Protein 9KBE (pdb70)

Radius of gyration: 29.96 Å; Cα contacts (8 Å, |Δi|>4): 1200; chains: 1; bounding box: 82×66×79 Å

B-factor: mean 82.22, std 26.1, range [47.44, 213.19]

Secondary structure (DSSP, 8-state):
-HHHHHHHHHHTHHHHHHHHHHHHHHHHHHHGGGGGS-BS--SS-TTSHHHHHHHHHHHHH----TTS-EEEE--STT--TT-HHHHHHHHHHHHHHHHHTTTTB---EEGGG-TT---HHHHTTB-TTSS-EEEE--B--SSHHHHHHHHHHHHHHHTTGGGG-EEEESHHHHHHHHHHHHHHHHHIIIIIIHHHHHHHHHHHH-SHHHHHHHHHHHHHHHHHHHHHHHHHHTTS--BTTHHHHIIIIIHHHHHHHHHHHHHHHHHHHHTT--HHHHHHHHIIIIIHHHHHHHHHHHHHHGGGGGS--HHHHHHHHHHHHHHHHHHHHHHHHHHHHHHHHGGGGG---HHHHHH--HHHHHHHHHHHHHHHHSSHHHHHHHHHHHHHTTGGGGG--EE---GGGS-TT-HHHHHHHHHHHHSTTS---EEEEEEEETT-SPPPHHHHHHHHHHHTTS--B--TTS-GGGSSEEPPP-TTS---TTEEEEEEEBSSGGGHHHHHHHHHHSPPPTTEEEEEESHHHHHHHHHHHHHHHHHHHHHHHHHHHHHHHHHHH--SHHHHHHHHHHHHHHHHHHHHHHHHHTS-TTHHHHT----PEEHHHHHHHHHHHHHHHHHHHHHHHHHHHHHHHTS--HHHHHHHHHHHHHHHHHHHHHHHHHHHHHHTT-SSHHHHHHHHHHHHHHHIIIIIIIIIIHHHHHHHHGGGGG---HHHHHHHHHH--

Organism: Mycolicibacterium smegmatis (strain ATCC 700084 / mc(2)155) (NCBI:txid246196)

GO terms:
  GO:0051286 cell tip (C, EXP)
  GO:0015574 trehalose transmembrane transporter activity (F, IDA)
  GO:0051286 cell tip (C, IDA)
  GO:0060187 cell pole (C, IDA)
  GO:0005886 plasma membrane (C, IDA)
  GO:0042391 regulation of membrane potential (P, IDA)
  GO:0042546 cell wall biogenesis (P, IDA)
  GO:0030428 cell septum (C, IDA)
  GO:0035091 phosphatidylinositol binding (F, IDA)
  GO:0008429 phosphatidylethanolamine binding (F, IDA)
  GO:0009410 response to xenobiotic stimulus (P, IDA)
  GO:0015771 trehalose transport (P, IDA)
  GO:0071768 mycolic acid biosynthetic process (P, IDA)
  GO:0071769 mycolate cell wall layer assembly (P, IDA)
  GO:1901611 phosphatidylglycerol binding (F, IDA)
  GO:1901612 cardiolipin binding (F, IDA)
  GO:0019992 diacylglycerol binding (F, IDA)
  GO:0015914 phospholipid transport (P, IC)
  GO:1904121 phosphatidylethanolamine transfer activity (F, IC)
  GO:0015574 trehalose transmembrane transporter activity (F, IMP)

InterPro domains:
  IPR004869 Membrane transport protein MMPL domain [PF03176] (52-402)
  IPR004869 Membrane transport protein MMPL domain [PF03176] (431-740)
  IPR050545 HpnN/MmpL-like transporters [PTHR33406] (2-748)

Foldseek 3Di:
DLLVLLLVLLVCLVVLQVVLLCLLLVLLVLLPCLLLLADAFQLFFCPDLQVVLVVQCCQFFNDDQQQLKKKKAFAPPQDFLPPPVLLVQLVVLQVVLCVVQVQWWVGKDACSVPVPDPDPQRVLQAFPSRGMGMMGIGTDDDDPSSNLVSCVVSVVSVCPRNNNRMFMAGDNLLVCVQLVLLVVLLVCLVPPLLVVQLVLLCVQQQANLLSVLLSVLLVSLLSNLSSVLSVVSVPPHAHSVLNVLLSFLLSLLLSLLLNQLSVQLVVCVVVPDWLSVSSSVSSVPSLVLLVLLLVLLLLLQVLLVVANGNNSVNNSSSNNSSSVSSSVCNSNNSSSVCSVCIVVSRVGGPVCVVVCDVVVLVVLLVLLVVCQVCVCVFQVVLVVVLVVLLVLVVVAFADDDDLLLFFPPDSRSVSHVVCCVRRPPPDAFKKKKKKAFPVLDADDPVLLVQLLVLLVVQPFWDDPVVDSVPAQAWDRHDPSHPNRRRITMTITGGNDLRCLLVSQVSSQPGDGPDRIDIRIHTRSSRQNNSLVSLVVCVVVSVVSSLVSLLVSLCLLQVANQLSVVLSVVLVSLLSSLSSVLSCCQQVNDCCVVLRHDRDHHSRSLNVVLSSVLSSVSSSLSSQQVNQLSVVVVVPDFNSVSLSRSCSVCVSSLVSSLVSSLSSLVSQCNRSRVSSVSSSSSSNSSSVCSSPVVSSRNPSSVSSVCGPNRNDDDVVSSVVSVVPVD

Solvent-accessible surface area: 31489 Å² total; per-residue (Å²): 187,37,38,143,57,0,111,17,0,50,108,102,56,145,114,17,43,42,89,26,42,64,123,3,99,41,16,15,117,94,3,146,45,1,42,104,86,25,15,44,75,13,27,84,22,156,73,16,68,0,17,35,2,34,115,29,1,56,123,9,10,1,62,72,54,75,44,6,0,13,0,6,0,32,1,56,120,118,88,109,0,64,38,128,75,12,11,136,108,0,35,100,51,2,42,92,12,25,132,79,27,108,121,35,1,81,16,7,75,10,7,7,111,48,38,129,39,132,60,108,86,44,38,46,17,50,13,188,85,45,65,34,0,6,0,6,2,15,0,63,11,120,66,84,32,76,3,16,91,21,7,80,80,0,55,75,68,1,65,133,4,8,76,34,85,5,97,13,0,11,106,7,6,18,18,26,51,15,31,36,2,16,45,76,3,25,103,38,0,83,98,43,2,40,63,98,0,38,78,26,0,32,176,26,16,34,19,30,38,0,4,36,20,0,12,92,4,0,33,17,2,13,20,6,0,20,4,68,0,21,92,33,20,92,169,52,102,2,2,13,0,1,20,1,0,1,0,0,14,3,0,0,26,0,0,17,12,0,2,23,2,0,21,73,1,59,95,11,36,87,126,66,82,95,25,99,16,0,3,68,74,3,2,66,55,4,0,96,36,2,49,22,12,3,56,0,21,35,11,2,6,59,4,0,59,66,0,40,0,31,0,0,58,2,0,0,75,1,5,41,12,2,0,89,20,0,6,72,0,0,26,15,9,0,2,0,15,1,8,50,38,4,79,139,2,58,70,72,22,93,94,51,87,135,160,164,162,151,113,108,153,10,106,131,9,132,41,5,63,58,0,8,162,120,20,107,52,44,12,45,77,19,80,85,73,3,64,104,54,55,122,31,50,66,122,58,25,36,7,18,60,32,13,99,4,2,13,52,94,17,70,30,14,85,8,7,66,44,8,40,142,40,3,99,65,76,117,96,69,28,0,15,0,2,0,58,46,125,92,53,96,72,6,64,112,68,29,18,50,73,0,27,56,83,0,61,101,10,82,26,9,46,50,106,76,126,64,68,126,107,19,1,104,73,35,97,55,51,144,82,11,73,111,53,71,8,2,56,1,1,43,14,13,24,128,84,91,113,52,3,50,125,17,4,92,53,1,78,86,29,136,35,22,190,26,13,69,26,41,0,0,14,49,3,0,22,11,35,19,4,20,133,14,0,70,92,79,31,91,95,0,30,104,58,3,69,70,43,1,25,80,21,3,30,32,19,2,1,0,49,38,1,5,105,11,0,12,112,17,2,44,35,1,27,11,0,0,12,0,31,0,0,112,23,3,26,67,11,88,35,17,71,158,45,63,11,23,56,23,56,14,10,1,4,2,8,0,0,0,17,3,18,0,8,4,25,6,1,25,31,11,14,24,4,0,8,68,0,11,86,0,67,111,179,53,89,61,14,42,62,0,0,52,38,0,20,58,84,1,18,178,22,5,59,2,4,11,91,0,10,30,32,0,0,16,13,1,7,126,0,50,3,13,8,0,11,8,0,0,37,0,6,43,22,0,5,112,18,8,6,40,52,9,22,46,41,1,0,0,0,33,0,86,89,51,20,88,78,0,23,164,18,44,163,170,64,24,127,43,29,106,139,101,37,92

Structure (mmCIF, N/CA/C/O backbone):
data_9KBE
#
_entry.id   9KBE
#
_cell.length_a   84.289
_cell.length_b   105.340
_cell.length_c   89.468
_cell.angle_alpha   90.000
_cell.angle_beta   114.521
_cell.angle_gamma   90.000
#
_symmetry.space_group_name_H-M   'P 1 21 1'
#
loop_
_entity.id
_entity.type
_entity.pdbx_description
1 polymer 'Trehalose monomycolate exporter MmpL3'
2 non-polymer N-cycloheptyl-4,6-dimethyl-1H-indole-2-carboxamide
3 non-polymer DODECYL-BETA-D-MALTOSIDE
4 water water
#
loop_
_atom_site.group_PDB
_atom_site.id
_atom_site.type_symbol
_atom_site.label_atom_id
_atom_site.label_alt_id
_atom_site.label_comp_id
_atom_site.label_asym_id
_atom_site.label_entity_id
_atom_site.label_seq_id
_atom_site.pdbx_PDB_ins_code
_atom_site.Cartn_x
_atom_site.Cartn_y
_atom_site.Cartn_z
_atom_site.occupancy
_atom_site.B_iso_or_equiv
_atom_site.auth_seq_id
_atom_site.auth_comp_id
_atom_site.auth_asym_id
_atom_site.auth_atom_id
_atom_site.pdbx_PDB_model_num
ATOM 1 N N . MET A 1 1 ? -29.25211 -8.89044 1.39220 1.000 115.69041 1 MET A N 1
ATOM 2 C CA . MET A 1 1 ? -28.02236 -8.29453 0.87741 1.000 91.86431 1 MET A CA 1
ATOM 3 C C . MET A 1 1 ? -27.89089 -6.84628 1.33085 1.000 85.98770 1 MET A C 1
ATOM 4 O O . MET A 1 1 ? -26.98213 -6.50035 2.08660 1.000 81.14962 1 MET A O 1
ATOM 9 N N . PHE A 1 2 ? -28.79789 -5.99525 0.84736 1.000 74.78744 2 PHE A N 1
ATOM 10 C CA . PHE A 1 2 ? -28.84987 -4.62673 1.34481 1.000 88.44523 2 PHE A CA 1
ATOM 11 C C . PHE A 1 2 ? -29.29534 -4.58917 2.80231 1.000 88.84769 2 PHE A C 1
ATOM 12 O O . PHE A 1 2 ? -28.86308 -3.71136 3.55983 1.000 75.38800 2 PHE A O 1
ATOM 20 N N . ALA A 1 3 ? -30.15583 -5.52979 3.20651 1.000 84.28352 3 ALA A N 1
ATOM 21 C CA . ALA A 1 3 ? -30.50450 -5.67667 4.61685 1.000 85.30854 3 ALA A CA 1
ATOM 22 C C . ALA A 1 3 ? -29.26551 -5.94840 5.45561 1.000 82.64973 3 ALA A C 1
ATOM 23 O O . ALA A 1 3 ? -29.02411 -5.28137 6.46937 1.000 77.93040 3 ALA A O 1
ATOM 25 N N . TRP A 1 4 ? -28.46059 -6.92620 5.03123 1.000 83.36438 4 TRP A N 1
ATOM 26 C CA . TRP A 1 4 ? -27.28958 -7.33061 5.79986 1.000 83.93445 4 TRP A CA 1
ATOM 27 C C . TRP A 1 4 ? -26.25900 -6.21246 5.87778 1.000 82.51922 4 TRP A C 1
ATOM 28 O O . TRP A 1 4 ? -25.66365 -5.98459 6.93771 1.000 74.62582 4 TRP A O 1
ATOM 39 N N . TRP A 1 5 ? -26.02718 -5.50665 4.76844 1.000 72.86548 5 TRP A N 1
ATOM 40 C CA . TRP A 1 5 ? -25.04567 -4.42943 4.80135 1.000 75.30178 5 TRP A CA 1
ATOM 41 C C . TRP A 1 5 ? -25.53642 -3.26678 5.65629 1.000 69.38073 5 TRP A C 1
ATOM 42 O O . TRP A 1 5 ? -24.74267 -2.63252 6.36114 1.000 66.00787 5 TRP A O 1
ATOM 53 N N . GLY A 1 6 ? -26.84117 -2.98341 5.61696 1.000 69.15836 6 GLY A N 1
ATOM 54 C CA . GLY A 1 6 ? -27.38556 -1.91163 6.43855 1.000 73.69474 6 GLY A CA 1
ATOM 55 C C . GLY A 1 6 ? -27.15999 -2.13019 7.92315 1.000 73.54228 6 GLY A C 1
ATOM 56 O O . GLY A 1 6 ? -26.91646 -1.17888 8.67092 1.000 71.58988 6 GLY A O 1
ATOM 57 N N . ARG A 1 7 ? -27.25782 -3.38228 8.37499 1.000 69.67079 7 ARG A N 1
ATOM 58 C CA . ARG A 1 7 ? -26.91020 -3.69093 9.75839 1.000 77.70762 7 ARG A CA 1
ATOM 59 C C . ARG A 1 7 ? -25.40006 -3.68493 9.96253 1.000 77.22283 7 ARG A C 1
ATOM 60 O O . ARG A 1 7 ? -24.90528 -3.16697 10.97037 1.000 70.55108 7 ARG A O 1
ATOM 68 N N . THR A 1 8 ? -24.65411 -4.24520 9.00950 1.000 78.21040 8 THR A N 1
ATOM 69 C CA . THR A 1 8 ? -23.20428 -4.34732 9.14796 1.000 74.23644 8 THR A CA 1
ATOM 70 C C . THR A 1 8 ? -22.53558 -2.97717 9.13811 1.000 77.95478 8 THR A C 1
ATOM 71 O O . THR A 1 8 ? -21.59879 -2.73266 9.90919 1.000 68.46854 8 THR A O 1
ATOM 75 N N . VAL A 1 9 ? -22.99542 -2.07235 8.27013 1.000 70.03101 9 VAL A N 1
ATOM 76 C CA . VAL A 1 9 ? -22.39755 -0.74130 8.21690 1.000 67.00426 9 VAL A CA 1
ATOM 77 C C . VAL A 1 9 ? -22.61568 -0.00564 9.53565 1.000 68.86907 9 VAL A C 1
ATOM 78 O O . VAL A 1 9 ? -21.75291 0.76477 9.97501 1.000 61.61572 9 VAL A O 1
ATOM 82 N N . TYR A 1 10 ? -23.74909 -0.24311 10.20182 1.000 68.92999 10 TYR A N 1
ATOM 83 C CA . TYR A 1 10 ? -23.94498 0.33228 11.52860 1.000 67.22655 10 TYR A CA 1
ATOM 84 C C . TYR A 1 10 ? -22.98290 -0.28474 12.54024 1.000 65.86724 10 TYR A C 1
ATOM 85 O O . TYR A 1 10 ? -22.31755 0.43510 13.29367 1.000 63.92593 10 TYR A O 1
ATOM 94 N N . GLN A 1 11 ? -22.87080 -1.61866 12.54773 1.000 65.94566 11 GLN A N 1
ATOM 95 C CA . GLN A 1 11 ? -22.07011 -2.29365 13.56873 1.000 77.07029 11 GLN A CA 1
ATOM 96 C C . GLN A 1 11 ? -20.60668 -1.86835 13.51277 1.000 79.82461 11 GLN A C 1
ATOM 97 O O . GLN A 1 11 ? -19.97800 -1.64592 14.55469 1.000 68.81941 11 GLN A O 1
ATOM 103 N N . PHE A 1 12 ? -20.04626 -1.75165 12.31071 1.000 75.05828 12 PHE A N 1
ATOM 104 C CA . PHE A 1 12 ? -18.64070 -1.40801 12.11898 1.000 69.68157 12 PHE A CA 1
ATOM 105 C C . PHE A 1 12 ? -18.47896 0.00373 11.56308 1.000 63.12944 12 PHE A C 1
ATOM 106 O O . PHE A 1 12 ? -17.58599 0.26843 10.75914 1.000 63.67005 12 PHE A O 1
ATOM 114 N N . ARG A 1 13 ? -19.32379 0.93243 12.02206 1.000 65.06124 13 ARG A N 1
ATOM 115 C CA . ARG A 1 13 ? -19.35618 2.27119 11.43825 1.000 67.94015 13 ARG A CA 1
ATOM 116 C C . ARG A 1 13 ? -18.01507 2.98367 11.57473 1.000 70.34401 13 ARG A C 1
ATOM 117 O O . ARG A 1 13 ? -17.59145 3.69423 10.65619 1.000 63.18871 13 ARG A O 1
ATOM 125 N N . TYR A 1 14 ? -17.33941 2.82386 12.71699 1.000 61.85000 14 TYR A N 1
ATOM 126 C CA . TYR A 1 14 ? -16.04638 3.48025 12.89903 1.000 63.26215 14 TYR A CA 1
ATOM 127 C C . TYR A 1 14 ? -14.97759 2.85741 12.00947 1.000 70.83877 14 TYR A C 1
ATOM 128 O O . TYR A 1 14 ? -14.16227 3.57135 11.41082 1.000 70.95721 14 TYR A O 1
ATOM 137 N N . ILE A 1 15 ? -14.96450 1.52842 11.90981 1.000 65.91000 15 ILE A N 1
ATOM 138 C CA . ILE A 1 15 ? -13.99632 0.86418 11.04715 1.000 64.93271 15 ILE A CA 1
ATOM 139 C C . ILE A 1 15 ? -14.25490 1.22195 9.58904 1.000 73.03324 15 ILE A C 1
ATOM 140 O O . ILE A 1 15 ? -13.31727 1.43323 8.80985 1.000 73.44379 15 ILE A O 1
ATOM 145 N N . VAL A 1 16 ? -15.52942 1.30829 9.20097 1.000 63.87470 16 VAL A N 1
ATOM 146 C CA . VAL A 1 16 ? -15.86954 1.58343 7.80901 1.000 67.93820 16 VAL A CA 1
ATOM 147 C C . VAL A 1 16 ? -15.38729 2.97073 7.40787 1.000 73.67063 16 VAL A C 1
ATOM 148 O O . VAL A 1 16 ? -14.77055 3.15005 6.35127 1.000 64.56122 16 VAL A O 1
ATOM 152 N N . ILE A 1 17 ? -15.65390 3.97218 8.24944 1.000 64.07706 17 ILE A N 1
ATOM 153 C CA . ILE A 1 17 ? -15.21754 5.33240 7.93932 1.000 77.96803 17 ILE A CA 1
ATOM 154 C C . ILE A 1 17 ? -13.69790 5.39921 7.87230 1.000 69.39941 17 ILE A C 1
ATOM 155 O O . ILE A 1 17 ? -13.12328 5.98380 6.94546 1.000 78.36829 17 ILE A O 1
ATOM 160 N N . GLY A 1 18 ? -13.02385 4.79423 8.85238 1.000 68.52490 18 GLY A N 1
ATOM 161 C CA . GLY A 1 18 ? -11.57266 4.86924 8.88841 1.000 65.02364 18 GLY A CA 1
ATOM 162 C C . GLY A 1 18 ? -10.91988 4.24159 7.67206 1.000 65.21026 18 GLY A C 1
ATOM 163 O O . GLY A 1 18 ? -10.00430 4.81885 7.08213 1.000 68.71031 18 GLY A O 1
ATOM 164 N N . VAL A 1 19 ? -11.38301 3.05279 7.28057 1.000 65.37340 19 VAL A N 1
ATOM 165 C CA . VAL A 1 19 ? -10.77754 2.34691 6.15427 1.000 67.93649 19 VAL A CA 1
ATOM 166 C C . VAL A 1 19 ? -11.06187 3.07958 4.84970 1.000 70.09916 19 VAL A C 1
ATOM 167 O O . VAL A 1 19 ? -10.16719 3.27720 4.02004 1.000 67.50108 19 VAL A O 1
ATOM 171 N N . MET A 1 20 ? -12.31590 3.48604 4.64717 1.000 68.21427 20 MET A N 1
ATOM 172 C CA . MET A 1 20 ? -12.69668 4.10470 3.38306 1.000 68.81138 20 MET A CA 1
ATOM 173 C C . MET A 1 20 ? -12.03134 5.46392 3.20126 1.000 75.10799 20 MET A C 1
ATOM 174 O O . MET A 1 20 ? -11.55815 5.78708 2.10467 1.000 68.82741 20 MET A O 1
ATOM 179 N N . VAL A 1 21 ? -11.98346 6.27184 4.26254 1.000 66.57411 21 VAL A N 1
ATOM 180 C CA . VAL A 1 21 ? -11.37252 7.59353 4.15732 1.000 69.56831 21 VAL A CA 1
ATOM 181 C C . VAL A 1 21 ? -9.87504 7.47123 3.90287 1.000 72.12333 21 VAL A C 1
ATOM 182 O O . VAL A 1 21 ? -9.30971 8.21073 3.08909 1.000 72.30222 21 VAL A O 1
ATOM 186 N N . ALA A 1 22 ? -9.21130 6.53010 4.58054 1.000 65.51111 22 ALA A N 1
ATOM 187 C CA . ALA A 1 22 ? -7.78224 6.32811 4.36038 1.000 66.45233 22 ALA A CA 1
ATOM 188 C C . ALA A 1 22 ? -7.50217 5.87800 2.93301 1.000 70.60204 22 ALA A C 1
ATOM 189 O O . ALA A 1 22 ? -6.53025 6.32353 2.31142 1.000 69.21169 22 ALA A O 1
ATOM 191 N N . LEU A 1 23 ? -8.33749 4.98327 2.40204 1.000 71.36907 23 LEU A N 1
ATOM 192 C CA . LEU A 1 23 ? -8.16135 4.52727 1.02770 1.000 62.85654 23 LEU A CA 1
ATOM 193 C C . LEU A 1 23 ? -8.32868 5.67411 0.03930 1.000 75.32816 23 LEU A C 1
ATOM 194 O O . LEU A 1 23 ? -7.56467 5.78784 -0.92811 1.000 61.47423 23 LEU A O 1
ATOM 199 N N . CYS A 1 24 ? -9.32916 6.53079 0.26221 1.000 68.18791 24 CYS A N 1
ATOM 200 C CA . CYS A 1 24 ? -9.57413 7.64367 -0.65093 1.000 69.00522 24 CYS A CA 1
ATOM 201 C C . CYS A 1 24 ? -8.48641 8.70418 -0.53780 1.000 73.48704 24 CYS A C 1
ATOM 202 O O . CYS A 1 24 ? -7.98456 9.20265 -1.55315 1.000 68.24624 24 CYS A O 1
ATOM 205 N N . LEU A 1 25 ? -8.11671 9.07326 0.69175 1.000 65.56359 25 LEU A N 1
ATOM 206 C CA . LEU A 1 25 ? -7.03717 10.03822 0.87166 1.000 72.66972 25 LEU A CA 1
ATOM 207 C C . LEU A 1 25 ? -5.71907 9.48462 0.34941 1.000 77.36137 25 LEU A C 1
ATOM 208 O O . LEU A 1 25 ? -4.94134 10.20701 -0.28450 1.000 72.29584 25 LEU A O 1
ATOM 213 N N . GLY A 1 26 ? -5.44960 8.20382 0.60955 1.000 82.72022 26 GLY A N 1
ATOM 214 C CA . GLY A 1 26 ? -4.25492 7.58515 0.06027 1.000 56.56356 26 GLY A CA 1
ATOM 215 C C . GLY A 1 26 ? -4.27482 7.54397 -1.45542 1.000 75.92024 26 GLY A C 1
ATOM 216 O O . GLY A 1 26 ? -3.24659 7.74610 -2.10784 1.000 75.42617 26 GLY A O 1
ATOM 217 N N . GLY A 1 27 ? -5.44512 7.27458 -2.03719 1.000 69.93877 27 GLY A N 1
ATOM 218 C CA . GLY A 1 27 ? -5.57017 7.35095 -3.48295 1.000 71.91352 27 GLY A CA 1
ATOM 219 C C . GLY A 1 27 ? -5.37171 8.76091 -4.00301 1.000 75.83402 27 GLY A C 1
ATOM 220 O O . GLY A 1 27 ? -4.75272 8.96593 -5.04923 1.000 72.05423 27 GLY A O 1
ATOM 221 N N . GLY A 1 28 ? -5.89397 9.75188 -3.27731 1.000 71.61195 28 GLY A N 1
ATOM 222 C CA . GLY A 1 28 ? -5.70368 11.13553 -3.68122 1.000 60.66908 28 GLY A CA 1
ATOM 223 C C . GLY A 1 28 ? -4.24313 11.54477 -3.69458 1.000 67.50214 28 GLY A C 1
ATOM 224 O O . GLY A 1 28 ? -3.78948 12.23026 -4.61445 1.000 73.83208 28 GLY A O 1
ATOM 225 N N . VAL A 1 29 ? -3.48563 11.13242 -2.67605 1.000 61.03644 29 VAL A N 1
ATOM 226 C CA . VAL A 1 29 ? -2.05496 11.42512 -2.66329 1.000 63.88625 29 VAL A CA 1
ATOM 227 C C . VAL A 1 29 ? -1.37402 10.76383 -3.85402 1.000 84.68531 29 VAL A C 1
ATOM 228 O O . VAL A 1 29 ? -0.56122 11.38442 -4.54877 1.000 76.32484 29 VAL A O 1
ATOM 232 N N . TYR A 1 30 ? -1.71286 9.49941 -4.11770 1.000 84.65400 30 TYR A N 1
ATOM 233 C CA . TYR A 1 30 ? -1.19470 8.80370 -5.29147 1.000 72.82238 30 TYR A CA 1
ATOM 234 C C . TYR A 1 30 ? -1.63559 9.47899 -6.58272 1.000 83.71941 30 TYR A C 1
ATOM 235 O O . TYR A 1 30 ? -0.87510 9.51191 -7.55829 1.000 91.52442 30 TYR A O 1
ATOM 244 N N . GLY A 1 31 ? -2.85036 10.02666 -6.60687 1.000 76.65393 31 GLY A N 1
ATOM 245 C CA . GLY A 1 31 ? -3.40513 10.66470 -7.78458 1.000 70.43255 31 GLY A CA 1
ATOM 246 C C . GLY A 1 31 ? -2.92221 12.06948 -8.06671 1.000 89.12922 31 GLY A C 1
ATOM 247 O O . GLY A 1 31 ? -3.29850 12.63846 -9.09480 1.000 79.82415 31 GLY A O 1
ATOM 248 N N . ILE A 1 32 ? -2.09880 12.64753 -7.18729 1.000 81.75664 32 ILE A N 1
ATOM 249 C CA . ILE A 1 32 ? -1.58509 13.99670 -7.41642 1.000 88.45211 32 ILE A CA 1
ATOM 250 C C . ILE A 1 32 ? -0.72055 14.03317 -8.67113 1.000 86.30886 32 ILE A C 1
ATOM 251 O O . ILE A 1 32 ? -0.79585 14.97417 -9.47100 1.000 81.97502 32 ILE A O 1
ATOM 256 N N . SER A 1 33 ? 0.10553 13.00987 -8.86620 1.000 74.06015 33 SER A N 1
ATOM 257 C CA . SER A 1 33 ? 1.02285 12.93877 -9.99383 1.000 82.06847 33 SER A CA 1
ATOM 258 C C . SER A 1 33 ? 0.36918 12.42866 -11.27629 1.000 86.83059 33 SER A C 1
ATOM 259 O O . SER A 1 33 ? 1.09696 12.07432 -12.20926 1.000 86.77799 33 SER A O 1
ATOM 262 N N . LEU A 1 34 ? -0.96603 12.37770 -11.35372 1.000 74.16219 34 LEU A N 1
ATOM 263 C CA . LEU A 1 34 ? -1.60633 11.87993 -12.56941 1.000 73.36238 34 LEU A CA 1
ATOM 264 C C . LEU A 1 34 ? -1.28695 12.76662 -13.76772 1.000 79.75696 34 LEU A C 1
ATOM 265 O O . LEU A 1 34 ? -1.06139 12.26490 -14.87508 1.000 76.40575 34 LEU A O 1
ATOM 270 N N . GLY A 1 35 ? -1.26005 14.08655 -13.56513 1.000 83.99230 35 GLY A N 1
ATOM 271 C CA . GLY A 1 35 ? -1.01773 15.01350 -14.65778 1.000 90.82021 35 GLY A CA 1
ATOM 272 C C . GLY A 1 35 ? 0.33622 14.85058 -15.31330 1.000 72.52476 35 GLY A C 1
ATOM 273 O O . GLY A 1 35 ? 0.52789 15.30951 -16.44240 1.000 84.26061 35 GLY A O 1
ATOM 274 N N . ASN A 1 36 ? 1.27725 14.20777 -14.63079 1.000 74.75090 36 ASN A N 1
ATOM 275 C CA . ASN A 1 36 ? 2.58956 13.90817 -15.17854 1.000 75.40685 36 ASN A CA 1
ATOM 276 C C . ASN A 1 36 ? 2.65410 12.53380 -15.83213 1.000 84.11896 36 ASN A C 1
ATOM 277 O O . ASN A 1 36 ? 3.73429 12.11817 -16.26160 1.000 78.83010 36 ASN A O 1
ATOM 282 N N . HIS A 1 37 ? 1.52867 11.81935 -15.91926 1.000 72.88474 37 HIS A N 1
ATOM 283 C CA . HIS A 1 37 ? 1.50881 10.47239 -16.47665 1.000 69.94958 37 HIS A CA 1
ATOM 284 C C . HIS A 1 37 ? 0.39771 10.28927 -17.50502 1.000 65.07011 37 HIS A C 1
ATOM 285 O O . HIS A 1 37 ? -0.00705 9.15256 -17.77316 1.000 69.86236 37 HIS A O 1
ATOM 292 N N . VAL A 1 38 ? -0.10063 11.37548 -18.08462 1.000 60.56190 38 VAL A N 1
ATOM 293 C CA . VAL A 1 38 ? -1.15179 11.31405 -19.08897 1.000 64.70844 38 VAL A CA 1
ATOM 294 C C . VAL A 1 38 ? -0.53571 11.58230 -20.45789 1.000 62.31605 38 VAL A C 1
ATOM 295 O O . VAL A 1 38 ? 0.58554 12.08558 -20.57891 1.000 60.56786 38 VAL A O 1
ATOM 299 N N . THR A 1 39 ? -1.28330 11.24060 -21.50895 1.000 58.96819 39 THR A N 1
ATOM 300 C CA . THR A 1 39 ? -0.82767 11.34861 -22.88859 1.000 58.53927 39 THR A CA 1
ATOM 301 C C . THR A 1 39 ? -1.79674 12.20127 -23.69830 1.000 62.50762 39 THR A C 1
ATOM 302 O O . THR A 1 39 ? -2.98131 12.30002 -23.37066 1.000 56.08197 39 THR A O 1
ATOM 306 N N . GLN A 1 40 ? -1.28805 12.81914 -24.76553 1.000 60.65685 40 GLN A N 1
ATOM 307 C CA . GLN A 1 40 ? -2.13705 13.57494 -25.67771 1.000 73.76144 40 GLN A CA 1
ATOM 308 C C . GLN A 1 40 ? -2.59645 12.76110 -26.87979 1.000 62.79114 40 GLN A C 1
ATOM 309 O O . GLN A 1 40 ? -3.39861 13.25976 -27.67452 1.000 69.76025 40 GLN A O 1
ATOM 315 N N . SER A 1 41 ? -2.12682 11.52605 -27.03030 1.000 57.27048 41 SER A N 1
ATOM 316 C CA . SER A 1 41 ? -2.61129 10.70103 -28.12327 1.000 54.80136 41 SER A CA 1
ATOM 317 C C . SER A 1 41 ? -3.91170 10.00496 -27.73272 1.000 66.35355 41 SER A C 1
ATOM 318 O O . SER A 1 41 ? -4.21801 9.81042 -26.55198 1.000 67.47130 41 SER A O 1
ATOM 321 N N . GLY A 1 42 ? -4.68287 9.63050 -28.74772 1.000 52.80100 42 GLY A N 1
ATOM 322 C CA . GLY A 1 42 ? -5.92653 8.92734 -28.51862 1.000 50.53763 42 GLY A CA 1
ATOM 323 C C . GLY A 1 42 ? -7.06964 9.42454 -29.37695 1.000 62.19539 42 GLY A C 1
ATOM 324 O O . GLY A 1 42 ? -8.15053 8.82731 -29.38552 1.000 63.72168 42 GLY A O 1
ATOM 325 N N . PHE A 1 43 ? -6.84184 10.51908 -30.10668 1.000 55.43809 43 PHE A N 1
ATOM 326 C CA . PHE A 1 43 ? -7.85043 11.06309 -31.00966 1.000 69.96025 43 PHE A CA 1
ATOM 327 C C . PHE A 1 43 ? -7.93102 10.32363 -32.33900 1.000 68.72894 43 PHE A C 1
ATOM 328 O O . PHE A 1 43 ? -8.91885 10.49532 -33.06581 1.000 57.24922 43 PHE A O 1
ATOM 336 N N . TYR A 1 44 ? -6.92962 9.51943 -32.67897 1.000 54.70956 44 TYR A N 1
ATOM 337 C CA . TYR A 1 44 ? -6.86976 8.86535 -33.97805 1.000 52.36287 44 TYR A CA 1
ATOM 338 C C . TYR A 1 44 ? -7.15223 7.37525 -33.84045 1.000 66.28511 44 TYR A C 1
ATOM 339 O O . TYR A 1 44 ? -7.24108 6.82673 -32.73891 1.000 67.78516 44 TYR A O 1
ATOM 348 N N . ASP A 1 45 ? -7.31320 6.72547 -34.99083 1.000 55.14977 45 ASP A N 1
ATOM 349 C CA . ASP A 1 45 ? -7.49777 5.28080 -35.07034 1.000 66.22774 45 ASP A CA 1
ATOM 350 C C . ASP A 1 45 ? -6.14058 4.65250 -35.37204 1.000 61.18917 45 ASP A C 1
ATOM 351 O O . ASP A 1 45 ? -5.60172 4.83042 -36.46629 1.000 64.95130 45 ASP A O 1
ATOM 356 N N . GLU A 1 46 ? -5.60349 3.89884 -34.40628 1.000 65.39912 46 GLU A N 1
ATOM 357 C CA . GLU A 1 46 ? -4.25589 3.34649 -34.52908 1.000 67.93775 46 GLU A CA 1
ATOM 358 C C . GLU A 1 46 ? -4.13142 2.33149 -35.65867 1.000 70.84306 46 GLU A C 1
ATOM 359 O O . GLU A 1 46 ? -3.01137 2.03320 -36.08426 1.000 61.26845 46 GLU A O 1
ATOM 365 N N . GLY A 1 47 ? -5.23967 1.76977 -36.12922 1.000 61.62713 47 GLY A N 1
ATOM 366 C CA . GLY A 1 47 ? -5.22297 0.82593 -37.22544 1.000 61.99842 47 GLY A CA 1
ATOM 367 C C . GLY A 1 47 ? -5.51284 1.42315 -38.58458 1.000 61.98622 47 GLY A C 1
ATOM 368 O O . GLY A 1 47 ? -5.74315 0.66924 -39.53698 1.000 70.68877 47 GLY A O 1
ATOM 369 N N . SER A 1 48 ? -5.51880 2.74772 -38.70621 1.000 55.04790 48 SER A N 1
ATOM 370 C CA . SER A 1 48 ? -5.90253 3.40093 -39.94411 1.000 65.30790 48 SER A CA 1
ATOM 371 C C . SER A 1 48 ? -4.71858 3.47700 -40.90800 1.000 58.47984 48 SER A C 1
ATOM 372 O O . SER A 1 48 ? -3.55561 3.31310 -40.52808 1.000 56.50853 48 SER A O 1
ATOM 375 N N . GLN A 1 49 ? -5.03756 3.72127 -42.17972 1.000 59.03369 49 GLN A N 1
ATOM 376 C CA . GLN A 1 49 ? -3.99214 3.85899 -43.18965 1.000 58.84361 49 GLN A CA 1
ATOM 377 C C . GLN A 1 49 ? -3.13598 5.09430 -42.93631 1.000 59.03977 49 GLN A C 1
ATOM 378 O O . GLN A 1 49 ? -1.92223 5.07361 -43.17753 1.000 57.87424 49 GLN A O 1
ATOM 384 N N . SER A 1 50 ? -3.75233 6.18237 -42.45988 1.000 59.88959 50 SER A N 1
ATOM 385 C CA . SER A 1 50 ? -3.00669 7.41654 -42.23356 1.000 58.33183 50 SER A CA 1
ATOM 386 C C . SER A 1 50 ? -1.99764 7.25825 -41.10236 1.000 55.25497 50 SER A C 1
ATOM 387 O O . SER A 1 50 ? -0.91654 7.85778 -41.14313 1.000 55.29842 50 SER A O 1
ATOM 390 N N . VAL A 1 51 ? -2.34168 6.48226 -40.06849 1.000 60.06323 51 VAL A N 1
ATOM 391 C CA . VAL A 1 51 ? -1.38341 6.22909 -38.99447 1.000 59.87974 51 VAL A CA 1
ATOM 392 C C . VAL A 1 51 ? -0.19573 5.42747 -39.52181 1.000 54.82065 51 VAL A C 1
ATOM 393 O O . VAL A 1 51 ? 0.96397 5.74491 -39.22953 1.000 53.91484 51 VAL A O 1
ATOM 397 N N . ALA A 1 52 ? -0.46227 4.39292 -40.32683 1.000 52.37480 52 ALA A N 1
ATOM 398 C CA . ALA A 1 52 ? 0.62387 3.65599 -40.96991 1.000 67.57960 52 ALA A CA 1
ATOM 399 C C . ALA A 1 52 ? 1.46018 4.57629 -41.85305 1.000 67.09224 52 ALA A C 1
ATOM 400 O O . ALA A 1 52 ? 2.69344 4.47751 -41.87833 1.000 57.12540 52 ALA A O 1
ATOM 402 N N . ALA A 1 53 ? 0.80284 5.49240 -42.56958 1.000 62.02374 53 ALA A N 1
ATOM 403 C CA . ALA A 1 53 ? 1.52186 6.44994 -43.40410 1.000 59.10638 53 ALA A CA 1
ATOM 404 C C . ALA A 1 53 ? 2.45879 7.31588 -42.56999 1.000 59.81242 53 ALA A C 1
ATOM 405 O O . ALA A 1 53 ? 3.59089 7.59273 -42.98138 1.000 58.75818 53 ALA A O 1
ATOM 407 N N . SER A 1 54 ? 1.99946 7.75555 -41.39529 1.000 59.07242 54 SER A N 1
ATOM 408 C CA . SER A 1 54 ? 2.81872 8.60153 -40.52867 1.000 62.88672 54 SER A CA 1
ATOM 409 C C . SER A 1 54 ? 3.99580 7.83234 -39.93976 1.000 55.53328 54 SER A C 1
ATOM 410 O O . SER A 1 54 ? 5.08216 8.39451 -39.75181 1.000 62.41345 54 SER A O 1
ATOM 413 N N . LEU A 1 55 ? 3.78525 6.55895 -39.60028 1.000 53.21525 55 LEU A N 1
ATOM 414 C CA . LEU A 1 55 ? 4.87318 5.74523 -39.06847 1.000 55.95744 55 LEU A CA 1
ATOM 415 C C . LEU A 1 55 ? 5.94469 5.50293 -40.12704 1.000 59.27675 55 LEU A C 1
ATOM 416 O O . LEU A 1 55 ? 7.14271 5.64585 -39.85205 1.000 61.71818 55 LEU A O 1
ATOM 421 N N . ILE A 1 56 ? 5.53546 5.15647 -41.34772 1.000 61.28071 56 ILE A N 1
ATOM 422 C CA . ILE A 1 56 ? 6.51165 4.95887 -42.41526 1.000 53.94818 56 ILE A CA 1
ATOM 423 C C . ILE A 1 56 ? 7.25989 6.25827 -42.70208 1.000 55.58701 56 ILE A C 1
ATOM 424 O O . ILE A 1 56 ? 8.49390 6.27346 -42.77344 1.000 59.31114 56 ILE A O 1
ATOM 429 N N . GLY A 1 57 ? 6.53587 7.37663 -42.80324 1.000 59.35315 57 GLY A N 1
ATOM 430 C CA . GLY A 1 57 ? 7.18784 8.64221 -43.10824 1.000 60.78101 57 GLY A CA 1
ATOM 431 C C . GLY A 1 57 ? 8.23702 9.02646 -42.08236 1.000 63.37924 57 GLY A C 1
ATOM 432 O O . GLY A 1 57 ? 9.35634 9.40218 -42.43719 1.000 59.29492 57 GLY A O 1
ATOM 433 N N . ASP A 1 58 ? 7.89296 8.91628 -40.79445 1.000 58.67389 58 ASP A N 1
ATOM 434 C CA . ASP A 1 58 ? 8.83144 9.23866 -39.72131 1.000 54.33409 58 ASP A CA 1
ATOM 435 C C . ASP A 1 58 ? 10.02479 8.29034 -39.72138 1.000 51.12219 58 ASP A C 1
ATOM 436 O O . ASP A 1 58 ? 11.16627 8.71807 -39.52051 1.000 59.52821 58 ASP A O 1
ATOM 441 N N . GLU A 1 59 ? 9.78296 6.99842 -39.94197 1.000 51.53870 59 GLU A N 1
ATOM 442 C CA . GLU A 1 59 ? 10.88519 6.04384 -39.96324 1.000 55.01102 59 GLU A CA 1
ATOM 443 C C . GLU A 1 59 ? 11.86100 6.33649 -41.10620 1.000 66.18423 59 GLU A C 1
ATOM 444 O O . GLU A 1 59 ? 13.08253 6.26137 -40.92188 1.000 59.80956 59 GLU A O 1
ATOM 450 N N . VAL A 1 60 ? 11.35212 6.67723 -42.29260 1.000 62.05345 60 VAL A N 1
ATOM 451 C CA . VAL A 1 60 ? 12.23573 6.80537 -43.45206 1.000 53.43354 60 VAL A CA 1
ATOM 452 C C . VAL A 1 60 ? 12.85410 8.19964 -43.52062 1.000 56.81916 60 VAL A C 1
ATOM 453 O O . VAL A 1 60 ? 14.05859 8.35038 -43.76316 1.000 55.72102 60 VAL A O 1
ATOM 457 N N . TYR A 1 61 ? 12.04674 9.24072 -43.31174 1.000 56.43771 61 TYR A N 1
ATOM 458 C CA . TYR A 1 61 ? 12.51590 10.61686 -43.42935 1.000 68.54125 61 TYR A CA 1
ATOM 459 C C . TYR A 1 61 ? 12.93800 11.23070 -42.10139 1.000 66.32633 61 TYR A C 1
ATOM 460 O O . TYR A 1 61 ? 13.64574 12.24345 -42.10273 1.000 61.97029 61 TYR A O 1
ATOM 469 N N . GLY A 1 62 ? 12.54245 10.64402 -40.98452 1.000 59.52311 62 GLY A N 1
ATOM 470 C CA . GLY A 1 62 ? 12.89765 11.22988 -39.70308 1.000 56.25035 62 GLY A CA 1
ATOM 471 C C . GLY A 1 62 ? 11.80332 12.12789 -39.16710 1.000 63.28596 62 GLY A C 1
ATOM 472 O O . GLY A 1 62 ? 11.07209 12.78763 -39.90863 1.000 57.45794 62 GLY A O 1
ATOM 473 N N . ARG A 1 63 ? 11.68070 12.14075 -37.84147 1.000 65.15899 63 ARG A N 1
ATOM 474 C CA . ARG A 1 63 ? 10.68427 12.98298 -37.20196 1.000 55.50072 63 ARG A CA 1
ATOM 475 C C . ARG A 1 63 ? 10.97126 14.44636 -37.50905 1.000 57.63035 63 ARG A C 1
ATOM 476 O O . ARG A 1 63 ? 12.12067 14.89744 -37.44859 1.000 54.23500 63 ARG A O 1
ATOM 484 N N . ASP A 1 64 ? 9.92751 15.17708 -37.88569 1.000 59.07262 64 ASP A N 1
ATOM 485 C CA . ASP A 1 64 ? 10.05952 16.59645 -38.18642 1.000 75.44462 64 ASP A CA 1
ATOM 486 C C . ASP A 1 64 ? 9.98326 17.38358 -36.88424 1.000 55.94636 64 ASP A C 1
ATOM 487 O O . ASP A 1 64 ? 8.95135 17.37666 -36.20718 1.000 60.75894 64 ASP A O 1
ATOM 492 N N . ARG A 1 65 ? 11.08298 18.04196 -36.52835 1.000 62.90660 65 ARG A N 1
ATOM 493 C CA . ARG A 1 65 ? 11.18278 18.80094 -35.29444 1.000 57.53026 65 ARG A CA 1
ATOM 494 C C . ARG A 1 65 ? 11.14772 20.30512 -35.51295 1.000 61.27701 65 ARG A C 1
ATOM 495 O O . ARG A 1 65 ? 11.23823 21.05659 -34.53583 1.000 60.58184 65 ARG A O 1
ATOM 503 N N . THR A 1 66 ? 10.99432 20.76613 -36.75815 1.000 59.41534 66 THR A N 1
ATOM 504 C CA . THR A 1 66 ? 11.07520 22.19645 -37.04290 1.000 64.90298 66 THR A CA 1
ATOM 505 C C . THR A 1 66 ? 9.85416 22.96637 -36.55432 1.000 65.65487 66 THR A C 1
ATOM 506 O O . THR A 1 66 ? 9.92079 24.19480 -36.44020 1.000 67.62217 66 THR A O 1
ATOM 510 N N . SER A 1 67 ? 8.74446 22.28342 -36.27886 1.000 63.18887 67 SER A N 1
ATOM 511 C CA . SER A 1 67 ? 7.52467 22.92254 -35.80342 1.000 61.27877 67 SER A CA 1
ATOM 512 C C . SER A 1 67 ? 7.35326 22.81828 -34.29474 1.000 60.17503 67 SER A C 1
ATOM 513 O O . SER A 1 67 ? 6.33466 23.27084 -33.76685 1.000 58.25471 67 SER A O 1
ATOM 516 N N . HIS A 1 68 ? 8.33176 22.24326 -33.59186 1.000 59.15811 68 HIS A N 1
ATOM 517 C CA . HIS A 1 68 ? 8.22561 22.07072 -32.14518 1.000 55.50360 68 HIS A CA 1
ATOM 518 C C . HIS A 1 68 ? 8.00532 23.40500 -31.44137 1.000 59.67492 68 HIS A C 1
ATOM 519 O O . HIS A 1 68 ? 7.10671 23.54210 -30.60076 1.000 54.31035 68 HIS A O 1
ATOM 526 N N . VAL A 1 69 ? 8.83797 24.39315 -31.75414 1.000 53.92630 69 VAL A N 1
ATOM 527 C CA . VAL A 1 69 ? 8.75412 25.73130 -31.17969 1.000 51.61909 69 VAL A CA 1
ATOM 528 C C . VAL A 1 69 ? 9.17795 26.71258 -32.26017 1.000 59.06754 69 VAL A C 1
ATOM 529 O O . VAL A 1 69 ? 10.19942 26.50402 -32.92088 1.000 57.66041 69 VAL A O 1
ATOM 533 N N . VAL A 1 70 ? 8.40571 27.77574 -32.44639 1.000 55.47869 70 VAL A N 1
ATOM 534 C CA . VAL A 1 70 ? 8.83106 28.90860 -33.25761 1.000 58.75142 70 VAL A CA 1
ATOM 535 C C . VAL A 1 70 ? 8.72518 30.14923 -32.38666 1.000 67.82432 70 VAL A C 1
ATOM 536 O O . VAL A 1 70 ? 7.74689 30.31617 -31.65008 1.000 60.95258 70 VAL A O 1
ATOM 540 N N . ALA A 1 71 ? 9.75280 30.99035 -32.42914 1.000 60.57050 71 ALA A N 1
ATOM 541 C CA . ALA A 1 71 ? 9.83445 32.14715 -31.54854 1.000 64.28630 71 ALA A CA 1
ATOM 542 C C . ALA A 1 71 ? 10.03000 33.39520 -32.39179 1.000 59.36255 71 ALA A C 1
ATOM 543 O O . ALA A 1 71 ? 11.01168 33.49594 -33.13137 1.000 61.35047 71 ALA A O 1
ATOM 545 N N . ILE A 1 72 ? 9.09879 34.33452 -32.28607 1.000 63.95682 72 ILE A N 1
ATOM 546 C CA . ILE A 1 72 ? 9.19995 35.60968 -32.98462 1.000 62.80727 72 ILE A CA 1
ATOM 547 C C . ILE A 1 72 ? 9.98375 36.57556 -32.10974 1.000 68.38979 72 ILE A C 1
ATOM 548 O O . ILE A 1 72 ? 9.64285 36.78632 -30.93903 1.000 67.51139 72 ILE A O 1
ATOM 553 N N . LEU A 1 73 ? 11.03134 37.16580 -32.67244 1.000 63.43061 73 LEU A N 1
ATOM 554 C CA . LEU A 1 73 ? 11.87370 38.10662 -31.95126 1.000 63.94331 73 LEU A CA 1
ATOM 555 C C . LEU A 1 73 ? 11.73732 39.48744 -32.57487 1.000 64.78652 73 LEU A C 1
ATOM 556 O O . LEU A 1 73 ? 11.87502 39.64174 -33.79449 1.000 64.99670 73 LEU A O 1
ATOM 561 N N . THR A 1 74 ? 11.45456 40.48051 -31.73667 1.000 60.71716 74 THR A N 1
ATOM 562 C CA . THR A 1 74 ? 11.33206 41.87076 -32.15308 1.000 63.25095 74 THR A CA 1
ATOM 563 C C . THR A 1 74 ? 12.39508 42.68880 -31.43463 1.000 68.74406 74 THR A C 1
ATOM 564 O O . THR A 1 74 ? 12.42553 42.69206 -30.19171 1.000 71.25731 74 THR A O 1
ATOM 568 N N . PRO A 1 75 ? 13.28877 43.37117 -32.14885 1.000 72.37937 75 PRO A N 1
ATOM 569 C CA . PRO A 1 75 ? 14.28138 44.19725 -31.46903 1.000 72.90629 75 PRO A CA 1
ATOM 570 C C . PRO A 1 75 ? 13.61694 45.33871 -30.73513 1.000 69.32739 75 PRO A C 1
ATOM 571 O O . PRO A 1 75 ? 12.56468 45.85350 -31.16263 1.000 72.91013 75 PRO A O 1
ATOM 575 N N . PRO A 1 76 ? 14.18476 45.76971 -29.61461 1.000 68.79294 76 PRO A N 1
ATOM 576 C CA . PRO A 1 76 ? 13.61067 46.88909 -28.86591 1.000 88.10536 76 PRO A CA 1
ATOM 577 C C . PRO A 1 76 ? 14.00781 48.22830 -29.47498 1.000 88.43290 76 PRO A C 1
ATOM 578 O O . PRO A 1 76 ? 14.87878 48.31916 -30.34120 1.000 96.14759 76 PRO A O 1
ATOM 582 N N . ASP A 1 77 ? 13.33277 49.27779 -28.99909 1.000 86.35878 77 ASP A N 1
ATOM 583 C CA . ASP A 1 77 ? 13.63252 50.66251 -29.37480 1.000 93.54497 77 ASP A CA 1
ATOM 584 C C . ASP A 1 77 ? 13.56011 50.87054 -30.88608 1.000 95.68110 77 ASP A C 1
ATOM 585 O O . ASP A 1 77 ? 14.34818 51.62146 -31.46479 1.000 94.28616 77 ASP A O 1
ATOM 590 N N . ASP A 1 78 ? 12.60612 50.19408 -31.52782 1.000 96.96544 78 ASP A N 1
ATOM 591 C CA . ASP A 1 78 ? 12.33492 50.31746 -32.96054 1.000 104.60215 78 ASP A CA 1
ATOM 592 C C . ASP A 1 78 ? 13.53445 49.93466 -33.82661 1.000 95.97502 78 ASP A C 1
ATOM 593 O O . ASP A 1 78 ? 13.60170 50.31415 -35.00068 1.000 85.42541 78 ASP A O 1
ATOM 598 N N . LYS A 1 79 ? 14.48352 49.17730 -33.28270 1.000 94.75394 79 LYS A N 1
ATOM 599 C CA . LYS A 1 79 ? 15.61917 48.73814 -34.07726 1.000 79.15964 79 LYS A CA 1
ATOM 600 C C . LYS A 1 79 ? 15.19358 47.65589 -35.06633 1.000 81.81094 79 LYS A C 1
ATOM 601 O O . LYS A 1 79 ? 14.17961 46.97370 -34.89311 1.000 74.02379 79 LYS A O 1
ATOM 607 N N . LYS A 1 80 ? 15.98465 47.50894 -36.12030 1.000 78.18601 80 LYS A N 1
ATOM 608 C CA . LYS A 1 80 ? 15.74255 46.48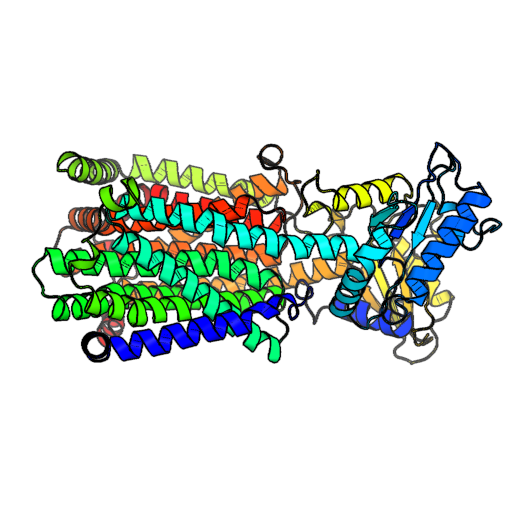086 -37.11781 1.000 79.24282 80 LYS A CA 1
ATOM 609 C C . LYS A 1 80 ? 16.56230 45.23463 -36.80309 1.000 71.78416 80 LYS A C 1
ATOM 610 O O . LYS A 1 80 ? 17.57465 45.28640 -36.10170 1.000 71.73637 80 LYS A O 1
ATOM 616 N N . VAL A 1 81 ? 16.10724 44.09815 -37.33591 1.000 68.79349 81 VAL A N 1
ATOM 617 C CA . VAL A 1 81 ? 16.76877 42.82812 -37.05889 1.000 72.61557 81 VAL A CA 1
ATOM 618 C C . VAL A 1 81 ? 18.16618 42.74796 -37.65145 1.000 71.17252 81 VAL A C 1
ATOM 619 O O . VAL A 1 81 ? 18.90662 41.81104 -37.33492 1.000 63.91038 81 VAL A O 1
ATOM 623 N N . THR A 1 82 ? 18.54686 43.70469 -38.49794 1.000 72.73361 82 THR A N 1
ATOM 624 C CA . THR A 1 82 ? 19.89594 43.77143 -39.04380 1.000 75.60434 82 THR A CA 1
ATOM 625 C C . THR A 1 82 ? 20.87994 44.45095 -38.09988 1.000 79.32872 82 THR A C 1
ATOM 626 O O . THR A 1 82 ? 22.07086 44.52199 -38.42109 1.000 75.40871 82 THR A O 1
ATOM 630 N N . ASP A 1 83 ? 20.41113 44.95674 -36.95738 1.000 81.27087 83 ASP A N 1
ATOM 631 C CA . ASP A 1 83 ? 21.27929 45.50627 -35.92277 1.000 75.31619 83 ASP A CA 1
ATOM 632 C C . ASP A 1 83 ? 22.27060 44.44283 -35.46352 1.000 75.17283 83 ASP A C 1
ATOM 633 O O . ASP A 1 83 ? 21.87702 43.44019 -34.85712 1.000 71.65850 83 ASP A O 1
ATOM 638 N N . LYS A 1 84 ? 23.55630 44.64755 -35.75837 1.000 73.42766 84 LYS A N 1
ATOM 639 C CA . LYS A 1 84 ? 24.55696 43.62748 -35.45862 1.000 80.39091 84 LYS A CA 1
ATOM 640 C C . LYS A 1 84 ? 24.74319 43.45407 -33.95622 1.000 71.32885 84 LYS A C 1
ATOM 641 O O . LYS A 1 84 ? 24.90487 42.32695 -33.47184 1.000 69.63491 84 LYS A O 1
ATOM 647 N N . ALA A 1 85 ? 24.71541 44.55548 -33.20260 1.000 75.93200 85 ALA A N 1
ATOM 648 C CA . ALA A 1 85 ? 24.80042 44.45652 -31.74905 1.000 78.95694 85 ALA A CA 1
ATOM 649 C C . ALA A 1 85 ? 23.61450 43.68810 -31.17575 1.000 76.46744 85 ALA A C 1
ATOM 650 O O . ALA A 1 85 ? 23.78002 42.86518 -30.26750 1.000 71.96205 85 ALA A O 1
ATOM 652 N N . TRP A 1 86 ? 22.40733 43.94500 -31.68658 1.000 69.58718 86 TRP A N 1
ATOM 653 C CA . TRP A 1 86 ? 21.24429 43.20075 -31.21330 1.000 67.39648 86 TRP A CA 1
ATOM 654 C C . TRP A 1 86 ? 21.34809 41.72663 -31.57779 1.000 65.99631 86 TRP A C 1
ATOM 655 O O . TRP A 1 86 ? 21.00412 40.85757 -30.76911 1.000 69.13526 86 TRP A O 1
ATOM 666 N N . GLN A 1 87 ? 21.81914 41.42918 -32.79194 1.000 65.28808 87 GLN A N 1
ATOM 667 C CA . GLN A 1 87 ? 21.96718 40.04078 -33.21789 1.000 66.49665 87 GLN A CA 1
ATOM 668 C C . GLN A 1 87 ? 22.89733 39.27924 -32.28283 1.000 69.16343 87 GLN A C 1
ATOM 669 O O . GLN A 1 87 ? 22.58672 38.15993 -31.85845 1.000 61.80801 87 GLN A O 1
ATOM 675 N N . LYS A 1 88 ? 24.03635 39.88424 -31.93516 1.000 65.35215 88 LYS A N 1
ATOM 676 C CA . LYS A 1 88 ? 25.00198 39.22274 -31.06400 1.000 65.55851 88 LYS A CA 1
ATOM 677 C C . LYS A 1 88 ? 24.41538 38.96179 -29.67896 1.000 72.04633 88 LYS A C 1
ATOM 678 O O . LYS A 1 88 ? 24.60642 37.87972 -29.11090 1.000 71.60204 88 LYS A O 1
ATOM 684 N N . LYS A 1 89 ? 23.68519 39.93363 -29.12400 1.000 71.88836 89 LYS A N 1
ATOM 685 C CA . LYS A 1 89 ? 23.13623 39.76794 -27.77972 1.000 67.23642 89 LYS A CA 1
ATOM 686 C C . LYS A 1 89 ? 22.10063 38.64766 -27.73030 1.000 70.32203 89 LYS A C 1
ATOM 687 O O . LYS A 1 89 ? 22.12666 37.80702 -26.82296 1.000 75.78229 89 LYS A O 1
ATOM 693 N N . VAL A 1 90 ? 21.16939 38.62182 -28.68776 1.000 65.62720 90 VAL A N 1
ATOM 694 C CA . VAL A 1 90 ? 20.14323 37.58198 -28.65952 1.000 72.92615 90 VAL A CA 1
ATOM 695 C C . VAL A 1 90 ? 20.73755 36.22199 -29.00888 1.000 70.53037 90 VAL A C 1
ATOM 696 O O . VAL A 1 90 ? 20.30530 35.19287 -28.47498 1.000 69.65901 90 VAL A O 1
ATOM 700 N N . THR A 1 91 ? 21.73159 36.19056 -29.90041 1.000 60.04716 91 THR A N 1
ATOM 701 C CA . THR A 1 91 ? 22.38200 34.93215 -30.25153 1.000 69.66905 91 THR A CA 1
ATOM 702 C C . THR A 1 91 ? 23.07411 34.31551 -29.04263 1.000 69.47837 91 THR A C 1
ATOM 703 O O . THR A 1 91 ? 22.98324 33.10268 -28.81518 1.000 69.35135 91 THR A O 1
ATOM 707 N N . GLU A 1 92 ? 23.76925 35.13645 -28.25247 1.000 67.47890 92 GLU A N 1
ATOM 708 C CA . GLU A 1 92 ? 24.44012 34.61666 -27.06646 1.000 75.76510 92 GLU A CA 1
ATOM 709 C C . GLU A 1 92 ? 23.43477 34.08869 -26.05082 1.000 71.74668 92 GLU A C 1
ATOM 710 O O . GLU A 1 92 ? 23.66662 33.04637 -25.42688 1.000 71.37855 92 GLU A O 1
ATOM 716 N N . GLU A 1 93 ? 22.30977 34.78824 -25.87744 1.000 63.16761 93 GLU A N 1
ATOM 717 C CA . GLU A 1 93 ? 21.29291 34.33018 -24.93448 1.000 68.96144 93 GLU A CA 1
ATOM 718 C C . GLU A 1 93 ? 20.71731 32.98231 -25.35475 1.000 74.09067 93 GLU A C 1
ATOM 719 O O . GLU A 1 93 ? 20.55575 32.07930 -24.52323 1.000 64.36968 93 GLU A O 1
ATOM 725 N N . LEU A 1 94 ? 20.40111 32.82946 -26.64378 1.000 65.01411 94 LEU A N 1
ATOM 726 C CA . LEU A 1 94 ? 19.85269 31.56831 -27.13218 1.000 70.96971 94 LEU A CA 1
ATOM 727 C C . LEU A 1 94 ? 20.86913 30.43870 -27.00990 1.000 76.76910 94 LEU A C 1
ATOM 728 O O . LEU A 1 94 ? 20.50924 29.30967 -26.65588 1.000 72.44816 94 LEU A O 1
ATOM 733 N N . ASP A 1 95 ? 22.14275 30.72278 -27.30008 1.000 68.23060 95 ASP A N 1
ATOM 734 C CA . ASP A 1 95 ? 23.18245 29.71099 -27.13637 1.000 70.18067 95 ASP A CA 1
ATOM 735 C C . ASP A 1 95 ? 23.28717 29.25836 -25.68575 1.000 67.92212 95 ASP A C 1
ATOM 736 O O . ASP A 1 95 ? 23.50192 28.07126 -25.41247 1.000 71.92983 95 ASP A O 1
ATOM 741 N N . GLN A 1 96 ? 23.15189 30.19575 -24.74284 1.000 65.72948 96 GLN A N 1
ATOM 742 C CA . GLN A 1 96 ? 23.22294 29.84713 -23.32693 1.000 70.38110 96 GLN A CA 1
ATOM 743 C C . GLN A 1 96 ? 22.06552 28.94237 -22.91668 1.000 80.10175 96 GLN A C 1
ATOM 744 O O . GLN A 1 96 ? 22.25748 27.97989 -22.16264 1.000 72.57950 96 GLN A O 1
ATOM 750 N N . VAL A 1 97 ? 20.85428 29.23535 -23.39805 1.000 63.35139 97 VAL A N 1
ATOM 751 C CA . VAL A 1 97 ? 19.70751 28.39987 -23.05258 1.000 67.08028 97 VAL A CA 1
ATOM 752 C C . VAL A 1 97 ? 19.90718 26.98528 -23.57992 1.000 68.68135 97 VAL A C 1
ATOM 753 O O . VAL A 1 97 ? 19.63695 26.00073 -22.88107 1.000 63.37142 97 VAL A O 1
ATOM 757 N N . VAL A 1 98 ? 20.39747 26.86148 -24.81542 1.000 57.51012 98 VAL A N 1
ATOM 758 C CA . VAL A 1 98 ? 20.63360 25.54181 -25.39271 1.000 66.54755 98 VAL A CA 1
ATOM 759 C C . VAL A 1 98 ? 21.71307 24.80110 -24.61132 1.000 79.88048 98 VAL A C 1
ATOM 760 O O . VAL A 1 98 ? 21.57535 23.60837 -24.31254 1.000 72.89900 98 VAL A O 1
ATOM 764 N N . LYS A 1 99 ? 22.79684 25.49827 -24.25542 1.000 74.89907 99 LYS A N 1
ATOM 765 C CA . LYS A 1 99 ? 23.88585 24.85922 -23.52120 1.000 88.87129 99 LYS A CA 1
ATOM 766 C C . LYS A 1 99 ? 23.44726 24.40793 -22.13400 1.000 77.42913 99 LYS A C 1
ATOM 767 O O . LYS A 1 99 ? 23.92672 23.38315 -21.63592 1.000 85.77221 99 LYS A O 1
ATOM 773 N N . ASP A 1 100 ? 22.54656 25.15244 -21.49740 1.000 72.78000 100 ASP A N 1
ATOM 774 C CA . ASP A 1 100 ? 22.05451 24.78315 -20.17830 1.000 74.89149 100 ASP A CA 1
ATOM 775 C C . ASP A 1 100 ? 21.00342 23.68291 -20.21705 1.000 81.84370 100 ASP A C 1
ATOM 776 O O . ASP A 1 100 ? 20.66897 23.13684 -19.16103 1.000 77.78829 100 ASP A O 1
ATOM 781 N N . HIS A 1 101 ? 20.45952 23.36124 -21.38752 1.000 69.72867 101 HIS A N 1
ATOM 782 C CA . HIS A 1 101 ? 19.33039 22.44211 -21.49013 1.000 71.54022 101 HIS A CA 1
ATOM 783 C C . HIS A 1 101 ? 19.50109 21.51451 -22.68595 1.000 68.10036 101 HIS A C 1
ATOM 784 O O . HIS A 1 101 ? 18.57406 21.29032 -23.46643 1.000 60.85598 101 HIS A O 1
ATOM 791 N N . GLU A 1 102 ? 20.70771 20.96492 -22.84231 1.000 58.85458 102 GLU A N 1
ATOM 792 C CA . GLU A 1 102 ? 20.98864 20.11617 -23.99607 1.000 77.30247 102 GLU A CA 1
ATOM 793 C C . GLU A 1 102 ? 20.19443 18.81773 -23.95570 1.000 71.39027 102 GLU A C 1
ATOM 794 O O . GLU A 1 102 ? 19.91373 18.23275 -25.00931 1.000 71.92988 102 GLU A O 1
ATOM 800 N N . ASP A 1 103 ? 19.83369 18.34914 -22.75936 1.000 64.58213 103 ASP A N 1
ATOM 801 C CA . ASP A 1 103 ? 18.95734 17.18980 -22.64263 1.000 69.72637 103 ASP A CA 1
ATOM 802 C C . ASP A 1 103 ? 17.56190 17.46067 -23.18938 1.000 74.37244 103 ASP A C 1
ATOM 803 O O . ASP A 1 103 ? 16.84981 16.50915 -23.52877 1.000 65.33135 103 ASP A O 1
ATOM 808 N N . GLN A 1 104 ? 17.15361 18.72779 -23.27607 1.000 63.69403 104 GLN A N 1
ATOM 809 C CA . GLN A 1 104 ? 15.80578 19.08668 -23.70055 1.000 64.60193 104 GLN A CA 1
ATOM 810 C C . GLN A 1 104 ? 15.73555 19.72748 -25.07722 1.000 62.81875 104 GLN A C 1
ATOM 811 O O . GLN A 1 104 ? 14.72406 19.56942 -25.76350 1.000 63.44021 104 GLN A O 1
ATOM 817 N N . ILE A 1 105 ? 16.77371 20.44386 -25.49832 1.000 56.02259 105 ILE A N 1
ATOM 818 C CA . ILE A 1 105 ? 16.75852 21.20496 -26.74041 1.000 67.50278 105 ILE A CA 1
ATOM 819 C C . ILE A 1 105 ? 17.82464 20.64505 -27.66917 1.000 61.50663 105 ILE A C 1
ATOM 820 O O . ILE A 1 105 ? 18.98122 20.48590 -27.26555 1.000 59.64199 105 ILE A O 1
ATOM 825 N N . VAL A 1 106 ? 17.43241 20.33738 -28.90637 1.000 56.48285 106 VAL A N 1
ATOM 826 C CA . VAL A 1 106 ? 18.41459 19.95724 -29.91848 1.000 64.23112 106 VAL A CA 1
ATOM 827 C C . VAL A 1 106 ? 19.25932 21.16130 -30.31798 1.000 63.72351 106 VAL A C 1
ATOM 828 O O . VAL A 1 106 ? 20.48596 21.06675 -30.44221 1.000 60.84453 106 VAL A O 1
ATOM 832 N N . GLY A 1 107 ? 18.62200 22.30482 -30.51312 1.000 66.97811 107 GLY A N 1
ATOM 833 C CA . GLY A 1 107 ? 19.30788 23.50421 -30.94472 1.000 55.26233 107 GLY A CA 1
ATOM 834 C C . GLY A 1 107 ? 18.28249 24.50560 -31.43793 1.000 70.09750 107 GLY A C 1
ATOM 835 O O . GLY A 1 107 ? 17.07757 24.30103 -31.30709 1.000 57.05957 107 GLY A O 1
ATOM 836 N N . TRP A 1 108 ? 18.78529 25.59125 -32.01090 1.000 62.78123 108 TRP A N 1
ATOM 837 C CA . TRP A 1 108 ? 17.91703 26.57445 -32.64027 1.000 67.08882 108 TRP A CA 1
ATOM 838 C C . TRP A 1 108 ? 18.46306 26.90376 -34.02098 1.000 64.39371 108 TRP A C 1
ATOM 839 O O . TRP A 1 108 ? 19.67133 26.85557 -34.25050 1.000 64.02491 108 TRP A O 1
ATOM 850 N N . VAL A 1 109 ? 17.55588 27.19733 -34.95450 1.000 60.04591 109 VAL A N 1
ATOM 851 C CA . VAL A 1 109 ? 17.92052 27.49074 -36.33497 1.000 68.01116 109 VAL A CA 1
ATOM 852 C C . VAL A 1 109 ? 17.12099 28.69591 -36.80623 1.000 61.90873 109 VAL A C 1
ATOM 853 O O . VAL A 1 109 ? 16.03542 28.98494 -36.30104 1.000 58.78441 109 VAL A O 1
ATOM 857 N N . GLY A 1 110 ? 17.65842 29.39228 -37.79503 1.000 63.39569 110 GLY A N 1
ATOM 858 C CA . GLY A 1 110 ? 16.93379 30.49965 -38.38208 1.000 68.92031 110 GLY A CA 1
ATOM 859 C C . GLY A 1 110 ? 17.85846 31.50195 -39.03704 1.000 62.99125 110 GLY A C 1
ATOM 860 O O . GLY A 1 110 ? 19.07807 31.33555 -39.07677 1.000 66.34267 110 GLY A O 1
ATOM 861 N N . TRP A 1 111 ? 17.23360 32.56524 -39.55090 1.000 61.35899 111 TRP A N 1
ATOM 862 C CA . TRP A 1 111 ? 17.98301 33.62156 -40.22078 1.000 68.27602 111 TRP A CA 1
ATOM 863 C C . TRP A 1 111 ? 19.01618 34.25400 -39.29785 1.000 70.22343 111 TRP A C 1
ATOM 864 O O . TRP A 1 111 ? 20.07710 34.68517 -39.76232 1.000 68.89177 111 TRP A O 1
ATOM 875 N N . LEU A 1 112 ? 18.73029 34.30718 -37.99312 1.000 66.25311 112 LEU A N 1
ATOM 876 C CA . LEU A 1 112 ? 19.64911 34.92589 -37.04187 1.000 65.97452 112 LEU A CA 1
ATOM 877 C C . LEU A 1 112 ? 20.97983 34.19056 -36.96810 1.000 64.82625 112 LEU A C 1
ATOM 878 O O . LEU A 1 112 ? 21.99775 34.79159 -36.60461 1.000 68.31298 112 LEU A O 1
ATOM 883 N N . LYS A 1 113 ? 20.99417 32.89416 -37.28285 1.000 66.28878 113 LYS A N 1
ATOM 884 C CA . LYS A 1 113 ? 22.24232 32.14209 -37.28260 1.000 77.96301 113 LYS A CA 1
ATOM 885 C C . LYS A 1 113 ? 23.04628 32.31694 -38.56502 1.000 75.84540 113 LYS A C 1
ATOM 886 O O . LYS A 1 113 ? 24.22368 31.94626 -38.58716 1.000 86.13498 113 LYS A O 1
ATOM 892 N N . ALA A 1 114 ? 22.45228 32.87159 -39.62391 1.000 75.31882 114 ALA A N 1
ATOM 893 C CA . ALA A 1 114 ? 23.17465 33.15677 -40.86681 1.000 77.48166 114 ALA A CA 1
ATOM 894 C C . ALA A 1 114 ? 22.54026 34.36080 -41.54909 1.000 67.22605 114 ALA A C 1
ATOM 895 O O . ALA A 1 114 ? 21.83341 34.22933 -42.55420 1.000 80.06091 114 ALA A O 1
ATOM 897 N N . PRO A 1 115 ? 22.77432 35.56531 -41.01917 1.000 71.36502 115 PRO A N 1
ATOM 898 C CA . PRO A 1 115 ? 22.11838 36.75646 -41.58931 1.000 83.84369 115 PRO A CA 1
ATOM 899 C C . PRO A 1 115 ? 22.48594 37.02971 -43.03908 1.000 92.78106 115 PRO A C 1
ATOM 900 O O . PRO A 1 115 ? 21.67308 37.60616 -43.77357 1.000 94.55429 115 PRO A O 1
ATOM 904 N N . ASP A 1 116 ? 23.68562 36.64483 -43.47553 1.000 89.16314 116 ASP A N 1
ATOM 905 C CA . ASP A 1 116 ? 24.12844 36.87893 -44.84376 1.000 106.06037 116 ASP A CA 1
ATOM 906 C C . ASP A 1 116 ? 23.70908 35.76690 -45.79857 1.000 95.05617 116 ASP A C 1
ATOM 907 O O . ASP A 1 116 ? 24.30942 35.62308 -46.86913 1.000 105.58336 116 ASP A O 1
ATOM 912 N N . THR A 1 117 ? 22.69816 34.98345 -45.43731 1.000 94.60203 117 THR A N 1
ATOM 913 C CA . THR A 1 117 ? 22.26619 33.87029 -46.26619 1.000 95.88245 117 THR A CA 1
ATOM 914 C C . THR A 1 117 ? 21.62237 34.37168 -47.55776 1.000 94.40501 117 THR A C 1
ATOM 915 O O . THR A 1 117 ? 21.13149 35.50113 -47.64828 1.000 88.24204 117 THR A O 1
ATOM 919 N N . THR A 1 118 ? 21.64397 33.51169 -48.57408 1.000 92.75756 118 THR A N 1
ATOM 920 C CA . THR A 1 118 ? 20.94304 33.76417 -49.82436 1.000 105.39457 118 THR A CA 1
ATOM 921 C C . THR A 1 118 ? 19.78268 32.80445 -50.04774 1.000 105.00366 118 THR A C 1
ATOM 922 O O . THR A 1 118 ? 19.09601 32.90914 -51.06972 1.000 116.76217 118 THR A O 1
ATOM 926 N N . ASP A 1 119 ? 19.54168 31.88696 -49.12075 1.000 109.18361 119 ASP A N 1
ATOM 927 C CA . ASP A 1 119 ? 18.44467 30.93486 -49.24859 1.000 104.66955 119 ASP A CA 1
ATOM 928 C C . ASP A 1 119 ? 17.10964 31.66497 -49.16527 1.000 101.79647 119 ASP A C 1
ATOM 929 O O . ASP A 1 119 ? 16.86181 32.36974 -48.17797 1.000 100.14933 119 ASP A O 1
ATOM 934 N N . PRO A 1 120 ? 16.23315 31.54116 -50.16771 1.000 101.32982 120 PRO A N 1
ATOM 935 C CA . PRO A 1 120 ? 14.96749 32.29471 -50.12436 1.000 104.59501 120 PRO A CA 1
ATOM 936 C C . PRO A 1 120 ? 14.08268 31.93883 -48.94228 1.000 94.04943 120 PRO A C 1
ATOM 937 O O . PRO A 1 120 ? 13.39449 32.81740 -48.40828 1.000 91.84481 120 PRO A O 1
ATOM 941 N N . THR A 1 121 ? 14.07261 30.67153 -48.51965 1.000 82.90715 121 THR A N 1
ATOM 942 C CA . THR A 1 121 ? 13.22851 30.28347 -47.39400 1.000 94.12784 121 THR A CA 1
ATOM 943 C C . THR A 1 121 ? 13.78324 30.82088 -46.08158 1.000 81.98191 121 THR A C 1
ATOM 944 O O . THR A 1 121 ? 13.03734 31.38055 -45.27035 1.000 73.03952 121 THR A O 1
ATOM 948 N N . VAL A 1 122 ? 15.09233 30.67400 -45.86526 1.000 79.57742 122 VAL A N 1
ATOM 949 C CA . VAL A 1 122 ? 15.71729 31.21314 -44.66005 1.000 75.34816 122 VAL A CA 1
ATOM 950 C C . VAL A 1 122 ? 15.60929 32.73249 -44.63902 1.000 79.09921 122 VAL A C 1
ATOM 951 O O . VAL A 1 122 ? 15.33095 33.33670 -43.59538 1.000 73.20078 122 VAL A O 1
ATOM 955 N N . SER A 1 123 ? 15.82418 33.37471 -45.78963 1.000 75.49849 123 SER A N 1
ATOM 956 C CA . SER A 1 123 ? 15.67606 34.82288 -45.86744 1.000 79.62594 123 SER A CA 1
ATOM 957 C C . SER A 1 123 ? 14.23865 35.26147 -45.62612 1.000 76.94902 123 SER A C 1
ATOM 958 O O . SER A 1 123 ? 14.00467 36.42915 -45.29612 1.000 73.10752 123 SER A O 1
ATOM 961 N N . ALA A 1 124 ? 13.27517 34.35286 -45.77376 1.000 69.68766 124 ALA A N 1
ATOM 962 C CA . ALA A 1 124 ? 11.87727 34.65717 -45.50626 1.000 67.11521 124 ALA A CA 1
ATOM 963 C C . ALA A 1 124 ? 11.52591 34.54056 -44.02939 1.000 75.29579 124 ALA A C 1
ATOM 964 O O . ALA A 1 124 ? 10.38343 34.82197 -43.65641 1.000 66.50898 124 ALA A O 1
ATOM 966 N N . MET A 1 125 ? 12.47725 34.14190 -43.18569 1.000 66.25618 125 MET A N 1
ATOM 967 C CA . MET A 1 125 ? 12.26697 34.05255 -41.74799 1.000 72.31086 125 MET A CA 1
ATOM 968 C C . MET A 1 125 ? 12.35885 35.41269 -41.06565 1.000 67.40594 125 MET A C 1
ATOM 969 O O . MET A 1 125 ? 12.34039 35.48259 -39.83204 1.000 69.94203 125 MET A O 1
ATOM 974 N N . LYS A 1 126 ? 12.47895 36.48622 -41.84062 1.000 64.43193 126 LYS A N 1
ATOM 975 C CA . LYS A 1 126 ? 12.40543 37.84533 -41.33131 1.000 64.74947 126 LYS A CA 1
ATOM 976 C C . LYS A 1 126 ? 11.39449 38.62306 -42.16221 1.000 67.50317 126 LYS A C 1
ATOM 977 O O . LYS A 1 126 ? 11.19370 38.34382 -43.34747 1.000 75.25834 126 LYS A O 1
ATOM 983 N N . THR A 1 127 ? 10.74411 39.58954 -41.52527 1.000 66.50176 127 THR A N 1
ATOM 984 C CA . THR A 1 127 ? 9.72397 40.36676 -42.20794 1.000 71.78370 127 THR A CA 1
ATOM 985 C C . THR A 1 127 ? 10.35810 41.36846 -43.16985 1.000 77.22788 127 THR A C 1
ATOM 986 O O . THR A 1 127 ? 11.54600 41.69062 -43.08562 1.000 77.06599 127 THR A O 1
ATOM 990 N N . GLN A 1 128 ? 9.53742 41.86488 -44.09785 1.000 84.97945 128 GLN A N 1
ATOM 991 C CA . GLN A 1 128 ? 10.02479 42.82855 -45.07895 1.000 86.10449 128 GLN A CA 1
ATOM 992 C C . GLN A 1 128 ? 10.43802 44.14225 -44.42514 1.000 89.62795 128 GLN A C 1
ATOM 993 O O . GLN A 1 128 ? 11.39971 44.77850 -44.87112 1.000 81.94378 128 GLN A O 1
ATOM 999 N N . ASP A 1 129 ? 9.73916 44.56039 -43.36996 1.000 87.10692 129 ASP A N 1
ATOM 1000 C CA . ASP A 1 129 ? 10.09796 45.78465 -42.66566 1.000 82.16775 129 ASP A CA 1
ATOM 1001 C C . ASP A 1 129 ? 11.26246 45.59524 -41.70246 1.000 81.95550 129 ASP A C 1
ATOM 1002 O O . ASP A 1 129 ? 11.60966 46.54251 -40.98923 1.000 82.25293 129 ASP A O 1
ATOM 1007 N N . LEU A 1 130 ? 11.84761 44.39668 -41.64544 1.000 76.65064 130 LEU A N 1
ATOM 1008 C CA . LEU A 1 130 ? 13.01560 44.09758 -40.81750 1.000 81.65943 130 LEU A CA 1
ATOM 1009 C C . LEU A 1 130 ? 12.74898 44.32303 -39.33250 1.000 75.97055 130 LEU A C 1
ATOM 1010 O O . LEU A 1 130 ? 13.68772 44.48093 -38.54527 1.000 72.89034 130 LEU A O 1
ATOM 1015 N N . ARG A 1 131 ? 11.48226 44.33600 -38.92425 1.000 69.74948 131 ARG A N 1
ATOM 1016 C CA . ARG A 1 131 ? 11.13665 44.53214 -37.52531 1.000 81.05871 131 ARG A CA 1
ATOM 1017 C C . ARG A 1 131 ? 10.90278 43.22596 -36.77691 1.000 73.72903 131 ARG A C 1
ATOM 1018 O O . ARG A 1 131 ? 10.86993 43.23735 -35.54172 1.000 66.37413 131 ARG A O 1
ATOM 1026 N N . HIS A 1 132 ? 10.75559 42.10630 -37.48190 1.000 77.43419 132 HIS A N 1
ATOM 1027 C CA . HIS A 1 132 ? 10.50532 40.82430 -36.84008 1.000 70.64392 132 HIS A CA 1
ATOM 1028 C C . HIS A 1 132 ? 11.25138 39.72238 -37.57506 1.000 77.39853 132 HIS A C 1
ATOM 1029 O O . HIS A 1 132 ? 11.31017 39.71361 -38.80868 1.000 69.29671 132 HIS A O 1
ATOM 1036 N N . THR A 1 133 ? 11.83083 38.80245 -36.80697 1.000 58.75595 133 THR A N 1
ATOM 1037 C CA . THR A 1 133 ? 12.40681 37.58440 -37.35404 1.000 59.88723 133 THR A CA 1
ATOM 1038 C C . THR A 1 133 ? 12.09212 36.44167 -36.40227 1.000 65.83079 133 THR A C 1
ATOM 1039 O O . THR A 1 133 ? 11.94273 36.64499 -35.19445 1.000 69.35640 133 THR A O 1
ATOM 1043 N N . PHE A 1 134 ? 11.97266 35.23753 -36.94948 1.000 57.65017 134 PHE A N 1
ATOM 1044 C CA . PHE A 1 134 ? 11.61846 34.09391 -36.12833 1.000 55.99048 134 PHE A CA 1
ATOM 1045 C C . PHE A 1 134 ? 12.65759 32.99277 -36.27313 1.000 59.71900 134 PHE A C 1
ATOM 1046 O O . PHE A 1 134 ? 13.40049 32.92324 -37.25566 1.000 64.01703 134 PHE A O 1
ATOM 1054 N N . ILE A 1 135 ? 12.70615 32.14476 -35.24893 1.000 56.92288 135 ILE A N 1
ATOM 1055 C CA . ILE A 1 135 ? 13.61541 31.01346 -35.17722 1.000 55.31294 135 ILE A CA 1
ATOM 1056 C C . ILE A 1 135 ? 12.80069 29.78162 -34.81881 1.000 61.52014 135 ILE A C 1
ATOM 1057 O O . ILE A 1 135 ? 11.71628 29.87163 -34.24245 1.000 58.43015 135 ILE A O 1
ATOM 1062 N N . SER A 1 136 ? 13.34645 28.62244 -35.16006 1.000 63.02217 136 SER A N 1
ATOM 1063 C CA . SER A 1 136 ? 12.77374 27.33523 -34.79967 1.000 59.48701 136 SER A CA 1
ATOM 1064 C C . SER A 1 136 ? 13.65206 26.69071 -33.73694 1.000 59.23773 136 SER A C 1
ATOM 1065 O O . SER A 1 136 ? 14.88251 26.73722 -33.83082 1.000 56.81546 136 SER A O 1
ATOM 1068 N N . ILE A 1 137 ? 13.02916 26.09497 -32.72465 1.000 51.05517 137 ILE A N 1
ATOM 1069 C CA . ILE A 1 137 ? 13.79787 25.47940 -31.64390 1.000 63.48887 137 ILE A CA 1
ATOM 1070 C C . ILE A 1 137 ? 13.41373 24.01204 -31.49018 1.000 55.70725 137 ILE A C 1
ATOM 1071 O O . ILE A 1 137 ? 12.59622 23.67095 -30.62472 1.000 52.75918 137 ILE A O 1
ATOM 1076 N N . PRO A 1 138 ? 13.98829 23.11606 -32.29540 1.000 55.06508 138 PRO A N 1
ATOM 1077 C CA . PRO A 1 138 ? 13.67622 21.68718 -32.15819 1.000 57.24335 138 PRO A CA 1
ATOM 1078 C C . PRO A 1 138 ? 14.04021 21.17957 -30.77338 1.000 58.69430 138 PRO A C 1
ATOM 1079 O O . PRO A 1 138 ? 15.05294 21.57736 -30.18970 1.000 57.10048 138 PRO A O 1
ATOM 1083 N N . LEU A 1 139 ? 13.20745 20.28284 -30.25799 1.000 53.99677 139 LEU A N 1
ATOM 1084 C CA . LEU A 1 139 ? 13.37504 19.72188 -28.92905 1.000 50.63354 139 LEU A CA 1
ATOM 1085 C C . LEU A 1 139 ? 13.70079 18.23769 -29.02165 1.000 61.62582 139 LEU A C 1
ATOM 1086 O O . LEU A 1 139 ? 13.43313 17.57834 -30.03131 1.000 55.32359 139 LEU A O 1
ATOM 1091 N N . GLN A 1 140 ? 14.28663 17.72218 -27.94333 1.000 57.45702 140 GLN A N 1
ATOM 1092 C CA . GLN A 1 140 ? 14.57225 16.30288 -27.81590 1.000 58.21481 140 GLN A CA 1
ATOM 1093 C C . GLN A 1 140 ? 13.32016 15.53609 -27.40431 1.000 62.37456 140 GLN A C 1
ATOM 1094 O O . GLN A 1 140 ? 12.37716 16.08954 -26.82628 1.000 56.56794 140 GLN A O 1
ATOM 1100 N N . GLY A 1 141 ? 13.32714 14.24328 -27.69018 1.000 59.88727 141 GLY A N 1
ATOM 1101 C CA . GLY A 1 141 ? 12.27340 13.34564 -27.24590 1.000 56.50424 141 GLY A CA 1
ATOM 1102 C C . GLY A 1 141 ? 11.85151 12.40814 -28.35792 1.000 62.91975 141 GLY A C 1
ATOM 1103 O O . GLY A 1 141 ? 11.92515 12.73402 -29.54501 1.000 60.33956 141 GLY A O 1
ATOM 1104 N N . ASP A 1 142 ? 11.40824 11.21286 -27.96927 1.000 63.46265 142 ASP A N 1
ATOM 1105 C CA . ASP A 1 142 ? 10.99276 10.18444 -28.91533 1.000 77.83349 142 ASP A CA 1
ATOM 1106 C C . ASP A 1 142 ? 9.48574 10.13414 -29.13270 1.000 72.13235 142 ASP A C 1
ATOM 1107 O O . ASP A 1 142 ? 9.02909 9.41436 -30.02708 1.000 67.72864 142 ASP A O 1
ATOM 1112 N N . ASP A 1 143 ? 8.70749 10.87231 -28.34562 1.000 60.43628 143 ASP A N 1
ATOM 1113 C CA . ASP A 1 143 ? 7.26746 10.93490 -28.54096 1.000 63.68583 143 ASP A CA 1
ATOM 1114 C C . ASP A 1 143 ? 6.77928 12.30769 -28.10388 1.000 65.99290 143 ASP A C 1
ATOM 1115 O O . ASP A 1 143 ? 7.49444 13.06340 -27.44085 1.000 60.90234 143 ASP A O 1
ATOM 1120 N N . ASP A 1 144 ? 5.53716 12.61730 -28.48332 1.000 62.74414 144 ASP A N 1
ATOM 1121 C CA . ASP A 1 144 ? 4.99362 13.95295 -28.25910 1.000 62.10568 144 ASP A CA 1
ATOM 1122 C C . ASP A 1 144 ? 4.88959 14.28886 -26.77573 1.000 63.20686 144 ASP A C 1
ATOM 1123 O O . ASP A 1 144 ? 5.07066 15.44977 -26.39036 1.000 54.04602 144 ASP A O 1
ATOM 1128 N N . ASP A 1 145 ? 4.57190 13.29886 -25.92902 1.000 48.71681 145 ASP A N 1
ATOM 1129 C CA . ASP A 1 145 ? 4.48624 13.56296 -24.49323 1.000 60.93334 145 ASP A CA 1
ATOM 1130 C C . ASP A 1 145 ? 5.84861 13.93990 -23.92158 1.000 56.20688 145 ASP A C 1
ATOM 1131 O O . ASP A 1 145 ? 5.96307 14.88913 -23.13652 1.000 59.20746 145 ASP A O 1
ATOM 1136 N N . GLU A 1 146 ? 6.89490 13.20232 -24.29910 1.000 58.53367 146 GLU A N 1
ATOM 1137 C CA . GLU A 1 146 ? 8.23417 13.52944 -23.81811 1.000 65.58569 146 GLU A CA 1
ATOM 1138 C C . GLU A 1 146 ? 8.69251 14.88437 -24.34927 1.000 55.83933 146 GLU A C 1
ATOM 1139 O O . GLU A 1 146 ? 9.34177 15.65619 -23.63317 1.000 56.98384 146 GLU A O 1
ATOM 1145 N N . ILE A 1 147 ? 8.35902 15.18958 -25.60446 1.000 56.17207 147 ILE A N 1
ATOM 1146 C CA . ILE A 1 147 ? 8.74841 16.46587 -26.19625 1.000 55.82570 147 ILE A CA 1
ATOM 1147 C C . ILE A 1 147 ? 8.05988 17.62112 -25.47488 1.000 58.22031 147 ILE A C 1
ATOM 1148 O O . ILE A 1 147 ? 8.68801 18.64402 -25.17282 1.000 52.86728 147 ILE A O 1
ATOM 1153 N N . LEU A 1 148 ? 6.76749 17.46910 -25.16345 1.000 52.98944 148 LEU A N 1
ATOM 1154 C CA . LEU A 1 148 ? 6.05732 18.51048 -24.41923 1.000 54.97190 148 LEU A CA 1
ATOM 1155 C C . LEU A 1 148 ? 6.67705 18.73238 -23.04286 1.000 57.10634 148 LEU A C 1
ATOM 1156 O O . LEU A 1 148 ? 6.83306 19.87966 -22.60149 1.000 51.17376 148 LEU A O 1
ATOM 1161 N N . LYS A 1 149 ? 7.03162 17.64886 -22.34554 1.000 51.78138 149 LYS A N 1
ATOM 1162 C CA . LYS A 1 149 ? 7.67056 17.79431 -21.04112 1.000 55.38912 149 LYS A CA 1
ATOM 1163 C C . LYS A 1 149 ? 9.00092 18.52625 -21.16281 1.000 54.97724 149 LYS A C 1
ATOM 1164 O O . LYS A 1 149 ? 9.34040 19.35924 -20.31427 1.000 60.54181 149 LYS A O 1
ATOM 1170 N N . ASN A 1 150 ? 9.76702 18.23223 -22.21680 1.000 55.07840 150 ASN A N 1
ATOM 1171 C CA . ASN A 1 150 ? 11.01611 18.94987 -22.43501 1.000 56.15092 150 ASN A CA 1
ATOM 1172 C C . ASN A 1 150 ? 10.75921 20.43293 -22.66598 1.000 62.26772 150 ASN A C 1
ATOM 1173 O O . ASN A 1 150 ? 11.49452 21.28409 -22.15294 1.000 58.82581 150 ASN A O 1
ATOM 1178 N N . TYR A 1 151 ? 9.70453 20.76349 -23.41788 1.000 50.80192 151 TYR A N 1
ATOM 1179 C CA . TYR A 1 151 ? 9.36789 22.16875 -23.63211 1.000 50.73977 151 TYR A CA 1
ATOM 1180 C C . TYR A 1 151 ? 9.05409 22.87332 -22.31933 1.000 59.73341 151 TYR A C 1
ATOM 1181 O O . TYR A 1 151 ? 9.50500 24.00145 -22.08744 1.000 55.36416 151 TYR A O 1
ATOM 1190 N N . GLN A 1 152 ? 8.26415 22.23668 -21.45460 1.000 53.79090 152 GLN A N 1
ATOM 1191 C CA . GLN A 1 152 ? 7.87744 22.89892 -20.21812 1.000 54.93477 152 GLN A CA 1
ATOM 1192 C C . GLN A 1 152 ? 9.05642 23.07732 -19.27356 1.000 60.33826 152 GLN A C 1
ATOM 1193 O O . GLN A 1 152 ? 8.99651 23.93526 -18.38836 1.000 62.72539 152 GLN A O 1
ATOM 1199 N N . VAL A 1 153 ? 10.13247 22.30746 -19.45588 1.000 61.41271 153 VAL A N 1
ATOM 1200 C CA . VAL A 1 153 ? 11.33033 22.52011 -18.65208 1.000 67.73235 153 VAL A CA 1
ATOM 1201 C C . VAL A 1 153 ? 12.02148 23.81672 -19.05714 1.000 62.00308 153 VAL A C 1
ATOM 1202 O O . VAL A 1 153 ? 12.44593 24.60315 -18.20243 1.000 72.43066 153 VAL A O 1
ATOM 1206 N N . VAL A 1 154 ? 12.14010 24.06920 -20.36587 1.000 60.78681 154 VAL A N 1
ATOM 1207 C CA . VAL A 1 154 ? 12.93566 25.19872 -20.84041 1.000 62.23320 154 VAL A CA 1
ATOM 1208 C C . VAL A 1 154 ? 12.11532 26.45622 -21.08189 1.000 62.69747 154 VAL A C 1
ATOM 1209 O O . VAL A 1 154 ? 12.70118 27.53557 -21.26089 1.000 65.76221 154 VAL A O 1
ATOM 1213 N N . GLU A 1 155 ? 10.78439 26.36199 -21.07669 1.000 58.40682 155 GLU A N 1
ATOM 1214 C CA . GLU A 1 155 ? 9.95960 27.53174 -21.37771 1.000 70.15960 155 GLU A CA 1
ATOM 1215 C C . GLU A 1 155 ? 10.27786 28.74107 -20.50553 1.000 72.36272 155 GLU A C 1
ATOM 1216 O O . GLU A 1 155 ? 10.37915 29.84982 -21.05671 1.000 67.99811 155 GLU A O 1
ATOM 1222 N N . PRO A 1 156 ? 10.42927 28.62820 -19.17530 1.000 68.98092 156 PRO A N 1
ATOM 1223 C CA . PRO A 1 156 ? 10.68401 29.84880 -18.38495 1.000 65.65497 156 PRO A CA 1
ATOM 1224 C C . PRO A 1 156 ? 11.93654 30.60208 -18.80089 1.000 66.49787 156 PRO A C 1
ATOM 1225 O O . PRO A 1 156 ? 11.92343 31.83860 -18.83230 1.000 68.79576 156 PRO A O 1
ATOM 1229 N N . GLU A 1 157 ? 13.01727 29.89737 -19.13857 1.000 65.73154 157 GLU A N 1
ATOM 1230 C CA . GLU A 1 157 ? 14.22989 30.58203 -19.57101 1.000 72.67763 157 GLU A CA 1
ATOM 1231 C C . GLU A 1 157 ? 14.11234 31.10140 -20.99726 1.000 64.99865 157 GLU A C 1
ATOM 1232 O O . GLU A 1 157 ? 14.64744 32.17087 -21.30795 1.000 68.95674 157 GLU A O 1
ATOM 1238 N N . LEU A 1 158 ? 13.41053 30.37173 -21.86616 1.000 60.58126 158 LEU A N 1
ATOM 1239 C CA . LEU A 1 158 ? 13.19990 30.83906 -23.23262 1.000 60.84938 158 LEU A CA 1
ATOM 1240 C C . LEU A 1 158 ? 12.41577 32.14467 -23.25507 1.000 64.93626 158 LEU A C 1
ATOM 1241 O O . LEU A 1 158 ? 12.70947 33.04185 -24.05563 1.000 59.15640 158 LEU A O 1
ATOM 1246 N N . GLN A 1 159 ? 11.40442 32.26040 -22.38773 1.000 53.15805 159 GLN A N 1
ATOM 1247 C CA . GLN A 1 159 ? 10.55962 33.44897 -22.34092 1.000 57.53785 159 GLN A CA 1
ATOM 1248 C C . GLN A 1 159 ? 11.31819 34.68643 -21.87701 1.000 57.38646 159 GLN A C 1
ATOM 1249 O O . GLN A 1 159 ? 10.84921 35.80622 -22.10726 1.000 66.21762 159 GLN A O 1
ATOM 1255 N N . GLN A 1 160 ? 12.47292 34.51810 -21.23447 1.000 65.64253 160 GLN A N 1
ATOM 1256 C CA . GLN A 1 160 ? 13.28009 35.65518 -20.81341 1.000 64.43721 160 GLN A CA 1
ATOM 1257 C C . GLN A 1 160 ? 14.23440 36.14993 -21.89612 1.000 70.05611 160 GLN A C 1
ATOM 1258 O O . GLN A 1 160 ? 14.87751 37.18743 -21.70286 1.000 69.13321 160 GLN A O 1
ATOM 1264 N N . VAL A 1 161 ? 14.34155 35.44266 -23.02362 1.000 58.92657 161 VAL A N 1
ATOM 1265 C CA . VAL A 1 161 ? 15.25199 35.85253 -24.08921 1.000 64.42536 161 VAL A CA 1
ATOM 1266 C C . VAL A 1 161 ? 14.80227 37.19157 -24.66369 1.000 63.99438 161 VAL A C 1
ATOM 1267 O O . VAL A 1 161 ? 13.60017 37.48303 -24.74151 1.000 66.81222 161 VAL A O 1
ATOM 1271 N N . ASN A 1 162 ? 15.77391 38.03157 -25.03781 1.000 65.79081 162 ASN A N 1
ATOM 1272 C CA . ASN A 1 162 ? 15.50246 39.33233 -25.65386 1.000 68.43853 162 ASN A CA 1
ATOM 1273 C C . ASN A 1 162 ? 14.66006 40.21438 -24.73114 1.000 69.10821 162 ASN A C 1
ATOM 1274 O O . ASN A 1 162 ? 13.68241 40.83786 -25.15033 1.000 66.69542 162 ASN A O 1
ATOM 1279 N N . GLY A 1 163 ? 15.04220 40.24865 -23.45396 1.000 73.68572 163 GLY A N 1
ATOM 1280 C CA . GLY A 1 163 ? 14.33252 41.05559 -22.47507 1.000 74.06179 163 GLY A CA 1
ATOM 1281 C C . GLY A 1 163 ? 12.87988 40.68480 -22.28420 1.000 66.24776 163 GLY A C 1
ATOM 1282 O O . GLY A 1 163 ? 12.08860 41.51547 -21.83070 1.000 76.59131 163 GLY A O 1
ATOM 1283 N N . GLY A 1 164 ? 12.50228 39.45294 -22.61887 1.000 69.95571 164 GLY A N 1
ATOM 1284 C CA . GLY A 1 164 ? 11.12017 39.03536 -22.57983 1.000 62.66367 164 GLY A CA 1
ATOM 1285 C C . GLY A 1 164 ? 10.33045 39.33545 -23.83580 1.000 73.86829 164 GLY A C 1
ATOM 1286 O O . GLY A 1 164 ? 9.18834 38.87758 -23.95155 1.000 73.33155 164 GLY A O 1
ATOM 1287 N N . ASP A 1 165 ? 10.90218 40.07323 -24.78765 1.000 76.20742 165 ASP A N 1
ATOM 1288 C CA . ASP A 1 165 ? 10.19980 40.41697 -26.02534 1.000 81.33551 165 ASP A CA 1
ATOM 1289 C C . ASP A 1 165 ? 10.35252 39.29188 -27.05092 1.000 96.84193 165 ASP A C 1
ATOM 1290 O O . ASP A 1 165 ? 10.91022 39.45030 -28.14103 1.000 88.27787 165 ASP A O 1
ATOM 1295 N N . ILE A 1 166 ? 9.84465 38.12485 -26.66581 1.000 68.76508 166 ILE A N 1
ATOM 1296 C CA . ILE A 1 166 ? 9.88410 36.93454 -27.50403 1.000 66.79276 166 ILE A CA 1
ATOM 1297 C C . ILE A 1 166 ? 8.52647 36.24946 -27.41457 1.000 70.60628 166 ILE A C 1
ATOM 1298 O O . ILE A 1 166 ? 7.99542 36.04972 -26.31747 1.000 77.07490 166 ILE A O 1
ATOM 1303 N N . ARG A 1 167 ? 7.95246 35.91251 -28.56422 1.000 71.92230 167 ARG A N 1
ATOM 1304 C CA . ARG A 1 167 ? 6.63440 35.29400 -28.63322 1.000 64.30008 167 ARG A CA 1
ATOM 1305 C C . ARG A 1 167 ? 6.79546 33.84287 -29.06588 1.000 63.43152 167 ARG A C 1
ATOM 1306 O O . ARG A 1 167 ? 7.28966 33.56958 -30.16526 1.000 59.09866 167 ARG A O 1
ATOM 1314 N N . LEU A 1 168 ? 6.37168 32.91968 -28.20784 1.000 58.60643 168 LEU A N 1
ATOM 1315 C CA . LEU A 1 168 ? 6.54377 31.49189 -28.43978 1.000 65.54737 168 LEU A CA 1
ATOM 1316 C C . LEU A 1 168 ? 5.27733 30.90346 -29.04683 1.000 54.59273 168 LEU A C 1
ATOM 1317 O O . LEU A 1 168 ? 4.18761 31.06702 -28.49515 1.000 59.34834 168 LEU A O 1
ATOM 1322 N N . ALA A 1 169 ? 5.42312 30.21735 -30.17994 1.000 56.26495 169 ALA A N 1
ATOM 1323 C CA . ALA A 1 169 ? 4.29615 29.53669 -30.80784 1.000 65.47225 169 ALA A CA 1
ATOM 1324 C C . ALA A 1 169 ? 4.79472 28.21217 -31.38041 1.000 57.07044 169 ALA A C 1
ATOM 1325 O O . ALA A 1 169 ? 5.92440 27.78686 -31.12225 1.000 63.87856 169 ALA A O 1
ATOM 1327 N N . GLY A 1 170 ? 3.94477 27.54678 -32.15315 1.000 59.65155 170 GLY A N 1
ATOM 1328 C CA . GLY A 1 170 ? 4.23179 26.20259 -32.61793 1.000 57.28629 170 GLY A CA 1
ATOM 1329 C C . GLY A 1 170 ? 3.52177 25.15067 -31.78399 1.000 58.80088 170 GLY A C 1
ATOM 1330 O O . GLY A 1 170 ? 2.66245 25.44046 -30.94423 1.000 54.63849 170 GLY A O 1
ATOM 1331 N N . LEU A 1 171 ? 3.92926 23.89809 -32.00957 1.000 56.98424 1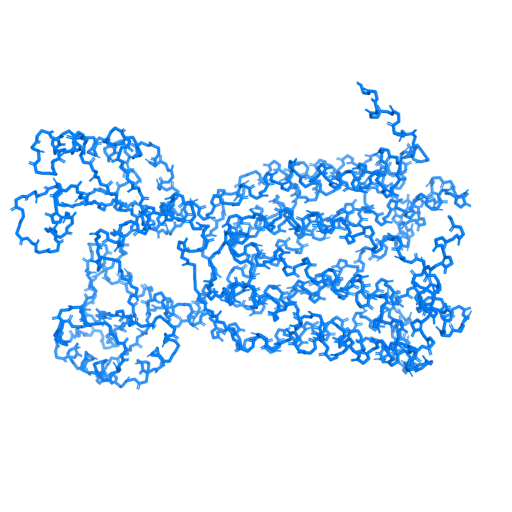71 LEU A N 1
ATOM 1332 C CA . LEU A 1 171 ? 3.21057 22.75419 -31.44819 1.000 60.36564 171 LEU A CA 1
ATOM 1333 C C . LEU A 1 171 ? 3.19291 22.79083 -29.92344 1.000 53.30481 171 LEU A C 1
ATOM 1334 O O . LEU A 1 171 ? 2.13448 22.68003 -29.29559 1.000 58.37715 171 LEU A O 1
ATOM 1339 N N . ASN A 1 172 ? 4.35503 22.94159 -29.31486 1.000 58.09722 172 ASN A N 1
ATOM 1340 C CA . ASN A 1 172 ? 4.48064 22.69680 -27.88690 1.000 50.39051 172 ASN A CA 1
ATOM 1341 C C . ASN A 1 172 ? 3.98110 23.86100 -27.03838 1.000 54.70516 172 ASN A C 1
ATOM 1342 O O . ASN A 1 172 ? 3.30086 23.61589 -26.03535 1.000 53.18318 172 ASN A O 1
ATOM 1347 N N . PRO A 1 173 ? 4.25736 25.12490 -27.38901 1.000 51.87500 173 PRO A N 1
ATOM 1348 C CA . PRO A 1 173 ? 3.60721 26.21128 -26.63810 1.000 57.98370 173 PRO A CA 1
ATOM 1349 C C . PRO A 1 173 ? 2.09398 26.09636 -26.63591 1.000 60.05782 173 PRO A C 1
ATOM 1350 O O . PRO A 1 173 ? 1.46189 26.33942 -25.60325 1.000 59.10084 173 PRO A O 1
ATOM 1354 N N . LEU A 1 174 ? 1.49348 25.70236 -27.75929 1.000 60.27091 174 LEU A N 1
ATOM 1355 C CA . LEU A 1 174 ? 0.04582 25.53937 -27.79092 1.000 58.70391 174 LEU A CA 1
ATOM 1356 C C . LEU A 1 174 ? -0.38950 24.27674 -27.05937 1.000 57.23712 174 LEU A C 1
ATOM 1357 O O . LEU A 1 174 ? -1.39768 24.29090 -26.34629 1.000 53.91387 174 LEU A O 1
ATOM 1362 N N . ALA A 1 175 ? 0.35630 23.17880 -27.21782 1.000 60.47471 175 ALA A N 1
ATOM 1363 C CA . ALA A 1 175 ? 0.01408 21.95490 -26.49931 1.000 61.17844 175 ALA A CA 1
ATOM 1364 C C . ALA A 1 175 ? 0.10562 22.16358 -24.99321 1.000 54.89258 175 ALA A C 1
ATOM 1365 O O . ALA A 1 175 ? -0.70298 21.62087 -24.23138 1.000 59.26160 175 ALA A O 1
ATOM 1367 N N . SER A 1 176 ? 1.09944 22.93290 -24.54340 1.000 56.96283 176 SER A N 1
ATOM 1368 C CA . SER A 1 176 ? 1.20230 23.25371 -23.12510 1.000 62.81526 176 SER A CA 1
ATOM 1369 C C . SER A 1 176 ? 0.00019 24.06542 -22.66232 1.000 60.94571 176 SER A C 1
ATOM 1370 O O . SER A 1 176 ? -0.54960 23.81858 -21.58271 1.000 63.61615 176 SER A O 1
ATOM 1373 N N . GLU A 1 177 ? -0.42275 25.04002 -23.46923 1.000 63.48383 177 GLU A N 1
ATOM 1374 C CA . GLU A 1 177 ? -1.57490 25.85351 -23.09888 1.000 58.73147 177 GLU A CA 1
ATOM 1375 C C . GLU A 1 177 ? -2.86262 25.03746 -23.11271 1.000 66.57191 177 GLU A C 1
ATOM 1376 O O . GLU A 1 177 ? -3.69748 25.17309 -22.21008 1.000 61.38808 177 GLU A O 1
ATOM 1382 N N . LEU A 1 178 ? -3.04044 24.18195 -24.12251 1.000 62.29758 178 LEU A N 1
ATOM 1383 C CA . LEU A 1 178 ? -4.27012 23.40069 -24.21989 1.000 59.45031 178 LEU A CA 1
ATOM 1384 C C . LEU A 1 178 ? -4.39301 22.42114 -23.05939 1.000 60.46478 178 LEU A C 1
ATOM 1385 O O . LEU A 1 178 ? -5.46039 22.29881 -22.44811 1.000 60.67570 178 LEU A O 1
ATOM 1390 N N . THR A 1 179 ? -3.30835 21.71386 -22.73645 1.000 63.92190 179 THR A N 1
ATOM 1391 C CA . THR A 1 179 ? -3.34567 20.82087 -21.58527 1.000 67.40574 179 THR A CA 1
ATOM 1392 C C . THR A 1 179 ? -3.31709 21.58297 -20.26680 1.000 58.96195 179 THR A C 1
ATOM 1393 O O . THR A 1 179 ? -3.70420 21.02304 -19.23726 1.000 76.44876 179 THR A O 1
ATOM 1397 N N . GLY A 1 180 ? -2.88359 22.84598 -20.27411 1.000 62.41291 180 GLY A N 1
ATOM 1398 C CA . GLY A 1 180 ? -2.89372 23.64002 -19.05680 1.000 53.95097 180 GLY A CA 1
ATOM 1399 C C . GLY A 1 180 ? -4.28096 24.03545 -18.59239 1.000 70.50402 180 GLY A C 1
ATOM 1400 O O . GLY A 1 180 ? -4.46395 24.33321 -17.40737 1.000 72.79575 180 GLY A O 1
ATOM 1401 N N . THR A 1 181 ? -5.26345 24.04526 -19.49894 1.000 66.17463 181 THR A N 1
ATOM 1402 C CA . THR A 1 181 ? -6.63335 24.36422 -19.11126 1.000 72.88674 181 THR A CA 1
ATOM 1403 C C . THR A 1 181 ? -7.22027 23.32553 -18.16555 1.000 78.56906 181 THR A C 1
ATOM 1404 O O . THR A 1 181 ? -8.22031 23.60798 -17.49808 1.000 76.48533 181 THR A O 1
ATOM 1408 N N . ILE A 1 182 ? -6.62869 22.13102 -18.10364 1.000 71.68591 182 ILE A N 1
ATOM 1409 C CA . ILE A 1 182 ? -7.11004 21.10287 -17.18562 1.000 73.70521 182 ILE A CA 1
ATOM 1410 C C . ILE A 1 182 ? -6.97071 21.57428 -15.74429 1.000 85.58087 182 ILE A C 1
ATOM 1411 O O . ILE A 1 182 ? -7.89430 21.42920 -14.93305 1.000 88.67609 182 ILE A O 1
ATOM 1416 N N . GLY A 1 183 ? -5.81981 22.15645 -15.40694 1.000 72.22043 183 GLY A N 1
ATOM 1417 C CA . GLY A 1 183 ? -5.62161 22.65757 -14.05861 1.000 72.81566 183 GLY A CA 1
ATOM 1418 C C . GLY A 1 183 ? -6.52622 23.82852 -13.72682 1.000 80.42634 183 GLY A C 1
ATOM 1419 O O . GLY A 1 183 ? -6.98909 23.96164 -12.59139 1.000 82.57690 183 GLY A O 1
ATOM 1420 N N . GLU A 1 184 ? -6.77890 24.70124 -14.70546 1.000 82.78763 184 GLU A N 1
ATOM 1421 C CA . GLU A 1 184 ? -7.63565 25.85875 -14.46256 1.000 85.58430 184 GLU A CA 1
ATOM 1422 C C . GLU A 1 184 ? -9.08261 25.44225 -14.22484 1.000 98.00980 184 GLU A C 1
ATOM 1423 O O . GLU A 1 184 ? -9.74137 25.95971 -13.31446 1.000 104.48919 184 GLU A O 1
ATOM 1429 N N . ASP A 1 185 ? -9.59617 24.50863 -15.02940 1.000 86.59586 185 ASP A N 1
ATOM 1430 C CA . ASP A 1 185 ? -10.95756 24.02654 -14.81616 1.000 96.12266 185 ASP A CA 1
ATOM 1431 C C . ASP A 1 185 ? -11.08364 23.24529 -13.51558 1.000 98.43917 185 ASP A C 1
ATOM 1432 O O . ASP A 1 185 ? -12.14806 23.25703 -12.88762 1.000 94.47831 185 ASP A O 1
ATOM 1437 N N . GLN A 1 186 ? -10.02097 22.55452 -13.10167 1.000 90.29701 186 GLN A N 1
ATOM 1438 C CA . GLN A 1 186 ? -10.11249 21.70333 -11.92088 1.000 87.91035 186 GLN A CA 1
ATOM 1439 C C . GLN A 1 186 ? -10.21461 22.52198 -10.64402 1.000 107.89760 186 GLN A C 1
ATOM 1440 O O . GLN A 1 186 ? -10.97618 22.16698 -9.73518 1.000 106.05793 186 GLN A O 1
ATOM 1446 N N . LYS A 1 187 ? -9.44488 23.61257 -10.55143 1.000 99.13585 187 LYS A N 1
ATOM 1447 C CA . LYS A 1 187 ? -9.53896 24.47525 -9.38119 1.000 112.68523 187 LYS A CA 1
ATOM 1448 C C . LYS A 1 187 ? -10.93520 25.09626 -9.28617 1.000 115.24230 187 LYS A C 1
ATOM 1449 O O . LYS A 1 187 ? -11.47345 25.24484 -8.18589 1.000 122.56594 187 LYS A O 1
ATOM 1455 N N . ARG A 1 188 ? -11.57960 25.37861 -10.42191 1.000 110.77611 188 ARG A N 1
ATOM 1456 C CA . ARG A 1 188 ? -12.95934 25.86710 -10.37713 1.000 114.26852 188 ARG A CA 1
ATOM 1457 C C . ARG A 1 188 ? -13.90307 24.85163 -9.73965 1.000 107.46594 188 ARG A C 1
ATOM 1458 O O . ARG A 1 188 ? -14.74401 25.20464 -8.90061 1.000 116.90366 188 ARG A O 1
ATOM 1466 N N . ALA A 1 189 ? -13.75648 23.58229 -10.10637 1.000 87.55594 189 ALA A N 1
ATOM 1467 C CA . ALA A 1 189 ? -14.58328 22.53065 -9.53870 1.000 104.18013 189 ALA A CA 1
ATOM 1468 C C . ALA A 1 189 ? -14.31604 22.32621 -8.05452 1.000 112.85304 189 ALA A C 1
ATOM 1469 O O . ALA A 1 189 ? -15.19126 21.82178 -7.33999 1.000 94.74429 189 ALA A O 1
ATOM 1471 N N . GLU A 1 190 ? -13.14303 22.72952 -7.56704 1.000 111.65980 190 GLU A N 1
ATOM 1472 C CA . GLU A 1 190 ? -12.78878 22.51622 -6.17385 1.000 122.44884 190 GLU A CA 1
ATOM 1473 C C . GLU A 1 190 ? -12.73692 23.79762 -5.34448 1.000 119.36611 190 GLU A C 1
ATOM 1474 O O . GLU A 1 190 ? -12.61680 23.70875 -4.11878 1.000 123.96312 190 GLU A O 1
ATOM 1480 N N . VAL A 1 191 ? -12.82434 24.97666 -5.96228 1.000 106.16632 191 VAL A N 1
ATOM 1481 C CA . VAL A 1 191 ? -12.75122 26.22625 -5.22115 1.000 112.90369 191 VAL A CA 1
ATOM 1482 C C . VAL A 1 191 ? -13.99910 27.07036 -5.47978 1.000 109.10645 191 VAL A C 1
ATOM 1483 O O . VAL A 1 191 ? -14.39147 27.88983 -4.63997 1.000 125.13362 191 VAL A O 1
ATOM 1487 N N . ALA A 1 192 ? -14.63932 26.87672 -6.62580 1.000 100.70151 192 ALA A N 1
ATOM 1488 C CA . ALA A 1 192 ? -15.84148 27.62943 -6.96059 1.000 93.31089 192 ALA A CA 1
ATOM 1489 C C . ALA A 1 192 ? -17.10340 26.78090 -6.98740 1.000 106.92115 192 ALA A C 1
ATOM 1490 O O . ALA A 1 192 ? -18.14478 27.21984 -6.48883 1.000 96.09272 192 ALA A O 1
ATOM 1492 N N . ALA A 1 193 ? -17.04396 25.57615 -7.55247 1.000 107.02987 193 ALA A N 1
ATOM 1493 C CA . ALA A 1 193 ? -18.22180 24.72012 -7.59615 1.000 98.36193 193 ALA A CA 1
ATOM 1494 C C . ALA A 1 193 ? -18.59521 24.23133 -6.20337 1.000 99.39439 193 ALA A C 1
ATOM 1495 O O . ALA A 1 193 ? -19.71216 24.47875 -5.72639 1.000 100.85891 193 ALA A O 1
ATOM 1497 N N . ILE A 1 194 ? -17.66387 23.53972 -5.52970 1.000 125.13138 194 ILE A N 1
ATOM 1498 C CA . ILE A 1 194 ? -17.97842 22.94348 -4.23249 1.000 124.34744 194 ILE A CA 1
ATOM 1499 C C . ILE A 1 194 ? -18.55739 23.95315 -3.24718 1.000 120.30216 194 ILE A C 1
ATOM 1500 O O . ILE A 1 194 ? -19.56634 23.63715 -2.60029 1.000 121.16941 194 ILE A O 1
ATOM 1505 N N . PRO A 1 195 ? -18.00942 25.16977 -3.10356 1.000 119.04988 195 PRO A N 1
ATOM 1506 C CA . PRO A 1 195 ? -18.69702 26.15394 -2.25659 1.000 109.13576 195 PRO A CA 1
ATOM 1507 C C . PRO A 1 195 ? -20.10891 26.48240 -2.71223 1.000 108.47671 195 PRO A C 1
ATOM 1508 O O . PRO A 1 195 ? -21.01133 26.61730 -1.87441 1.000 100.44113 195 PRO A O 1
ATOM 1512 N N . LEU A 1 196 ? -20.33359 26.60162 -4.02185 1.000 97.17434 196 LEU A N 1
ATOM 1513 C CA . LEU A 1 196 ? -21.68401 26.86524 -4.51138 1.000 94.01620 196 LEU A CA 1
ATOM 1514 C C . LEU A 1 196 ? -22.58976 25.65489 -4.33287 1.000 94.07561 196 LEU A C 1
ATOM 1515 O O . LEU A 1 196 ? -23.78641 25.81252 -4.06713 1.000 82.77741 196 LEU A O 1
ATOM 1520 N N . VAL A 1 197 ? -22.04098 24.44659 -4.47478 1.000 86.77791 197 VAL A N 1
ATOM 1521 C CA . VAL A 1 197 ? -22.80596 23.24250 -4.16419 1.000 78.23118 197 VAL A CA 1
ATOM 1522 C C . VAL A 1 197 ? -23.22947 23.24973 -2.69986 1.000 78.24431 197 VAL A C 1
ATOM 1523 O O . VAL A 1 197 ? -24.32536 22.79195 -2.35020 1.000 74.45262 197 VAL A O 1
ATOM 1527 N N . ALA A 1 198 ? -22.36831 23.76790 -1.81946 1.000 78.23254 198 ALA A N 1
ATOM 1528 C CA . ALA A 1 198 ? -22.69935 23.81217 -0.39737 1.000 96.56269 198 ALA A CA 1
ATOM 1529 C C . ALA A 1 198 ? -23.89516 24.72050 -0.13231 1.000 74.63890 198 ALA A C 1
ATOM 1530 O O . ALA A 1 198 ? -24.81032 24.34947 0.61145 1.000 89.21496 198 ALA A O 1
ATOM 1532 N N . VAL A 1 199 ? -23.91897 25.90715 -0.74639 1.000 73.32868 199 VAL A N 1
ATOM 1533 C CA . VAL A 1 199 ? -25.04831 26.80606 -0.53056 1.000 90.70896 199 VAL A CA 1
ATOM 1534 C C . VAL A 1 199 ? -26.31084 26.25511 -1.18173 1.000 82.99927 199 VAL A C 1
ATOM 1535 O O . VAL A 1 199 ? -27.42031 26.49927 -0.69489 1.000 86.53667 199 VAL A O 1
ATOM 1539 N N . VAL A 1 200 ? -26.17901 25.51180 -2.28308 1.000 73.01926 200 VAL A N 1
ATOM 1540 C CA . VAL A 1 200 ? -27.35450 24.87402 -2.86581 1.000 71.74430 200 VAL A CA 1
ATOM 1541 C C . VAL A 1 200 ? -27.86597 23.77609 -1.94371 1.000 84.52899 200 VAL A C 1
ATOM 1542 O O . VAL A 1 200 ? -29.07243 23.66574 -1.69324 1.000 81.22508 200 VAL A O 1
ATOM 1546 N N . LEU A 1 201 ? -26.95529 22.96370 -1.40221 1.000 76.40054 201 LEU A N 1
ATOM 1547 C CA . LEU A 1 201 ? -27.36177 21.90256 -0.48895 1.000 71.72894 201 LEU A CA 1
ATOM 1548 C C . LEU A 1 201 ? -27.94607 22.46291 0.80132 1.000 76.79368 201 LEU A C 1
ATOM 1549 O O . LEU A 1 201 ? -28.87701 21.87498 1.36247 1.000 76.15816 201 LEU A O 1
ATOM 1554 N N . PHE A 1 202 ? -27.41751 23.58935 1.28638 1.000 67.29577 202 PHE A N 1
ATOM 1555 C CA . PHE A 1 202 ? -27.99115 24.21823 2.47043 1.000 77.34034 202 PHE A CA 1
ATOM 1556 C C . PHE A 1 202 ? -29.40850 24.70572 2.20344 1.000 79.33046 202 PHE A C 1
ATOM 1557 O O . PHE A 1 202 ? -30.26725 24.64267 3.08871 1.000 86.90390 202 PHE A O 1
ATOM 1565 N N . PHE A 1 203 ? -29.67021 25.20421 0.99443 1.000 89.07964 203 PHE A N 1
ATOM 1566 C CA . PHE A 1 203 ? -31.03062 25.58058 0.63080 1.000 86.53184 203 PHE A CA 1
ATOM 1567 C C . PHE A 1 203 ? -31.95062 24.37194 0.52603 1.000 74.97696 203 PHE A C 1
ATOM 1568 O O . PHE A 1 203 ? -33.16661 24.51743 0.67878 1.000 82.64727 203 PHE A O 1
ATOM 1576 N N . VAL A 1 204 ? -31.40080 23.18812 0.25796 1.000 87.95016 204 VAL A N 1
ATOM 1577 C CA . VAL A 1 204 ? -32.22405 21.98911 0.14882 1.000 76.99933 204 VAL A CA 1
ATOM 1578 C C . VAL A 1 204 ? -32.51654 21.41076 1.52749 1.000 92.30619 204 VAL A C 1
ATOM 1579 O O . VAL A 1 204 ? -33.66337 21.07781 1.84892 1.000 95.03250 204 VAL A O 1
ATOM 1583 N N . PHE A 1 205 ? -31.48592 21.29136 2.36461 1.000 87.67372 205 PHE A N 1
ATOM 1584 C CA . PHE A 1 205 ? -31.61363 20.62129 3.65295 1.000 79.18578 205 PHE A CA 1
ATOM 1585 C C . PHE A 1 205 ? -31.94677 21.57796 4.79154 1.000 86.91968 205 PHE A C 1
ATOM 1586 O O . PHE A 1 205 ? -32.75924 21.24302 5.66006 1.000 80.12379 205 PHE A O 1
ATOM 1594 N N . GLY A 1 206 ? -31.33298 22.75745 4.81615 1.000 82.50374 206 GLY A N 1
ATOM 1595 C CA . GLY A 1 206 ? -31.54766 23.69602 5.89640 1.000 76.86869 206 GLY A CA 1
ATOM 1596 C C . GLY A 1 206 ? -30.62072 23.54345 7.08276 1.000 81.47848 206 GLY A C 1
ATOM 1597 O O . GLY A 1 206 ? -30.69027 24.36335 8.00690 1.000 85.80270 206 GLY A O 1
ATOM 1598 N N . THR A 1 207 ? -29.75845 22.52573 7.09697 1.000 81.87351 207 THR A N 1
ATOM 1599 C CA . THR A 1 207 ? -28.82097 22.32023 8.19225 1.000 87.51795 207 THR A CA 1
ATOM 1600 C C . THR A 1 207 ? -27.41552 22.12898 7.63605 1.000 73.79271 207 THR A C 1
ATOM 1601 O O . THR A 1 207 ? -27.23262 21.66588 6.50658 1.000 77.52745 207 THR A O 1
ATOM 1605 N N . VAL A 1 208 ? -26.42105 22.50043 8.44576 1.000 69.15787 208 VAL A N 1
ATOM 1606 C CA . VAL A 1 208 ? -25.04412 22.56352 7.96223 1.000 69.69180 208 VAL A CA 1
ATOM 1607 C C . VAL A 1 208 ? -24.49417 21.16687 7.69175 1.000 75.39114 208 VAL A C 1
ATOM 1608 O O . VAL A 1 208 ? -23.90918 20.91045 6.63289 1.000 66.65269 208 VAL A O 1
ATOM 1612 N N . ILE A 1 209 ? -24.65467 20.24656 8.64666 1.000 65.02840 209 ILE A N 1
ATOM 1613 C CA . ILE A 1 209 ? -24.02054 18.93831 8.50435 1.000 67.53755 209 ILE A CA 1
ATOM 1614 C C . ILE A 1 209 ? -24.66182 18.15041 7.36959 1.000 70.44479 209 ILE A C 1
ATOM 1615 O O . ILE A 1 209 ? -23.96574 17.50937 6.57177 1.000 65.56438 209 ILE A O 1
ATOM 1620 N N . ALA A 1 210 ? -25.99254 18.19765 7.26640 1.000 57.25293 210 ALA A N 1
ATOM 1621 C CA . ALA A 1 210 ? -26.66976 17.49672 6.18058 1.000 64.86690 210 ALA A CA 1
ATOM 1622 C C . ALA A 1 210 ? -26.24278 18.03951 4.82260 1.000 68.49659 210 ALA A C 1
ATOM 1623 O O . ALA A 1 210 ? -26.14254 17.28651 3.84881 1.000 67.51137 210 ALA A O 1
ATOM 1625 N N . ALA A 1 211 ? -25.99761 19.34816 4.73475 1.000 66.08202 211 ALA A N 1
ATOM 1626 C CA . ALA A 1 211 ? -25.56343 19.93047 3.47045 1.000 67.44527 211 ALA A CA 1
ATOM 1627 C C . ALA A 1 211 ? -24.09901 19.62288 3.18369 1.000 72.33814 211 ALA A C 1
ATOM 1628 O O . ALA A 1 211 ? -23.71071 19.49107 2.01643 1.000 71.52864 211 ALA A O 1
ATOM 1630 N N . ALA A 1 212 ? -23.27535 19.49832 4.22640 1.000 64.82830 212 ALA A N 1
ATOM 1631 C CA . ALA A 1 212 ? -21.84577 19.28370 4.02878 1.000 59.96061 212 ALA A CA 1
ATOM 1632 C C . ALA A 1 212 ? -21.51531 17.85725 3.60463 1.000 65.14508 212 ALA A C 1
ATOM 1633 O O . ALA A 1 212 ? -20.55724 17.65094 2.85011 1.000 67.32178 212 ALA A O 1
ATOM 1635 N N . LEU A 1 213 ? -22.27659 16.86753 4.07653 1.000 66.79339 213 LEU A N 1
ATOM 1636 C CA . LEU A 1 213 ? -21.90786 15.47310 3.83071 1.000 63.17868 213 LEU A CA 1
ATOM 1637 C C . LEU A 1 213 ? -21.86295 15.11356 2.34932 1.000 69.13576 213 LEU A C 1
ATOM 1638 O O . LEU A 1 213 ? -20.88399 14.47144 1.92806 1.000 59.76880 213 LEU A O 1
ATOM 1643 N N . PRO A 1 214 ? -22.85389 15.46298 1.51318 1.000 62.98191 214 PRO A N 1
ATOM 1644 C CA . PRO A 1 214 ? -22.71556 15.13683 0.08127 1.000 69.06423 214 PRO A CA 1
ATOM 1645 C C . PRO A 1 214 ? -21.50385 15.78639 -0.56975 1.000 65.91028 214 PRO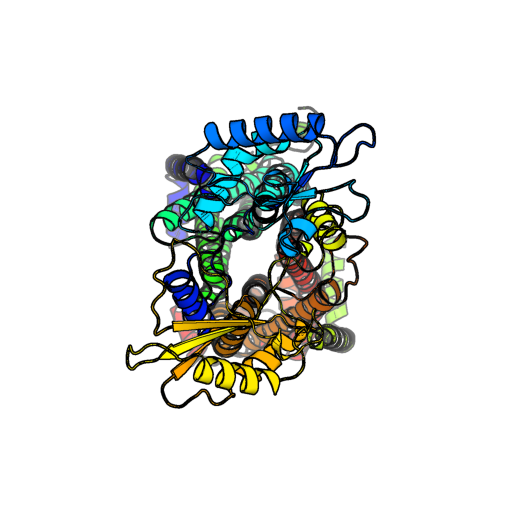 A C 1
ATOM 1646 O O . PRO A 1 214 ? -20.86878 15.16722 -1.43263 1.000 65.27365 214 PRO A O 1
ATOM 1650 N N . ALA A 1 215 ? -21.15101 17.01249 -0.17025 1.000 64.66786 215 ALA A N 1
ATOM 1651 C CA . ALA A 1 215 ? -19.95644 17.64921 -0.72058 1.000 65.73437 215 ALA A CA 1
ATOM 1652 C C . ALA A 1 215 ? -18.69439 16.89061 -0.32793 1.000 62.19439 215 ALA A C 1
ATOM 1653 O O . ALA A 1 215 ? -17.78002 16.73065 -1.14490 1.000 58.07085 215 ALA A O 1
ATOM 1655 N N . ILE A 1 216 ? -18.62287 16.42193 0.92053 1.000 62.22839 216 ILE A N 1
ATOM 1656 C CA . ILE A 1 216 ? -17.45666 15.66072 1.36219 1.000 64.72494 216 ILE A CA 1
ATOM 1657 C C . ILE A 1 216 ? -17.34685 14.35949 0.57727 1.000 60.20294 216 ILE A C 1
ATOM 1658 O O . ILE A 1 216 ? -16.25216 13.95320 0.16926 1.000 61.18535 216 ILE A O 1
ATOM 1663 N N . ILE A 1 217 ? -18.47936 13.68740 0.34908 1.000 57.84127 217 ILE A N 1
ATOM 1664 C CA . ILE A 1 217 ? -18.46367 12.45228 -0.42951 1.000 54.32793 217 ILE A CA 1
ATOM 1665 C C . ILE A 1 217 ? -17.92928 12.71947 -1.83142 1.000 56.30290 217 ILE A C 1
ATOM 1666 O O . ILE A 1 217 ? -17.12253 11.94616 -2.36061 1.000 55.94235 217 ILE A O 1
ATOM 1671 N N . GLY A 1 218 ? -18.34688 13.83138 -2.44118 1.000 59.29460 218 GLY A N 1
ATOM 1672 C CA . GLY A 1 218 ? -17.82797 14.18311 -3.75433 1.000 63.73202 218 GLY A CA 1
ATOM 1673 C C . GLY A 1 218 ? -16.32619 14.40269 -3.75426 1.000 63.09916 218 GLY A C 1
ATOM 1674 O O . GLY A 1 218 ? -15.62363 13.95616 -4.66401 1.000 63.04667 218 GLY A O 1
ATOM 1675 N N . GLY A 1 219 ? -15.81286 15.09436 -2.73428 1.000 63.88555 219 GLY A N 1
ATOM 1676 C CA . GLY A 1 219 ? -14.37447 15.28085 -2.63806 1.000 56.59155 219 GLY A CA 1
ATOM 1677 C C . GLY A 1 219 ? -13.63261 13.96802 -2.48353 1.000 57.65128 219 GLY A C 1
ATOM 1678 O O . GLY A 1 219 ? -12.60335 13.74421 -3.12464 1.000 62.91653 219 GLY A O 1
ATOM 1679 N N . LEU A 1 220 ? -14.15026 13.07653 -1.63802 1.000 63.92273 220 LEU A N 1
ATOM 1680 C CA . LEU A 1 220 ? -13.53081 11.76553 -1.48878 1.000 66.55390 220 LEU A CA 1
ATOM 1681 C C . LEU A 1 220 ? -13.60705 10.97484 -2.78560 1.000 53.84985 220 LEU A C 1
ATOM 1682 O O . LEU A 1 220 ? -12.68687 10.22070 -3.11695 1.000 55.39665 220 LEU A O 1
ATOM 1687 N N . ALA A 1 221 ? -14.71621 11.10473 -3.51451 1.000 47.56833 221 ALA A N 1
ATOM 1688 C CA . ALA A 1 221 ? -14.85994 10.35006 -4.74988 1.000 50.68313 221 ALA A CA 1
ATOM 1689 C C . ALA A 1 221 ? -13.83580 10.81047 -5.78345 1.000 53.73170 221 ALA A C 1
ATOM 1690 O O . ALA A 1 221 ? -13.18310 9.98065 -6.42600 1.000 55.15436 221 ALA A O 1
ATOM 1692 N N . ILE A 1 222 ? -13.64348 12.13156 -5.91157 1.000 53.61098 222 ILE A N 1
ATOM 1693 C CA . ILE A 1 222 ? -12.62200 12.67258 -6.80921 1.000 59.65535 222 ILE A CA 1
ATOM 1694 C C . ILE A 1 222 ? -11.24246 12.16236 -6.41770 1.000 66.70053 222 ILE A C 1
ATOM 1695 O O . ILE A 1 222 ? -10.46587 11.70856 -7.26601 1.000 59.20213 222 ILE A O 1
ATOM 1700 N N . ALA A 1 223 ? -10.91409 12.23943 -5.12531 1.000 56.16503 223 ALA A N 1
ATOM 1701 C CA . ALA A 1 223 ? -9.58288 11.84616 -4.67246 1.000 58.57687 223 ALA A CA 1
ATOM 1702 C C . ALA A 1 223 ? -9.29821 10.38918 -5.01235 1.000 65.47633 223 ALA A C 1
ATOM 1703 O O . ALA A 1 223 ? -8.23355 10.05843 -5.54839 1.000 64.79823 223 ALA A O 1
ATOM 1705 N N . GLY A 1 224 ? -10.24757 9.50126 -4.71882 1.000 56.30897 224 GLY A N 1
ATOM 1706 C CA . GLY A 1 224 ? -10.02985 8.09514 -5.00717 1.000 67.15798 224 GLY A CA 1
ATOM 1707 C C . GLY A 1 224 ? -9.99273 7.79797 -6.49371 1.000 60.51114 224 GLY A C 1
ATOM 1708 O O . GLY A 1 224 ? -9.19732 6.97215 -6.95135 1.000 57.48019 224 GLY A O 1
ATOM 1709 N N . ALA A 1 225 ? -10.86634 8.45083 -7.26404 1.000 53.47375 225 ALA A N 1
ATOM 1710 C CA . ALA A 1 225 ? -10.96726 8.16046 -8.68935 1.000 53.35456 225 ALA A CA 1
ATOM 1711 C C . ALA A 1 225 ? -9.70935 8.59880 -9.43082 1.000 63.86754 225 ALA A C 1
ATOM 1712 O O . ALA A 1 225 ? -9.22012 7.88200 -10.31143 1.000 56.52855 225 ALA A O 1
ATOM 1714 N N . LEU A 1 226 ? -9.16920 9.76892 -9.07889 1.000 57.69295 226 LEU A N 1
ATOM 1715 C CA . LEU A 1 226 ? -7.89455 10.20289 -9.64235 1.000 61.15386 226 LEU A CA 1
ATOM 1716 C C . LEU A 1 226 ? -6.78328 9.21487 -9.31189 1.000 73.01109 226 LEU A C 1
ATOM 1717 O O . LEU A 1 226 ? -5.90306 8.96001 -10.14088 1.000 67.49717 226 LEU A O 1
ATOM 1722 N N . GLY A 1 227 ? -6.80720 8.65015 -8.10383 1.000 55.33396 227 GLY A N 1
ATOM 1723 C CA . GLY A 1 227 ? -5.84209 7.61964 -7.76115 1.000 62.91981 227 GLY A CA 1
ATOM 1724 C C . GLY A 1 227 ? -6.02722 6.35456 -8.57642 1.000 64.40766 227 GLY A C 1
ATOM 1725 O O . GLY A 1 227 ? -5.05088 5.73382 -9.00508 1.000 62.91825 227 GLY A O 1
ATOM 1726 N N . ILE A 1 228 ? -7.28047 5.95017 -8.79928 1.000 63.29206 228 ILE A N 1
ATOM 1727 C CA . ILE A 1 228 ? -7.53294 4.77456 -9.62775 1.000 63.13790 228 ILE A CA 1
ATOM 1728 C C . ILE A 1 228 ? -7.03012 5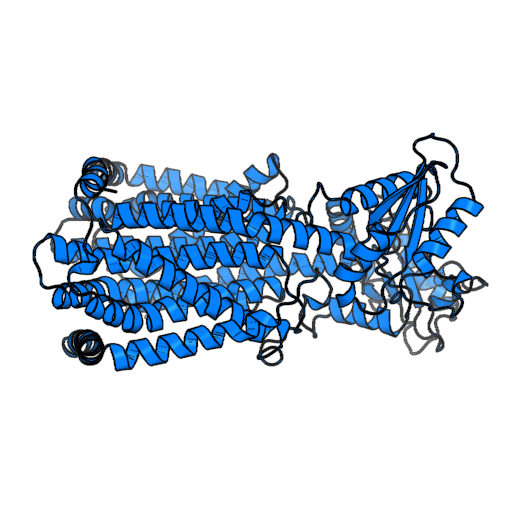.01287 -11.04548 1.000 66.20397 228 ILE A C 1
ATOM 1729 O O . ILE A 1 228 ? -6.38688 4.14576 -11.64900 1.000 58.88979 228 ILE A O 1
ATOM 1734 N N . MET A 1 229 ? -7.30839 6.19513 -11.59560 1.000 57.28415 229 MET A N 1
ATOM 1735 C CA . MET A 1 229 ? -6.84006 6.51014 -12.93965 1.000 58.52721 229 MET A CA 1
ATOM 1736 C C . MET A 1 229 ? -5.31454 6.52731 -12.99773 1.000 71.17489 229 MET A C 1
ATOM 1737 O O . MET A 1 229 ? -4.71666 6.07208 -13.98080 1.000 59.26237 229 MET A O 1
ATOM 1742 N N . ARG A 1 230 ? -4.66761 7.02199 -11.93815 1.000 70.78975 230 ARG A N 1
ATOM 1743 C CA . ARG A 1 230 ? -3.21316 6.94135 -11.85699 1.000 69.18617 230 ARG A CA 1
ATOM 1744 C C . ARG A 1 230 ? -2.74607 5.49248 -11.90070 1.000 70.25104 230 ARG A C 1
ATOM 1745 O O . ARG A 1 230 ? -1.76903 5.16873 -12.58102 1.000 64.60594 230 ARG A O 1
ATOM 1753 N N . LEU A 1 231 ? -3.43903 4.60195 -11.18767 1.000 71.60481 231 LEU A N 1
ATOM 1754 C CA . LEU A 1 231 ? -3.11024 3.18247 -11.27116 1.000 74.08095 231 LEU A CA 1
ATOM 1755 C C . LEU A 1 231 ? -3.32924 2.65093 -12.68291 1.000 74.95601 231 LEU A C 1
ATOM 1756 O O . LEU A 1 231 ? -2.52683 1.85524 -13.18687 1.000 70.65222 231 LEU A O 1
ATOM 1761 N N . VAL A 1 232 ? -4.40943 3.08468 -13.33887 1.000 59.84755 232 VAL A N 1
ATOM 1762 C CA . VAL A 1 232 ? -4.69905 2.62043 -14.69334 1.000 59.71467 232 VAL A CA 1
ATOM 1763 C C . VAL A 1 232 ? -3.59893 3.05925 -15.65220 1.000 72.18033 232 VAL A C 1
ATOM 1764 O O . VAL A 1 232 ? -3.24241 2.33383 -16.58977 1.000 63.43444 232 VAL A O 1
ATOM 1768 N N . ALA A 1 233 ? -3.04293 4.25304 -15.42800 1.000 67.37214 233 ALA A N 1
ATOM 1769 C CA . ALA A 1 233 ? -1.99177 4.78391 -16.28760 1.000 70.52973 233 ALA A CA 1
ATOM 1770 C C . ALA A 1 233 ? -0.73482 3.92550 -16.26158 1.000 84.02752 233 ALA A C 1
ATOM 1771 O O . ALA A 1 233 ? 0.03242 3.93912 -17.22953 1.000 88.15235 233 ALA A O 1
ATOM 1773 N N . GLU A 1 234 ? -0.50785 3.17720 -15.17889 1.000 83.19659 234 GLU A N 1
ATOM 1774 C CA . GLU A 1 234 ? 0.64368 2.28572 -15.11276 1.000 87.68602 234 GLU A CA 1
ATOM 1775 C C . GLU A 1 234 ? 0.54858 1.13356 -16.10541 1.000 88.89473 234 GLU A C 1
ATOM 1776 O O . GLU A 1 234 ? 1.57930 0.55275 -16.45772 1.000 85.10143 234 GLU A O 1
ATOM 1782 N N . PHE A 1 235 ? -0.65770 0.78434 -16.55938 1.000 85.36526 235 PHE A N 1
ATOM 1783 C CA . PHE A 1 235 ? -0.84880 -0.37052 -17.42475 1.000 79.74216 235 PHE A CA 1
ATOM 1784 C C . PHE A 1 235 ? -1.25854 -0.02096 -18.84907 1.000 84.44695 235 PHE A C 1
ATOM 1785 O O . PHE A 1 235 ? -1.00708 -0.81968 -19.75533 1.000 86.57902 235 PHE A O 1
ATOM 1793 N N . THR A 1 236 ? -1.88396 1.13270 -19.06914 1.000 64.34818 236 THR A N 1
ATOM 1794 C CA . THR A 1 236 ? -2.30464 1.55517 -20.39704 1.000 63.23798 236 THR A CA 1
ATOM 1795 C C . THR A 1 236 ? -2.26022 3.07374 -20.44383 1.000 75.01853 236 THR A C 1
ATOM 1796 O O . THR A 1 236 ? -2.42710 3.72274 -19.40538 1.000 68.56756 236 THR A O 1
ATOM 1800 N N . PRO A 1 237 ? -1.99444 3.66803 -21.60833 1.000 80.76211 237 PRO A N 1
ATOM 1801 C CA . PRO A 1 237 ? -1.97786 5.13541 -21.68920 1.000 71.51514 237 PRO A CA 1
ATOM 1802 C C . PRO A 1 237 ? -3.33634 5.73391 -21.34567 1.000 68.28742 237 PRO A C 1
ATOM 1803 O O . PRO A 1 237 ? -4.38361 5.22868 -21.75367 1.000 69.89982 237 PRO A O 1
ATOM 1807 N N . VAL A 1 238 ? -3.30930 6.82930 -20.59370 1.000 62.65408 238 VAL A N 1
ATOM 1808 C CA . VAL A 1 238 ? -4.51985 7.51829 -20.16310 1.000 64.22316 238 VAL A CA 1
ATOM 1809 C C . VAL A 1 238 ? -4.48260 8.92866 -20.73164 1.000 60.49815 238 VAL A C 1
ATOM 1810 O O . VAL A 1 238 ? -3.55530 9.69577 -20.44440 1.000 63.62281 238 VAL A O 1
ATOM 1814 N N . HIS A 1 239 ? -5.48344 9.26561 -21.53928 1.000 57.30550 239 HIS A N 1
ATOM 1815 C CA . HIS A 1 239 ? -5.54087 10.58540 -22.14541 1.000 57.88105 239 HIS A CA 1
ATOM 1816 C C . HIS A 1 239 ? -5.73675 11.65634 -21.07933 1.000 64.69929 239 HIS A C 1
ATOM 1817 O O . HIS A 1 239 ? -6.36345 11.42502 -20.04165 1.000 62.17933 239 HIS A O 1
ATOM 1824 N N . PHE A 1 240 ? -5.18491 12.84345 -21.34516 1.000 58.81778 240 PHE A N 1
ATOM 1825 C CA . PHE A 1 240 ? -5.23737 13.92151 -20.36354 1.000 58.02836 240 PHE A CA 1
ATOM 1826 C C . PHE A 1 240 ? -6.65589 14.41737 -20.11343 1.000 57.43011 240 PHE A C 1
ATOM 1827 O O . PHE A 1 240 ? -6.92164 14.97488 -19.04238 1.000 66.89286 240 PHE A O 1
ATOM 1835 N N . PHE A 1 241 ? -7.56898 14.22870 -21.06851 1.000 59.12793 241 PHE A N 1
ATOM 1836 C CA . PHE A 1 241 ? -8.94221 14.68770 -20.89939 1.000 59.83142 241 PHE A CA 1
ATOM 1837 C C . PHE A 1 241 ? -9.74972 13.81125 -19.94808 1.000 67.85656 241 PHE A C 1
ATOM 1838 O O . PHE A 1 241 ? -10.81505 14.23507 -19.49138 1.000 63.69956 241 PHE A O 1
ATOM 1846 N N . ALA A 1 242 ? -9.27512 12.60253 -19.64300 1.000 61.86788 242 ALA A N 1
ATOM 1847 C CA . ALA A 1 242 ? -9.95574 11.76150 -18.66913 1.000 56.58964 242 ALA A CA 1
ATOM 1848 C C . ALA A 1 242 ? -9.96179 12.39692 -17.28721 1.000 81.41004 242 ALA A C 1
ATOM 1849 O O . ALA A 1 242 ? -10.81282 12.06212 -16.45548 1.000 72.60454 242 ALA A O 1
ATOM 1851 N N . GLN A 1 243 ? -9.05497 13.31953 -17.03899 1.000 63.89339 243 GLN A N 1
ATOM 1852 C CA . GLN A 1 243 ? -8.87732 13.89948 -15.72148 1.000 66.46698 243 GLN A CA 1
ATOM 1853 C C . GLN A 1 243 ? -9.96680 14.93209 -15.40396 1.000 76.21797 243 GLN A C 1
ATOM 1854 O O . GLN A 1 243 ? -10.56579 14.86101 -14.32321 1.000 74.21790 243 GLN A O 1
ATOM 1860 N N . PRO A 1 244 ? -10.27115 15.89497 -16.29033 1.000 70.86104 244 PRO A N 1
ATOM 1861 C CA . PRO A 1 244 ? -11.40414 16.79887 -16.00678 1.000 71.13674 244 PRO A CA 1
ATOM 1862 C C . PRO A 1 244 ? -12.74808 16.09312 -15.94046 1.000 60.97747 244 PRO A C 1
ATOM 1863 O O . PRO A 1 244 ? -13.65318 16.56938 -15.24360 1.000 69.16101 244 PRO A O 1
ATOM 1867 N N . VAL A 1 245 ? -12.91119 14.98328 -16.66615 1.000 60.90106 245 VAL A N 1
ATOM 1868 C CA . VAL A 1 245 ? -14.17480 14.24834 -16.65033 1.000 63.88159 245 VAL A CA 1
ATOM 1869 C C . VAL A 1 245 ? -14.45883 13.70261 -15.25425 1.000 71.31761 245 VAL A C 1
ATOM 1870 O O . VAL A 1 245 ? -15.60949 13.68393 -14.80119 1.000 65.54070 245 VAL A O 1
ATOM 1874 N N . VAL A 1 246 ? -13.41450 13.26405 -14.54452 1.000 67.67692 246 VAL A N 1
ATOM 1875 C CA . VAL A 1 246 ? -13.59135 12.78741 -13.17516 1.000 69.50150 246 VAL A CA 1
ATOM 1876 C C . VAL A 1 246 ? -14.17281 13.88768 -12.29635 1.000 74.52586 246 VAL A C 1
ATOM 1877 O O . VAL A 1 246 ? -15.07674 13.64324 -11.48876 1.000 70.67474 246 VAL A O 1
ATOM 1881 N N . THR A 1 247 ? -13.66902 15.11501 -12.44033 1.000 58.23286 247 THR A N 1
ATOM 1882 C CA . THR A 1 247 ? -14.11712 16.22717 -11.61224 1.000 67.09288 247 THR A CA 1
ATOM 1883 C C . THR A 1 247 ? -15.44375 16.82001 -12.06691 1.000 78.08191 247 THR A C 1
ATOM 1884 O O . THR A 1 247 ? -16.03340 17.61046 -11.32298 1.000 88.12094 247 THR A O 1
ATOM 1888 N N . LEU A 1 248 ? -15.92252 16.48001 -13.26261 1.000 73.88644 248 LEU A N 1
ATOM 1889 C CA . LEU A 1 248 ? -17.22739 16.94332 -13.71976 1.000 78.17182 248 LEU A CA 1
ATOM 1890 C C . LEU A 1 248 ? -18.29726 15.86621 -13.57735 1.000 83.32788 248 LEU A C 1
ATOM 1891 O O . LEU A 1 248 ? -19.28434 16.05428 -12.85910 1.000 82.78412 248 LEU A O 1
ATOM 1896 N N . ILE A 1 249 ? -18.11090 14.72780 -14.24466 1.000 66.42607 249 ILE A N 1
ATOM 1897 C CA . ILE A 1 249 ? -19.12446 13.68029 -14.20774 1.000 77.64993 249 ILE A CA 1
ATOM 1898 C C . ILE A 1 249 ? -19.07378 12.92802 -12.88605 1.000 79.83596 249 ILE A C 1
ATOM 1899 O O . ILE A 1 249 ? -20.11138 12.67234 -12.26759 1.000 77.62031 249 ILE A O 1
ATOM 1904 N N . GLY A 1 250 ? -17.87322 12.57808 -12.42156 1.000 67.69751 250 GLY A N 1
ATOM 1905 C CA . GLY A 1 250 ? -17.76451 11.86802 -11.15766 1.000 74.70098 250 GLY A CA 1
ATOM 1906 C C . GLY A 1 250 ? -18.24146 12.68742 -9.97252 1.000 69.16090 250 GLY A C 1
ATOM 1907 O O . GLY A 1 250 ? -18.91999 12.17054 -9.08283 1.000 66.70722 250 GLY A O 1
ATOM 1908 N N . LEU A 1 251 ? -17.88844 13.97455 -9.94048 1.000 66.93795 251 LEU A N 1
ATOM 1909 C CA . LEU A 1 251 ? -18.27045 14.81888 -8.81237 1.000 64.56654 251 LEU A CA 1
ATOM 1910 C C . LEU A 1 251 ? -19.77804 15.02476 -8.75559 1.000 73.03190 251 LEU A C 1
ATOM 1911 O O . LEU A 1 251 ? -20.38060 14.95552 -7.67510 1.000 68.56241 251 LEU A O 1
ATOM 1916 N N . GLY A 1 252 ? -20.40439 15.27297 -9.90749 1.000 64.61434 252 GLY A N 1
ATOM 1917 C CA . GLY A 1 252 ? -21.83569 15.52461 -9.91589 1.000 60.06304 252 GLY A CA 1
ATOM 1918 C C . GLY A 1 252 ? -22.63856 14.34333 -9.40861 1.000 73.06825 252 GLY A C 1
ATOM 1919 O O . GLY A 1 252 ? -23.54190 14.49994 -8.58264 1.000 72.09502 252 GLY A O 1
ATOM 1920 N N . ILE A 1 253 ? -22.31006 13.13922 -9.88414 1.000 56.47888 253 ILE A N 1
ATOM 1921 C CA . ILE A 1 253 ? -23.06729 11.96532 -9.46175 1.000 73.65335 253 ILE A CA 1
ATOM 1922 C C . ILE A 1 253 ? -22.75459 11.61457 -8.01321 1.000 64.79729 253 ILE A C 1
ATOM 1923 O O . ILE A 1 253 ? -23.63337 11.14665 -7.27897 1.000 63.92799 253 ILE A O 1
ATOM 1928 N N . ALA A 1 254 ? -21.51379 11.84085 -7.57063 1.000 55.08003 254 ALA A N 1
ATOM 1929 C CA . ALA A 1 254 ? -21.16297 11.53991 -6.18760 1.000 64.54770 254 ALA A CA 1
ATOM 1930 C C . ALA A 1 254 ? -21.97346 12.38983 -5.21737 1.000 60.40917 254 ALA A C 1
ATOM 1931 O O . ALA A 1 254 ? -22.47630 11.88247 -4.20841 1.000 61.55493 254 ALA A O 1
ATOM 1933 N N . ILE A 1 255 ? -22.12565 13.68208 -5.51166 1.000 57.75078 255 ILE A N 1
ATOM 1934 C CA . ILE A 1 255 ? -22.91571 14.54459 -4.64004 1.000 60.04951 255 ILE A CA 1
ATOM 1935 C C . ILE A 1 255 ? -24.39457 14.17787 -4.72612 1.000 68.97747 255 ILE A C 1
ATOM 1936 O O . ILE A 1 255 ? -25.11551 14.20427 -3.72004 1.000 63.06883 255 ILE A O 1
ATOM 1941 N N . ASP A 1 256 ? -24.86688 13.82170 -5.92329 1.000 60.26719 256 ASP A N 1
ATOM 1942 C CA . ASP A 1 256 ? -26.25546 13.40052 -6.07829 1.000 64.08574 256 ASP A CA 1
ATOM 1943 C C . ASP A 1 256 ? -26.53208 12.09514 -5.34105 1.000 54.60561 256 ASP A C 1
ATOM 1944 O O . ASP A 1 256 ? -27.58465 11.94944 -4.71264 1.000 64.64099 256 ASP A O 1
ATOM 1949 N N . TYR A 1 257 ? -25.60658 11.13340 -5.40292 1.000 67.10458 257 TYR A N 1
ATOM 1950 C CA . TYR A 1 257 ? -25.76204 9.93086 -4.58841 1.000 59.03190 257 TYR A CA 1
ATOM 1951 C C . TYR A 1 257 ? -25.80994 10.29264 -3.11084 1.000 65.26273 257 TYR A C 1
ATOM 1952 O O . TYR A 1 257 ? -26.64061 9.76902 -2.35849 1.000 59.85258 257 TYR A O 1
ATOM 1961 N N . GLY A 1 258 ? -24.93166 11.20218 -2.68312 1.000 64.23016 258 GLY A N 1
ATOM 1962 C CA . GLY A 1 258 ? -24.93486 11.62689 -1.29430 1.000 69.70525 258 GLY A CA 1
ATOM 1963 C C . GLY A 1 258 ? -26.21364 12.33908 -0.90226 1.000 62.74456 258 GLY A C 1
ATOM 1964 O O . GLY A 1 258 ? -26.71670 12.16404 0.20855 1.000 58.65891 258 GLY A O 1
ATOM 1965 N N . LEU A 1 259 ? -26.75629 13.15426 -1.80926 1.000 69.01045 259 LEU A N 1
ATOM 1966 C CA . LEU A 1 259 ? -28.01305 13.83820 -1.52668 1.000 68.36503 259 LEU A CA 1
ATOM 1967 C C . LEU A 1 259 ? -29.14817 12.84155 -1.32339 1.000 70.81393 259 LEU A C 1
ATOM 1968 O O . LEU A 1 259 ? -29.98724 13.01596 -0.43172 1.000 64.87199 259 LEU A O 1
ATOM 1973 N N . PHE A 1 260 ? -29.18523 11.78536 -2.13744 1.000 69.92940 260 PHE A N 1
ATOM 1974 C CA . PHE A 1 260 ? -30.31238 10.85880 -2.10307 1.000 69.52584 260 PHE A CA 1
ATOM 1975 C C . PHE A 1 260 ? -30.37411 10.09511 -0.78676 1.000 63.73609 260 PHE A C 1
ATOM 1976 O O . PHE A 1 260 ? -31.44772 9.94920 -0.19319 1.000 68.62180 260 PHE A O 1
ATOM 1984 N N . ILE A 1 261 ? -29.23947 9.58050 -0.31794 1.000 67.46851 261 ILE A N 1
ATOM 1985 C CA . ILE A 1 261 ? -29.32097 8.74685 0.87282 1.000 79.29108 261 ILE A CA 1
ATOM 1986 C C . ILE A 1 261 ? -29.38664 9.60353 2.13776 1.000 72.98043 261 ILE A C 1
ATOM 1987 O O . ILE A 1 261 ? -29.97872 9.18531 3.13966 1.000 59.75376 261 ILE A O 1
ATOM 1992 N N . VAL A 1 262 ? -28.80699 10.80761 2.12081 1.000 58.64574 262 VAL A N 1
ATOM 1993 C CA . VAL A 1 262 ? -28.97143 11.70590 3.25825 1.000 64.18275 262 VAL A CA 1
ATOM 1994 C C . VAL A 1 262 ? -30.42317 12.15273 3.36864 1.000 77.57687 262 VAL A C 1
ATOM 1995 O O . VAL A 1 262 ? -30.98525 12.22044 4.46939 1.000 68.01057 262 VAL A O 1
ATOM 1999 N N . SER A 1 263 ? -31.05666 12.44584 2.22981 1.000 69.48050 263 SER A N 1
ATOM 2000 C CA . SER A 1 263 ? -32.47039 12.80593 2.23811 1.000 66.40909 263 SER A CA 1
ATOM 2001 C C . SER A 1 263 ? -33.32839 11.66567 2.77093 1.000 63.74600 263 SER A C 1
ATOM 2002 O O . SER A 1 263 ? -34.25560 11.89094 3.55620 1.000 68.78994 263 SER A O 1
ATOM 2005 N N . ARG A 1 264 ? -33.04145 10.43319 2.34778 1.000 66.65465 264 ARG A N 1
ATOM 2006 C CA . ARG A 1 264 ? -33.81320 9.29610 2.83464 1.000 72.25469 264 ARG A CA 1
ATOM 2007 C C . ARG A 1 264 ? -33.60410 9.08434 4.32889 1.000 63.09889 264 ARG A C 1
ATOM 2008 O O . ARG A 1 264 ? -34.55214 8.76605 5.05310 1.000 65.25795 264 ARG A O 1
ATOM 2016 N N . PHE A 1 265 ? -32.36977 9.25565 4.80785 1.000 62.91206 265 PHE A N 1
ATOM 2017 C CA . PHE A 1 265 ? -32.09183 9.05542 6.22558 1.000 65.07457 265 PHE A CA 1
ATOM 2018 C C . PHE A 1 265 ? -32.87755 10.04113 7.08127 1.000 65.01817 265 PHE A C 1
ATOM 2019 O O . PHE A 1 265 ? -33.50159 9.65339 8.07854 1.000 64.16220 265 PHE A O 1
ATOM 2027 N N . ARG A 1 266 ? -32.88152 11.31829 6.69055 1.000 65.10291 266 ARG A N 1
ATOM 2028 C CA . ARG A 1 266 ? -33.62913 12.31456 7.44884 1.000 67.64032 266 ARG A CA 1
ATOM 2029 C C . ARG A 1 266 ? -35.12255 12.02196 7.42822 1.000 70.28678 266 ARG A C 1
ATOM 2030 O O . ARG A 1 266 ? -35.81858 12.27085 8.41992 1.000 75.39405 266 ARG A O 1
ATOM 2038 N N . GLU A 1 267 ? -35.62977 11.48388 6.31694 1.000 73.15692 267 GLU A N 1
ATOM 2039 C CA . GLU A 1 267 ? -37.03365 11.09745 6.26164 1.000 76.65465 267 GLU A CA 1
ATOM 2040 C C . GLU A 1 267 ? -37.31914 9.88664 7.14034 1.000 69.46863 267 GLU A C 1
ATOM 2041 O O . GLU A 1 267 ? -38.41601 9.77762 7.69997 1.000 76.77384 267 GLU A O 1
ATOM 2047 N N . GLU A 1 268 ? -36.36306 8.95986 7.25671 1.000 67.19795 268 GLU A N 1
ATOM 2048 C CA . GLU A 1 268 ? -36.55474 7.81564 8.14334 1.000 68.56940 268 GLU A CA 1
ATOM 2049 C C . GLU A 1 268 ? -36.55233 8.24751 9.60600 1.000 68.52578 268 GLU A C 1
ATOM 2050 O O . GLU A 1 268 ? -37.36970 7.76751 10.40217 1.000 71.38341 268 GLU A O 1
ATOM 2056 N N . ILE A 1 269 ? -35.64385 9.15633 9.97692 1.000 65.24822 269 ILE A N 1
ATOM 2057 C CA . ILE A 1 269 ? -35.64284 9.69944 11.33287 1.000 70.01043 269 ILE A CA 1
ATOM 2058 C C . ILE A 1 269 ? -36.93065 10.46765 11.59731 1.000 67.09019 269 ILE A C 1
ATOM 2059 O O . ILE A 1 269 ? -37.53487 10.34730 12.67045 1.000 77.44554 269 ILE A O 1
ATOM 2064 N N . ALA A 1 270 ? -37.36871 11.27253 10.62541 1.000 72.04787 270 ALA A N 1
ATOM 2065 C CA . ALA A 1 270 ? -38.58287 12.05904 10.80875 1.000 74.72692 270 ALA A CA 1
ATOM 2066 C C . ALA A 1 270 ? -39.80595 11.16890 10.97899 1.000 79.42500 270 ALA A C 1
ATOM 2067 O O . ALA A 1 270 ? -40.71656 11.50903 11.74160 1.000 79.80998 270 ALA A O 1
ATOM 2069 N N . GLU A 1 271 ? -39.84203 10.02576 10.28991 1.000 79.38402 271 GLU A N 1
ATOM 2070 C CA . GLU A 1 271 ? -40.94778 9.08816 10.44243 1.000 82.15811 271 GLU A CA 1
ATOM 2071 C C . GLU A 1 271 ? -40.97075 8.41546 11.81026 1.000 79.70888 271 GLU A C 1
ATOM 2072 O O . GLU A 1 271 ? -41.97513 7.78247 12.15031 1.000 79.89644 271 GLU A O 1
ATOM 2078 N N . GLY A 1 272 ? -39.90155 8.52826 12.59731 1.000 80.32131 272 GLY A N 1
ATOM 2079 C CA . GLY A 1 272 ? -39.88117 7.99320 13.94527 1.000 73.29753 272 GLY A CA 1
ATOM 2080 C C . GLY A 1 272 ? -38.92476 6.84295 14.17393 1.000 79.40866 272 GLY A C 1
ATOM 2081 O O . GLY A 1 272 ? -38.81242 6.37766 15.31591 1.000 69.39281 272 GLY A O 1
ATOM 2082 N N . TYR A 1 273 ? -38.23530 6.36939 13.13723 1.000 63.76355 273 TYR A N 1
ATOM 2083 C CA . TYR A 1 273 ? -37.27173 5.28636 13.28901 1.000 75.42978 273 TYR A CA 1
ATOM 2084 C C . TYR A 1 273 ? -36.02585 5.76997 14.02412 1.000 73.11382 273 TYR A C 1
ATOM 2085 O O . TYR A 1 273 ? -35.60270 6.92132 13.88801 1.000 64.32833 273 TYR A O 1
ATOM 2094 N N . ASP A 1 274 ? -35.44351 4.87944 14.82381 1.000 63.98858 274 ASP A N 1
ATOM 2095 C CA . ASP A 1 274 ? -34.18184 5.20508 15.46619 1.000 74.50036 274 ASP A CA 1
ATOM 2096 C C . ASP A 1 274 ? -33.04661 5.13537 14.44458 1.000 66.10341 274 ASP A C 1
ATOM 2097 O O . ASP A 1 274 ? -33.22560 4.69931 13.30307 1.000 69.21957 274 ASP A O 1
ATOM 2102 N N . THR A 1 275 ? -31.85557 5.55953 14.87548 1.000 62.96008 275 THR A N 1
ATOM 2103 C CA . THR A 1 275 ? -30.73000 5.66447 13.95224 1.000 58.45271 275 THR A CA 1
ATOM 2104 C C . THR A 1 275 ? -30.36484 4.31079 13.35323 1.000 66.26214 275 THR A C 1
ATOM 2105 O O . THR A 1 275 ? -30.11103 4.20906 12.14856 1.000 63.92315 275 THR A O 1
ATOM 2109 N N . GLU A 1 276 ? -30.33904 3.26178 14.17625 1.000 64.19906 276 GLU A N 1
ATOM 2110 C CA . GLU A 1 276 ? -30.01084 1.92874 13.67943 1.000 73.03804 276 GLU A CA 1
ATOM 2111 C C . GLU A 1 276 ? -30.96970 1.50581 12.57243 1.000 72.79740 276 GLU A C 1
ATOM 2112 O O . GLU A 1 276 ? -30.54155 1.12631 11.47660 1.000 73.60861 276 GLU A O 1
ATOM 2118 N N . ALA A 1 277 ? -32.27729 1.59531 12.83295 1.000 67.58911 277 ALA A N 1
ATOM 2119 C CA . ALA A 1 277 ? -33.26551 1.23788 11.81956 1.000 71.82238 277 ALA A CA 1
ATOM 2120 C C . ALA A 1 277 ? -33.20821 2.18141 10.62254 1.000 67.84655 277 ALA A C 1
ATOM 2121 O O . ALA A 1 277 ? -33.36887 1.74501 9.47753 1.000 65.15565 277 ALA A O 1
ATOM 2123 N N . ALA A 1 278 ? -32.99402 3.47857 10.86788 1.000 61.88905 278 ALA A N 1
ATOM 2124 C CA . ALA A 1 278 ? -32.97392 4.44779 9.77520 1.000 66.40659 278 ALA A CA 1
ATOM 2125 C C . ALA A 1 278 ? -31.83437 4.16412 8.80241 1.000 72.78394 278 ALA A C 1
ATOM 2126 O O . ALA A 1 278 ? -32.01798 4.23241 7.58137 1.000 64.05245 278 ALA A O 1
ATOM 2128 N N . VAL A 1 279 ? -30.65153 3.83404 9.32546 1.000 66.36550 279 VAL A N 1
ATOM 2129 C CA . VAL A 1 279 ? -29.52694 3.48837 8.46264 1.000 64.43367 279 VAL A CA 1
ATOM 2130 C C . VAL A 1 279 ? -29.85924 2.26520 7.62029 1.000 71.94310 279 VAL A C 1
ATOM 2131 O O . VAL A 1 279 ? -29.61391 2.24062 6.40745 1.000 76.83812 279 VAL A O 1
ATOM 2135 N N . ARG A 1 280 ? -30.43310 1.23818 8.24568 1.000 67.74834 280 ARG A N 1
ATOM 2136 C CA . ARG A 1 280 ? -30.76471 0.01417 7.52421 1.000 74.69235 280 ARG A CA 1
ATOM 2137 C C . ARG A 1 280 ? -31.78661 0.28353 6.42556 1.000 72.28475 280 ARG A C 1
ATOM 2138 O O . ARG A 1 280 ? -31.60976 -0.14018 5.27618 1.000 68.22643 280 ARG A O 1
ATOM 2146 N N . ARG A 1 281 ? -32.85634 1.01045 6.75731 1.000 67.23524 281 ARG A N 1
ATOM 2147 C CA . ARG A 1 281 ? -33.90013 1.28394 5.77579 1.000 75.88715 281 ARG A CA 1
ATOM 2148 C C . ARG A 1 281 ? -33.40343 2.18297 4.65146 1.000 67.18980 281 ARG A C 1
ATOM 2149 O O . ARG A 1 281 ? -33.87117 2.06078 3.51331 1.000 65.30017 281 ARG A O 1
ATOM 2157 N N . THR A 1 282 ? -32.48166 3.10159 4.94884 1.000 64.59382 282 THR A N 1
ATOM 2158 C CA . THR A 1 282 ? -31.92775 3.94792 3.89905 1.000 65.15351 282 THR A CA 1
ATOM 2159 C C . THR A 1 282 ? -31.11141 3.12967 2.90798 1.000 71.00600 282 THR A C 1
ATOM 2160 O O . THR A 1 282 ? -31.23315 3.31730 1.69430 1.000 70.17778 282 THR A O 1
ATOM 2164 N N . VAL A 1 283 ? -30.28343 2.21053 3.40781 1.000 73.09157 283 VAL A N 1
ATOM 2165 C CA . VAL A 1 283 ? -29.50370 1.35152 2.52227 1.000 66.55030 283 VAL A CA 1
ATOM 2166 C C . VAL A 1 283 ? -30.42442 0.43766 1.71814 1.000 73.02667 283 VAL A C 1
ATOM 2167 O O . VAL A 1 283 ? -30.19755 0.19871 0.52534 1.000 75.11978 283 VAL A O 1
ATOM 2171 N N . MET A 1 284 ? -31.48499 -0.07281 2.35320 1.000 71.84775 284 MET A N 1
ATOM 2172 C CA . MET A 1 284 ? -32.39757 -0.99582 1.68200 1.000 71.87550 284 MET A CA 1
ATOM 2173 C C . MET A 1 284 ? -33.14584 -0.33765 0.53101 1.000 62.99103 284 MET A C 1
ATOM 2174 O O . MET A 1 284 ? -33.56463 -1.02728 -0.40471 1.000 79.55127 284 MET A O 1
ATOM 2179 N N . THR A 1 285 ? -33.36721 0.97682 0.59715 1.000 73.49559 285 THR A N 1
ATOM 2180 C CA . THR A 1 285 ? -34.16136 1.67483 -0.40677 1.000 73.84605 285 THR A CA 1
ATOM 2181 C C . THR A 1 285 ? -33.32272 2.63924 -1.23686 1.000 72.40625 285 THR A C 1
ATOM 2182 O O . THR A 1 285 ? -33.23074 2.48658 -2.45809 1.000 79.78487 285 THR A O 1
ATOM 2186 N N . SER A 1 286 ? -32.68173 3.62223 -0.60430 1.000 67.47071 286 SER A N 1
ATOM 2187 C CA . SER A 1 286 ? -31.86858 4.56684 -1.36067 1.000 70.58011 286 SER A CA 1
ATOM 2188 C C . SER A 1 286 ? -30.55532 3.95011 -1.81409 1.000 79.62198 286 SER A C 1
ATOM 2189 O O . SER A 1 286 ? -30.03135 4.33022 -2.86751 1.000 67.57014 286 SER A O 1
ATOM 2192 N N . GLY A 1 287 ? -30.00903 3.01370 -1.03539 1.000 69.04679 287 GLY A N 1
ATOM 2193 C CA . GLY A 1 287 ? -28.79512 2.33418 -1.45850 1.000 72.49140 287 GLY A CA 1
ATOM 2194 C C . GLY A 1 287 ? -29.01332 1.47220 -2.68693 1.000 69.60154 287 GLY A C 1
ATOM 2195 O O . GLY A 1 287 ? -28.13635 1.37194 -3.55073 1.000 72.95356 287 GLY A O 1
ATOM 2196 N N . ARG A 1 288 ? -30.17943 0.82766 -2.77656 1.000 69.19632 288 ARG A N 1
ATOM 2197 C CA . ARG A 1 288 ? -30.52749 0.08408 -3.98312 1.000 81.07729 288 ARG A CA 1
ATOM 2198 C C . ARG A 1 288 ? -30.67466 1.01627 -5.17823 1.000 74.51000 288 ARG A C 1
ATOM 2199 O O . ARG A 1 288 ? -30.27669 0.67283 -6.29727 1.000 68.74216 288 ARG A O 1
ATOM 2207 N N . THR A 1 289 ? -31.25937 2.19682 -4.96005 1.000 75.47477 289 THR A N 1
ATOM 2208 C CA . THR A 1 289 ? -31.45014 3.15215 -6.04665 1.000 72.79734 289 THR A CA 1
ATOM 2209 C C . THR A 1 289 ? -30.11731 3.64728 -6.59715 1.000 61.06940 289 THR A C 1
ATOM 2210 O O . THR A 1 289 ? -29.94296 3.73895 -7.81838 1.000 65.52377 289 THR A O 1
ATOM 2214 N N . VAL A 1 290 ? -29.16929 3.98296 -5.71709 1.000 61.72671 290 VAL A N 1
ATOM 2215 C CA . VAL A 1 290 ? -27.88183 4.48099 -6.18941 1.000 68.89011 290 VAL A CA 1
ATOM 2216 C C . VAL A 1 290 ? -27.08680 3.36302 -6.85361 1.000 77.07030 290 VAL A C 1
ATOM 2217 O O . VAL A 1 290 ? -26.39659 3.58909 -7.85399 1.000 65.85123 290 VAL A O 1
ATOM 2221 N N . VAL A 1 291 ? -27.16998 2.14193 -6.31784 1.000 73.11601 291 VAL A N 1
ATOM 2222 C CA . VAL A 1 291 ? -26.46569 1.02050 -6.93250 1.000 69.55179 291 VAL A CA 1
ATOM 2223 C C . VAL A 1 291 ? -27.02809 0.73829 -8.32022 1.000 71.54153 291 VAL A C 1
ATOM 2224 O O . VAL A 1 291 ? -26.27761 0.55375 -9.28327 1.000 73.32635 291 VAL A O 1
ATOM 2228 N N . PHE A 1 292 ? -28.35663 0.71247 -8.44884 1.000 69.14418 292 PHE A N 1
ATOM 2229 C CA . PHE A 1 292 ? -28.95003 0.50169 -9.76505 1.000 71.70855 292 PHE A CA 1
ATOM 2230 C C . PHE A 1 292 ? -28.62333 1.65563 -10.70124 1.000 71.48805 292 PHE A C 1
ATOM 2231 O O . PHE A 1 292 ? -28.40944 1.44862 -11.90095 1.000 70.02647 292 PHE A O 1
ATOM 2239 N N . SER A 1 293 ? -28.57910 2.87886 -10.17101 1.000 69.79300 293 SER A N 1
ATOM 2240 C CA . SER A 1 293 ? -28.15834 4.01035 -10.98709 1.000 73.67666 293 SER A CA 1
ATOM 2241 C C . SER A 1 293 ? -26.73421 3.81082 -11.48841 1.000 71.95472 293 SER A C 1
ATOM 2242 O O . SER A 1 293 ? -26.42807 4.10517 -12.64971 1.000 71.32459 293 SER A O 1
ATOM 2245 N N . ALA A 1 294 ? -25.85740 3.28160 -10.63100 1.000 72.75090 294 ALA A N 1
ATOM 2246 C CA . ALA A 1 294 ? -24.47898 3.03077 -11.03390 1.000 65.64170 294 ALA A CA 1
ATOM 2247 C C . ALA A 1 294 ? -24.40424 2.01829 -12.17117 1.000 70.67607 294 ALA A C 1
ATOM 2248 O O . ALA A 1 294 ? -23.62889 2.19921 -13.11649 1.000 66.79705 294 ALA A O 1
ATOM 2250 N N . VAL A 1 295 ? -25.19098 0.93949 -12.10067 1.000 64.23673 295 VAL A N 1
ATOM 2251 C CA . VAL A 1 295 ? -25.11530 -0.04896 -13.17514 1.000 75.55401 295 VAL A CA 1
ATOM 2252 C C . VAL A 1 295 ? -25.70506 0.51079 -14.46469 1.000 66.18778 295 VAL A C 1
ATOM 2253 O O . VAL A 1 295 ? -25.26298 0.14978 -15.56226 1.000 67.63498 295 VAL A O 1
ATOM 2257 N N . ILE A 1 296 ? -26.68593 1.41009 -14.36341 1.000 67.99445 296 ILE A N 1
ATOM 2258 C CA . ILE A 1 296 ? -27.22091 2.06106 -15.55655 1.000 62.60907 296 ILE A CA 1
ATOM 2259 C C . ILE A 1 296 ? -26.14137 2.90575 -16.22076 1.000 69.57192 296 ILE A C 1
ATOM 2260 O O . ILE A 1 296 ? -25.97225 2.88423 -17.44714 1.000 61.70446 296 ILE A O 1
ATOM 2265 N N . ILE A 1 297 ? -25.39844 3.66943 -15.41693 1.000 65.04227 297 ILE A N 1
ATOM 2266 C CA . ILE A 1 297 ? -24.33661 4.50734 -15.96305 1.000 68.30986 297 ILE A CA 1
ATOM 2267 C C . ILE A 1 297 ? -23.22626 3.64804 -16.54991 1.000 66.73438 297 ILE A C 1
ATOM 2268 O O . ILE A 1 297 ? -22.73939 3.91031 -17.65819 1.000 65.12283 297 ILE A O 1
ATOM 2273 N N . VAL A 1 298 ? -22.82761 2.59425 -15.83476 1.000 61.53909 298 VAL A N 1
ATOM 2274 C CA . VAL A 1 298 ? -21.80780 1.68954 -16.35596 1.000 60.93676 298 VAL A CA 1
ATOM 2275 C C . VAL A 1 298 ? -22.28327 1.04220 -17.65146 1.000 71.23048 298 VAL A C 1
ATOM 2276 O O . VAL A 1 298 ? -21.53975 0.97701 -18.63904 1.000 68.71001 298 VAL A O 1
ATOM 2280 N N . ALA A 1 299 ? -23.53481 0.57475 -17.67722 1.000 66.77487 299 ALA A N 1
ATOM 2281 C CA . ALA A 1 299 ? -24.08982 0.01478 -18.90576 1.000 71.43002 299 ALA A CA 1
ATOM 2282 C C . ALA A 1 299 ? -24.13308 1.04761 -20.02249 1.000 72.36819 299 ALA A C 1
ATOM 2283 O O . ALA A 1 299 ? -23.95466 0.70261 -21.19523 1.000 68.70244 299 ALA A O 1
ATOM 2285 N N . SER A 1 300 ? -24.36646 2.31320 -19.68441 1.000 70.32951 300 SER A N 1
ATOM 2286 C CA . SER A 1 300 ? -24.39228 3.35777 -20.69650 1.000 62.09113 300 SER A CA 1
ATOM 2287 C C . SER A 1 300 ? -23.00218 3.79818 -21.13012 1.000 72.68066 300 SER A C 1
ATOM 2288 O O . SER A 1 300 ? -22.89251 4.59253 -22.06828 1.000 63.03281 300 SER A O 1
ATOM 2291 N N . SER A 1 301 ? -21.94808 3.31509 -20.47673 1.000 63.93559 301 SER A N 1
ATOM 2292 C CA . SER A 1 301 ? -20.58864 3.77236 -20.73512 1.000 59.86213 301 SER A CA 1
ATOM 2293 C C . SER A 1 301 ? -19.73565 2.76562 -21.48517 1.000 66.11433 301 SER A C 1
ATOM 2294 O O . SER A 1 301 ? -18.96586 3.15516 -22.36463 1.000 60.77824 301 SER A O 1
ATOM 2297 N N . VAL A 1 302 ? -19.85170 1.48172 -21.16204 1.000 68.35976 302 VAL A N 1
ATOM 2298 C CA . VAL A 1 302 ? -19.01614 0.44847 -21.77063 1.000 66.40312 302 VAL A CA 1
ATOM 2299 C C . VAL A 1 302 ? -19.18838 0.34278 -23.28792 1.000 70.65729 302 VAL A C 1
ATOM 2300 O O . VAL A 1 302 ? -18.24528 -0.11185 -23.95024 1.000 71.80054 302 VAL A O 1
ATOM 2304 N N . PRO A 1 303 ? -20.32258 0.71933 -23.90362 1.000 73.06577 303 PRO A N 1
ATOM 2305 C CA . PRO A 1 303 ? -20.37416 0.66729 -25.37608 1.000 70.57618 303 PRO A CA 1
ATOM 2306 C C . PRO A 1 303 ? -19.34084 1.54504 -26.06179 1.000 68.11286 303 PRO A C 1
ATOM 2307 O O . PRO A 1 303 ? -19.00223 1.27588 -27.21823 1.000 67.70633 303 PRO A O 1
ATOM 2311 N N . LEU A 1 304 ? -18.83095 2.58396 -25.39501 1.000 60.53668 304 LEU A N 1
ATOM 2312 C CA . LEU A 1 304 ? -17.78501 3.40373 -25.99289 1.000 68.77138 304 LEU A CA 1
ATOM 2313 C C . LEU A 1 304 ? -16.51027 2.61226 -26.25053 1.000 72.26925 304 LEU A C 1
ATOM 2314 O O . LEU A 1 304 ? -15.71440 3.00266 -27.11348 1.000 64.40649 304 LEU A O 1
ATOM 2319 N N . LEU A 1 305 ? -16.30042 1.50491 -25.53312 1.000 66.73481 305 LEU A N 1
ATOM 2320 C CA . LEU A 1 305 ? -15.09662 0.70503 -25.73009 1.000 61.34244 305 LEU A CA 1
ATOM 2321 C C . LEU A 1 305 ? -15.04209 0.04473 -27.10019 1.000 67.00398 305 LEU A C 1
ATOM 2322 O O . LEU A 1 305 ? -13.98668 -0.47849 -27.46912 1.000 69.83201 305 LEU A O 1
ATOM 2327 N N . LEU A 1 306 ? -16.15224 0.03344 -27.84426 1.000 62.43758 306 LEU A N 1
ATOM 2328 C CA . LEU A 1 306 ? -16.13355 -0.48000 -29.20742 1.000 73.49259 306 LEU A CA 1
ATOM 2329 C C . LEU A 1 306 ? -15.27684 0.38466 -30.11991 1.000 72.17258 306 LEU A C 1
ATOM 2330 O O . LEU A 1 306 ? -14.70160 -0.12268 -31.08578 1.000 78.01220 306 LEU A O 1
ATOM 2335 N N . PHE A 1 307 ? -15.19999 1.68308 -29.84002 1.000 65.73835 307 PHE A N 1
ATOM 2336 C CA . PHE A 1 307 ? -14.43795 2.59771 -30.66836 1.000 59.85266 307 PHE A CA 1
ATOM 2337 C C . PHE A 1 307 ? -12.93674 2.38670 -30.46900 1.000 65.85740 307 PHE A C 1
ATOM 2338 O O . PHE A 1 307 ? -12.49152 2.02577 -29.37780 1.000 59.26139 307 PHE A O 1
ATOM 2346 N N . PRO A 1 308 ? -12.12946 2.61124 -31.51359 1.000 64.89302 308 PRO A N 1
ATOM 2347 C CA . PRO A 1 308 ? -10.68051 2.38601 -31.37729 1.000 59.13654 308 PRO A CA 1
ATOM 2348 C C . PRO A 1 308 ? -9.92406 3.53402 -30.72791 1.000 67.56133 308 PRO A C 1
ATOM 2349 O O . PRO A 1 308 ? -8.81348 3.30780 -30.22459 1.000 57.32765 308 PRO A O 1
ATOM 2353 N N . GLN A 1 309 ? -10.47874 4.74469 -30.71835 1.000 57.07311 309 GLN A N 1
ATOM 2354 C CA . GLN A 1 309 ? -9.74947 5.89860 -30.20546 1.000 50.91371 309 GLN A CA 1
ATOM 2355 C C . GLN A 1 309 ? -9.41201 5.71157 -28.73021 1.000 72.58420 309 GLN A C 1
ATOM 2356 O O . GLN A 1 309 ? -10.29694 5.47192 -27.89982 1.000 63.30538 309 GLN A O 1
ATOM 2362 N N . GLY A 1 310 ? -8.12294 5.83257 -28.40398 1.000 57.75065 310 GLY A N 1
ATOM 2363 C CA . GLY A 1 310 ? -7.69763 5.74864 -27.01755 1.000 58.96526 310 GLY A CA 1
ATOM 2364 C C . GLY A 1 310 ? -8.30652 6.82025 -26.13797 1.000 61.03092 310 GLY A C 1
ATOM 2365 O O . GLY A 1 310 ? -8.45917 6.61135 -24.92850 1.000 67.50623 310 GLY A O 1
ATOM 2366 N N . PHE A 1 311 ? -8.67831 7.95912 -26.72495 1.000 59.22342 311 PHE A N 1
ATOM 2367 C CA . PHE A 1 311 ? -9.34288 9.01350 -25.96887 1.000 60.13914 311 PHE A CA 1
ATOM 2368 C C . PHE A 1 311 ? -10.64648 8.50382 -25.36138 1.000 73.59637 311 PHE A C 1
ATOM 2369 O O . PHE A 1 311 ? -10.91640 8.71436 -24.17497 1.000 55.93083 311 PHE A O 1
ATOM 2377 N N . LEU A 1 312 ? -11.45490 7.80019 -26.15749 1.000 65.59976 312 LEU A N 1
ATOM 2378 C CA . LEU A 1 312 ? -12.73740 7.31158 -25.66229 1.000 62.88373 312 LEU A CA 1
ATOM 2379 C C . LEU A 1 312 ? -12.54871 6.21294 -24.62567 1.000 75.33351 312 LEU A C 1
ATOM 2380 O O . LEU A 1 312 ? -13.29662 6.14636 -23.64529 1.000 61.27587 312 LEU A O 1
ATOM 2385 N N . LYS A 1 313 ? -11.55211 5.34666 -24.81897 1.000 67.80699 313 LYS A N 1
ATOM 2386 C CA . LYS A 1 313 ? -11.29680 4.29627 -23.83948 1.000 66.49145 313 LYS A CA 1
ATOM 2387 C C . LYS A 1 313 ? -10.91648 4.88846 -22.48627 1.000 76.51072 313 LYS A C 1
ATOM 2388 O O . LYS A 1 313 ? -11.37569 4.41342 -21.44277 1.000 61.72126 313 LYS A O 1
ATOM 2394 N N . SER A 1 314 ? -10.09041 5.93935 -22.48614 1.000 63.24375 314 SER A N 1
ATOM 2395 C CA . SER A 1 314 ? -9.66810 6.56023 -21.23112 1.000 73.21266 314 SER A CA 1
ATOM 2396 C C . SER A 1 314 ? -10.84445 7.17308 -20.48172 1.000 60.90107 314 SER A C 1
ATOM 2397 O O . SER A 1 314 ? -10.88196 7.15000 -19.24602 1.000 62.14128 314 SER A O 1
ATOM 2400 N N . ILE A 1 315 ? -11.79275 7.76162 -21.21332 1.000 59.70550 315 ILE A N 1
ATOM 2401 C CA . ILE A 1 315 ? -12.92996 8.41821 -20.58162 1.000 60.85210 315 ILE A CA 1
ATOM 2402 C C . ILE A 1 315 ? -13.81266 7.40139 -19.87541 1.000 69.36899 315 ILE A C 1
ATOM 2403 O O . ILE A 1 315 ? -14.26485 7.63613 -18.75031 1.000 62.63201 315 ILE A O 1
ATOM 2408 N N . THR A 1 316 ? -14.08565 6.26390 -20.52304 1.000 61.40743 316 THR A N 1
ATOM 2409 C CA . THR A 1 316 ? -14.95736 5.27166 -19.90137 1.000 75.63317 316 THR A CA 1
ATOM 2410 C C . THR A 1 316 ? -14.33915 4.71796 -18.62713 1.000 71.28149 316 THR A C 1
ATOM 2411 O O . THR A 1 316 ? -15.04897 4.48279 -17.64183 1.000 73.63342 316 THR A O 1
ATOM 2415 N N . TYR A 1 317 ? -13.02251 4.48157 -18.63149 1.000 55.87604 317 TYR A N 1
ATOM 2416 C CA . TYR A 1 317 ? -12.36478 4.03435 -17.40706 1.000 68.29278 317 TYR A CA 1
ATOM 2417 C C . TYR A 1 317 ? -12.54690 5.06109 -16.29784 1.000 67.59525 317 TYR A C 1
ATOM 2418 O O . TYR A 1 317 ? -12.86147 4.70759 -15.15514 1.000 67.31098 317 TYR A O 1
ATOM 2427 N N . ALA A 1 318 ? -12.38042 6.34381 -16.62972 1.000 57.93374 318 ALA A N 1
ATOM 2428 C CA . ALA A 1 318 ? -12.60935 7.40430 -15.65767 1.000 69.33426 318 ALA A CA 1
ATOM 2429 C C . ALA A 1 318 ? -14.05699 7.41520 -15.18272 1.000 67.70837 318 ALA A C 1
ATOM 2430 O O . ALA A 1 318 ? -14.32241 7.55586 -13.98524 1.000 63.23302 318 ALA A O 1
ATOM 2432 N N . ILE A 1 319 ? -15.00734 7.26685 -16.10730 1.000 61.64973 319 ILE A N 1
ATOM 2433 C CA . ILE A 1 319 ? -16.41646 7.29434 -15.73130 1.000 57.33727 319 ILE A CA 1
ATOM 2434 C C . ILE A 1 319 ? -16.75686 6.10005 -14.84897 1.000 67.32986 319 ILE A C 1
ATOM 2435 O O . ILE A 1 319 ? -17.39360 6.24625 -13.79745 1.000 61.45283 319 ILE A O 1
ATOM 2440 N N . ILE A 1 320 ? -16.33210 4.90133 -15.25938 1.000 54.65976 320 ILE A N 1
ATOM 2441 C CA . ILE A 1 320 ? -16.66657 3.70316 -14.49588 1.000 61.58010 320 ILE A CA 1
ATOM 2442 C C . ILE A 1 320 ? -16.04439 3.76488 -13.10724 1.000 72.28548 320 ILE A C 1
ATOM 2443 O O . ILE A 1 320 ? -16.70351 3.47159 -12.10062 1.000 70.63892 320 ILE A O 1
ATOM 2448 N N . ALA A 1 321 ? -14.77509 4.16649 -13.02666 1.000 64.73027 321 ALA A N 1
ATOM 2449 C CA . ALA A 1 321 ? -14.12758 4.28521 -11.72604 1.000 78.40088 321 ALA A CA 1
ATOM 2450 C C . ALA A 1 321 ? -14.81491 5.33499 -10.86265 1.000 68.08316 321 ALA A C 1
ATOM 2451 O O . ALA A 1 321 ? -14.96289 5.15076 -9.65036 1.000 61.00671 321 ALA A O 1
ATOM 2453 N N . SER A 1 322 ? -15.23825 6.44558 -11.47006 1.000 60.68796 322 SER A N 1
ATOM 2454 C CA . SER A 1 322 ? -15.85656 7.52053 -10.70102 1.000 66.20746 322 SER A CA 1
ATOM 2455 C C . SER A 1 322 ? -17.20149 7.09864 -10.12020 1.000 75.86909 322 SER A C 1
ATOM 2456 O O . SER A 1 322 ? -17.49845 7.39319 -8.95627 1.000 64.87848 322 SER A O 1
ATOM 2459 N N . VAL A 1 323 ? -18.02898 6.41298 -10.91200 1.000 63.60185 323 VAL A N 1
ATOM 2460 C CA . VAL A 1 323 ? -19.37378 6.08602 -10.45134 1.000 63.47408 323 VAL A CA 1
ATOM 2461 C C . VAL A 1 323 ? -19.36871 4.88303 -9.51632 1.000 66.62982 323 VAL A C 1
ATOM 2462 O O . VAL A 1 323 ? -20.19018 4.81155 -8.59553 1.000 63.84319 323 VAL A O 1
ATOM 2466 N N . MET A 1 324 ? -18.48168 3.91134 -9.73988 1.000 58.88074 324 MET A N 1
ATOM 2467 C CA . MET A 1 324 ? -18.40416 2.77627 -8.82861 1.000 67.94015 324 MET A CA 1
ATOM 2468 C C . MET A 1 324 ? -17.93025 3.22100 -7.45396 1.000 73.04504 324 MET A C 1
ATOM 2469 O O . MET A 1 324 ? -18.50803 2.83488 -6.43347 1.000 66.90258 324 MET A O 1
ATOM 2474 N N . LEU A 1 325 ? -16.88737 4.05156 -7.40942 1.000 60.82064 325 LEU A N 1
ATOM 2475 C CA . LEU A 1 325 ? -16.39446 4.54148 -6.12727 1.000 59.01680 325 LEU A CA 1
ATOM 2476 C C . LEU A 1 325 ? -17.44287 5.39368 -5.42330 1.000 67.17359 325 LEU A C 1
ATOM 2477 O O . LEU A 1 325 ? -17.66098 5.25373 -4.21371 1.000 57.83091 325 LEU A O 1
ATOM 2482 N N . ALA A 1 326 ? -18.11108 6.27537 -6.16954 1.000 58.18600 326 ALA A N 1
ATOM 2483 C CA . ALA A 1 326 ? -19.11046 7.14889 -5.56756 1.000 68.29192 326 ALA A CA 1
ATOM 2484 C C . ALA A 1 326 ? -20.27369 6.34717 -5.00110 1.000 65.29693 326 ALA A C 1
ATOM 2485 O O . ALA A 1 326 ? -20.75590 6.63683 -3.90153 1.000 63.24342 326 ALA A O 1
ATOM 2487 N N . ALA A 1 327 ? -20.73099 5.32590 -5.73084 1.000 66.65913 327 ALA A N 1
ATOM 2488 C CA . ALA A 1 327 ? -21.78548 4.46672 -5.20207 1.000 64.05355 327 ALA A CA 1
ATOM 2489 C C . ALA A 1 327 ? -21.32440 3.74699 -3.94168 1.000 64.38859 327 ALA A C 1
ATOM 2490 O O . ALA A 1 327 ? -22.05735 3.68748 -2.94760 1.000 60.24060 327 ALA A O 1
ATOM 2492 N N . ILE A 1 328 ? -20.10323 3.20815 -3.95895 1.000 60.21776 328 ILE A N 1
ATOM 2493 C CA . ILE A 1 328 ? -19.56976 2.54065 -2.77420 1.000 67.40386 328 ILE A CA 1
ATOM 2494 C C . ILE A 1 328 ? -19.46516 3.52228 -1.61351 1.000 62.77798 328 ILE A C 1
ATOM 2495 O O . ILE A 1 328 ? -19.83816 3.20744 -0.47629 1.000 57.82200 328 ILE A O 1
ATOM 2500 N N . LEU A 1 329 ? -18.97100 4.73094 -1.88482 1.000 56.83158 329 LEU A N 1
ATOM 2501 C CA . LEU A 1 329 ? -18.80291 5.71306 -0.82203 1.000 61.99473 329 LEU A CA 1
ATOM 2502 C C . LEU A 1 329 ? -20.13910 6.09092 -0.20326 1.000 64.01686 329 LEU A C 1
ATOM 2503 O O . LEU A 1 329 ? -20.23893 6.26462 1.01264 1.000 57.69623 329 LEU A O 1
ATOM 2508 N N . SER A 1 330 ? -21.17480 6.22837 -1.02889 1.000 58.06439 330 SER A N 1
ATOM 2509 C CA . SER A 1 330 ? -22.46471 6.68325 -0.53740 1.000 59.11934 330 SER A CA 1
ATOM 2510 C C . SER A 1 330 ? -23.11298 5.67716 0.40827 1.000 68.25815 330 SER A C 1
ATOM 2511 O O . SER A 1 330 ? -23.92124 6.07836 1.25137 1.000 59.16499 330 SER A O 1
ATOM 2514 N N . ILE A 1 331 ? -22.77322 4.39085 0.30280 1.000 58.24890 331 ILE A N 1
ATOM 2515 C CA . ILE A 1 331 ? -23.35258 3.36341 1.16358 1.000 62.05908 331 ILE A CA 1
ATOM 2516 C C . ILE A 1 331 ? -22.35314 2.78229 2.14540 1.000 59.77536 331 ILE A C 1
ATOM 2517 O O . ILE A 1 331 ? -22.69727 1.83294 2.86562 1.000 69.20034 331 ILE A O 1
ATOM 2522 N N . THR A 1 332 ? -21.12017 3.28586 2.18748 1.000 58.95979 332 THR A N 1
ATOM 2523 C CA . THR A 1 332 ? -20.17308 2.85194 3.20721 1.000 60.59672 332 THR A CA 1
ATOM 2524 C C . THR A 1 332 ? -19.78389 3.98676 4.14585 1.000 66.61266 332 THR A C 1
ATOM 2525 O O . THR A 1 332 ? -20.17538 3.97543 5.31601 1.000 63.21563 332 THR A O 1
ATOM 2529 N N . VAL A 1 333 ? -19.12046 5.02812 3.64087 1.000 61.85691 333 VAL A N 1
ATOM 2530 C CA . VAL A 1 333 ? -18.65344 6.08226 4.53523 1.000 63.65306 333 VAL A CA 1
ATOM 2531 C C . VAL A 1 333 ? -19.79468 7.02282 4.90227 1.000 69.93287 333 VAL A C 1
ATOM 2532 O O . VAL A 1 333 ? -19.87022 7.50852 6.03596 1.000 62.33717 333 VAL A O 1
ATOM 2536 N N . LEU A 1 334 ? -20.70269 7.29014 3.96041 1.000 58.45909 334 LEU A N 1
ATOM 2537 C CA . LEU A 1 334 ? -21.81122 8.19477 4.24467 1.000 58.23371 334 LEU A CA 1
ATOM 2538 C C . LEU A 1 334 ? -22.80137 7.55878 5.21318 1.000 60.90378 334 LEU A C 1
ATOM 2539 O O . LEU A 1 334 ? -23.21895 8.18859 6.19289 1.000 57.88469 334 LEU A O 1
ATOM 2544 N N . ALA A 1 335 ? -23.17060 6.29804 4.95738 1.000 58.75269 335 ALA A N 1
ATOM 2545 C CA . ALA A 1 335 ? -24.07911 5.57494 5.84196 1.000 64.32691 335 ALA A CA 1
ATOM 2546 C C . ALA A 1 335 ? -23.49868 5.44357 7.24531 1.000 61.78368 335 ALA A C 1
ATOM 2547 O O . ALA A 1 335 ? -24.20457 5.64776 8.23972 1.000 60.85572 335 ALA A O 1
ATOM 2549 N N . ALA A 1 336 ? -22.20771 5.11527 7.34235 1.000 56.95872 336 ALA A N 1
ATOM 2550 C CA . ALA A 1 336 ? -21.54539 5.03776 8.64057 1.000 56.99120 336 ALA A CA 1
ATOM 2551 C C . ALA A 1 336 ? -21.51682 6.39523 9.32873 1.000 62.68663 336 ALA A C 1
ATOM 2552 O O . ALA A 1 336 ? -21.67093 6.47706 10.55322 1.000 62.63444 336 ALA A O 1
ATOM 2554 N N . ALA A 1 337 ? -21.30906 7.47081 8.56211 1.000 57.84945 337 ALA A N 1
ATOM 2555 C CA . ALA A 1 337 ? -21.31843 8.80696 9.15117 1.000 63.76427 337 ALA A CA 1
ATOM 2556 C C . ALA A 1 337 ? -22.68258 9.14571 9.74075 1.000 55.15919 337 ALA A C 1
ATOM 2557 O O . ALA A 1 337 ? -22.77072 9.74183 10.81831 1.000 55.50659 337 ALA A O 1
ATOM 2559 N N . LEU A 1 338 ? -23.75766 8.79221 9.03578 1.000 55.48305 338 LEU A N 1
ATOM 2560 C CA . LEU A 1 338 ? -25.09552 9.06258 9.54522 1.000 57.93613 338 LEU A CA 1
ATOM 2561 C C . LEU A 1 338 ? -25.41394 8.18032 10.74427 1.000 62.26855 338 LEU A C 1
ATOM 2562 O O . LEU A 1 338 ? -26.11870 8.61346 11.66227 1.000 64.83094 338 LEU A O 1
ATOM 2567 N N . ALA A 1 339 ? -24.88324 6.95490 10.76011 1.000 58.00118 339 ALA A N 1
ATOM 2568 C CA . ALA A 1 339 ? -25.06791 6.07371 11.90842 1.000 58.88253 339 ALA A CA 1
ATOM 2569 C C . ALA A 1 339 ? -24.45280 6.67268 13.16689 1.000 61.16784 339 ALA A C 1
ATOM 2570 O O . ALA A 1 339 ? -25.02546 6.56173 14.25741 1.000 60.46357 339 ALA A O 1
ATOM 2572 N N . ILE A 1 340 ? -23.28151 7.30296 13.03709 1.000 57.01997 340 ILE A N 1
ATOM 2573 C CA . ILE A 1 340 ? -22.65318 7.96643 14.17804 1.000 61.68868 340 ILE A CA 1
ATOM 2574 C C . ILE A 1 340 ? -23.41551 9.23322 14.55543 1.000 61.59050 340 ILE A C 1
ATOM 2575 O O . ILE A 1 340 ? -23.66062 9.49963 15.74010 1.000 67.93329 340 ILE A O 1
ATOM 2580 N N . LEU A 1 341 ? -23.79664 10.03825 13.56046 1.000 55.51773 341 LEU A N 1
ATOM 2581 C CA . LEU A 1 341 ? -24.44283 11.31683 13.84633 1.000 55.62609 341 LEU A CA 1
ATOM 2582 C C . LEU A 1 341 ? -25.85271 11.12258 14.39319 1.000 62.57262 341 LEU A C 1
ATOM 2583 O O . LEU A 1 341 ? -26.24879 11.77629 15.36577 1.000 59.64972 341 LEU A O 1
ATOM 2588 N N . GLY A 1 342 ? -26.63191 10.24180 13.77185 1.000 57.58692 342 GLY A N 1
ATOM 2589 C CA . GLY A 1 342 ? -28.03892 10.13876 14.07357 1.000 54.25947 342 GLY A CA 1
ATOM 2590 C C . GLY A 1 342 ? -28.77379 11.42065 13.73234 1.000 59.97307 342 GLY A C 1
ATOM 2591 O O . GLY A 1 342 ? -28.43920 12.12144 12.77406 1.000 61.75632 342 GLY A O 1
ATOM 2592 N N . PRO A 1 343 ? -29.79270 11.75729 14.52844 1.000 54.21047 343 PRO A N 1
ATOM 2593 C CA . PRO A 1 343 ? -30.50939 13.02908 14.31913 1.000 56.21313 343 PRO A CA 1
ATOM 2594 C C . PRO A 1 343 ? -29.62972 14.26207 14.44000 1.000 57.70803 343 PRO A C 1
ATOM 2595 O O . PRO A 1 343 ? -30.06413 15.34441 14.03113 1.000 70.08244 343 PRO A O 1
ATOM 2599 N N . ARG A 1 344 ? -28.41733 14.14218 14.98308 1.000 56.04160 344 ARG A N 1
ATOM 2600 C CA . ARG A 1 344 ? -27.52247 15.29088 15.07158 1.000 63.13046 344 ARG A CA 1
ATOM 2601 C C . ARG A 1 344 ? -27.06092 15.79166 13.70517 1.000 72.27693 344 ARG A C 1
ATOM 2602 O O . ARG A 1 344 ? -26.36702 16.81320 13.63981 1.000 67.27718 344 ARG A O 1
ATOM 2610 N N . VAL A 1 345 ? -27.42151 15.10530 12.61795 1.000 60.56909 345 VAL A N 1
ATOM 2611 C CA . VAL A 1 345 ? -27.11971 15.59713 11.27563 1.000 62.87671 345 VAL A CA 1
ATOM 2612 C C . VAL A 1 345 ? -27.83483 16.91490 11.01079 1.000 71.85425 345 VAL A C 1
ATOM 2613 O O . VAL A 1 345 ? -27.41501 17.69222 10.14424 1.000 61.35717 345 VAL A O 1
ATOM 2617 N N . ASP A 1 346 ? -28.91002 17.19109 11.74825 1.000 72.71342 346 ASP A N 1
ATOM 2618 C CA . ASP A 1 346 ? -29.65443 18.43347 11.62185 1.000 71.38770 346 ASP A CA 1
ATOM 2619 C C . ASP A 1 346 ? -29.36089 19.40740 12.75737 1.000 75.75559 346 ASP A C 1
ATOM 2620 O O . ASP A 1 346 ? -30.08740 20.39247 12.91986 1.000 74.66486 346 ASP A O 1
ATOM 2625 N N . ALA A 1 347 ? -28.30201 19.16044 13.53447 1.000 70.16496 347 ALA A N 1
ATOM 2626 C CA . ALA A 1 347 ? -28.08816 19.92087 14.76435 1.000 91.63137 347 ALA A CA 1
ATOM 2627 C C . ALA A 1 347 ? -27.78960 21.39036 14.48679 1.000 86.54710 347 ALA A C 1
ATOM 2628 O O . ALA A 1 347 ? -28.30662 22.27382 15.18065 1.000 94.56160 347 ALA A O 1
ATOM 2630 N N . LEU A 1 348 ? -26.95416 21.67295 13.49256 1.000 76.13578 348 LEU A N 1
ATOM 2631 C CA . LEU A 1 348 ? -26.45520 23.02015 13.25001 1.000 76.37372 348 LEU A CA 1
ATOM 2632 C C . LEU A 1 348 ? -27.26710 23.68759 12.14918 1.000 85.08089 348 LEU A C 1
ATOM 2633 O O . LEU A 1 348 ? -27.43381 23.12317 11.06244 1.000 82.95576 348 LEU A O 1
ATOM 2638 N N . GLY A 1 349 ? -27.76177 24.89375 12.43242 1.000 84.79772 349 GLY A N 1
ATOM 2639 C CA . GLY A 1 349 ? -28.57972 25.63781 11.51296 1.000 90.56873 349 GLY A CA 1
ATOM 2640 C C . GLY A 1 349 ? -27.88634 26.87074 10.97168 1.000 91.25372 349 GLY A C 1
ATOM 2641 O O . GLY A 1 349 ? -26.65266 26.97834 10.96643 1.000 99.28487 349 GLY A O 1
ATOM 2642 N N . VAL A 1 350 ? -28.69959 27.82527 10.51239 1.000 110.92315 350 VAL A N 1
ATOM 2643 C CA . VAL A 1 350 ? -28.16288 29.02530 9.87512 1.000 122.32164 350 VAL A CA 1
ATOM 2644 C C . VAL A 1 350 ? -27.33894 29.83841 10.86423 1.000 128.34740 350 VAL A C 1
ATOM 2645 O O . VAL A 1 350 ? -26.32118 30.44039 10.49902 1.000 131.36867 350 VAL A O 1
ATOM 2649 N N . THR A 1 351 ? -27.76745 29.87358 12.12925 1.000 122.62461 351 THR A N 1
ATOM 2650 C CA . THR A 1 351 ? -27.08345 30.68375 13.13359 1.000 124.84531 351 THR A CA 1
ATOM 2651 C C . THR A 1 351 ? -25.61589 30.30033 13.27581 1.000 142.53971 351 THR A C 1
ATOM 2652 O O . THR A 1 351 ? -24.77766 31.16193 13.56520 1.000 151.68292 351 THR A O 1
ATOM 2656 N N . THR A 1 352 ? -25.29099 29.01939 13.08819 1.000 143.68630 352 THR A N 1
ATOM 2657 C CA . THR A 1 352 ? -23.91079 28.56231 13.22522 1.000 148.19556 352 THR A CA 1
ATOM 2658 C C . THR A 1 352 ? -22.98662 29.31646 12.27467 1.000 153.65375 352 THR A C 1
ATOM 2659 O O . THR A 1 352 ? -22.01726 29.95204 12.70268 1.000 158.87671 352 THR A O 1
ATOM 2663 N N . LEU A 1 353 ? -23.27805 29.25627 10.97278 1.000 153.83277 353 LEU A N 1
ATOM 2664 C CA . LEU A 1 353 ? -22.48633 30.00045 10.00125 1.000 162.61592 353 LEU A CA 1
ATOM 2665 C C . LEU A 1 353 ? -22.65525 31.50405 10.18960 1.000 168.83238 353 LEU A C 1
ATOM 2666 O O . LEU A 1 353 ? -21.70355 32.27200 10.00078 1.000 166.92693 353 LEU A O 1
ATOM 2671 N N . LEU A 1 354 ? -23.86617 31.93856 10.55796 1.000 165.41554 354 LEU A N 1
ATOM 2672 C CA . LEU A 1 354 ? -24.15270 33.36063 10.73465 1.000 161.01593 354 LEU A CA 1
ATOM 2673 C C . LEU A 1 354 ? -23.12333 34.03081 11.63390 1.000 161.98688 354 LEU A C 1
ATOM 2674 O O . LEU A 1 354 ? -22.70966 35.16900 11.37991 1.000 160.59863 354 LEU A O 1
ATOM 2679 N N . LYS A 1 355 ? -22.68848 33.33871 12.68593 1.000 170.78190 355 LYS A N 1
ATOM 2680 C CA . LYS A 1 355 ? -21.68637 33.89424 13.58578 1.000 171.64481 355 LYS A CA 1
ATOM 2681 C C . LYS A 1 355 ? -20.27381 33.47713 13.18603 1.000 168.56213 355 LYS A C 1
ATOM 2682 O O . LYS A 1 355 ? -19.45994 34.32243 12.80022 1.000 174.06545 355 LYS A O 1
ATOM 2688 N N . ILE A 1 356 ? -19.99656 32.17463 13.22801 1.000 161.69058 356 ILE A N 1
ATOM 2689 C CA . ILE A 1 356 ? -18.65666 31.60563 13.02657 1.000 162.78705 356 ILE A CA 1
ATOM 2690 C C . ILE A 1 356 ? -17.59551 32.33337 13.85788 1.000 159.51653 356 ILE A C 1
ATOM 2691 O O . ILE A 1 356 ? -17.11696 33.41281 13.50051 1.000 168.10409 356 ILE A O 1
ATOM 2696 N N . GLU A 1 383 ? -46.56661 25.62656 2.05850 1.000 181.79056 383 GLU A N 1
ATOM 2697 C CA . GLU A 1 383 ? -46.57283 24.19900 2.35888 1.000 182.25628 383 GLU A CA 1
ATOM 2698 C C . GLU A 1 383 ? -47.68464 23.48879 1.59782 1.000 191.09882 383 GLU A C 1
ATOM 2699 O O . GLU A 1 383 ? -47.42909 22.81157 0.59966 1.000 183.23907 383 GLU A O 1
ATOM 2705 N N . GLU A 1 384 ? -48.92196 23.64121 2.07729 1.000 172.38922 384 GLU A N 1
ATOM 2706 C CA . GLU A 1 384 ? -50.06580 23.09131 1.35574 1.000 164.67178 384 GLU A CA 1
ATOM 2707 C C . GLU A 1 384 ? -50.19933 23.72827 -0.01953 1.000 166.91687 384 GLU A C 1
ATOM 2708 O O . GLU A 1 384 ? -50.59348 23.06407 -0.98573 1.000 167.56933 384 GLU A O 1
ATOM 2714 N N . VAL A 1 385 ? -49.88733 25.02239 -0.12005 1.000 181.35411 385 VAL A N 1
ATOM 2715 C CA . VAL A 1 385 ? -49.93924 25.71671 -1.40451 1.000 184.95256 385 VAL A CA 1
ATOM 2716 C C . VAL A 1 385 ? -48.97926 25.07331 -2.39650 1.000 176.18422 385 VAL A C 1
ATOM 2717 O O . VAL A 1 385 ? -49.33364 24.81329 -3.55225 1.000 170.03021 385 VAL A O 1
ATOM 2721 N N . GLU A 1 386 ? -47.74665 24.81043 -1.95680 1.000 179.07325 386 GLU A N 1
ATOM 2722 C CA . GLU A 1 386 ? -46.73794 24.24103 -2.84672 1.000 171.05227 386 GLU A CA 1
ATOM 2723 C C . GLU A 1 386 ? -47.15522 22.86483 -3.35032 1.000 165.93172 386 GLU A C 1
ATOM 2724 O O . GLU A 1 386 ? -47.10954 22.59218 -4.55514 1.000 154.07995 386 GLU A O 1
ATOM 2730 N N . ARG A 1 387 ? -47.55873 21.98003 -2.43534 1.000 157.13461 387 ARG A N 1
ATOM 2731 C CA . ARG A 1 387 ? -47.97588 20.63754 -2.82885 1.000 151.51497 387 ARG A CA 1
ATOM 2732 C C . ARG A 1 387 ? -49.13581 20.70773 -3.81662 1.000 157.78373 387 ARG A C 1
ATOM 2733 O O . ARG A 1 387 ? -49.12625 20.03483 -4.85419 1.000 155.61569 387 ARG A O 1
ATOM 2741 N N . GLY A 1 388 ? -50.13647 21.53852 -3.51737 1.000 155.92122 388 GLY A N 1
ATOM 2742 C CA . GLY A 1 388 ? -51.29402 21.63406 -4.39051 1.000 144.97935 388 GLY A CA 1
ATOM 2743 C C . GLY A 1 388 ? -50.93858 22.11713 -5.78124 1.000 150.59139 388 GLY A C 1
ATOM 2744 O O . GLY A 1 388 ? -51.34840 21.52160 -6.78110 1.000 146.35380 388 GLY A O 1
ATOM 2745 N N . PHE A 1 389 ? -50.15215 23.19437 -5.85843 1.000 167.60432 389 PHE A N 1
ATOM 2746 C CA . PHE A 1 389 ? -49.74617 23.74782 -7.14641 1.000 161.16445 389 PHE A CA 1
ATOM 2747 C C . PHE A 1 389 ? -49.06402 22.68860 -8.00089 1.000 160.00906 389 PHE A C 1
ATOM 2748 O O . PHE A 1 389 ? -49.48026 22.43010 -9.13694 1.000 158.86372 389 PHE A O 1
ATOM 2756 N N . TRP A 1 390 ? -48.02549 22.05126 -7.46392 1.000 139.64547 390 TRP A N 1
ATOM 2757 C CA . TRP A 1 390 ? -47.33005 21.02948 -8.23519 1.000 129.54962 390 TRP A CA 1
ATOM 2758 C C . TRP A 1 390 ? -48.26686 19.87847 -8.57473 1.000 123.28707 390 TRP A C 1
ATOM 2759 O O . TRP A 1 390 ? -48.25194 19.36775 -9.70055 1.000 101.06536 390 TRP A O 1
ATOM 2770 N N . GLY A 1 391 ? -49.10320 19.46993 -7.61847 1.000 111.10519 391 GLY A N 1
ATOM 2771 C CA . GLY A 1 391 ? -50.15044 18.51285 -7.93066 1.000 104.00353 391 GLY A CA 1
ATOM 2772 C C . GLY A 1 391 ? -51.13008 19.04455 -8.95972 1.000 110.23356 391 GLY A C 1
ATOM 2773 O O . GLY A 1 391 ? -51.59831 18.30280 -9.82697 1.000 113.84075 391 GLY A O 1
ATOM 2774 N N . ARG A 1 392 ? -51.45903 20.33720 -8.87401 1.000 130.36389 392 ARG A N 1
ATOM 2775 C CA . ARG A 1 392 ? -52.34549 20.94293 -9.86366 1.000 124.05080 392 ARG A CA 1
ATOM 2776 C C . ARG A 1 392 ? -51.69877 20.96830 -11.24104 1.000 126.32221 392 ARG A C 1
ATOM 2777 O O . ARG A 1 392 ? -52.36973 20.72580 -12.25046 1.000 124.18514 392 ARG A O 1
ATOM 2785 N N . LEU A 1 393 ? -50.39684 21.26186 -11.30342 1.000 125.88490 393 LEU A N 1
ATOM 2786 C CA . LEU A 1 393 ? -49.72369 21.34040 -12.59556 1.000 112.69507 393 LEU A CA 1
ATOM 2787 C C . LEU A 1 393 ? -49.79737 20.01127 -13.33539 1.000 96.31444 393 LEU A C 1
ATOM 2788 O O . LEU A 1 393 ? -50.08831 19.97917 -14.53616 1.000 105.74348 393 LEU A O 1
ATOM 2793 N N . VAL A 1 394 ? -49.56174 18.90146 -12.63171 1.000 100.40369 394 VAL A N 1
ATOM 2794 C CA . VAL A 1 394 ? -49.74705 17.59035 -13.24666 1.000 107.94470 394 VAL A CA 1
ATOM 2795 C C . VAL A 1 394 ? -51.18708 17.42347 -13.70739 1.000 111.58201 394 VAL A C 1
ATOM 2796 O O . VAL A 1 394 ? -51.44918 16.89596 -14.79575 1.000 104.80482 394 VAL A O 1
ATOM 2800 N N . ASN A 1 395 ? -52.14218 17.87703 -12.88793 1.000 125.48330 395 ASN A N 1
ATOM 2801 C CA . ASN A 1 395 ? -53.55382 17.76060 -13.24195 1.000 107.29878 395 ASN A CA 1
ATOM 2802 C C . ASN A 1 395 ? -53.88174 18.55451 -14.50093 1.000 110.10897 395 ASN A C 1
ATOM 2803 O O . ASN A 1 395 ? -54.57124 18.05162 -15.39583 1.000 120.45408 395 ASN A O 1
ATOM 2808 N N . VAL A 1 396 ? -53.39672 19.79644 -14.58926 1.000 104.80784 396 VAL A N 1
ATOM 2809 C CA . VAL A 1 396 ? -53.65232 20.60915 -15.77700 1.000 123.54897 396 VAL A CA 1
ATOM 2810 C C . VAL A 1 396 ? -53.04941 19.95037 -17.00918 1.000 117.82226 396 VAL A C 1
ATOM 2811 O O . VAL A 1 396 ? -53.64532 19.96251 -18.09421 1.000 114.02383 396 VAL A O 1
ATOM 2815 N N . VAL A 1 397 ? -51.85929 19.36356 -16.86005 1.000 113.52454 397 VAL A N 1
ATOM 2816 C CA . VAL A 1 397 ? -51.21806 18.67203 -17.97471 1.000 115.67281 397 VAL A CA 1
ATOM 2817 C C . VAL A 1 397 ? -52.06596 17.48997 -18.42722 1.000 116.02768 397 VAL A C 1
ATOM 2818 O O . VAL A 1 397 ? -52.26233 17.26895 -19.62804 1.000 111.43358 397 VAL A O 1
ATOM 2822 N N . MET A 1 398 ? -52.58215 16.71161 -17.47482 1.000 121.40737 398 MET A N 1
ATOM 2823 C CA . MET A 1 398 ? -53.38212 15.54388 -17.82032 1.000 133.22221 398 MET A CA 1
ATOM 2824 C C . MET A 1 398 ? -54.78117 15.90994 -18.29693 1.000 128.71242 398 MET A C 1
ATOM 2825 O O . MET A 1 398 ? -55.40549 15.11267 -19.00451 1.000 132.70344 398 MET A O 1
ATOM 2830 N N . LYS A 1 399 ? -55.29344 17.08372 -17.92072 1.000 131.70118 399 LYS A N 1
ATOM 2831 C CA . LYS A 1 399 ? -56.60264 17.50185 -18.41420 1.000 131.66682 399 LYS A CA 1
ATOM 2832 C C . LYS A 1 399 ? -56.57335 17.74380 -19.91969 1.000 135.10450 399 LYS A C 1
ATOM 2833 O O . LYS A 1 399 ? -57.51243 17.37069 -20.63313 1.000 127.73345 399 LYS A O 1
ATOM 2839 N N . ARG A 1 400 ? -55.50519 18.36602 -20.42043 1.000 126.01106 400 ARG A N 1
ATOM 2840 C CA . ARG A 1 400 ? -55.31492 18.60997 -21.85086 1.000 122.86811 400 ARG A CA 1
ATOM 2841 C C . ARG A 1 400 ? -53.93590 18.08818 -22.23542 1.000 134.01046 400 ARG A C 1
ATOM 2842 O O . ARG A 1 400 ? -52.98973 18.86760 -22.41663 1.000 122.77546 400 ARG A O 1
ATOM 2850 N N . PRO A 1 401 ? -53.78514 16.76607 -22.37021 1.000 126.70583 401 PRO A N 1
ATOM 2851 C CA . PRO A 1 401 ? -52.44499 16.21785 -22.64220 1.000 117.21882 401 PRO A CA 1
ATOM 2852 C C . PRO A 1 401 ? -51.94473 16.50657 -24.04650 1.000 113.88755 401 PRO A C 1
ATOM 2853 O O . PRO A 1 401 ? -50.75628 16.80524 -24.22289 1.000 106.29382 401 PRO A O 1
ATOM 2857 N N . ILE A 1 402 ? -52.81491 16.41912 -25.05607 1.000 102.44464 402 ILE A N 1
ATOM 2858 C CA . ILE A 1 402 ? -52.39841 16.72017 -26.42265 1.000 113.09744 402 ILE A CA 1
ATOM 2859 C C . ILE A 1 402 ? -52.01403 18.18642 -26.55054 1.000 114.58173 402 ILE A C 1
ATOM 2860 O O . ILE A 1 402 ? -51.09777 18.53421 -27.30562 1.000 115.98787 402 ILE A O 1
ATOM 2865 N N . ALA A 1 403 ? -52.68843 19.06686 -25.80595 1.000 119.87705 403 ALA A N 1
ATOM 2866 C CA . ALA A 1 403 ? -52.34387 20.48419 -25.82192 1.000 124.79429 403 ALA A CA 1
ATOM 2867 C C . ALA A 1 403 ? -50.92194 20.74063 -25.33537 1.000 118.32675 403 ALA A C 1
ATOM 2868 O O . ALA A 1 403 ? -50.36671 21.80912 -25.61428 1.000 113.95993 403 ALA A O 1
ATOM 2870 N N . PHE A 1 404 ? -50.32208 19.79242 -24.61544 1.000 108.60056 404 PHE A N 1
ATOM 2871 C CA . PHE A 1 404 ? -48.94443 19.90936 -24.15443 1.000 112.34533 404 PHE A CA 1
ATOM 2872 C C . PHE A 1 404 ? -47.98392 19.04240 -24.96158 1.000 102.39102 404 PHE A C 1
ATOM 2873 O O . PHE A 1 404 ? -46.92747 19.51996 -25.38767 1.000 101.30236 404 PHE A O 1
ATOM 2881 N N . ALA A 1 405 ? -48.33621 17.77352 -25.18829 1.000 97.51161 405 ALA A N 1
ATOM 2882 C CA . ALA A 1 405 ? -47.43256 16.86412 -25.88874 1.000 92.44133 405 ALA A CA 1
ATOM 2883 C C . ALA A 1 405 ? -47.18302 17.31280 -27.32312 1.000 100.65723 405 ALA A C 1
ATOM 2884 O O . ALA A 1 405 ? -46.04323 17.27665 -27.80120 1.000 89.77911 405 ALA A O 1
ATOM 2886 N N . ALA A 1 406 ? -48.23556 17.72853 -28.02997 1.000 93.58130 406 ALA A N 1
ATOM 2887 C CA . ALA A 1 406 ? -48.07460 18.09429 -29.43634 1.000 101.66116 406 ALA A CA 1
ATOM 2888 C C . ALA A 1 406 ? -47.14700 19.28697 -29.64088 1.000 87.97927 406 ALA A C 1
ATOM 2889 O O . ALA A 1 406 ? -46.22872 19.18326 -30.47245 1.000 100.64285 406 ALA A O 1
ATOM 2891 N N . PRO A 1 407 ? -47.31117 20.42790 -28.95308 1.000 98.35018 407 PRO A N 1
ATOM 2892 C CA . PRO A 1 407 ? -46.34010 21.51957 -29.15280 1.000 97.92211 407 PRO A CA 1
ATOM 2893 C C . PRO A 1 407 ? -44.92388 21.14155 -28.75269 1.000 103.57823 407 PRO A C 1
ATOM 2894 O O . PRO A 1 407 ? -43.96488 21.56734 -29.40774 1.000 95.12741 407 PRO A O 1
ATOM 2898 N N . ILE A 1 408 ? -44.76522 20.33892 -27.69771 1.000 94.46249 408 ILE A N 1
ATOM 2899 C CA . ILE A 1 408 ? -43.42942 19.93916 -27.26515 1.000 96.43191 408 ILE A CA 1
ATOM 2900 C C . ILE A 1 408 ? -42.80028 18.98154 -28.26911 1.000 92.22857 408 ILE A C 1
ATOM 2901 O O . ILE A 1 408 ? -41.60825 19.08640 -28.58335 1.000 92.62272 408 ILE A O 1
ATOM 2906 N N . LEU A 1 409 ? -43.58304 18.03166 -28.78552 1.000 94.71510 409 LEU A N 1
ATOM 2907 C CA . LEU A 1 409 ? -43.04314 17.08377 -29.75562 1.000 101.65392 409 LEU A CA 1
ATOM 2908 C C . LEU A 1 409 ? -42.55779 17.80190 -31.00898 1.000 104.56212 409 LEU A C 1
ATOM 2909 O O . LEU A 1 409 ? -41.49114 17.47893 -31.54629 1.000 98.65151 409 LEU A O 1
ATOM 2914 N N . VAL A 1 410 ? -43.32180 18.78811 -31.48152 1.000 95.63949 410 VAL A N 1
ATOM 2915 C CA . VAL A 1 410 ? -42.93472 19.51330 -32.68634 1.000 100.00483 410 VAL A CA 1
ATOM 2916 C C . VAL A 1 410 ? -41.65308 20.30399 -32.44969 1.000 94.16365 410 VAL A C 1
ATOM 2917 O O . VAL A 1 410 ? -40.70938 20.22768 -33.24197 1.000 87.61911 410 VAL A O 1
ATOM 2921 N N . VAL A 1 411 ? -41.59007 21.06080 -31.34977 1.000 98.44846 411 VAL A N 1
ATOM 2922 C CA . VAL A 1 411 ? -40.45283 21.95578 -31.14257 1.000 105.12646 411 VAL A CA 1
ATOM 2923 C C . VAL A 1 411 ? -39.16899 21.16068 -30.92843 1.000 94.43858 411 VAL A C 1
ATOM 2924 O O . VAL A 1 411 ? -38.09165 21.56834 -31.37879 1.000 92.59176 411 VAL A O 1
ATOM 2928 N N . MET A 1 412 ? -39.25819 20.01179 -30.25358 1.000 84.10407 412 MET A N 1
ATOM 2929 C CA . MET A 1 412 ? -38.06309 19.20434 -30.03210 1.000 82.17395 412 MET A CA 1
ATOM 2930 C C . MET A 1 412 ? -37.55111 18.60880 -31.33837 1.000 94.13896 412 MET A C 1
ATOM 2931 O O . MET A 1 412 ? -36.33585 18.48866 -31.53691 1.000 87.37354 412 MET A O 1
ATOM 2936 N N . VAL A 1 413 ? -38.46036 18.23078 -32.24080 1.000 87.04047 413 VAL A N 1
ATOM 2937 C CA . VAL A 1 413 ? -38.04398 17.73390 -33.54876 1.000 87.58600 413 VAL A CA 1
ATOM 2938 C C . VAL A 1 413 ? -37.36793 18.84070 -34.34909 1.000 90.82282 413 VAL A C 1
ATOM 2939 O O . VAL A 1 413 ? -36.34494 18.61292 -35.00515 1.000 93.89189 413 VAL A O 1
ATOM 2943 N N . LEU A 1 414 ? -37.92221 20.05660 -34.30662 1.000 90.24048 414 LEU A N 1
ATOM 2944 C CA . LEU A 1 414 ? -37.28567 21.17830 -34.99066 1.000 91.71588 414 LEU A CA 1
ATOM 2945 C C . LEU A 1 414 ? -35.91295 21.48824 -34.40690 1.000 90.64248 414 LEU A C 1
ATOM 2946 O O . LEU A 1 414 ? -35.03855 21.99446 -35.11830 1.000 83.90525 414 LEU A O 1
ATOM 2951 N N . LEU A 1 415 ? -35.70325 21.19715 -33.12000 1.000 86.42900 415 LEU A N 1
ATOM 2952 C CA . LEU A 1 415 ? -34.39924 21.42677 -32.50770 1.000 83.40259 415 LEU A CA 1
ATOM 2953 C C . LEU A 1 415 ? -33.33957 20.46110 -33.02450 1.000 85.08725 415 LEU A C 1
ATOM 2954 O O . LEU A 1 415 ? -32.14627 20.70507 -32.81941 1.000 90.94186 415 LEU A O 1
ATOM 2959 N N . ILE A 1 416 ? -33.74667 19.37360 -33.68406 1.000 83.53376 416 ILE A N 1
ATOM 2960 C CA . ILE A 1 416 ? -32.78801 18.46414 -34.30318 1.000 81.35349 416 ILE A CA 1
ATOM 2961 C C . ILE A 1 416 ? -32.29333 18.98680 -35.64577 1.000 89.86218 416 ILE A C 1
ATOM 2962 O O . ILE A 1 416 ? -31.24948 18.53362 -36.13098 1.000 87.20477 416 ILE A O 1
ATOM 2967 N N . ILE A 1 417 ? -33.00601 19.94600 -36.24696 1.000 89.45723 417 ILE A N 1
ATOM 2968 C CA . ILE A 1 417 ? -32.65339 20.39605 -37.59880 1.000 94.12124 417 ILE A CA 1
ATOM 2969 C C . ILE A 1 417 ? -31.21768 20.89314 -37.69815 1.000 87.81118 417 ILE A C 1
ATOM 2970 O O . ILE A 1 417 ? -30.52309 20.51056 -38.65148 1.000 80.61849 417 ILE A O 1
ATOM 2975 N N . PRO A 1 418 ? -30.69255 21.71048 -36.77494 1.000 92.51563 418 PRO A N 1
ATOM 2976 C CA . PRO A 1 418 ? -29.30191 22.17648 -36.93084 1.000 86.32278 418 PRO A CA 1
ATOM 2977 C C . PRO A 1 418 ? -28.27213 21.05901 -36.96466 1.000 78.98041 418 PRO A C 1
ATOM 2978 O O . PRO A 1 418 ? -27.14403 21.29720 -37.41436 1.000 83.85475 418 PRO A O 1
ATOM 2982 N N . LEU A 1 419 ? -28.61544 19.85183 -36.50517 1.000 75.43712 419 LEU A N 1
ATOM 2983 C CA . LEU A 1 419 ? -27.67896 18.73495 -36.57627 1.000 84.79810 419 LEU A CA 1
ATOM 2984 C C . LEU A 1 419 ? -27.29080 18.40140 -38.00941 1.000 85.71418 419 LEU A C 1
ATOM 2985 O O . LEU A 1 419 ? -26.23993 17.78883 -38.22871 1.000 91.37748 419 LEU A O 1
ATOM 2990 N N . GLY A 1 420 ? -28.11080 18.79047 -38.98786 1.000 84.32199 420 GLY A N 1
ATOM 2991 C CA . GLY A 1 420 ? -27.75614 18.58291 -40.37998 1.000 86.22546 420 GLY A CA 1
ATOM 2992 C C . GLY A 1 420 ? -26.52892 19.35055 -40.82128 1.000 89.99355 420 GLY A C 1
ATOM 2993 O O . GLY A 1 420 ? -25.86757 18.94075 -41.77951 1.000 89.15752 420 GLY A O 1
ATOM 2994 N N . GLN A 1 421 ? -26.20639 20.45322 -40.14427 1.000 86.41271 421 GLN A N 1
ATOM 2995 C CA . GLN A 1 421 ? -25.01708 21.23803 -40.44858 1.000 79.32727 421 GLN A CA 1
ATOM 2996 C C . GLN A 1 421 ? -23.79737 20.79233 -39.64894 1.000 79.70529 421 GLN A C 1
ATOM 2997 O O . GLN A 1 421 ? -22.86833 21.58593 -39.45892 1.000 77.31629 421 GLN A O 1
ATOM 3003 N N . LEU A 1 422 ? -23.77762 19.54321 -39.18908 1.000 73.42618 422 LEU A N 1
ATOM 3004 C CA . LEU A 1 422 ? -22.66949 19.05715 -38.37941 1.000 72.02846 422 LEU A CA 1
ATOM 3005 C C . LEU A 1 422 ? -21.37895 19.04342 -39.18951 1.000 86.55679 422 LEU A C 1
ATOM 3006 O O . LEU A 1 422 ? -21.34037 18.53863 -40.31632 1.000 69.72175 422 LEU A O 1
ATOM 3011 N N . SER A 1 423 ? -20.32232 19.60872 -38.61264 1.000 75.42142 423 SER A N 1
ATOM 3012 C CA . SER A 1 423 ? -18.99615 19.57627 -39.20354 1.000 71.70782 423 SER A CA 1
ATOM 3013 C C . SER A 1 423 ? -18.01031 19.06248 -38.16599 1.000 75.43892 423 SER A C 1
ATOM 3014 O O . SER A 1 423 ? -18.17345 19.29161 -36.96294 1.000 65.76753 423 SER A O 1
ATOM 3017 N N . LEU A 1 424 ? -16.99109 18.35153 -38.64627 1.000 67.52323 424 LEU A N 1
ATOM 3018 C CA . LEU A 1 424 ? -16.01442 17.68717 -37.79419 1.000 62.92481 424 LEU A CA 1
ATOM 3019 C C . LEU A 1 424 ? -14.60564 18.04629 -38.23515 1.000 63.05039 424 LEU A C 1
ATOM 3020 O O . LEU A 1 424 ? -14.32523 18.13027 -39.43422 1.000 66.36222 424 LEU A O 1
ATOM 3025 N N . GLY A 1 425 ? -13.72736 18.24848 -37.26403 1.000 66.60278 425 GLY A N 1
ATOM 3026 C CA . GLY A 1 425 ? -12.33803 18.58643 -37.52363 1.000 64.29154 425 GLY A CA 1
ATOM 3027 C C . GLY A 1 425 ? -11.43707 18.07953 -36.41464 1.000 63.83778 425 GLY A C 1
ATOM 3028 O O . GLY A 1 425 ? -11.71419 17.05000 -35.79132 1.000 79.68891 425 GLY A O 1
ATOM 3029 N N . GLY A 1 426 ? -10.34972 18.81310 -36.16481 1.000 66.53336 426 GLY A N 1
ATOM 3030 C CA . GLY A 1 426 ? -9.36028 18.41833 -35.18352 1.000 60.28945 426 GLY A CA 1
ATOM 3031 C C . GLY A 1 426 ? -8.92738 19.59099 -34.32044 1.000 70.66338 426 GLY A C 1
ATOM 3032 O O . GLY A 1 426 ? -9.38502 20.72378 -34.49553 1.000 62.83945 426 GLY A O 1
ATOM 3033 N N . ILE A 1 427 ? -8.02454 19.28694 -33.38627 1.000 60.03552 427 ILE A N 1
ATOM 3034 C CA . ILE A 1 427 ? -7.56041 20.28432 -32.43003 1.000 76.66910 427 ILE A CA 1
ATOM 3035 C C . ILE A 1 427 ? -6.68606 21.31480 -33.13259 1.000 60.21248 427 ILE A C 1
ATOM 3036 O O . ILE A 1 427 ? -5.84291 20.97664 -33.97403 1.000 72.47563 427 ILE A O 1
ATOM 3041 N N . SER A 1 428 ? -6.89134 22.58609 -32.79497 1.000 64.27860 428 SER A N 1
ATOM 3042 C CA . SER A 1 428 ? -6.02459 23.66144 -33.25506 1.000 64.86854 428 SER A CA 1
ATOM 3043 C C . SER A 1 428 ? -5.93462 24.70574 -32.15034 1.000 65.36158 428 SER A C 1
ATOM 3044 O O . SER A 1 428 ? -6.47411 24.52739 -31.05341 1.000 64.47410 428 SER A O 1
ATOM 3047 N N . GLU A 1 429 ? -5.24991 25.81246 -32.44965 1.000 57.25793 429 GLU A N 1
ATOM 3048 C CA . GLU A 1 429 ? -5.20541 26.92721 -31.51114 1.000 62.28971 429 GLU A CA 1
ATOM 3049 C C . GLU A 1 429 ? -6.56999 27.57750 -31.32550 1.000 64.16590 429 GLU A C 1
ATOM 3050 O O . GLU A 1 429 ? -6.77196 28.28636 -30.33461 1.000 65.39165 429 GLU A O 1
ATOM 3056 N N . LYS A 1 430 ? -7.50631 27.35590 -32.25330 1.000 61.99515 430 LYS A N 1
ATOM 3057 C CA . LYS A 1 430 ? -8.85758 27.88945 -32.11793 1.000 69.62361 430 LYS A CA 1
ATOM 3058 C C . LYS A 1 430 ? -9.66150 27.18268 -31.03549 1.000 68.16263 430 LYS A C 1
ATOM 3059 O O . LYS A 1 430 ? -10.76726 27.63240 -30.71513 1.000 70.25154 430 LYS A O 1
ATOM 3065 N N . TYR A 1 431 ? -9.14659 26.08443 -30.47894 1.000 59.00044 431 TYR A N 1
ATOM 3066 C CA . TYR A 1 431 ? -9.78372 25.47105 -29.32082 1.000 61.00157 431 TYR A CA 1
ATOM 3067 C C . TYR A 1 431 ? -9.64691 26.33070 -28.07117 1.000 68.18205 431 TYR A C 1
ATOM 3068 O O . TYR A 1 431 ? -10.36058 26.09745 -27.08936 1.000 62.74055 431 TYR A O 1
ATOM 3077 N N . LEU A 1 432 ? -8.73600 27.30671 -28.08199 1.000 67.58502 432 LEU A N 1
ATOM 3078 C CA . LEU A 1 432 ? -8.52150 28.32871 -27.07127 1.000 70.10940 432 LEU A CA 1
ATOM 3079 C C . LEU A 1 432 ? -9.35517 29.56454 -27.39311 1.000 69.40804 432 LEU A C 1
ATOM 3080 O O . LEU A 1 432 ? -9.66713 29.82107 -28.56224 1.000 66.75076 432 LEU A O 1
ATOM 3085 N N . PRO A 1 433 ? -9.72366 30.34706 -26.38011 1.000 69.40476 433 PRO A N 1
ATOM 3086 C CA . PRO A 1 433 ? -10.53679 31.53048 -26.63598 1.000 70.02968 433 PRO A CA 1
ATOM 3087 C C . PRO A 1 433 ? -9.77479 32.52734 -27.50001 1.000 79.88964 433 PRO A C 1
ATOM 3088 O O . PRO A 1 433 ? -8.53246 32.55292 -27.49177 1.000 76.50845 433 PRO A O 1
ATOM 3092 N N . PRO A 1 434 ? -10.49226 33.34687 -28.26933 1.000 77.53215 434 PRO A N 1
ATOM 3093 C CA . PRO A 1 434 ? -9.81060 34.24099 -29.22446 1.000 77.87714 434 PRO A CA 1
ATOM 3094 C C . PRO A 1 434 ? -8.87167 35.24223 -28.57671 1.000 72.14792 434 PRO A C 1
ATOM 3095 O O . PRO A 1 434 ? -8.00326 35.78684 -29.26879 1.000 82.21671 434 PRO A O 1
ATOM 3099 N N . ASP A 1 435 ? -9.01799 35.51428 -27.28291 1.000 79.40486 435 ASP A N 1
ATOM 3100 C CA . ASP A 1 435 ? -8.14966 36.44940 -26.58343 1.000 84.88402 435 ASP A CA 1
ATOM 3101 C C . ASP A 1 435 ? -7.02424 35.75491 -25.82508 1.000 87.01236 435 ASP A C 1
ATOM 3102 O O . ASP A 1 435 ? -6.29267 36.41601 -25.08065 1.000 86.70328 435 ASP A O 1
ATOM 3107 N N . ASN A 1 436 ? -6.87499 34.44248 -25.98483 1.000 82.60901 436 ASN A N 1
ATOM 3108 C CA . ASN A 1 436 ? -5.77322 33.73500 -25.34802 1.000 71.19778 436 ASN A CA 1
ATOM 3109 C C . ASN A 1 436 ? -4.44227 34.16589 -25.95938 1.000 68.52563 436 ASN A C 1
ATOM 3110 O O . ASN A 1 436 ? -4.30643 34.27308 -27.18142 1.000 65.98912 436 ASN A O 1
ATOM 3115 N N . ALA A 1 437 ? -3.45654 34.41418 -25.09020 1.000 65.47561 437 ALA A N 1
ATOM 3116 C CA . ALA A 1 437 ? -2.18521 34.98461 -25.52858 1.000 70.58449 437 ALA A CA 1
ATOM 3117 C C . ALA A 1 437 ? -1.42060 34.03259 -26.44362 1.000 66.63590 437 ALA A C 1
ATOM 3118 O O . ALA A 1 437 ? -0.85870 34.45952 -27.45906 1.000 73.43489 437 ALA A O 1
ATOM 3120 N N . VAL A 1 438 ? -1.38001 32.74265 -26.09846 1.000 72.30662 438 VAL A N 1
ATOM 3121 C CA . VAL A 1 438 ? -0.64534 31.78214 -26.91797 1.000 72.05985 438 VAL A CA 1
ATOM 3122 C C . VAL A 1 438 ? -1.31115 31.62367 -28.27886 1.000 55.01228 438 VAL A C 1
ATOM 3123 O O . VAL A 1 438 ? -0.63298 31.52478 -29.30773 1.000 61.35334 438 VAL A O 1
ATOM 3127 N N . ARG A 1 439 ? -2.64559 31.60954 -28.31188 1.000 64.63722 439 ARG A N 1
ATOM 3128 C CA . ARG A 1 439 ? -3.34171 31.55745 -29.59347 1.000 68.32925 439 ARG A CA 1
ATOM 3129 C C . ARG A 1 439 ? -3.02523 32.78618 -30.43714 1.000 65.27973 439 ARG A C 1
ATOM 3130 O O . ARG A 1 439 ? -2.81759 32.67921 -31.65189 1.000 65.70681 439 ARG A O 1
ATOM 3138 N N . GLN A 1 440 ? -2.97805 33.96475 -29.80979 1.000 63.67700 440 GLN A N 1
ATOM 3139 C CA . GLN A 1 440 ? -2.69384 35.18138 -30.56312 1.000 69.25765 440 GLN A CA 1
ATOM 3140 C C . GLN A 1 440 ? -1.25458 35.21410 -31.06801 1.000 63.66537 440 GLN A C 1
ATOM 3141 O O . GLN A 1 440 ? -0.99651 35.73760 -32.15833 1.000 72.40472 440 GLN A O 1
ATOM 3147 N N . SER A 1 441 ? -0.30909 34.66880 -30.29678 1.000 64.79183 441 SER A N 1
ATOM 3148 C CA . SER A 1 441 ? 1.06001 34.53842 -30.78887 1.000 64.75436 441 SER A CA 1
ATOM 3149 C C . SER A 1 441 ? 1.10925 33.64210 -32.01963 1.000 58.13207 441 SER A C 1
ATOM 3150 O O . SER A 1 441 ? 1.81874 33.93710 -32.99051 1.000 62.54496 441 SER A O 1
ATOM 3153 N N . GLN A 1 442 ? 0.35212 32.54364 -31.99952 1.000 61.91038 442 GLN A N 1
ATOM 3154 C CA . GLN A 1 442 ? 0.29447 31.66808 -33.16304 1.000 56.30230 442 GLN A CA 1
ATOM 3155 C C . GLN A 1 442 ? -0.28253 32.39825 -34.36860 1.000 61.20125 442 GLN A C 1
ATOM 3156 O O . GLN A 1 442 ? 0.24470 32.29034 -35.48331 1.000 58.45478 442 GLN A O 1
ATOM 3162 N N . GLU A 1 443 ? -1.36297 33.15521 -34.16277 1.000 65.69568 443 GLU A N 1
ATOM 3163 C CA . GLU A 1 443 ? -1.97963 33.87557 -35.27147 1.000 67.02494 443 GLU A CA 1
ATOM 3164 C C . GLU A 1 443 ? -1.07824 34.99167 -35.77814 1.000 64.08333 443 GLU A C 1
ATOM 3165 O O . GLU A 1 443 ? -1.06493 35.28214 -36.97987 1.000 67.51366 443 GLU A O 1
ATOM 3171 N N . GLN A 1 444 ? -0.31841 35.62130 -34.88139 1.000 65.09502 444 GLN A N 1
ATOM 3172 C CA . GLN A 1 444 ? 0.65080 36.61981 -35.31309 1.000 67.96370 444 GLN A CA 1
ATOM 3173 C C . GLN A 1 444 ? 1.73577 35.98977 -36.17861 1.000 72.66807 444 GLN A C 1
ATOM 3174 O O . GLN A 1 444 ? 2.16210 36.57921 -37.17911 1.000 69.04979 444 GLN A O 1
ATOM 3180 N N . PHE A 1 445 ? 2.18622 34.78301 -35.82062 1.000 68.96022 445 PHE A N 1
ATOM 3181 C CA . PHE A 1 445 ? 3.20532 34.11899 -36.62765 1.000 64.86477 445 PHE A CA 1
ATOM 3182 C C . PHE A 1 445 ? 2.69442 33.83584 -38.03435 1.000 61.21341 445 PHE A C 1
ATOM 3183 O O . PHE A 1 445 ? 3.42961 33.99985 -39.01552 1.000 65.47105 445 PHE A O 1
ATOM 3191 N N . ASP A 1 446 ? 1.44465 33.38683 -38.15279 1.000 66.18412 446 ASP A N 1
ATOM 3192 C CA . ASP A 1 446 ? 0.91226 33.04150 -39.46328 1.000 73.99633 446 ASP A CA 1
ATOM 3193 C C . ASP A 1 446 ? 0.64332 34.27480 -40.31723 1.000 74.12077 446 ASP A C 1
ATOM 3194 O O . ASP A 1 446 ? 0.62692 34.16977 -41.54791 1.000 70.46625 446 ASP A O 1
ATOM 3199 N N . LYS A 1 447 ? 0.44978 35.44040 -39.69657 1.000 73.97297 447 LYS A N 1
ATOM 3200 C CA . LYS A 1 447 ? 0.28234 36.66696 -40.46619 1.000 78.96262 447 LYS A CA 1
ATOM 3201 C C . LYS A 1 447 ? 1.62874 37.25478 -40.87553 1.000 76.56960 447 LYS A C 1
ATOM 3202 O O . LYS A 1 447 ? 1.78924 37.71532 -42.01077 1.000 72.30826 447 LYS A O 1
ATOM 3208 N N . LEU A 1 448 ? 2.60812 37.23985 -39.96751 1.000 79.28156 448 LEU A N 1
ATOM 3209 C CA . LEU A 1 448 ? 3.91584 37.80354 -40.28121 1.000 72.57998 448 LEU A CA 1
ATOM 3210 C C . LEU A 1 448 ? 4.71623 36.89660 -41.20750 1.000 69.61999 448 LEU A C 1
ATOM 3211 O O . LEU A 1 448 ? 5.48771 37.39001 -42.03795 1.000 75.52016 448 LEU A O 1
ATOM 3216 N N . PHE A 1 449 ? 4.55014 35.58019 -41.09200 1.000 72.49554 449 PHE A N 1
ATOM 3217 C CA . PHE A 1 449 ? 5.33670 34.61612 -41.86156 1.000 72.57486 449 PHE A CA 1
ATOM 3218 C C . PHE A 1 449 ? 4.41391 33.61269 -42.54182 1.000 69.86087 449 PHE A C 1
ATOM 3219 O O . PHE A 1 449 ? 4.39760 32.42548 -42.19343 1.000 66.17648 449 PHE A O 1
ATOM 3227 N N . PRO A 1 450 ? 3.64896 34.05560 -43.53992 1.000 77.20518 450 PRO A N 1
ATOM 3228 C CA . PRO A 1 450 ? 2.72839 33.14266 -44.22530 1.000 75.38142 450 PRO A CA 1
ATOM 3229 C C . PRO A 1 450 ? 3.47108 32.06809 -45.00117 1.000 73.20167 450 PRO A C 1
ATOM 3230 O O . PRO A 1 450 ? 4.57709 32.27902 -45.50323 1.000 76.22639 450 PRO A O 1
ATOM 3234 N N . GLY A 1 451 ? 2.83977 30.89981 -45.10057 1.000 73.71848 451 GLY A N 1
ATOM 3235 C CA . GLY A 1 451 ? 3.36204 29.80601 -45.88574 1.000 69.14982 451 GLY A CA 1
ATOM 3236 C C . GLY A 1 451 ? 4.28962 28.86299 -45.14832 1.000 73.65506 451 GLY A C 1
ATOM 3237 O O . GLY A 1 451 ? 4.54799 27.76234 -45.64454 1.000 75.97260 451 GLY A O 1
ATOM 3238 N N . PHE A 1 452 ? 4.80457 29.25826 -43.98279 1.000 67.99144 452 PHE A N 1
ATOM 3239 C CA . PHE A 1 452 ? 5.65704 28.35650 -43.21647 1.000 65.96469 452 PHE A CA 1
ATOM 3240 C C . PHE A 1 452 ? 4.84813 27.26189 -42.53304 1.000 71.65213 452 PHE A C 1
ATOM 3241 O O . PHE A 1 452 ? 5.32808 26.13036 -42.40435 1.000 67.46632 452 PHE A O 1
ATOM 3249 N N . ARG A 1 453 ? 3.63087 27.57565 -42.09358 1.000 67.76707 453 ARG A N 1
ATOM 3250 C CA . ARG A 1 453 ? 2.74157 26.57711 -41.51825 1.000 61.27481 453 ARG A CA 1
ATOM 3251 C C . ARG A 1 453 ? 1.98942 25.86285 -42.63326 1.000 68.40714 453 ARG A C 1
ATOM 3252 O O . ARG A 1 453 ? 1.37346 26.50842 -43.48697 1.000 72.06946 453 ARG A O 1
ATOM 3260 N N . THR A 1 454 ? 2.03751 24.53289 -42.62599 1.000 63.03737 454 THR A N 1
ATOM 3261 C CA . THR A 1 454 ? 1.34624 23.73412 -43.62741 1.000 69.13489 454 THR A CA 1
ATOM 3262 C C . THR A 1 454 ? 0.65576 22.56168 -42.94504 1.000 60.97193 454 THR A C 1
ATOM 3263 O O . THR A 1 454 ? 1.06495 22.12011 -41.86806 1.000 62.73145 454 THR A O 1
ATOM 3267 N N . GLU A 1 455 ? -0.39744 22.06049 -43.58664 1.000 51.70702 455 GLU A N 1
ATOM 3268 C CA . GLU A 1 455 ? -1.10984 20.86021 -43.14745 1.000 58.97336 455 GLU A CA 1
ATOM 3269 C C . GLU A 1 455 ? -1.27330 19.92890 -44.34200 1.000 53.35221 455 GLU A C 1
ATOM 3270 O O . GLU A 1 455 ? -2.37882 19.76252 -44.87190 1.000 65.93843 455 GLU A O 1
ATOM 3276 N N . PRO A 1 456 ? -0.18940 19.30094 -44.79258 1.000 61.83968 456 PRO A N 1
ATOM 3277 C CA . PRO A 1 456 ? -0.24798 18.57542 -46.06338 1.000 64.35520 456 PRO A CA 1
ATOM 3278 C C . PRO A 1 456 ? -0.87242 17.19773 -45.92786 1.000 59.43124 456 PRO A C 1
ATOM 3279 O O . PRO A 1 456 ? -0.74006 16.52401 -44.90318 1.000 61.18204 456 PRO A O 1
ATOM 3283 N N . LEU A 1 457 ? -1.58703 16.80004 -46.97504 1.000 53.33197 457 LEU A N 1
ATOM 3284 C CA . LEU A 1 457 ? -1.81351 15.38887 -47.23802 1.000 50.55988 457 LEU A CA 1
ATOM 3285 C C . LEU A 1 457 ? -0.54237 14.80454 -47.83279 1.000 58.49326 457 LEU A C 1
ATOM 3286 O O . LEU A 1 457 ? 0.15982 15.46836 -48.60119 1.000 55.16800 457 LEU A O 1
ATOM 3291 N N . THR A 1 458 ? -0.22290 13.57675 -47.44427 1.000 55.58640 458 THR A N 1
ATOM 3292 C CA . THR A 1 458 ? 0.99030 12.91735 -47.89470 1.000 57.61204 458 THR A CA 1
ATOM 3293 C C . THR A 1 458 ? 0.63830 11.71152 -48.75152 1.000 50.55372 458 THR A C 1
ATOM 3294 O O . THR A 1 458 ? -0.36038 11.02779 -48.50643 1.000 52.93662 458 THR A O 1
ATOM 3298 N N . LEU A 1 459 ? 1.46251 11.46147 -49.75435 1.000 50.91432 459 LEU A N 1
ATOM 3299 C CA . LEU A 1 459 ? 1.40025 10.24263 -50.55147 1.000 56.98204 459 LEU A CA 1
ATOM 3300 C C . LEU A 1 459 ? 2.66840 9.46830 -50.21960 1.000 56.00425 459 LEU A C 1
ATOM 3301 O O . LEU A 1 459 ? 3.75588 9.81771 -50.68806 1.000 53.23433 459 LEU A O 1
ATOM 3306 N N . VAL A 1 460 ? 2.53157 8.44019 -49.38910 1.000 51.66243 460 VAL A N 1
ATOM 3307 C CA . VAL A 1 460 ? 3.66338 7.62941 -48.95412 1.000 60.06299 460 VAL A CA 1
ATOM 3308 C C . VAL A 1 460 ? 3.78891 6.45011 -49.91200 1.000 54.38697 460 VAL A C 1
ATOM 3309 O O . VAL A 1 460 ? 3.00239 5.49896 -49.85320 1.000 54.75167 460 VAL A O 1
ATOM 3313 N N . MET A 1 461 ? 4.79060 6.51142 -50.78614 1.000 54.91332 461 MET A N 1
ATOM 3314 C CA . MET A 1 461 ? 5.00569 5.51111 -51.82305 1.000 50.93044 461 MET A CA 1
ATOM 3315 C C . MET A 1 461 ? 5.96205 4.43908 -51.31321 1.000 58.22847 461 MET A C 1
ATOM 3316 O O . MET A 1 461 ? 7.02028 4.75897 -50.76561 1.000 54.62634 461 MET A O 1
ATOM 3321 N N . LYS A 1 462 ? 5.59481 3.17077 -51.49766 1.000 50.67515 462 LYS A N 1
ATOM 3322 C CA . LYS A 1 462 ? 6.42633 2.05386 -51.06275 1.000 60.10972 462 LYS A CA 1
ATOM 3323 C C . LYS A 1 462 ? 6.51916 1.00681 -52.16384 1.000 61.60740 462 LYS A C 1
ATOM 3324 O O . LYS A 1 462 ? 5.49267 0.53393 -52.66133 1.000 67.96874 462 LYS A O 1
ATOM 3330 N N . ARG A 1 463 ? 7.74798 0.63950 -52.53121 1.000 61.77699 463 ARG A N 1
ATOM 3331 C CA . ARG A 1 463 ? 8.00143 -0.41290 -53.51273 1.000 65.10292 463 ARG A CA 1
ATOM 3332 C C . ARG A 1 463 ? 8.19822 -1.72835 -52.76563 1.000 73.38265 463 ARG A C 1
ATOM 3333 O O . ARG A 1 463 ? 9.17506 -1.88872 -52.02672 1.000 77.72899 463 ARG A O 1
ATOM 3341 N N . GLU A 1 464 ? 7.27593 -2.67536 -52.95876 1.000 71.55911 464 GLU A N 1
ATOM 3342 C CA . GLU A 1 464 ? 7.38920 -3.95471 -52.26611 1.000 83.87249 464 GLU A CA 1
ATOM 3343 C C . GLU A 1 464 ? 8.59759 -4.76018 -52.72360 1.000 77.22178 464 GLU A C 1
ATOM 3344 O O . GLU A 1 464 ? 9.03852 -5.65419 -51.99266 1.000 79.22410 464 GLU A O 1
ATOM 3350 N N . ASP A 1 465 ? 9.14343 -4.45562 -53.90533 1.000 74.39982 465 ASP A N 1
ATOM 3351 C CA . ASP A 1 465 ? 10.33685 -5.13248 -54.40343 1.000 82.46480 465 ASP A CA 1
ATOM 3352 C C . ASP A 1 465 ? 11.56564 -4.86437 -53.54471 1.000 70.60567 465 ASP A C 1
ATOM 3353 O O . ASP A 1 465 ? 12.53749 -5.62095 -53.62609 1.000 67.98136 465 ASP A O 1
ATOM 3358 N N . GLY A 1 466 ? 11.56122 -3.79544 -52.75230 1.000 68.69788 466 GLY A N 1
ATOM 3359 C CA . GLY A 1 466 ? 12.75232 -3.37493 -52.04943 1.000 65.19607 466 GLY A CA 1
ATOM 3360 C C . GLY A 1 466 ? 13.73742 -2.60290 -52.89715 1.000 69.94753 466 GLY A C 1
ATOM 3361 O O . GLY A 1 466 ? 14.76233 -2.14519 -52.37110 1.000 64.32385 466 GLY A O 1
ATOM 3362 N N . GLU A 1 467 ? 13.46670 -2.45110 -54.18959 1.000 72.84835 467 GLU A N 1
ATOM 3363 C CA . GLU A 1 467 ? 14.32050 -1.68745 -55.07712 1.000 63.95958 467 GLU A CA 1
ATOM 3364 C C . GLU A 1 467 ? 14.01846 -0.19848 -54.94369 1.000 62.19722 467 GLU A C 1
ATOM 3365 O O . GLU A 1 467 ? 12.93771 0.18603 -54.49132 1.000 62.28518 467 GLU A O 1
ATOM 3371 N N . PRO A 1 468 ? 14.97023 0.66395 -55.30364 1.000 63.40618 468 PRO A N 1
ATOM 3372 C CA . PRO A 1 468 ? 14.73602 2.10725 -55.17040 1.000 61.74246 468 PRO A CA 1
ATOM 3373 C C . PRO A 1 468 ? 13.60092 2.58850 -56.06548 1.000 67.35310 468 PRO A C 1
ATOM 3374 O O . PRO A 1 468 ? 13.45346 2.15105 -57.20837 1.000 61.36762 468 PRO A O 1
ATOM 3378 N N . ILE A 1 469 ? 12.79884 3.50595 -55.53192 1.000 61.70182 469 ILE A N 1
ATOM 3379 C CA . ILE A 1 469 ? 11.78010 4.18839 -56.32283 1.000 61.90860 469 ILE A CA 1
ATOM 3380 C C . ILE A 1 469 ? 12.47150 5.20768 -57.22218 1.000 59.91398 469 ILE A C 1
ATOM 3381 O O . ILE A 1 469 ? 13.31916 5.98159 -56.76270 1.000 63.59439 469 ILE A O 1
ATOM 3386 N N . THR A 1 470 ? 12.12738 5.20421 -58.50564 1.000 60.58228 470 THR A N 1
ATOM 3387 C CA . THR A 1 470 ? 12.79656 6.07690 -59.46124 1.000 60.91519 470 THR A CA 1
ATOM 3388 C C . THR A 1 470 ? 12.15763 7.46512 -59.48776 1.000 57.50225 470 THR A C 1
ATOM 3389 O O . THR A 1 470 ? 11.03362 7.67092 -59.02278 1.000 56.77322 470 THR A O 1
ATOM 3393 N N . ASP A 1 471 ? 12.90153 8.42104 -60.05468 1.000 58.54435 471 ASP A N 1
ATOM 3394 C CA . ASP A 1 471 ? 12.39475 9.78090 -60.22381 1.000 65.87498 471 ASP A CA 1
ATOM 3395 C C . ASP A 1 471 ? 11.20864 9.81534 -61.17920 1.000 62.27122 471 ASP A C 1
ATOM 3396 O O . ASP A 1 471 ? 10.28169 10.61306 -60.99864 1.000 61.77402 471 ASP A O 1
ATOM 3401 N N . ALA A 1 472 ? 11.23579 8.97973 -62.21891 1.000 60.76514 472 ALA A N 1
ATOM 3402 C CA . ALA A 1 472 ? 10.10386 8.90769 -63.13644 1.000 63.85976 472 ALA A CA 1
ATOM 3403 C C . ALA A 1 472 ? 8.85361 8.39314 -62.43014 1.000 58.02716 472 ALA A C 1
ATOM 3404 O O . ALA A 1 472 ? 7.74664 8.88114 -62.68322 1.000 59.72463 472 ALA A O 1
ATOM 3406 N N . GLN A 1 473 ? 9.00716 7.40082 -61.54482 1.000 59.12928 473 GLN A N 1
ATOM 3407 C CA . GLN A 1 473 ? 7.86049 6.90834 -60.78236 1.000 62.71010 473 GLN A CA 1
ATOM 3408 C C . GLN A 1 473 ? 7.30059 7.98683 -59.86085 1.000 65.71701 473 GLN A C 1
ATOM 3409 O O . GLN A 1 473 ? 6.07880 8.12561 -59.72680 1.000 63.99844 473 GLN A O 1
ATOM 3415 N N . ILE A 1 474 ? 8.17773 8.75217 -59.20677 1.000 55.87006 474 ILE A N 1
ATOM 3416 C CA . ILE A 1 474 ? 7.72131 9.87874 -58.39699 1.000 57.58042 474 ILE A CA 1
ATOM 3417 C C . ILE A 1 474 ? 6.95503 10.87161 -59.26149 1.000 63.68682 474 ILE A C 1
ATOM 3418 O O . ILE A 1 474 ? 5.90324 11.38697 -58.85988 1.000 59.69134 474 ILE A O 1
ATOM 3423 N N . ALA A 1 475 ? 7.46525 11.14740 -60.46697 1.000 56.30779 475 ALA A N 1
ATOM 3424 C CA . ALA A 1 475 ? 6.77399 12.04406 -61.38777 1.000 56.83290 475 ALA A CA 1
ATOM 3425 C C . ALA A 1 475 ? 5.46322 11.44468 -61.88295 1.000 57.00175 475 ALA A C 1
ATOM 3426 O O . ALA A 1 475 ? 4.51008 12.18508 -62.15334 1.000 59.83423 475 ALA A O 1
ATOM 3428 N N . ASP A 1 476 ? 5.40213 10.11611 -62.03540 1.000 57.06538 476 ASP A N 1
ATOM 3429 C CA . ASP A 1 476 ? 4.13473 9.47201 -62.37199 1.000 59.55535 476 ASP A CA 1
ATOM 3430 C C . ASP A 1 476 ? 3.10491 9.69683 -61.26906 1.000 62.53234 476 ASP A C 1
ATOM 3431 O O . ASP A 1 476 ? 1.93211 9.98336 -61.54588 1.000 60.99236 476 ASP A O 1
ATOM 3436 N N . MET A 1 477 ? 3.52502 9.55868 -60.01022 1.000 59.48273 477 MET A N 1
ATOM 3437 C CA . MET A 1 477 ? 2.60686 9.77303 -58.89626 1.000 56.36985 477 MET A CA 1
ATOM 3438 C C . MET A 1 477 ? 2.19704 11.23649 -58.79518 1.000 65.80239 477 MET A C 1
ATOM 3439 O O . MET A 1 477 ? 1.02277 11.54107 -58.54713 1.000 61.51142 477 MET A O 1
ATOM 3444 N N . ARG A 1 478 ? 3.14572 12.15620 -58.99967 1.000 55.30090 478 ARG A N 1
ATOM 3445 C CA . ARG A 1 478 ? 2.81580 13.57727 -58.94505 1.000 57.37780 478 ARG A CA 1
ATOM 3446 C C . ARG A 1 478 ? 1.79237 13.94050 -60.01352 1.000 56.29019 478 ARG A C 1
ATOM 3447 O O . ARG A 1 478 ? 0.84746 14.69356 -59.74898 1.000 61.45462 478 ARG A O 1
ATOM 3455 N N . ALA A 1 479 ? 1.96080 13.40731 -61.22614 1.000 56.91586 479 ALA A N 1
ATOM 3456 C CA . ALA A 1 479 ? 1.01563 13.69343 -62.30132 1.000 64.31771 479 ALA A CA 1
ATOM 3457 C C . ALA A 1 479 ? -0.37856 13.19193 -61.95112 1.000 61.71400 479 ALA A C 1
ATOM 3458 O O . ALA A 1 479 ? -1.37690 13.87477 -62.20832 1.000 65.22558 479 ALA A O 1
ATOM 3460 N N . LYS A 1 480 ? -0.46627 11.99961 -61.35978 1.000 60.73253 480 LYS A N 1
ATOM 3461 C CA . LYS A 1 480 ? -1.75592 11.49648 -60.90323 1.000 63.14217 480 LYS A CA 1
ATOM 3462 C C . LYS A 1 480 ? -2.36483 12.41756 -59.85353 1.000 63.84476 480 LYS A C 1
ATOM 3463 O O . LYS A 1 480 ? -3.55486 12.74648 -59.92331 1.000 58.96977 480 LYS A O 1
ATOM 3469 N N . ALA A 1 481 ? -1.56145 12.85698 -58.88128 1.000 61.61894 481 ALA A N 1
ATOM 3470 C CA . ALA A 1 481 ? -2.08557 13.73752 -57.84222 1.000 65.06908 481 ALA A CA 1
ATOM 3471 C C . ALA A 1 481 ? -2.46703 15.09926 -58.40557 1.000 63.26901 481 ALA A C 1
ATOM 3472 O O . ALA A 1 481 ? -3.34903 15.77172 -57.85846 1.000 59.06034 481 ALA A O 1
ATOM 3474 N N . LEU A 1 482 ? -1.81998 15.51769 -59.49476 1.000 57.50501 482 LEU A N 1
ATOM 3475 C CA . LEU A 1 482 ? -2.15420 16.77947 -60.14092 1.000 58.21043 482 LEU A CA 1
ATOM 3476 C C . LEU A 1 482 ? -3.47138 16.71502 -60.90294 1.000 64.35802 482 LEU A C 1
ATOM 3477 O O . LEU A 1 482 ? -3.96628 17.75945 -61.33815 1.000 71.71473 482 LEU A O 1
ATOM 3482 N N . THR A 1 483 ? -4.04902 15.52572 -61.07692 1.000 60.64336 483 THR A N 1
ATOM 3483 C CA . THR A 1 483 ? -5.38865 15.42053 -61.63961 1.000 67.23881 483 THR A CA 1
ATOM 3484 C C . THR A 1 483 ? -6.48517 15.65568 -60.60653 1.000 71.74241 483 THR A C 1
ATOM 3485 O O . THR A 1 483 ? -7.66255 15.69367 -60.97949 1.000 72.03330 483 THR A O 1
ATOM 3489 N N . VAL A 1 484 ? -6.14072 15.79643 -59.32894 1.000 65.65226 484 VAL A N 1
ATOM 3490 C CA . VAL A 1 484 ? -7.11520 16.07581 -58.27856 1.000 63.50771 484 VAL A CA 1
ATOM 3491 C C . VAL A 1 484 ? -7.08109 17.57098 -57.99180 1.000 65.56385 484 VAL A C 1
ATOM 3492 O O . VAL A 1 484 ? -6.02222 18.13091 -57.68309 1.000 70.20099 484 VAL A O 1
ATOM 3496 N N . SER A 1 485 ? -8.23242 18.22350 -58.10246 1.000 66.87935 485 SER A N 1
ATOM 3497 C CA . SER A 1 485 ? -8.30818 19.64589 -57.81653 1.000 74.99477 485 SER A CA 1
ATOM 3498 C C . SER A 1 485 ? -8.39802 19.88698 -56.31167 1.000 69.03582 485 SER A C 1
ATOM 3499 O O . SER A 1 485 ? -8.68444 18.98126 -55.52547 1.000 66.97405 485 SER A O 1
ATOM 3502 N N . GLY A 1 486 ? -8.13782 21.12921 -55.91615 1.000 70.36786 486 GLY A N 1
ATOM 3503 C CA . GLY A 1 486 ? -8.27945 21.54162 -54.53624 1.000 68.28406 486 GLY A CA 1
ATOM 3504 C C . GLY A 1 486 ? -7.00787 21.62522 -53.71683 1.000 78.58396 486 GLY A C 1
ATOM 3505 O O . GLY A 1 486 ? -7.09232 21.88551 -52.51145 1.000 72.65636 486 GLY A O 1
ATOM 3506 N N . PHE A 1 487 ? -5.83837 21.42915 -54.31802 1.000 68.79815 487 PHE A N 1
ATOM 3507 C CA . PHE A 1 487 ? -4.58828 21.48351 -53.57226 1.000 70.62108 487 PHE A CA 1
ATOM 3508 C C . PHE A 1 487 ? -3.87194 22.80773 -53.82054 1.000 72.40112 487 PHE A C 1
ATOM 3509 O O . PHE A 1 487 ? -3.95880 23.38975 -54.90449 1.000 77.73549 487 PHE A O 1
ATOM 3517 N N . THR A 1 488 ? -3.17805 23.28819 -52.78876 1.000 71.84644 488 THR A N 1
ATOM 3518 C CA . THR A 1 488 ? -2.56967 24.61210 -52.83900 1.000 79.48547 488 THR A CA 1
ATOM 3519 C C . THR A 1 488 ? -1.42681 24.66218 -53.84590 1.000 73.44070 488 THR A C 1
ATOM 3520 O O . THR A 1 488 ? -0.66318 23.70354 -54.00014 1.000 70.07112 488 THR A O 1
ATOM 3524 N N . ASP A 1 489 ? -1.30643 25.80350 -54.52288 1.000 79.82739 489 ASP A N 1
ATOM 3525 C CA . ASP A 1 489 ? -0.25155 26.05225 -55.50459 1.000 82.81256 489 ASP A CA 1
ATOM 3526 C C . ASP A 1 489 ? 0.40227 27.38705 -55.17450 1.000 86.46820 489 ASP A C 1
ATOM 3527 O O . ASP A 1 489 ? 0.11077 28.40974 -55.80933 1.000 96.34441 489 ASP A O 1
ATOM 3532 N N . PRO A 1 490 ? 1.29988 27.41389 -54.18496 1.000 99.16038 490 PRO A N 1
ATOM 3533 C CA . PRO A 1 490 ? 1.86074 28.70817 -53.76023 1.000 113.76288 490 PRO A CA 1
ATOM 3534 C C . PRO A 1 490 ? 2.81753 29.31042 -54.77157 1.000 123.06646 490 PRO A C 1
ATOM 3535 O O . PRO A 1 490 ? 2.84454 30.53619 -54.93635 1.000 131.65095 490 PRO A O 1
ATOM 3539 N N . ASP A 1 491 ? 3.60222 28.48663 -55.45740 1.000 129.18832 491 ASP A N 1
ATOM 3540 C CA . ASP A 1 491 ? 4.54879 28.96877 -56.45203 1.000 136.22256 491 ASP A CA 1
ATOM 3541 C C . ASP A 1 491 ? 3.93447 29.08728 -57.83922 1.000 133.05905 491 ASP A C 1
ATOM 3542 O O . ASP A 1 491 ? 4.65741 29.38132 -58.79672 1.000 138.81092 491 ASP A O 1
ATOM 3547 N N . ASN A 1 492 ? 2.62999 28.84093 -57.97146 1.000 128.82709 492 ASN A N 1
ATOM 3548 C CA . ASN A 1 492 ? 1.84829 28.95455 -59.20119 1.000 122.27618 492 ASN A CA 1
ATOM 3549 C C . ASN A 1 492 ? 2.27409 27.94926 -60.26248 1.000 113.88146 492 ASN A C 1
ATOM 3550 O O . ASN A 1 492 ? 1.67145 27.91544 -61.34086 1.000 114.40921 492 ASN A O 1
ATOM 3555 N N . ASP A 1 493 ? 3.28133 27.12317 -59.99156 1.000 100.94115 493 ASP A N 1
ATOM 3556 C CA . ASP A 1 493 ? 3.76247 26.11921 -60.92431 1.000 94.42496 493 ASP A CA 1
ATOM 3557 C C . ASP A 1 493 ? 3.36167 24.74211 -60.42239 1.000 88.27314 493 ASP A C 1
ATOM 3558 O O . ASP A 1 493 ? 3.78307 24.34868 -59.32385 1.000 80.76277 493 ASP A O 1
ATOM 3563 N N . PRO A 1 494 ? 2.56536 23.97893 -61.17509 1.000 78.50470 494 PRO A N 1
ATOM 3564 C CA . PRO A 1 494 ? 2.25075 22.60872 -60.73766 1.000 83.51667 494 PRO A CA 1
ATOM 3565 C C . PRO A 1 494 ? 3.48823 21.75097 -60.55395 1.000 81.07996 494 PRO A C 1
ATOM 3566 O O . PRO A 1 494 ? 3.47315 20.81523 -59.74287 1.000 76.20004 494 PRO A O 1
ATOM 3570 N N . GLU A 1 495 ? 4.56532 22.05337 -61.28132 1.000 89.18385 495 GLU A N 1
ATOM 3571 C CA . GLU A 1 495 ? 5.81822 21.33568 -61.10550 1.000 95.44369 495 GLU A CA 1
ATOM 3572 C C . GLU A 1 495 ? 6.41480 21.55654 -59.71804 1.000 85.48184 495 GLU A C 1
ATOM 3573 O O . GLU A 1 495 ? 7.19171 20.71828 -59.24411 1.000 87.02079 495 GLU A O 1
ATOM 3579 N N . LYS A 1 496 ? 6.06289 22.65751 -59.05597 1.000 74.34231 496 LYS A N 1
ATOM 3580 C CA . LYS A 1 496 ? 6.49271 22.92468 -57.69041 1.000 73.77061 496 LYS A CA 1
ATOM 3581 C C . LYS A 1 496 ? 5.48846 22.43561 -56.65253 1.000 97.24603 496 LYS A C 1
ATOM 3582 O O . LYS A 1 496 ? 5.69518 22.65631 -55.45308 1.000 78.72379 496 LYS A O 1
ATOM 3588 N N . MET A 1 497 ? 4.40680 21.79515 -57.08248 1.000 76.64316 497 MET A N 1
ATOM 3589 C CA . MET A 1 497 ? 3.46495 21.16323 -56.17438 1.000 77.93036 497 MET A CA 1
ATOM 3590 C C . MET A 1 497 ? 3.89943 19.73275 -55.88135 1.000 71.41439 497 MET A C 1
ATOM 3591 O O . MET A 1 497 ? 4.70007 19.14035 -56.60772 1.000 62.27757 497 MET A O 1
ATOM 3596 N N . TRP A 1 498 ? 3.34209 19.17389 -54.80936 1.000 58.16106 498 TRP A N 1
ATOM 3597 C CA . TRP A 1 498 ? 3.61882 17.79236 -54.42302 1.000 60.38632 498 TRP A CA 1
ATOM 3598 C C . TRP A 1 498 ? 5.12336 17.54672 -54.31881 1.000 65.16761 498 TRP A C 1
ATOM 3599 O O . TRP A 1 498 ? 5.67192 16.59620 -54.87955 1.000 53.97042 498 TRP A O 1
ATOM 3610 N N . LYS A 1 499 ? 5.79753 18.43831 -53.59993 1.000 55.35692 499 LYS A N 1
ATOM 3611 C CA . LYS A 1 499 ? 7.22331 18.28732 -53.36726 1.000 55.28781 499 LYS A CA 1
ATOM 3612 C C . LYS A 1 499 ? 7.49440 17.13597 -52.40400 1.000 56.37790 499 LYS A C 1
ATOM 3613 O O . LYS A 1 499 ? 6.60864 16.66489 -51.68507 1.000 66.76656 499 LYS A O 1
ATOM 3619 N N . GLU A 1 500 ? 8.74011 16.67929 -52.40215 1.000 63.14853 500 GLU A N 1
ATOM 3620 C CA . GLU A 1 500 ? 9.13883 15.61158 -51.50058 1.000 59.60942 500 GLU A CA 1
ATOM 3621 C C . GLU A 1 500 ? 9.22843 16.12326 -50.06912 1.000 56.97137 500 GLU A C 1
ATOM 3622 O O . GLU A 1 500 ? 9.60145 17.27072 -49.81514 1.000 59.61934 500 GLU A O 1
ATOM 3628 N N . ARG A 1 501 ? 8.87772 15.25316 -49.13184 1.000 57.78503 501 ARG A N 1
ATOM 3629 C CA . ARG A 1 501 ? 9.04397 15.57038 -47.72628 1.000 51.89188 501 ARG A CA 1
ATOM 3630 C C . ARG A 1 501 ? 10.52413 15.79532 -47.41785 1.000 52.10998 501 ARG A C 1
ATOM 3631 O O . ARG A 1 501 ? 11.37469 15.02343 -47.87407 1.000 55.75512 501 ARG A O 1
ATOM 3639 N N . PRO A 1 502 ? 10.86924 16.84331 -46.66787 1.000 62.36670 502 PRO A N 1
ATOM 3640 C CA . PRO A 1 502 ? 12.26837 17.02813 -46.25226 1.000 58.50811 502 PRO A CA 1
ATOM 3641 C C . PRO A 1 502 ? 12.75123 15.87007 -45.38869 1.000 64.78763 502 PRO A C 1
ATOM 3642 O O . PRO A 1 502 ? 12.01114 15.33466 -44.56110 1.000 60.09105 502 PRO A O 1
ATOM 3646 N N . ALA A 1 503 ? 14.02139 15.50931 -45.56331 1.000 58.77376 503 ALA A N 1
ATOM 3647 C CA . ALA A 1 503 ? 14.63362 14.40410 -44.83547 1.000 71.31279 503 ALA A CA 1
ATOM 3648 C C . ALA A 1 503 ? 15.52363 14.91823 -43.70801 1.000 71.60414 503 ALA A C 1
ATOM 3649 O O . ALA A 1 503 ? 16.22110 15.92410 -43.86224 1.000 78.19116 503 ALA A O 1
ATOM 3651 N N . ASN A 1 504 ? 15.48514 14.22627 -42.57164 1.000 77.56294 504 ASN A N 1
ATOM 3652 C CA . ASN A 1 504 ? 16.31400 14.52013 -41.40893 1.000 87.07936 504 ASN A CA 1
ATOM 3653 C C . ASN A 1 504 ? 17.37087 13.43482 -41.24156 1.000 77.15942 504 ASN A C 1
ATOM 3654 O O . ASN A 1 504 ? 17.28947 12.35615 -41.83261 1.000 84.35147 504 ASN A O 1
ATOM 3659 N N . ASP A 1 505 ? 18.36512 13.72604 -40.39956 1.000 85.27161 505 ASP A N 1
ATOM 3660 C CA . ASP A 1 505 ? 19.42754 12.75985 -40.14201 1.000 89.65727 505 ASP A CA 1
ATOM 3661 C C . ASP A 1 505 ? 18.93976 11.55146 -39.35051 1.000 86.28968 505 ASP A C 1
ATOM 3662 O O . ASP A 1 505 ? 19.59921 10.50618 -39.37024 1.000 85.07043 505 ASP A O 1
ATOM 3667 N N . SER A 1 506 ? 17.80112 11.66263 -38.66592 1.000 63.59809 506 SER A N 1
ATOM 3668 C CA . SER A 1 506 ? 17.24559 10.53268 -37.93441 1.000 72.97075 506 SER A CA 1
ATOM 3669 C C . SER A 1 506 ? 16.50991 9.54298 -38.82900 1.000 68.94008 506 SER A C 1
ATOM 3670 O O . SER A 1 506 ? 16.13310 8.46883 -38.34959 1.000 70.08168 506 SER A O 1
ATOM 3673 N N . GLY A 1 507 ? 16.28533 9.87249 -40.10069 1.000 63.64002 507 GLY A N 1
ATOM 3674 C CA . GLY A 1 507 ? 15.58567 8.95882 -40.98477 1.000 62.21636 507 GLY A CA 1
ATOM 3675 C C . GLY A 1 507 ? 16.50489 7.90821 -41.58322 1.000 65.84661 507 GLY A C 1
ATOM 3676 O O . GLY A 1 507 ? 17.69720 8.13002 -41.79193 1.000 60.49515 507 GLY A O 1
ATOM 3677 N N . SER A 1 508 ? 15.92435 6.73977 -41.87421 1.000 58.60591 508 SER A N 1
ATOM 3678 C CA . SER A 1 508 ? 16.68758 5.65480 -42.48282 1.000 62.63482 508 SER A CA 1
ATOM 3679 C C . SER A 1 508 ? 17.01802 5.91996 -43.94772 1.000 63.94203 508 SER A C 1
ATOM 3680 O O . SER A 1 508 ? 17.98364 5.34491 -44.46345 1.000 70.13259 508 SER A O 1
ATOM 3683 N N . LYS A 1 509 ? 16.24035 6.77092 -44.62420 1.000 75.03418 509 LYS A N 1
ATOM 3684 C CA . LYS A 1 509 ? 16.43409 7.09240 -46.04437 1.000 74.36041 509 LYS A CA 1
ATOM 3685 C C . LYS A 1 509 ? 16.34983 5.84879 -46.92789 1.000 63.09230 509 LYS A C 1
ATOM 3686 O O . LYS A 1 509 ? 17.02715 5.75056 -47.94969 1.000 68.20672 509 LYS A O 1
ATOM 3692 N N . ASP A 1 510 ? 15.50611 4.89744 -46.53586 1.000 66.97056 510 ASP A N 1
ATOM 3693 C CA . ASP A 1 510 ? 15.22197 3.71193 -47.33587 1.000 62.11067 510 ASP A CA 1
ATOM 3694 C C . ASP A 1 510 ? 14.80919 4.12356 -48.74521 1.000 60.04459 510 ASP A C 1
ATOM 3695 O O . ASP A 1 510 ? 13.76187 4.75853 -48.92229 1.000 60.21261 510 ASP A O 1
ATOM 3700 N N . PRO A 1 511 ? 15.60144 3.78524 -49.77019 1.000 57.32962 511 PRO A N 1
ATOM 3701 C CA . PRO A 1 511 ? 15.27400 4.24391 -51.13311 1.000 58.03739 511 PRO A CA 1
ATOM 3702 C C . PRO A 1 511 ? 13.98935 3.65278 -51.68403 1.000 65.50054 511 PRO A C 1
ATOM 3703 O O . PRO A 1 511 ? 13.44853 4.18782 -52.65996 1.000 62.25200 511 PRO A O 1
ATOM 3707 N N . SER A 1 512 ? 13.48353 2.57015 -51.09739 1.000 60.02987 512 SER A N 1
ATOM 3708 C CA . SER A 1 512 ? 12.24077 1.96346 -51.55458 1.000 57.00706 512 SER A CA 1
ATOM 3709 C C . SER A 1 512 ? 11.00401 2.69683 -51.04683 1.000 57.12914 512 SER A C 1
ATOM 3710 O O . SER A 1 512 ? 9.88425 2.28303 -51.36649 1.000 57.61411 512 SER A O 1
ATOM 3713 N N . VAL A 1 513 ? 11.17225 3.76437 -50.26883 1.000 55.33195 513 VAL A N 1
ATOM 3714 C CA . VAL A 1 513 ? 10.05829 4.56827 -49.77903 1.000 56.24891 513 VAL A CA 1
ATOM 3715 C C . VAL A 1 513 ? 10.34141 6.02645 -50.09739 1.000 61.15424 513 VAL A C 1
ATOM 3716 O O . VAL A 1 513 ? 11.42984 6.53119 -49.80448 1.000 55.30607 513 VAL A O 1
ATOM 3720 N N . ARG A 1 514 ? 9.37367 6.69338 -50.71367 1.000 53.56619 514 ARG A N 1
ATOM 3721 C CA . ARG A 1 514 ? 9.47577 8.11310 -51.00164 1.000 55.30806 514 ARG A CA 1
ATOM 3722 C C . ARG A 1 514 ? 8.13447 8.75831 -50.69985 1.000 59.32097 514 ARG A C 1
ATOM 3723 O O . ARG A 1 514 ? 7.08336 8.16566 -50.95496 1.000 57.10275 514 ARG A O 1
ATOM 3731 N N . VAL A 1 515 ? 8.17126 9.97323 -50.16407 1.000 52.37225 515 VAL A N 1
ATOM 3732 C CA . VAL A 1 515 ? 6.96816 10.67082 -49.73108 1.000 52.48029 515 VAL A CA 1
ATOM 3733 C C . VAL A 1 515 ? 6.87904 12.00703 -50.45274 1.000 54.35401 515 VAL A C 1
ATOM 3734 O O . VAL A 1 515 ? 7.82110 12.80479 -50.40688 1.000 56.92370 515 VAL A O 1
ATOM 3738 N N . ILE A 1 516 ? 5.74027 12.25863 -51.09658 1.000 55.74618 516 ILE A N 1
ATOM 3739 C CA . ILE A 1 516 ? 5.40748 13.58393 -51.60563 1.000 53.07248 516 ILE A CA 1
ATOM 3740 C C . ILE A 1 516 ? 4.17070 14.07802 -50.86865 1.000 62.34368 516 ILE A C 1
ATOM 3741 O O . ILE A 1 516 ? 3.35187 13.28460 -50.39058 1.000 54.72014 516 ILE A O 1
ATOM 3746 N N . GLN A 1 517 ? 4.04409 15.40029 -50.76263 1.000 55.77349 517 GLN A N 1
ATOM 3747 C CA . GLN A 1 517 ? 3.01088 15.97617 -49.91360 1.000 59.13024 517 GLN A CA 1
ATOM 3748 C C . GLN A 1 517 ? 2.52220 17.29880 -50.49017 1.000 60.97655 517 GLN A C 1
ATOM 3749 O O . GLN A 1 517 ? 3.23040 17.97579 -51.23982 1.000 56.22746 517 GLN A O 1
ATOM 3755 N N . ASN A 1 518 ? 1.29496 17.66410 -50.11799 1.000 55.74586 518 ASN A N 1
ATOM 3756 C CA . ASN A 1 518 ? 0.71012 18.92884 -50.54229 1.000 56.15817 518 ASN A CA 1
ATOM 3757 C C . ASN A 1 518 ? -0.48027 19.24267 -49.64962 1.000 58.23730 518 ASN A C 1
ATOM 3758 O O . ASN A 1 518 ? -1.22871 18.34007 -49.26513 1.000 56.15942 518 ASN A O 1
ATOM 3763 N N . GLY A 1 519 ? -0.64764 20.52590 -49.32329 1.000 57.99506 519 GLY A N 1
ATOM 3764 C CA . GLY A 1 519 ? -1.77797 20.94879 -48.52600 1.000 62.43088 519 GLY A CA 1
ATOM 3765 C C . GLY A 1 519 ? -3.02074 21.21081 -49.36246 1.000 65.58713 519 GLY A C 1
ATOM 3766 O O . GLY A 1 519 ? -2.95651 21.35037 -50.58251 1.000 66.83087 519 GLY A O 1
ATOM 3767 N N . LEU A 1 520 ? -4.15687 21.27582 -48.67723 1.000 62.91548 520 LEU A N 1
ATOM 3768 C CA . LEU A 1 520 ? -5.44421 21.54421 -49.30056 1.000 69.64328 520 LEU A CA 1
ATOM 3769 C C . LEU A 1 520 ? -5.72797 23.03985 -49.33292 1.000 71.36719 520 LEU A C 1
ATOM 3770 O O . LEU A 1 520 ? -5.26421 23.79892 -48.47909 1.000 70.76458 520 LEU A O 1
ATOM 3775 N N . GLU A 1 521 ? -6.49804 23.45981 -50.33837 1.000 68.60114 521 GLU A N 1
ATOM 3776 C CA . GLU A 1 521 ? -6.95489 24.84495 -50.37579 1.000 80.68638 521 GLU A CA 1
ATOM 3777 C C . GLU A 1 521 ? -8.05661 25.08556 -49.35049 1.000 76.19975 521 GLU A C 1
ATOM 3778 O O . GLU A 1 521 ? -8.05348 26.10772 -48.65497 1.000 79.61218 521 GLU A O 1
ATOM 3784 N N . ASN A 1 522 ? -8.99914 24.15270 -49.23744 1.000 74.10887 522 ASN A N 1
ATOM 3785 C CA . ASN A 1 522 ? -10.09986 24.23836 -48.28519 1.000 77.48309 522 ASN A CA 1
ATOM 3786 C C . ASN A 1 522 ? -10.06590 23.00051 -47.40192 1.000 69.42150 522 ASN A C 1
ATOM 3787 O O . ASN A 1 522 ? -10.20653 21.87720 -47.89819 1.000 68.80508 522 ASN A O 1
ATOM 3792 N N . ARG A 1 523 ? -9.90919 23.20950 -46.09212 1.000 78.82059 523 ARG A N 1
ATOM 3793 C CA . ARG A 1 523 ? -9.73642 22.08050 -45.18481 1.000 74.77059 523 ARG A CA 1
ATOM 3794 C C . ARG A 1 523 ? -10.97127 21.18675 -45.14025 1.000 70.58407 523 ARG A C 1
ATOM 3795 O O . ARG A 1 523 ? -10.84111 19.97295 -44.94785 1.000 71.07198 523 ARG A O 1
ATOM 3803 N N . ASN A 1 524 ? -12.16653 21.74985 -45.34261 1.000 72.96423 524 ASN A N 1
ATOM 3804 C CA . ASN A 1 524 ? -13.38784 20.95047 -45.27733 1.000 84.77123 524 ASN A CA 1
ATOM 3805 C C . ASN A 1 524 ? -13.50466 19.94997 -46.41972 1.000 79.52084 524 ASN A C 1
ATOM 3806 O O . ASN A 1 524 ? -14.36879 19.06965 -46.36100 1.000 76.21324 524 ASN A O 1
ATOM 3811 N N . ASP A 1 525 ? -12.66362 20.05221 -47.44419 1.000 90.35554 525 ASP A N 1
ATOM 3812 C CA . ASP A 1 525 ? -12.68819 19.11252 -48.55498 1.000 80.90389 525 ASP A CA 1
ATOM 3813 C C . ASP A 1 525 ? -11.88120 17.84999 -48.28350 1.000 70.99133 525 ASP A C 1
ATOM 3814 O O . ASP A 1 525 ? -11.79544 16.99128 -49.16756 1.000 66.80000 525 ASP A O 1
ATOM 3819 N N . ALA A 1 526 ? -11.31421 17.70786 -47.08055 1.000 72.35817 526 ALA A N 1
ATOM 3820 C CA . ALA A 1 526 ? -10.37177 16.62384 -46.82243 1.000 63.81327 526 ALA A CA 1
ATOM 3821 C C . ALA A 1 526 ? -11.00136 15.25737 -47.06304 1.000 65.80995 526 ALA A C 1
ATOM 3822 O O . ALA A 1 526 ? -10.39482 14.39823 -47.71048 1.000 64.99244 526 ALA A O 1
ATOM 3824 N N . ALA A 1 527 ? -12.22538 15.03963 -46.57230 1.000 69.64018 527 ALA A N 1
ATOM 3825 C CA . ALA A 1 527 ? -12.85412 13.73312 -46.75277 1.000 72.56457 527 ALA A CA 1
ATOM 3826 C C . ALA A 1 527 ? -12.95475 13.36747 -48.22992 1.000 69.83537 527 ALA A C 1
ATOM 3827 O O . ALA A 1 527 ? -12.59099 12.25314 -48.62611 1.000 63.91301 527 ALA A O 1
ATOM 3829 N N . LYS A 1 528 ? -13.40624 14.30559 -49.06523 1.000 65.66082 528 LYS A N 1
ATOM 3830 C CA . LYS A 1 528 ? -13.57279 14.01389 -50.48688 1.000 72.94713 528 LYS A CA 1
ATOM 3831 C C . LYS A 1 528 ? -12.22736 13.84426 -51.18861 1.000 69.92079 528 LYS A C 1
ATOM 3832 O O . LYS A 1 528 ? -12.05914 12.92882 -52.00239 1.000 68.37264 528 LYS A O 1
ATOM 3838 N N . LYS A 1 529 ? -11.25974 14.71447 -50.88435 1.000 66.64362 529 LYS A N 1
ATOM 3839 C CA . LYS A 1 529 ? -9.97569 14.68169 -51.58102 1.000 68.91790 529 LYS A CA 1
ATOM 3840 C C . LYS A 1 529 ? -9.15783 13.45253 -51.19907 1.000 69.19267 529 LYS A C 1
ATOM 3841 O O . LYS A 1 529 ? -8.46425 12.87701 -52.04553 1.000 66.25411 529 LYS A O 1
ATOM 3847 N N . ILE A 1 530 ? -9.22126 13.03820 -49.93113 1.000 64.19750 530 ILE A N 1
ATOM 3848 C CA . ILE A 1 530 ? -8.48083 11.85481 -49.50034 1.000 56.68013 530 ILE A CA 1
ATOM 3849 C C . ILE A 1 530 ? -8.94419 10.62570 -50.26997 1.000 64.25816 530 ILE A C 1
ATOM 3850 O O . ILE A 1 530 ? -8.13269 9.78042 -50.66749 1.000 62.98497 530 ILE A O 1
ATOM 3855 N N . ASP A 1 531 ? -10.25772 10.49485 -50.47413 1.000 61.81207 531 ASP A N 1
ATOM 3856 C CA . ASP A 1 531 ? -10.77042 9.37032 -51.24899 1.000 65.39934 531 ASP A CA 1
ATOM 3857 C C . ASP A 1 531 ? -10.31651 9.44778 -52.70143 1.000 64.76328 531 ASP A C 1
ATOM 3858 O O . ASP A 1 531 ? -10.01704 8.41891 -53.31842 1.000 69.81970 531 ASP A O 1
ATOM 3863 N N . GLU A 1 532 ? -10.27582 10.65749 -53.27153 1.000 62.44010 532 GLU A N 1
ATOM 3864 C CA . GLU A 1 532 ? -9.76386 10.81402 -54.62959 1.000 66.01153 532 GLU A CA 1
ATOM 3865 C C . GLU A 1 532 ? -8.30280 10.39522 -54.70812 1.000 60.21624 532 GLU A C 1
ATOM 3866 O O . GLU A 1 532 ? -7.90747 9.64146 -55.60492 1.000 67.83849 532 GLU A O 1
ATOM 3872 N N . LEU A 1 533 ? -7.48791 10.86112 -53.75782 1.000 65.72917 533 LEU A N 1
ATOM 3873 C CA . LEU A 1 533 ? -6.08156 10.47498 -53.73554 1.000 61.95225 533 LEU A CA 1
ATOM 3874 C C . LEU A 1 533 ? -5.93543 8.96575 -53.61782 1.000 60.94222 533 LEU A C 1
ATOM 3875 O O . LEU A 1 533 ? -5.11941 8.35519 -54.31903 1.000 58.98795 533 LEU A O 1
ATOM 3880 N N . ARG A 1 534 ? -6.72887 8.34623 -52.74047 1.000 57.06077 534 ARG A N 1
ATOM 3881 C CA . ARG A 1 534 ? -6.64873 6.90596 -52.53592 1.000 58.45206 534 ARG A CA 1
ATOM 3882 C C . ARG A 1 534 ? -7.18812 6.11778 -53.72236 1.000 66.71625 534 ARG A C 1
ATOM 3883 O O . ARG A 1 534 ? -6.92663 4.91421 -53.81939 1.000 62.04760 534 ARG A O 1
ATOM 3891 N N . ALA A 1 535 ? -7.94463 6.75727 -54.61223 1.000 59.82766 535 ALA A N 1
ATOM 3892 C CA . ALA A 1 535 ? -8.43242 6.09699 -55.81375 1.000 74.21075 535 ALA A CA 1
ATOM 3893 C C . ALA A 1 535 ? -7.47484 6.21047 -56.99600 1.000 67.74287 535 ALA A C 1
ATOM 3894 O O . ALA A 1 535 ? -7.69431 5.53764 -58.00846 1.000 68.53658 535 ALA A O 1
ATOM 3896 N N . LEU A 1 536 ? -6.42749 7.03130 -56.89655 1.000 69.99325 536 LEU A N 1
ATOM 3897 C CA . LEU A 1 536 ? -5.47453 7.17318 -57.99336 1.000 73.31723 536 LEU A CA 1
ATOM 3898 C C . LEU A 1 536 ? -4.65397 5.90318 -58.16427 1.000 64.93716 536 LEU A C 1
ATOM 3899 O O . LEU A 1 536 ? -4.21648 5.29106 -57.18732 1.000 70.30014 536 LEU A O 1
ATOM 3904 N N . GLN A 1 537 ? -4.42420 5.52038 -59.41441 1.000 65.16318 537 GLN A N 1
ATOM 3905 C CA . GLN A 1 537 ? -3.63964 4.32283 -59.69199 1.000 65.99637 537 GLN A CA 1
ATOM 3906 C C . GLN A 1 537 ? -2.15224 4.64434 -59.60594 1.000 64.72637 537 GLN A C 1
ATOM 3907 O O . GLN A 1 537 ? -1.65992 5.45704 -60.39389 1.000 64.20409 537 GLN A O 1
ATOM 3913 N N . PRO A 1 538 ? -1.41086 4.03785 -58.68390 1.000 65.58222 538 PRO A N 1
ATOM 3914 C CA . PRO A 1 538 ? 0.02968 4.31573 -58.57212 1.000 58.41914 538 PRO A CA 1
ATOM 3915 C C . PRO A 1 538 ? 0.80296 3.60463 -59.66900 1.000 68.98344 538 PRO A C 1
ATOM 3916 O O . PRO A 1 538 ? 0.25071 2.72998 -60.35265 1.000 61.18548 538 PRO A O 1
ATOM 3920 N N . PRO A 1 539 ? 2.07823 3.94545 -59.87192 1.000 61.80836 539 PRO A N 1
ATOM 3921 C CA . PRO A 1 539 ? 2.90126 3.18756 -60.82354 1.000 67.76335 539 PRO A CA 1
ATOM 3922 C C . PRO A 1 539 ? 2.96521 1.71364 -60.44580 1.000 63.49162 539 PRO A C 1
ATOM 3923 O O . PRO A 1 539 ? 2.61890 1.30521 -59.33565 1.000 66.46390 539 PRO A O 1
ATOM 3927 N N . HIS A 1 540 ? 3.48160 0.92426 -61.39108 1.000 64.00997 540 HIS A N 1
ATOM 3928 C CA . HIS A 1 540 ? 3.26835 -0.52181 -61.43497 1.000 79.91873 540 HIS A CA 1
ATOM 3929 C C . HIS A 1 540 ? 3.54911 -1.21559 -60.10191 1.000 81.30670 540 HIS A C 1
ATOM 3930 O O . HIS A 1 540 ? 2.66651 -1.86660 -59.53165 1.000 108.73744 540 HIS A O 1
ATOM 3937 N N . GLY A 1 541 ? 4.77247 -1.10642 -59.59214 1.000 77.66748 541 GLY A N 1
ATOM 3938 C CA . GLY A 1 541 ? 5.12145 -1.88757 -58.41368 1.000 74.97237 541 GLY A CA 1
ATOM 3939 C C . GLY A 1 541 ? 5.04064 -1.19466 -57.06337 1.000 73.45149 541 GLY A C 1
ATOM 3940 O O . GLY A 1 541 ? 5.65342 -1.66041 -56.09792 1.000 66.56445 541 GLY A O 1
ATOM 3941 N N . ILE A 1 542 ? 4.30584 -0.09282 -56.95452 1.000 57.44811 542 ILE A N 1
ATOM 3942 C CA . ILE A 1 542 ? 4.32530 0.66614 -55.71264 1.000 72.49555 542 ILE A CA 1
ATOM 3943 C C . ILE A 1 542 ? 2.93134 0.69410 -55.10078 1.000 62.71046 542 ILE A C 1
ATOM 3944 O O . ILE A 1 542 ? 1.90972 0.66771 -55.79669 1.000 65.90584 542 ILE A O 1
ATOM 3949 N N . GLU A 1 543 ? 2.90197 0.74388 -53.77753 1.000 62.52274 543 GLU A N 1
ATOM 3950 C CA . GLU A 1 543 ? 1.68667 0.99028 -53.02196 1.000 63.57350 543 GLU A CA 1
ATOM 3951 C C . GLU A 1 543 ? 1.77947 2.36663 -52.37965 1.000 59.97975 543 GLU A C 1
ATOM 3952 O O . GLU A 1 543 ? 2.87033 2.85255 -52.06975 1.000 56.76492 543 GLU A O 1
ATOM 3958 N N . VAL A 1 544 ? 0.62684 3.00447 -52.21472 1.000 54.93831 544 VAL A N 1
ATOM 3959 C CA . VAL A 1 544 ? 0.54359 4.37266 -51.72131 1.000 57.79741 544 VAL A CA 1
ATOM 3960 C C . VAL A 1 544 ? -0.27978 4.37717 -50.44042 1.000 61.70804 544 VAL A C 1
ATOM 3961 O O . VAL A 1 544 ? -1.37979 3.81585 -50.40693 1.000 54.96965 544 VAL A O 1
ATOM 3965 N N . PHE A 1 545 ? 0.26176 4.98923 -49.38748 1.000 64.74182 545 PHE A N 1
ATOM 3966 C CA . PHE A 1 545 ? -0.46833 5.26002 -48.15195 1.000 61.80395 545 PHE A CA 1
ATOM 3967 C C . PHE A 1 545 ? -0.69281 6.76056 -48.03989 1.000 57.92304 545 PHE A C 1
ATOM 3968 O O . PHE A 1 545 ? 0.26018 7.54130 -48.13052 1.000 58.71789 545 PHE A O 1
ATOM 3976 N N . VAL A 1 546 ? -1.94032 7.16285 -47.82445 1.000 59.35214 546 VAL A N 1
ATOM 3977 C CA . VAL A 1 546 ? -2.29447 8.57403 -47.73510 1.000 58.31785 546 VAL A CA 1
ATOM 3978 C C . VAL A 1 546 ? -2.36999 8.96342 -46.26616 1.000 55.10762 546 VAL A C 1
ATOM 3979 O O . VAL A 1 546 ? -3.19370 8.43147 -45.51128 1.000 56.91218 546 VAL A O 1
ATOM 3983 N N . GLY A 1 547 ? -1.51269 9.89517 -45.86330 1.000 60.49966 547 GLY A N 1
ATOM 3984 C CA . GLY A 1 547 ? -1.44076 10.37073 -44.50203 1.000 52.65041 547 GLY A CA 1
ATOM 3985 C C . GLY A 1 547 ? -1.48212 11.88688 -44.44444 1.000 54.96884 547 GLY A C 1
ATOM 3986 O O . GLY A 1 547 ? -1.99507 12.56242 -45.34753 1.000 53.07548 547 GLY A O 1
ATOM 3987 N N . GLY A 1 548 ? -0.89292 12.41644 -43.38073 1.000 52.78775 548 GLY A N 1
ATOM 3988 C CA . GLY A 1 548 ? -1.04804 13.80794 -43.01874 1.000 52.59708 548 GLY A CA 1
ATOM 3989 C C . GLY A 1 548 ? -2.13331 14.00081 -41.97465 1.000 56.97799 548 GLY A C 1
ATOM 3990 O O . GLY A 1 548 ? -3.00906 13.16300 -41.78584 1.000 53.44390 548 GLY A O 1
ATOM 3991 N N . THR A 1 549 ? -2.05908 15.14432 -41.28628 1.000 62.80250 549 THR A N 1
ATOM 3992 C CA . THR A 1 549 ? -3.02549 15.43893 -40.22714 1.000 64.65648 549 THR A CA 1
ATOM 3993 C C . THR A 1 549 ? -4.47313 15.40292 -40.70769 1.000 63.05338 549 THR A C 1
ATOM 3994 O O . THR A 1 549 ? -5.31006 14.79585 -40.01645 1.000 57.76900 549 THR A O 1
ATOM 3998 N N . PRO A 1 550 ? -4.84872 16.00231 -41.84638 1.000 69.37493 550 PRO A N 1
ATOM 3999 C CA . PRO A 1 550 ? -6.24571 15.85337 -42.29095 1.000 68.43067 550 PRO A CA 1
ATOM 4000 C C . PRO A 1 550 ? -6.64591 14.40528 -42.51693 1.000 60.52126 550 PRO A C 1
ATOM 4001 O O . PRO A 1 550 ? -7.79723 14.04509 -42.25570 1.000 62.47247 550 PRO A O 1
ATOM 4005 N N . ALA A 1 551 ? -5.72527 13.55700 -42.98660 1.000 66.23042 551 ALA A N 1
ATOM 4006 C CA . ALA A 1 551 ? -6.04706 12.14209 -43.15081 1.000 66.09308 551 ALA A CA 1
ATOM 4007 C C . ALA A 1 551 ? -6.23240 11.45505 -41.80550 1.000 54.98513 551 ALA A C 1
ATOM 4008 O O . ALA A 1 551 ? -7.09065 10.57661 -41.66574 1.000 56.65434 551 ALA A O 1
ATOM 4010 N N . LEU A 1 552 ? -5.42168 11.82322 -40.81060 1.000 58.42427 552 LEU A N 1
ATOM 4011 C CA . LEU A 1 552 ? -5.54689 11.20811 -39.49448 1.000 60.24252 552 LEU A CA 1
ATOM 4012 C C . LEU A 1 552 ? -6.91843 11.49038 -38.89713 1.000 56.79498 552 LEU A C 1
ATOM 4013 O O . LEU A 1 552 ? -7.56023 10.59020 -38.34162 1.000 58.71719 552 LEU A O 1
ATOM 4018 N N . GLU A 1 553 ? -7.40221 12.72794 -39.03918 1.000 59.50994 553 GLU A N 1
ATOM 4019 C CA . GLU A 1 553 ? -8.72145 13.07800 -38.51956 1.000 60.84722 553 GLU A CA 1
ATOM 4020 C C . GLU A 1 553 ? -9.83243 12.37791 -39.29593 1.000 55.68122 553 GLU A C 1
ATOM 4021 O O . GLU A 1 553 ? -10.76558 11.83082 -38.70046 1.000 64.45116 553 GLU A O 1
ATOM 4027 N N . GLN A 1 554 ? -9.75157 12.38377 -40.63202 1.000 69.12259 554 GLN A N 1
ATOM 4028 C CA . GLN A 1 554 ? -10.83943 11.81925 -41.43234 1.000 62.90313 554 GLN A CA 1
ATOM 4029 C C . GLN A 1 554 ? -10.95189 10.31301 -41.23780 1.000 56.26244 554 GLN A C 1
ATOM 4030 O O . GLN A 1 554 ? -12.06206 9.76655 -41.22635 1.000 62.55871 554 GLN A O 1
ATOM 4036 N N . ASP A 1 555 ? -9.81920 9.62030 -41.10732 1.000 64.38334 555 ASP A N 1
ATOM 4037 C CA . ASP A 1 555 ? -9.87396 8.18893 -40.83360 1.000 58.36274 555 ASP A CA 1
ATOM 4038 C C . ASP A 1 555 ? -10.48155 7.91793 -39.45836 1.000 63.66985 555 ASP A C 1
ATOM 4039 O O . ASP A 1 555 ? -11.24255 6.95780 -39.28935 1.000 62.77869 555 ASP A O 1
ATOM 4044 N N . SER A 1 556 ? -10.15753 8.75269 -38.46356 1.000 56.81361 556 SER A N 1
ATOM 4045 C CA . SER A 1 556 ? -10.76163 8.60310 -37.14034 1.000 61.78745 556 SER A CA 1
ATOM 4046 C C . SER A 1 556 ? -12.25230 8.90899 -37.18491 1.000 58.04303 556 SER A C 1
ATOM 4047 O O . SER A 1 556 ? -13.05700 8.20822 -36.55989 1.000 66.36127 556 SER A O 1
ATOM 4050 N N . ILE A 1 557 ? -12.63621 9.94307 -37.93776 1.000 61.68042 557 ILE A N 1
ATOM 4051 C CA . ILE A 1 557 ? -14.05027 10.25490 -38.11834 1.000 64.62356 557 ILE A CA 1
ATOM 4052 C C . ILE A 1 557 ? -14.77609 9.07241 -38.74259 1.000 60.91348 557 ILE A C 1
ATOM 4053 O O . ILE A 1 557 ? -15.86093 8.68254 -38.29764 1.000 60.73788 557 ILE A O 1
ATOM 4058 N N . HIS A 1 558 ? -14.17837 8.47338 -39.77130 1.000 57.93580 558 HIS A N 1
ATOM 4059 C CA . HIS A 1 558 ? -14.83027 7.37867 -40.48167 1.000 68.72842 558 HIS A CA 1
ATOM 4060 C C . HIS A 1 558 ? -15.01583 6.15976 -39.58483 1.000 70.94168 558 HIS A C 1
ATOM 4061 O O . HIS A 1 558 ? -16.07118 5.51519 -39.61145 1.000 74.68901 558 HIS A O 1
ATOM 4068 N N . SER A 1 559 ? -14.00066 5.82030 -38.78787 1.000 59.30433 559 SER A N 1
ATOM 4069 C CA . SER A 1 559 ? -14.11008 4.63979 -37.93880 1.000 70.13378 559 SER A CA 1
ATOM 4070 C C . SER A 1 559 ? -15.12315 4.84696 -36.82131 1.000 70.97425 559 SER A C 1
ATOM 4071 O O . SER A 1 559 ? -15.78540 3.89093 -36.40020 1.000 71.35326 559 SER A O 1
ATOM 4074 N N . LEU A 1 560 ? -15.24681 6.07724 -36.32026 1.000 62.31592 560 LEU A N 1
ATOM 4075 C CA . LEU A 1 560 ? -16.23143 6.35457 -35.28237 1.000 65.78970 560 LEU A CA 1
ATOM 4076 C C . LEU A 1 560 ? -17.65016 6.16143 -35.80559 1.000 72.25267 560 LEU A C 1
ATOM 4077 O O . LEU A 1 560 ? -18.44313 5.41697 -35.21938 1.000 66.86380 560 LEU A O 1
ATOM 4082 N N . PHE A 1 561 ? -17.98347 6.80366 -36.92718 1.000 70.84694 561 PHE A N 1
ATOM 4083 C CA . PHE A 1 561 ? -19.33310 6.67354 -37.46137 1.000 78.40583 561 PHE A CA 1
ATOM 4084 C C . PHE A 1 561 ? -19.58111 5.29990 -38.06444 1.000 75.57940 561 PHE A C 1
ATOM 4085 O O . PHE A 1 561 ? -20.73995 4.92619 -38.26325 1.000 80.55248 561 PHE A O 1
ATOM 4093 N N . ASP A 1 562 ? -18.52385 4.53761 -38.34662 1.000 77.28711 562 ASP A N 1
ATOM 4094 C CA . ASP A 1 562 ? -18.70931 3.15607 -38.77237 1.000 70.95766 562 ASP A CA 1
ATOM 4095 C C . ASP A 1 562 ? -19.17748 2.27990 -37.61809 1.000 74.95645 562 ASP A C 1
ATOM 4096 O O . ASP A 1 562 ? -20.01479 1.39078 -37.80824 1.000 74.94713 562 ASP A O 1
ATOM 4101 N N . LYS A 1 563 ? -18.62987 2.49841 -36.42169 1.000 67.29152 563 LYS A N 1
ATOM 4102 C CA . LYS A 1 563 ? -18.99672 1.72818 -35.24161 1.000 73.57199 563 LYS A CA 1
ATOM 4103 C C . LYS A 1 563 ? -20.18436 2.31307 -34.49389 1.000 76.36056 563 LYS A C 1
ATOM 4104 O O . LYS A 1 563 ? -20.74528 1.63222 -33.62853 1.000 74.91889 563 LYS A O 1
ATOM 4110 N N . LEU A 1 564 ? -20.57915 3.54507 -34.81288 1.000 73.17234 564 LEU A N 1
ATOM 4111 C CA . LEU A 1 564 ? -21.69386 4.17504 -34.11285 1.000 70.03673 564 LEU A CA 1
ATOM 4112 C C . LEU A 1 564 ? -22.99321 3.38170 -34.19259 1.000 80.80234 564 LEU A C 1
ATOM 4113 O O . LEU A 1 564 ? -23.67431 3.27785 -33.15677 1.000 75.50755 564 LEU A O 1
ATOM 4118 N N . PRO A 1 565 ? -23.41008 2.82709 -35.34147 1.000 69.66567 565 PRO A N 1
ATOM 4119 C CA . PRO A 1 565 ? -24.65362 2.03360 -35.32886 1.000 71.98586 565 PRO A CA 1
ATOM 4120 C C . PRO A 1 565 ? -24.61916 0.86461 -34.35699 1.000 81.82725 565 PRO A C 1
ATOM 4121 O O . PRO A 1 565 ? -25.60728 0.62576 -33.65277 1.000 76.47917 565 PRO A O 1
ATOM 4125 N N . LEU A 1 566 ? -23.49832 0.14601 -34.27080 1.000 74.31461 566 LEU A N 1
ATOM 4126 C CA . LEU A 1 566 ? -23.40407 -0.94804 -33.30934 1.000 74.53873 566 LEU A CA 1
ATOM 4127 C C . LEU A 1 566 ? -23.33816 -0.42265 -31.88079 1.000 74.02797 566 LEU A C 1
ATOM 4128 O O . LEU A 1 566 ? -23.91628 -1.02027 -30.96607 1.000 82.55000 566 LEU A O 1
ATOM 4133 N N . MET A 1 567 ? -22.62181 0.68005 -31.66258 1.000 74.32359 567 MET A N 1
ATOM 4134 C CA . MET A 1 567 ? -22.54732 1.24768 -30.32137 1.000 73.63897 567 MET A CA 1
ATOM 4135 C C . MET A 1 567 ? -23.92693 1.68700 -29.84384 1.000 80.59264 567 MET A C 1
ATOM 4136 O O . MET A 1 567 ? -24.33491 1.38390 -28.71526 1.000 69.08755 567 MET A O 1
ATOM 4141 N N . ALA A 1 568 ? -24.67372 2.37746 -30.70898 1.000 78.00858 568 ALA A N 1
ATOM 4142 C CA . ALA A 1 568 ? -26.01806 2.81730 -30.35287 1.000 73.13781 568 ALA A CA 1
ATOM 4143 C C . ALA A 1 568 ? -26.95455 1.63847 -30.12628 1.000 82.36169 568 ALA A C 1
ATOM 4144 O O . ALA A 1 568 ? -27.85554 1.71658 -29.28307 1.000 81.34539 568 ALA A O 1
ATOM 4146 N N . LEU A 1 569 ? -26.76238 0.54759 -30.86981 1.000 79.18581 569 LEU A N 1
ATOM 4147 C CA . LEU A 1 569 ? -27.60499 -0.63105 -30.69953 1.000 79.55262 569 LEU A CA 1
ATOM 4148 C C . LEU A 1 569 ? -27.39296 -1.26736 -29.33151 1.000 82.32549 569 LEU A C 1
ATOM 4149 O O . LEU A 1 569 ? -28.35713 -1.55533 -28.61482 1.000 86.84102 569 LEU A O 1
ATOM 4154 N N . ILE A 1 570 ? -26.13369 -1.49472 -28.95208 1.000 86.73057 570 ILE A N 1
ATOM 4155 C CA . ILE A 1 570 ? -25.84327 -2.07776 -27.64420 1.000 83.42062 570 ILE A CA 1
ATOM 4156 C C . ILE A 1 570 ? -26.29981 -1.14194 -26.53412 1.000 86.51829 570 ILE A C 1
ATOM 4157 O O . ILE A 1 570 ? -26.85739 -1.57862 -25.51964 1.000 77.70741 570 ILE A O 1
ATOM 4162 N N . LEU A 1 571 ? -26.07362 0.16030 -26.71204 1.000 79.44030 571 LEU A N 1
ATOM 4163 C CA . LEU A 1 571 ? -26.47177 1.12992 -25.69918 1.000 83.02067 571 LEU A CA 1
ATOM 4164 C C . LEU A 1 571 ? -27.97755 1.10072 -25.46334 1.000 85.66078 571 LEU A C 1
ATOM 4165 O O . LEU A 1 571 ? -28.43215 1.09409 -24.31360 1.000 70.25754 571 LEU A O 1
ATOM 4170 N N . ILE A 1 572 ? -28.76870 1.06425 -26.53739 1.000 83.89320 572 ILE A N 1
ATOM 4171 C CA . ILE A 1 572 ? -30.21971 1.11853 -26.38276 1.000 86.45731 572 ILE A CA 1
ATOM 4172 C C . ILE A 1 572 ? -30.74257 -0.16521 -25.74734 1.000 89.91458 572 ILE A C 1
ATOM 4173 O O . ILE A 1 572 ? -31.54039 -0.12661 -24.80411 1.000 94.14278 572 ILE A O 1
ATOM 4178 N N . VAL A 1 573 ? -30.29511 -1.32116 -26.24351 1.000 83.11244 573 VAL A N 1
ATOM 4179 C CA . VAL A 1 573 ? -30.86101 -2.58164 -25.77109 1.000 87.08981 573 VAL A CA 1
ATOM 4180 C C . VAL A 1 573 ? -30.47079 -2.83968 -24.31943 1.000 88.03780 573 VAL A C 1
ATOM 4181 O O . VAL A 1 573 ? -31.28467 -3.32424 -23.52449 1.000 86.49878 573 VAL A O 1
ATOM 4185 N N . THR A 1 574 ? -29.23202 -2.51130 -23.94241 1.000 82.29437 574 THR A N 1
ATOM 4186 C CA . THR A 1 574 ? -28.80340 -2.75198 -22.56882 1.000 85.98296 574 THR A CA 1
ATOM 4187 C C . THR A 1 574 ? -29.60264 -1.90520 -21.58601 1.000 88.43178 574 THR A C 1
ATOM 4188 O O . THR A 1 574 ? -29.97805 -2.38206 -20.50932 1.000 93.62637 574 THR A O 1
ATOM 4192 N N . THR A 1 575 ? -29.88400 -0.65089 -21.94100 1.000 83.99502 575 THR A N 1
ATOM 4193 C CA . THR A 1 575 ? -30.64564 0.20601 -21.03992 1.000 84.08948 575 THR A CA 1
ATOM 4194 C C . THR A 1 575 ? -32.11867 -0.18260 -21.01143 1.000 86.25570 575 THR A C 1
ATOM 4195 O O . THR A 1 575 ? -32.75663 -0.12129 -19.95611 1.000 82.94573 575 THR A O 1
ATOM 4199 N N . THR A 1 576 ? -32.68157 -0.57074 -22.15915 1.000 84.78268 576 THR A N 1
ATOM 4200 C CA . THR A 1 576 ? -34.09601 -0.93504 -22.19322 1.000 78.25959 576 THR A CA 1
ATOM 4201 C C . THR A 1 576 ? -34.37118 -2.17910 -21.35637 1.000 94.22361 576 THR A C 1
ATOM 4202 O O . THR A 1 576 ? -35.37400 -2.23694 -20.63345 1.000 96.91247 576 THR A O 1
ATOM 4206 N N . VAL A 1 577 ? -33.49897 -3.18873 -21.43991 1.000 85.17012 577 VAL A N 1
ATOM 4207 C CA . VAL A 1 577 ? -33.69536 -4.38074 -20.61908 1.000 95.14070 577 VAL A CA 1
ATOM 4208 C C . VAL A 1 577 ? -33.51090 -4.04438 -19.14351 1.000 95.08331 577 VAL A C 1
ATOM 4209 O O . VAL A 1 577 ? -34.20717 -4.58863 -18.27773 1.000 94.56420 577 VAL A O 1
ATOM 4213 N N . LEU A 1 578 ? -32.58288 -3.13548 -18.83164 1.000 82.07953 578 LEU A N 1
ATOM 4214 C CA . LEU A 1 578 ? -32.43867 -2.67996 -17.45372 1.000 88.58360 578 LEU A CA 1
ATOM 4215 C C . LEU A 1 578 ? -33.68850 -1.94225 -16.99209 1.000 91.89098 578 LEU A C 1
ATOM 4216 O O . LEU A 1 578 ? -34.11373 -2.08317 -15.84039 1.000 79.71123 578 LEU A O 1
ATOM 4221 N N . MET A 1 579 ? -34.28668 -1.14097 -17.87538 1.000 82.58018 579 MET A N 1
ATOM 4222 C CA . MET A 1 579 ? -35.52905 -0.45980 -17.52510 1.000 92.99080 579 MET A CA 1
ATOM 4223 C C . MET A 1 579 ? -36.68036 -1.44778 -17.38534 1.000 100.97193 579 MET A C 1
ATOM 4224 O O . MET A 1 579 ? -37.54501 -1.28273 -16.51627 1.000 98.41398 579 MET A O 1
ATOM 4229 N N . PHE A 1 580 ? -36.71296 -2.47661 -18.23683 1.000 91.48036 580 PHE A N 1
ATOM 4230 C CA . PHE A 1 580 ? -37.72599 -3.51656 -18.09586 1.000 106.57935 580 PHE A CA 1
ATOM 4231 C C . PHE A 1 580 ? -37.56796 -4.25609 -16.77149 1.000 105.03891 580 PHE A C 1
ATOM 4232 O O . PHE A 1 580 ? -38.56198 -4.56388 -16.10334 1.000 111.61382 580 PHE A O 1
ATOM 4240 N N . LEU A 1 581 ? -36.32524 -4.54593 -16.37245 1.000 95.70044 581 LEU A N 1
ATOM 4241 C CA . LEU A 1 581 ? -36.08510 -5.11811 -15.05150 1.000 94.70519 581 LEU A CA 1
ATOM 4242 C C . LEU A 1 581 ? -36.51457 -4.18139 -13.93232 1.000 116.62326 581 LEU A C 1
ATOM 4243 O O . LEU A 1 581 ? -36.82801 -4.65115 -12.83182 1.000 117.13527 581 LEU A O 1
ATOM 4248 N N . ALA A 1 582 ? -36.53766 -2.87230 -14.18615 1.000 97.30136 582 ALA A N 1
ATOM 4249 C CA . ALA A 1 582 ? -36.92215 -1.89258 -13.17801 1.000 106.39956 582 ALA A CA 1
ATOM 4250 C C . ALA A 1 582 ? -38.39285 -1.49719 -13.23309 1.000 107.99489 582 ALA A C 1
ATOM 4251 O O . ALA A 1 582 ? -38.93791 -1.06927 -12.21081 1.000 91.28005 582 ALA A O 1
ATOM 4253 N N . PHE A 1 583 ? -39.04446 -1.62330 -14.38931 1.000 112.97302 583 PHE A N 1
ATOM 4254 C CA . PHE A 1 583 ? -40.43363 -1.20219 -14.55117 1.000 97.04029 583 PHE A CA 1
ATOM 4255 C C . PHE A 1 583 ? -41.41875 -2.35775 -14.58249 1.000 109.25839 583 PHE A C 1
ATOM 4256 O O . PHE A 1 583 ? -42.57813 -2.17535 -14.20074 1.000 98.52237 583 PHE A O 1
ATOM 4264 N N . GLY A 1 584 ? -40.99417 -3.53297 -15.03202 1.000 107.94587 584 GLY A N 1
ATOM 4265 C CA . GLY A 1 584 ? -41.93766 -4.61813 -15.23264 1.000 106.94822 584 GLY A CA 1
ATOM 4266 C C . GLY A 1 584 ? -42.96459 -4.31278 -16.30100 1.000 115.47484 584 GLY A C 1
ATOM 4267 O O . GLY A 1 584 ? -44.13213 -4.70662 -16.17522 1.000 127.19810 584 GLY A O 1
ATOM 4268 N N . SER A 1 585 ? -42.55632 -3.60466 -17.34810 1.000 107.84415 585 SER A N 1
ATOM 4269 C CA . SER A 1 585 ? -43.43832 -3.24899 -18.44204 1.000 111.03275 585 SER A CA 1
ATOM 4270 C C . SER A 1 585 ? -42.66256 -3.37925 -19.74765 1.000 106.35692 585 SER A C 1
ATOM 4271 O O . SER A 1 585 ? -41.43205 -3.47148 -19.75254 1.000 102.75277 585 SER A O 1
ATOM 4274 N N . VAL A 1 586 ? -43.39905 -3.43491 -20.85495 1.000 109.71950 586 VAL A N 1
ATOM 4275 C CA . VAL A 1 586 ? -42.78117 -3.49061 -22.16705 1.000 104.80362 586 VAL A CA 1
ATOM 4276 C C . VAL A 1 586 ? -42.98021 -2.14999 -22.86637 1.000 106.03479 586 VAL A C 1
ATOM 4277 O O . VAL A 1 586 ? -42.15387 -1.73996 -23.69118 1.000 102.61863 586 VAL A O 1
ATOM 4281 N N . VAL A 1 587 ? -44.06636 -1.44845 -22.53744 1.000 99.08082 587 VAL A N 1
ATOM 4282 C CA . VAL A 1 587 ? -44.30583 -0.15376 -23.15870 1.000 111.74379 587 VAL A CA 1
ATOM 4283 C C . VAL A 1 587 ? -43.44546 0.92275 -22.50970 1.000 109.81084 587 VAL A C 1
ATOM 4284 O O . VAL A 1 587 ? -42.93625 1.81853 -23.19252 1.000 100.23228 587 VAL A O 1
ATOM 4288 N N . LEU A 1 588 ? -43.26744 0.85424 -21.19138 1.000 106.30025 588 LEU A N 1
ATOM 4289 C CA . LEU A 1 588 ? -42.51350 1.89043 -20.48795 1.000 94.10370 588 LEU A CA 1
ATOM 4290 C C . LEU A 1 588 ? -41.05154 1.96497 -20.91258 1.000 98.05383 588 LEU A C 1
ATOM 4291 O O . LEU A 1 588 ? -40.56353 3.08363 -21.15030 1.000 87.23023 588 LEU A O 1
ATOM 4296 N N . PRO A 1 589 ? -40.29219 0.86284 -20.99960 1.000 102.52385 589 PRO A N 1
ATOM 4297 C CA . PRO A 1 589 ? -38.92132 0.98849 -21.52499 1.000 95.05564 589 PRO A CA 1
ATOM 4298 C C . PRO A 1 589 ? -38.87746 1.51821 -22.94777 1.000 104.53679 589 PRO A C 1
ATOM 4299 O O . PRO A 1 589 ? -37.97328 2.29169 -23.29009 1.000 97.11505 589 PRO A O 1
ATOM 4303 N N . ILE A 1 590 ? -39.83898 1.12698 -23.78833 1.000 99.26017 590 ILE A N 1
ATOM 4304 C CA . ILE A 1 590 ? -39.87066 1.62734 -25.15872 1.000 95.79143 590 ILE A CA 1
ATOM 4305 C C . ILE A 1 590 ? -40.17292 3.11960 -25.17176 1.000 101.32780 590 ILE A C 1
ATOM 4306 O O . ILE A 1 590 ? -39.51559 3.89503 -25.87741 1.000 95.08565 590 ILE A O 1
ATOM 4311 N N . LYS A 1 591 ? -41.16373 3.54657 -24.38315 1.000 93.54937 591 LYS A N 1
ATOM 4312 C CA . LYS A 1 591 ? -41.51723 4.96246 -24.32556 1.000 89.21907 591 LYS A CA 1
ATOM 4313 C C . LYS A 1 591 ? -40.35226 5.80448 -23.81964 1.000 98.50784 591 LYS A C 1
ATOM 4314 O O . LYS A 1 591 ? -40.06129 6.87085 -24.37237 1.000 89.19642 591 LYS A O 1
ATOM 4320 N N . ALA A 1 592 ? -39.67057 5.34277 -22.77102 1.000 85.70082 592 ALA A N 1
ATOM 4321 C CA . ALA A 1 592 ? -38.57116 6.12533 -22.22058 1.000 84.96637 592 ALA A CA 1
ATOM 4322 C C . ALA A 1 592 ? -37.37936 6.16987 -23.16933 1.000 92.69164 592 ALA A C 1
ATOM 4323 O O . ALA A 1 592 ? -36.68039 7.18719 -23.22888 1.000 77.59666 592 ALA A O 1
ATOM 4325 N N . ALA A 1 593 ? -37.13066 5.08945 -23.91624 1.000 89.56971 593 ALA A N 1
ATOM 4326 C CA . ALA A 1 593 ? -36.07951 5.12611 -24.93032 1.000 92.39849 593 ALA A CA 1
ATOM 4327 C C . ALA A 1 593 ? -36.38133 6.17688 -25.98924 1.000 82.41830 593 ALA A C 1
ATOM 4328 O O . ALA A 1 593 ? -35.48098 6.89836 -26.43471 1.000 81.39108 593 ALA A O 1
ATOM 4330 N N . LEU A 1 594 ? -37.64616 6.27818 -26.40229 1.000 81.32644 594 LEU A N 1
ATOM 4331 C CA . LEU A 1 594 ? -38.04045 7.32973 -27.33297 1.000 88.55097 594 LEU A CA 1
ATOM 4332 C C . LEU A 1 594 ? -37.83342 8.71056 -26.72262 1.000 88.77083 594 LEU A C 1
ATOM 4333 O O . LEU A 1 594 ? -37.37410 9.63492 -27.40435 1.000 86.48284 594 LEU A O 1
ATOM 4338 N N . MET A 1 595 ? -38.17066 8.87282 -25.43904 1.000 82.41991 595 MET A N 1
ATOM 4339 C CA . MET A 1 595 ? -37.92731 10.14840 -24.77119 1.000 87.39048 595 MET A CA 1
ATOM 4340 C C . MET A 1 595 ? -36.43739 10.45580 -24.70176 1.000 85.31997 595 MET A C 1
ATOM 4341 O O . MET A 1 595 ? -36.02232 11.60144 -24.91407 1.000 73.16755 595 MET A O 1
ATOM 4346 N N . SER A 1 596 ? -35.61903 9.44139 -24.40506 1.000 81.29317 596 SER A N 1
ATOM 4347 C CA . SER A 1 596 ? -34.17177 9.62955 -24.38048 1.000 79.57818 596 SER A CA 1
ATOM 4348 C C . SER A 1 596 ? -33.64607 10.04212 -25.75078 1.000 80.68313 596 SER A C 1
ATOM 4349 O O . SER A 1 596 ? -32.77599 10.91538 -25.85469 1.000 79.28986 596 SER A O 1
ATOM 4352 N N . ALA A 1 597 ? -34.16140 9.41981 -26.81462 1.000 83.39073 597 ALA A N 1
ATOM 4353 C CA . ALA A 1 597 ? -33.72874 9.76925 -28.16374 1.000 83.44588 597 ALA A CA 1
ATOM 4354 C C . ALA A 1 597 ? -34.10432 11.20435 -28.50805 1.000 90.47449 597 ALA A C 1
ATOM 4355 O O . ALA A 1 597 ? -33.32554 11.92167 -29.14696 1.000 74.96256 597 ALA A O 1
ATOM 4357 N N . LEU A 1 598 ? -35.29679 11.63887 -28.09276 1.000 86.22003 598 LEU A N 1
ATOM 4358 C CA . LEU A 1 598 ? -35.73885 13.00121 -28.37602 1.000 91.92561 598 LEU A CA 1
ATOM 4359 C C . LEU A 1 598 ? -34.83653 14.02590 -27.69709 1.000 82.06217 598 LEU A C 1
ATOM 4360 O O . LEU A 1 598 ? -34.43355 15.02003 -28.31225 1.000 80.14656 598 LEU A O 1
ATOM 4365 N N . THR A 1 599 ? -34.50824 13.80149 -26.42213 1.000 77.76508 599 THR A N 1
ATOM 4366 C CA . THR A 1 599 ? -33.60321 14.71396 -25.72866 1.000 78.26401 599 THR A CA 1
ATOM 4367 C C . THR A 1 599 ? -32.20302 14.67016 -26.32853 1.000 66.67057 599 THR A C 1
ATOM 4368 O O . THR A 1 599 ? -31.54437 15.70809 -26.45165 1.000 77.42020 599 THR A O 1
ATOM 4372 N N . LEU A 1 600 ? -31.72979 13.47846 -26.70092 1.000 73.22069 600 LEU A N 1
ATOM 4373 C CA . LEU A 1 600 ? -30.40655 13.36155 -27.30970 1.000 73.67769 600 LEU A CA 1
ATOM 4374 C C . LEU A 1 600 ? -30.32977 14.15086 -28.61205 1.000 81.32613 600 LEU A C 1
ATOM 4375 O O . LEU A 1 600 ? -29.36167 14.88301 -28.85433 1.000 73.80948 600 LEU A O 1
ATOM 4380 N N . GLY A 1 601 ? -31.34740 14.01561 -29.46543 1.000 79.34825 601 GLY A N 1
ATOM 4381 C CA . GLY A 1 601 ? -31.34393 14.75130 -30.71835 1.000 66.77800 601 GLY A CA 1
ATOM 4382 C C . GLY A 1 601 ? -31.45947 16.24970 -30.51675 1.000 80.67025 601 GLY A C 1
ATOM 4383 O O . GLY A 1 601 ? -30.76258 17.02769 -31.17474 1.000 73.03549 601 GLY A O 1
ATOM 4384 N N . SER A 1 602 ? -32.33117 16.67380 -29.59610 1.000 74.24996 602 SER A N 1
ATOM 4385 C CA . SER A 1 602 ? -32.56109 18.10023 -29.38290 1.000 82.74188 602 SER A CA 1
ATOM 4386 C C . SER A 1 602 ? -31.31341 18.80166 -28.85571 1.000 73.46899 602 SER A C 1
ATOM 4387 O O . SER A 1 602 ? -30.96079 19.88792 -29.33096 1.000 75.57176 602 SER A O 1
ATOM 4390 N N . THR A 1 603 ? -30.62824 18.19743 -27.88070 1.000 64.58518 603 THR A N 1
ATOM 4391 C CA . THR A 1 603 ? -29.41260 18.80908 -27.34625 1.000 73.34691 603 THR A CA 1
ATOM 4392 C C . THR A 1 603 ? -28.30608 18.86649 -28.39685 1.000 61.68042 603 THR A C 1
ATOM 4393 O O . THR A 1 603 ? -27.57754 19.86288 -28.48090 1.000 74.74152 603 THR A O 1
ATOM 4397 N N . MET A 1 604 ? -28.16149 17.80932 -29.20446 1.000 73.14109 604 MET A N 1
ATOM 4398 C CA . MET A 1 604 ? -27.13757 17.80364 -30.24975 1.000 75.03665 604 MET A CA 1
ATOM 4399 C C . MET A 1 604 ? -27.38647 18.88978 -31.28657 1.000 76.29469 604 MET A C 1
ATOM 4400 O O . MET A 1 604 ? -26.43965 19.51988 -31.77517 1.000 65.89472 604 MET A O 1
ATOM 4405 N N . GLY A 1 605 ? -28.64794 19.09168 -31.67413 1.000 74.74392 605 GLY A N 1
ATOM 4406 C CA . GLY A 1 605 ? -28.95078 20.18137 -32.58601 1.000 73.57270 605 GLY A CA 1
ATOM 4407 C C . GLY A 1 605 ? -28.62553 21.53286 -31.98242 1.000 72.68364 605 GLY A C 1
ATOM 4408 O O . GLY A 1 605 ? -28.02875 22.39068 -32.63786 1.000 71.59359 605 GLY A O 1
ATOM 4409 N N . ILE A 1 606 ? -28.99124 21.72799 -30.71375 1.000 63.06779 606 ILE A N 1
ATOM 4410 C CA . ILE A 1 606 ? -28.68676 22.97657 -30.02306 1.000 66.07553 606 ILE A CA 1
ATOM 4411 C C . ILE A 1 606 ? -27.17958 23.16062 -29.90453 1.000 64.30929 606 ILE A C 1
ATOM 4412 O O . ILE A 1 606 ? -26.65389 24.25989 -30.12532 1.000 77.37509 606 ILE A O 1
ATOM 4417 N N . LEU A 1 607 ? -26.45599 22.08418 -29.57658 1.000 63.93505 607 LEU A N 1
ATOM 4418 C CA . LEU A 1 607 ? -24.99900 22.16980 -29.51267 1.000 65.30008 607 LEU A CA 1
ATOM 4419 C C . LEU A 1 607 ? -24.40195 22.51840 -30.87261 1.000 70.26603 607 LEU A C 1
ATOM 4420 O O . LEU A 1 607 ? -23.49697 23.35830 -30.96403 1.000 62.59481 607 LEU A O 1
ATOM 4425 N N . THR A 1 608 ? -24.89345 21.88901 -31.94352 1.000 60.58788 608 THR A N 1
ATOM 4426 C CA . THR A 1 608 ? -24.41005 22.24231 -33.27496 1.000 67.14535 608 THR A CA 1
ATOM 4427 C C . THR A 1 608 ? -24.75089 23.68821 -33.60346 1.000 74.74015 608 THR A C 1
ATOM 4428 O O . THR A 1 608 ? -23.93779 24.41325 -34.19241 1.000 75.45241 608 THR A O 1
ATOM 4432 N N . TRP A 1 609 ? -25.95077 24.12286 -33.21552 1.000 71.17068 609 TRP A N 1
ATOM 4433 C CA . TRP A 1 609 ? -26.37054 25.50504 -33.41757 1.000 74.81554 609 TRP A CA 1
ATOM 4434 C C . TRP A 1 609 ? -25.45149 26.48117 -32.69600 1.000 73.74575 609 TRP A C 1
ATOM 4435 O O . TRP A 1 609 ? -25.17390 27.57069 -33.21214 1.000 72.12680 609 TRP A O 1
ATOM 4446 N N . MET A 1 610 ? -24.95647 26.10482 -31.51639 1.000 67.35725 610 MET A N 1
ATOM 4447 C CA . MET A 1 610 ? -24.10550 26.98020 -30.71771 1.000 73.25626 610 MET A CA 1
ATOM 4448 C C . MET A 1 610 ? -22.64664 26.94710 -31.15277 1.000 73.05525 610 MET A C 1
ATOM 4449 O O . MET A 1 610 ? -22.02313 27.99919 -31.29943 1.000 74.75386 610 MET A O 1
ATOM 4454 N N . PHE A 1 611 ? -22.08650 25.75353 -31.34504 1.000 67.26989 611 PHE A N 1
ATOM 4455 C CA . PHE A 1 611 ? -20.64231 25.60913 -31.48539 1.000 68.88246 611 PHE A CA 1
ATOM 4456 C C . PHE A 1 611 ? -20.17061 25.49182 -32.92603 1.000 59.81652 611 PHE A C 1
ATOM 4457 O O . PHE A 1 611 ? -19.02404 25.85087 -33.21532 1.000 71.28856 611 PHE A O 1
ATOM 4465 N N . VAL A 1 612 ? -21.00909 25.00523 -33.83691 1.000 72.00505 612 VAL A N 1
ATOM 4466 C CA . VAL A 1 612 ? -20.67867 25.06956 -35.25753 1.000 67.26704 612 VAL A CA 1
ATOM 4467 C C . VAL A 1 612 ? -21.16312 26.37574 -35.87040 1.000 73.18962 612 VAL A C 1
ATOM 4468 O O . VAL A 1 612 ? -20.38126 27.11699 -36.46993 1.000 67.89876 612 VAL A O 1
ATOM 4472 N N . ASP A 1 613 ? -22.45295 26.69328 -35.71027 1.000 73.33612 613 ASP A N 1
ATOM 4473 C CA . ASP A 1 613 ? -23.00482 27.90874 -36.29967 1.000 78.36262 613 ASP A CA 1
ATOM 4474 C C . ASP A 1 613 ? -22.63615 29.16656 -35.52178 1.000 86.79720 613 ASP A C 1
ATOM 4475 O O . ASP A 1 613 ? -22.68016 30.26319 -36.09025 1.000 94.08369 613 ASP A O 1
ATOM 4480 N N . GLY A 1 614 ? -22.29059 29.04136 -34.24286 1.000 78.66598 614 GLY A N 1
ATOM 4481 C CA . GLY A 1 614 ? -21.72588 30.14451 -33.49216 1.000 81.78714 614 GLY A CA 1
ATOM 4482 C C . GLY A 1 614 ? -22.67770 30.95260 -32.63983 1.000 76.98464 614 GLY A C 1
ATOM 4483 O O . GLY A 1 614 ? -22.26389 31.98341 -32.09859 1.000 73.62731 614 GLY A O 1
ATOM 4484 N N . HIS A 1 615 ? -23.92544 30.52291 -32.48874 1.000 77.03505 615 HIS A N 1
ATOM 4485 C CA . HIS A 1 615 ? -24.89640 31.29807 -31.72233 1.000 92.20755 615 HIS A CA 1
ATOM 4486 C C . HIS A 1 615 ? -24.55816 31.21398 -30.23998 1.000 81.25466 615 HIS A C 1
ATOM 4487 O O . HIS A 1 615 ? -24.66764 30.14758 -29.62536 1.000 76.39047 615 HIS A O 1
ATOM 4494 N N . GLY A 1 616 ? -24.14374 32.34284 -29.66649 1.000 83.51128 616 GLY A N 1
ATOM 4495 C CA . GLY A 1 616 ? -23.63817 32.38966 -28.31177 1.000 73.65615 616 GLY A CA 1
ATOM 4496 C C . GLY A 1 616 ? -22.12995 32.40794 -28.19852 1.000 79.52513 616 GLY A C 1
ATOM 4497 O O . GLY A 1 616 ? -21.61324 32.41172 -27.07393 1.000 76.42244 616 GLY A O 1
ATOM 4498 N N . SER A 1 617 ? -21.41110 32.42918 -29.32678 1.000 78.31953 617 SER A N 1
ATOM 4499 C CA . SER A 1 617 ? -19.95126 32.38574 -29.29701 1.000 83.19799 617 SER A CA 1
ATOM 4500 C C . SER A 1 617 ? -19.35916 33.68590 -28.76623 1.000 84.58819 617 SER A C 1
ATOM 4501 O O . SER A 1 617 ? -18.38784 33.66368 -28.00033 1.000 70.15268 617 SER A O 1
ATOM 4504 N N . GLY A 1 618 ? -19.91719 34.82792 -29.17412 1.000 73.41771 618 GLY A N 1
ATOM 4505 C CA . GLY A 1 618 ? -19.40095 36.10068 -28.69668 1.000 83.66445 618 GLY A CA 1
ATOM 4506 C C . GLY A 1 618 ? -19.61233 36.29993 -27.20792 1.000 90.61578 618 GLY A C 1
ATOM 4507 O O . GLY A 1 618 ? -18.72929 36.80364 -26.50825 1.000 95.89297 618 GLY A O 1
ATOM 4508 N N . LEU A 1 619 ? -20.78437 35.90902 -26.70356 1.000 90.68085 619 LEU A N 1
ATOM 4509 C CA . LEU A 1 619 ? -21.07304 36.06941 -25.28247 1.000 89.63547 619 LEU A CA 1
ATOM 4510 C C . LEU A 1 619 ? -20.15850 35.19806 -24.42823 1.000 91.34335 619 LEU A C 1
ATOM 4511 O O . LEU A 1 619 ? -19.69699 35.62951 -23.36538 1.000 94.58473 619 LEU A O 1
ATOM 4516 N N . MET A 1 620 ? -19.88097 33.97446 -24.87583 1.000 86.09792 620 MET A N 1
ATOM 4517 C CA . MET A 1 620 ? -19.08953 33.02243 -24.10898 1.000 82.21813 620 MET A CA 1
ATOM 4518 C C . MET A 1 620 ? -17.62954 32.96108 -24.53984 1.000 78.39286 620 MET A C 1
ATOM 4519 O O . MET A 1 620 ? -16.87190 32.15274 -23.99246 1.000 76.53432 620 MET A O 1
ATOM 4524 N N . ASN A 1 621 ? -17.22058 33.78919 -25.50146 1.000 76.92647 621 ASN A N 1
ATOM 4525 C CA . ASN A 1 621 ? -15.81623 33.94211 -25.88279 1.000 83.71422 621 ASN A CA 1
ATOM 4526 C C . ASN A 1 621 ? -15.21123 32.61433 -26.34961 1.000 77.56271 621 ASN A C 1
ATOM 4527 O O . ASN A 1 621 ? -14.23306 32.11070 -25.79274 1.000 74.49684 621 ASN A O 1
ATOM 4532 N N . TYR A 1 622 ? -15.82271 32.04520 -27.38454 1.000 67.71015 622 TYR A N 1
ATOM 4533 C CA . TYR A 1 622 ? -15.27095 30.87724 -28.05194 1.000 73.94148 622 TYR A CA 1
ATOM 4534 C C . TYR A 1 622 ? -15.49150 31.03175 -29.54894 1.000 71.39118 622 TYR A C 1
ATOM 4535 O O . TYR A 1 622 ? -16.34951 31.79751 -29.99772 1.000 64.21683 622 TYR A O 1
ATOM 4544 N N . THR A 1 623 ? -14.68403 30.30881 -30.32164 1.000 68.92158 623 THR A N 1
ATOM 4545 C CA . THR A 1 623 ? -14.72156 30.40725 -31.77071 1.000 71.56625 623 THR A CA 1
ATOM 4546 C C . THR A 1 623 ? -15.60277 29.30602 -32.33091 1.000 75.33317 623 THR A C 1
ATOM 4547 O O . THR A 1 623 ? -15.37314 28.12616 -32.01721 1.000 66.37903 623 THR A O 1
ATOM 4551 N N . PRO A 1 624 ? -16.63028 29.62796 -33.11463 1.000 68.82249 624 PRO A N 1
ATOM 4552 C CA . PRO A 1 624 ? -17.38655 28.57034 -33.79376 1.000 70.08952 624 PRO A CA 1
ATOM 4553 C C . PRO A 1 624 ? -16.49670 27.84646 -34.79408 1.000 68.47633 624 PRO A C 1
ATOM 4554 O O . PRO A 1 624 ? -15.69394 28.46222 -35.49758 1.000 65.16904 624 PRO A O 1
ATOM 4558 N N . GLN A 1 625 ? -16.64184 26.52588 -34.84545 1.000 67.49688 625 GLN A N 1
ATOM 4559 C CA . GLN A 1 625 ? -15.74676 25.68978 -35.63428 1.000 66.54146 625 GLN A CA 1
ATOM 4560 C C . GLN A 1 625 ? -16.29907 24.27199 -35.70730 1.000 62.87712 625 GLN A C 1
ATOM 4561 O O . GLN A 1 625 ? -17.24425 23.94198 -34.98037 1.000 67.21604 625 GLN A O 1
ATOM 4567 N N . PRO A 1 626 ? -15.75494 23.40954 -36.56672 1.000 63.90024 626 PRO A N 1
ATOM 4568 C CA . PRO A 1 626 ? -16.18783 22.00838 -36.55727 1.000 74.40118 626 PRO A CA 1
ATOM 4569 C C . PRO A 1 626 ? -15.91374 21.34775 -35.21290 1.000 78.30026 626 PRO A C 1
ATOM 4570 O O . PRO A 1 626 ? -15.00417 21.73222 -34.47450 1.000 72.98168 626 PRO A O 1
ATOM 4574 N N . LEU A 1 627 ? -16.74453 20.36476 -34.88433 1.000 68.89351 627 LEU A N 1
ATOM 4575 C CA . LEU A 1 627 ? -16.62510 19.66317 -33.61867 1.000 64.88263 627 LEU A CA 1
ATOM 4576 C C . LEU A 1 627 ? -15.59121 18.54365 -33.71517 1.000 68.32868 627 LEU A C 1
ATOM 4577 O O . LEU A 1 627 ? -15.16030 18.14399 -34.79784 1.000 68.28815 627 LEU A O 1
ATOM 4582 N N . MET A 1 628 ? -15.19784 18.03174 -32.55472 1.000 73.49430 628 MET A N 1
ATOM 4583 C CA . MET A 1 628 ? -14.32053 16.87190 -32.46829 1.000 68.95074 628 MET A CA 1
ATOM 4584 C C . MET A 1 628 ? -15.17024 15.60505 -32.47934 1.000 63.58904 628 MET A C 1
ATOM 4585 O O . MET A 1 628 ? -16.01849 15.41808 -31.60256 1.000 67.12851 628 MET A O 1
ATOM 4590 N N . ALA A 1 629 ? -14.93441 14.73479 -33.46181 1.000 60.32166 629 ALA A N 1
ATOM 4591 C CA . ALA A 1 629 ? -15.81509 13.58431 -33.66697 1.000 62.73439 629 ALA A CA 1
ATOM 4592 C C . ALA A 1 629 ? -15.88502 12.64221 -32.46912 1.000 71.20037 629 ALA A C 1
ATOM 4593 O O . ALA A 1 629 ? -17.00138 12.23571 -32.10577 1.000 69.86284 629 ALA A O 1
ATOM 4595 N N . PRO A 1 630 ? -14.78308 12.24730 -31.81890 1.000 69.48534 630 PRO A N 1
ATOM 4596 C CA . PRO A 1 630 ? -14.92791 11.36180 -30.64787 1.000 66.11396 630 PRO A CA 1
ATOM 4597 C C . PRO A 1 630 ? -15.75571 11.96400 -29.52276 1.000 70.32108 630 PRO A C 1
ATOM 4598 O O . PRO A 1 630 ? -16.27045 11.21044 -28.68906 1.000 68.98190 630 PRO A O 1
ATOM 4602 N N . MET A 1 631 ? -15.92123 13.28850 -29.48085 1.000 61.20096 631 MET A N 1
ATOM 4603 C CA . MET A 1 631 ? -16.76629 13.88741 -28.45645 1.000 65.55095 631 MET A CA 1
ATOM 4604 C C . MET A 1 631 ? -18.24299 13.61304 -28.69621 1.000 77.17202 631 MET A C 1
ATOM 4605 O O . MET A 1 631 ? -19.01428 13.55267 -27.73266 1.000 66.96048 631 MET A O 1
ATOM 4610 N N . ILE A 1 632 ? -18.67040 13.45260 -29.95263 1.000 68.72294 632 ILE A N 1
ATOM 4611 C CA . ILE A 1 632 ? -20.08253 13.14707 -30.17013 1.000 71.66909 632 ILE A CA 1
ATOM 4612 C C . ILE A 1 632 ? -20.40706 11.75933 -29.63264 1.000 75.36344 632 ILE A C 1
ATOM 4613 O O . ILE A 1 632 ? -21.49127 11.53123 -29.08368 1.000 77.56205 632 ILE A O 1
ATOM 4618 N N . GLY A 1 633 ? -19.47283 10.81452 -29.76624 1.000 71.62414 633 GLY A N 1
ATOM 4619 C CA . GLY A 1 633 ? -19.67819 9.50895 -29.16325 1.000 69.91298 633 GLY A CA 1
ATOM 4620 C C . GLY A 1 633 ? -19.75192 9.58622 -27.65269 1.000 71.41969 633 GLY A C 1
ATOM 4621 O O . GLY A 1 633 ? -20.60792 8.95559 -27.02768 1.000 70.38096 633 GLY A O 1
ATOM 4622 N N . LEU A 1 634 ? -18.86460 10.37592 -27.04800 1.000 66.32560 634 LEU A N 1
ATOM 4623 C CA . LEU A 1 634 ? -18.90265 10.56460 -25.60427 1.000 65.82999 634 LEU A CA 1
ATOM 4624 C C . LEU A 1 634 ? -20.20023 11.24157 -25.17537 1.000 71.51946 634 LEU A C 1
ATOM 4625 O O . LEU A 1 634 ? -20.85868 10.80220 -24.22498 1.000 70.59652 634 LEU A O 1
ATOM 4630 N N . ILE A 1 635 ? -20.59680 12.30357 -25.88213 1.000 62.67764 635 ILE A N 1
ATOM 4631 C CA . ILE A 1 635 ? -21.78860 13.04471 -25.48146 1.000 70.81036 635 ILE A CA 1
ATOM 4632 C C . ILE A 1 635 ? -23.04448 12.19800 -25.66904 1.000 77.92408 635 ILE A C 1
ATOM 4633 O O . ILE A 1 635 ? -24.01149 12.33921 -24.90691 1.000 62.83927 635 ILE A O 1
ATOM 4638 N N . ILE A 1 636 ? -23.05312 11.29774 -26.65880 1.000 56.20278 636 ILE A N 1
ATOM 4639 C CA . ILE A 1 636 ? -24.19332 10.40073 -26.82996 1.000 65.04859 636 ILE A CA 1
ATOM 4640 C C . ILE A 1 636 ? -24.33566 9.49140 -25.61546 1.000 70.87236 636 ILE A C 1
ATOM 4641 O O . ILE A 1 636 ? -2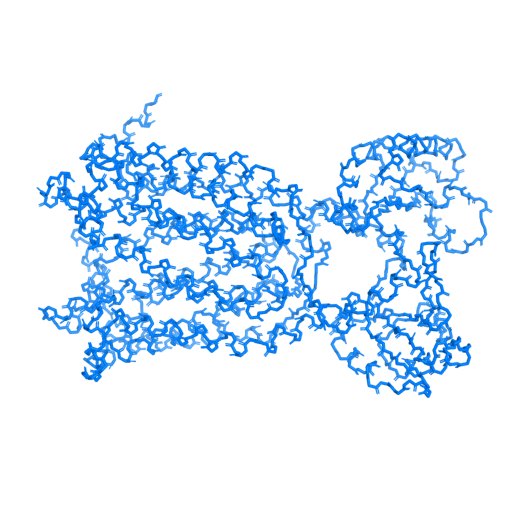5.42472 9.35288 -25.04840 1.000 67.93505 636 ILE A O 1
ATOM 4646 N N . ALA A 1 637 ? -23.23074 8.87598 -25.18552 1.000 69.51623 637 ALA A N 1
ATOM 4647 C CA . ALA A 1 637 ? -23.28869 7.94643 -24.06244 1.000 71.41294 637 ALA A CA 1
ATOM 4648 C C . ALA A 1 637 ? -23.67758 8.65549 -22.77031 1.000 66.48330 637 ALA A C 1
ATOM 4649 O O . ALA A 1 637 ? -24.46205 8.12500 -21.97669 1.000 67.60462 637 ALA A O 1
ATOM 4651 N N . VAL A 1 638 ? -23.13258 9.85100 -22.54062 1.000 71.33889 638 VAL A N 1
ATOM 4652 C CA . VAL A 1 638 ? -23.38636 10.56764 -21.29339 1.000 65.54674 638 VAL A CA 1
ATOM 4653 C C . VAL A 1 638 ? -24.83279 11.04650 -21.22853 1.000 65.93652 638 VAL A C 1
ATOM 4654 O O . VAL A 1 638 ? -25.51334 10.88805 -20.20699 1.000 68.42903 638 VAL A O 1
ATOM 4658 N N . ILE A 1 639 ? -25.32339 11.64627 -22.31375 1.000 67.95589 639 ILE A N 1
ATOM 4659 C CA . ILE A 1 639 ? -26.68736 12.16124 -22.31175 1.000 70.57778 639 ILE A CA 1
ATOM 4660 C C . ILE A 1 639 ? -27.68908 11.01781 -22.20854 1.000 71.14771 639 ILE A C 1
ATOM 4661 O O . ILE A 1 639 ? -28.68814 11.11670 -21.48727 1.000 66.82237 639 ILE A O 1
ATOM 4666 N N . TRP A 1 640 ? -27.42920 9.90793 -22.90528 1.000 66.23816 640 TRP A N 1
ATOM 4667 C CA . TRP A 1 640 ? -28.30977 8.74982 -22.79127 1.000 68.60530 640 TRP A CA 1
ATOM 4668 C C . TRP A 1 640 ? -28.32467 8.20683 -21.36893 1.000 68.47884 640 TRP A C 1
ATOM 4669 O O . TRP A 1 640 ? -29.38657 7.85713 -20.84195 1.000 77.20852 640 TRP A O 1
ATOM 4680 N N . GLY A 1 641 ? -27.15307 8.11952 -20.73458 1.000 71.54452 641 GLY A N 1
ATOM 4681 C CA . GLY A 1 641 ? -27.10229 7.62290 -19.36964 1.000 70.15297 641 GLY A CA 1
ATOM 4682 C C . GLY A 1 641 ? -27.82319 8.53120 -18.39284 1.000 72.14514 641 GLY A C 1
ATOM 4683 O O . GLY A 1 641 ? -28.56000 8.06033 -17.52199 1.000 68.66854 641 GLY A O 1
ATOM 4684 N N . LEU A 1 642 ? -27.62353 9.84402 -18.52634 1.000 70.53739 642 LEU A N 1
ATOM 4685 C CA . LEU A 1 642 ? -28.26019 10.79274 -17.61961 1.000 65.64474 642 LEU A CA 1
ATOM 4686 C C . LEU A 1 642 ? -29.77766 10.73935 -17.74939 1.000 80.55847 642 LEU A C 1
ATOM 4687 O O . LEU A 1 642 ? -30.49866 10.68675 -16.74498 1.000 70.72182 642 LEU A O 1
ATOM 4692 N N . SER A 1 643 ? -30.27892 10.73184 -18.98729 1.000 73.75801 643 SER A N 1
ATOM 4693 C CA . SER A 1 643 ? -31.72135 10.70777 -19.20510 1.000 77.61567 643 SER A CA 1
ATOM 4694 C C . SER A 1 643 ? -32.33397 9.39275 -18.73556 1.000 72.77796 643 SER A C 1
ATOM 4695 O O . SER A 1 643 ? -33.42387 9.38411 -18.15213 1.000 73.57964 643 SER A O 1
ATOM 4698 N N . THR A 1 644 ? -31.65216 8.27142 -18.98475 1.000 74.53089 644 THR A N 1
ATOM 4699 C CA . THR A 1 644 ? -32.14587 6.98826 -18.49495 1.000 73.14695 644 THR A CA 1
ATOM 4700 C C . THR A 1 644 ? -32.19067 6.96711 -16.97167 1.000 76.83533 644 THR A C 1
ATOM 4701 O O . THR A 1 644 ? -33.14419 6.45104 -16.37785 1.000 73.31829 644 THR A O 1
ATOM 4705 N N . ASP A 1 645 ? -31.16987 7.53769 -16.32692 1.000 76.28151 645 ASP A N 1
ATOM 4706 C CA . ASP A 1 645 ? -31.09617 7.54339 -14.86838 1.000 69.21478 645 ASP A CA 1
ATOM 4707 C C . ASP A 1 645 ? -32.28428 8.28079 -14.25420 1.000 77.91407 645 ASP A C 1
ATOM 4708 O O . ASP A 1 645 ? -32.92178 7.78612 -13.31498 1.000 73.56723 645 ASP A O 1
ATOM 4713 N N . TYR A 1 646 ? -32.60754 9.46404 -14.78436 1.000 72.97145 646 TYR A N 1
ATOM 4714 C CA . TYR A 1 646 ? -33.70991 10.24654 -14.23066 1.000 71.64223 646 TYR A CA 1
ATOM 4715 C C . TYR A 1 646 ? -35.05479 9.59515 -14.52542 1.000 83.59849 646 TYR A C 1
ATOM 4716 O O . TYR A 1 646 ? -35.95230 9.59311 -13.67266 1.000 81.84551 646 TYR A O 1
ATOM 4725 N N . GLU A 1 647 ? -35.21428 9.04158 -15.72817 1.000 76.92684 647 GLU A N 1
ATOM 4726 C CA . GLU A 1 647 ? -36.47155 8.39201 -16.07933 1.000 86.15426 647 GLU A CA 1
ATOM 4727 C C . GLU A 1 647 ? -36.71617 7.15380 -15.22431 1.000 83.73790 647 GLU A C 1
ATOM 4728 O O . GLU A 1 647 ? -37.85992 6.86863 -14.84991 1.000 86.14187 647 GLU A O 1
ATOM 4734 N N . VAL A 1 648 ? -35.65712 6.40250 -14.91342 1.000 81.08596 648 VAL A N 1
ATOM 4735 C CA . VAL A 1 648 ? -35.81057 5.18957 -14.11360 1.000 83.47763 648 VAL A CA 1
ATOM 4736 C C . VAL A 1 648 ? -36.30409 5.53488 -12.71265 1.000 87.88229 648 VAL A C 1
ATOM 4737 O O . VAL A 1 648 ? -37.21780 4.89341 -12.18240 1.000 81.48890 648 VAL A O 1
ATOM 4741 N N . PHE A 1 649 ? -35.70972 6.55940 -12.09404 1.000 78.78815 649 PHE A N 1
ATOM 4742 C CA . PHE A 1 649 ? -36.09474 6.92882 -10.73502 1.000 79.25631 649 PHE A CA 1
ATOM 4743 C C . PHE A 1 649 ? -37.52910 7.44652 -10.67648 1.000 82.03552 649 PHE A C 1
ATOM 4744 O O . PHE A 1 649 ? -38.28736 7.08869 -9.76700 1.000 80.71436 649 PHE A O 1
ATOM 4752 N N . LEU A 1 650 ? -37.92012 8.28738 -11.63591 1.000 80.48389 650 LEU A N 1
ATOM 4753 C CA . LEU A 1 650 ? -39.26262 8.86106 -11.62517 1.000 86.00378 650 LEU A CA 1
ATOM 4754 C C . LEU A 1 650 ? -40.31589 7.80194 -11.92531 1.000 89.84458 650 LEU A C 1
ATOM 4755 O O . LEU A 1 650 ? -41.21276 7.55137 -11.11234 1.000 87.74193 650 LEU A O 1
ATOM 4760 N N . VAL A 1 651 ? -40.22731 7.17578 -13.10119 1.000 82.57096 651 VAL A N 1
ATOM 4761 C CA . VAL A 1 651 ? -41.27604 6.27171 -13.54950 1.000 93.01271 651 VAL A CA 1
ATOM 4762 C C . VAL A 1 651 ? -41.39946 5.06752 -12.62739 1.000 107.75401 651 VAL A C 1
ATOM 4763 O O . VAL A 1 651 ? -42.47752 4.46810 -12.53084 1.000 106.90797 651 VAL A O 1
ATOM 4767 N N . SER A 1 652 ? -40.32490 4.70954 -11.92104 1.000 94.37158 652 SER A N 1
ATOM 4768 C CA . SER A 1 652 ? -40.42857 3.68171 -10.89118 1.000 99.35125 652 SER A CA 1
ATOM 4769 C C . SER A 1 652 ? -41.48719 4.05847 -9.86187 1.000 111.23651 652 SER A C 1
ATOM 4770 O O . SER A 1 652 ? -42.50703 3.37666 -9.72741 1.000 126.31338 652 SER A O 1
ATOM 4773 N N . ARG A 1 653 ? -41.28258 5.17964 -9.16145 1.000 95.93032 653 ARG A N 1
ATOM 4774 C CA . ARG A 1 653 ? -42.21813 5.61331 -8.12629 1.000 112.06789 653 ARG A CA 1
ATOM 4775 C C . ARG A 1 653 ? -43.66469 5.61498 -8.61260 1.000 115.29539 653 ARG A C 1
ATOM 4776 O O . ARG A 1 653 ? -44.59086 5.47009 -7.80609 1.000 112.18031 653 ARG A O 1
ATOM 4784 N N . MET A 1 654 ? -43.88158 5.77972 -9.92055 1.000 102.16184 654 MET A N 1
ATOM 4785 C CA . MET A 1 654 ? -45.21581 5.57642 -10.47623 1.000 119.79995 654 MET A CA 1
ATOM 4786 C C . MET A 1 654 ? -45.57527 4.09521 -10.51456 1.000 125.13450 654 MET A C 1
ATOM 4787 O O . MET A 1 654 ? -46.69746 3.71511 -10.16016 1.000 128.54155 654 MET A O 1
ATOM 4792 N N . VAL A 1 655 ? -44.63874 3.24494 -10.94947 1.000 88.70720 655 VAL A N 1
ATOM 4793 C CA . VAL A 1 655 ? -44.89861 1.80663 -10.98157 1.000 107.06929 655 VAL A CA 1
ATOM 4794 C C . VAL A 1 655 ? -45.10940 1.27252 -9.56952 1.000 115.22710 655 VAL A C 1
ATOM 4795 O O . VAL A 1 655 ? -46.01312 0.46366 -9.32413 1.000 117.47508 655 VAL A O 1
ATOM 4799 N N . GLU A 1 656 ? -44.27773 1.71338 -8.62046 1.000 109.93430 656 GLU A N 1
ATOM 4800 C CA . GLU A 1 656 ? -44.42446 1.26763 -7.23790 1.000 116.77449 656 GLU A CA 1
ATOM 4801 C C . GLU A 1 656 ? -45.79313 1.64413 -6.67985 1.000 123.49012 656 GLU A C 1
ATOM 4802 O O . GLU A 1 656 ? -46.39368 0.88026 -5.91317 1.000 125.79181 656 GLU A O 1
ATOM 4808 N N . ALA A 1 657 ? -46.30223 2.82019 -7.05455 1.000 109.85427 657 ALA A N 1
ATOM 4809 C CA . ALA A 1 657 ? -47.63665 3.22845 -6.62614 1.000 121.11855 657 ALA A CA 1
ATOM 4810 C C . ALA A 1 657 ? -48.72582 2.42524 -7.32709 1.000 134.90904 657 ALA A C 1
ATOM 4811 O O . ALA A 1 657 ? -49.79756 2.19999 -6.75055 1.000 119.66830 657 ALA A O 1
ATOM 4813 N N . ARG A 1 658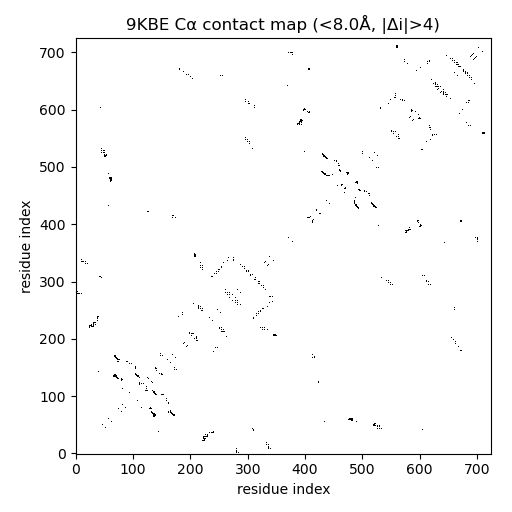 ? -48.47711 1.99564 -8.56700 1.000 110.56870 658 ARG A N 1
ATOM 4814 C CA . ARG A 1 658 ? -49.47352 1.23246 -9.31145 1.000 118.24239 658 ARG A CA 1
ATOM 4815 C C . ARG A 1 658 ? -49.55947 -0.21137 -8.82899 1.000 132.08583 658 ARG A C 1
ATOM 4816 O O . ARG A 1 658 ? -50.65387 -0.78427 -8.77666 1.000 136.56506 658 ARG A O 1
ATOM 4824 N N . GLU A 1 659 ? -48.42139 -0.81448 -8.47278 1.000 106.58542 659 GLU A N 1
ATOM 4825 C CA . GLU A 1 659 ? -48.42299 -2.21864 -8.07252 1.000 117.07175 659 GLU A CA 1
ATOM 4826 C C . GLU A 1 659 ? -49.15919 -2.43616 -6.75486 1.000 136.90740 659 GLU A C 1
ATOM 4827 O O . GLU A 1 659 ? -49.69911 -3.52377 -6.52292 1.000 127.03562 659 GLU A O 1
ATOM 4833 N N . ARG A 1 660 ? -49.19467 -1.42822 -5.88600 1.000 138.97998 660 ARG A N 1
ATOM 4834 C CA . ARG A 1 660 ? -49.88808 -1.53548 -4.60972 1.000 138.71913 660 ARG A CA 1
ATOM 4835 C C . ARG A 1 660 ? -51.36666 -1.18379 -4.70964 1.000 152.38950 660 ARG A C 1
ATOM 4836 O O . ARG A 1 660 ? -52.07472 -1.25226 -3.69965 1.000 162.87364 660 ARG A O 1
ATOM 4844 N N . GLY A 1 661 ? -51.84579 -0.80952 -5.89336 1.000 139.66572 661 GLY A N 1
ATOM 4845 C CA . GLY A 1 661 ? -53.24829 -0.50322 -6.08460 1.000 134.73589 661 GLY A CA 1
ATOM 4846 C C . GLY A 1 661 ? -53.52814 0.98389 -6.09379 1.000 142.12195 661 GLY A C 1
ATOM 4847 O O . GLY A 1 661 ? -53.60001 1.61510 -5.03517 1.000 157.40704 661 GLY A O 1
ATOM 4848 N N . MET A 1 662 ? -53.69215 1.55102 -7.28555 1.000 154.62552 662 MET A N 1
ATOM 4849 C CA . MET A 1 662 ? -53.95740 2.97446 -7.44552 1.000 157.34145 662 MET A CA 1
ATOM 4850 C C . MET A 1 662 ? -54.33029 3.23087 -8.89658 1.000 148.63146 662 MET A C 1
ATOM 4851 O O . MET A 1 662 ? -54.01150 2.43774 -9.78675 1.000 135.47782 662 MET A O 1
ATOM 4856 N N . SER A 1 663 ? -55.01358 4.34773 -9.12194 1.000 129.72524 663 SER A N 1
ATOM 4857 C CA . SER A 1 663 ? -55.36698 4.73569 -10.47710 1.000 115.95437 663 SER A CA 1
ATOM 4858 C C . SER A 1 663 ? -54.11797 5.15532 -11.24367 1.000 132.45166 663 SER A C 1
ATOM 4859 O O . SER A 1 663 ? -53.11697 5.58368 -10.66120 1.000 117.45452 663 SER A O 1
ATOM 4862 N N . THR A 1 664 ? -54.17687 5.01450 -12.56863 1.000 128.05369 664 THR A N 1
ATOM 4863 C CA . THR A 1 664 ? -53.05327 5.44779 -13.39066 1.000 123.65616 664 THR A CA 1
ATOM 4864 C C . THR A 1 664 ? -52.80337 6.94066 -13.21872 1.000 116.56198 664 THR A C 1
ATOM 4865 O O . THR A 1 664 ? -51.65672 7.36964 -13.04742 1.000 108.74748 664 THR A O 1
ATOM 4869 N N . ALA A 1 665 ? -53.87239 7.74159 -13.21423 1.000 119.62066 665 ALA A N 1
ATOM 4870 C CA . ALA A 1 665 ? -53.72470 9.17868 -13.00803 1.000 111.59001 665 ALA A CA 1
ATOM 4871 C C . ALA A 1 665 ? -53.14383 9.48891 -11.63236 1.000 127.69888 665 ALA A C 1
ATOM 4872 O O . ALA A 1 665 ? -52.29458 10.37762 -11.49585 1.000 116.12406 665 ALA A O 1
ATOM 4874 N N . GLU A 1 666 ? -53.59554 8.77480 -10.59758 1.000 124.93015 666 GLU A N 1
ATOM 4875 C CA . GLU A 1 666 ? -53.06601 9.00707 -9.25630 1.000 132.16571 666 GLU A CA 1
ATOM 4876 C C . GLU A 1 666 ? -51.61328 8.55895 -9.14754 1.000 114.79017 666 GLU A C 1
ATOM 4877 O O . GLU A 1 666 ? -50.80656 9.21271 -8.47648 1.000 113.94583 666 GLU A O 1
ATOM 4883 N N . ALA A 1 667 ? -51.26347 7.44490 -9.79712 1.000 112.44032 667 ALA A N 1
ATOM 4884 C CA . ALA A 1 667 ? -49.88734 6.95599 -9.75257 1.000 120.40228 667 ALA A CA 1
ATOM 4885 C C . ALA A 1 667 ? -48.92129 7.95137 -10.38500 1.000 107.32647 667 ALA A C 1
ATOM 4886 O O . ALA A 1 667 ? -47.81063 8.15806 -9.87982 1.000 100.69677 667 ALA A O 1
ATOM 4888 N N . ILE A 1 668 ? -49.32088 8.56426 -11.50141 1.000 111.34880 668 ILE A N 1
ATOM 4889 C CA . ILE A 1 668 ? -48.50363 9.60341 -12.12309 1.000 111.77634 668 ILE A CA 1
ATOM 4890 C C . ILE A 1 668 ? -48.34683 10.79594 -11.18556 1.000 117.21578 668 ILE A C 1
ATOM 4891 O O . ILE A 1 668 ? -47.25891 11.37706 -11.07192 1.000 108.83157 668 ILE A O 1
ATOM 4896 N N . ARG A 1 669 ? -49.42886 11.17738 -10.49902 1.000 119.08971 669 ARG A N 1
ATOM 4897 C CA . ARG A 1 669 ? -49.36828 12.28793 -9.55099 1.000 124.67341 669 ARG A CA 1
ATOM 4898 C C . ARG A 1 669 ? -48.51584 11.94249 -8.33443 1.000 105.23659 669 ARG A C 1
ATOM 4899 O O . ARG A 1 669 ? -47.79280 12.79977 -7.81362 1.000 96.86052 669 ARG A O 1
ATOM 4907 N N . ILE A 1 670 ? -48.60834 10.70054 -7.85056 1.000 100.01019 670 ILE A N 1
ATOM 4908 C CA . ILE A 1 670 ? -47.83613 10.29870 -6.67822 1.000 101.81454 670 ILE A CA 1
ATOM 4909 C C . ILE A 1 670 ? -46.34818 10.24962 -7.00820 1.000 101.65843 670 ILE A C 1
ATOM 4910 O O . ILE A 1 670 ? -45.51318 10.75603 -6.24829 1.000 95.88348 670 ILE A O 1
ATOM 4915 N N . GLY A 1 671 ? -45.99302 9.65730 -8.15023 1.000 101.39044 671 GLY A N 1
ATOM 4916 C CA . GLY A 1 671 ? -44.59008 9.58570 -8.52660 1.000 107.40435 671 GLY A CA 1
ATOM 4917 C C . GLY A 1 671 ? -43.95637 10.95469 -8.69151 1.000 94.67502 671 GLY A C 1
ATOM 4918 O O . GLY A 1 671 ? -42.84285 11.19485 -8.21935 1.000 102.10595 671 GLY A O 1
ATOM 4919 N N . THR A 1 672 ? -44.66535 11.87585 -9.34791 1.000 107.19788 672 THR A N 1
ATOM 4920 C CA . THR A 1 672 ? -44.14904 13.22950 -9.52674 1.000 97.56970 672 THR A CA 1
ATOM 4921 C C . THR A 1 672 ? -43.97092 13.93712 -8.18899 1.000 101.44607 672 THR A C 1
ATOM 4922 O O . THR A 1 672 ? -42.93263 14.56521 -7.94391 1.000 94.26036 672 THR A O 1
ATOM 4926 N N . ALA A 1 673 ? -44.97369 13.84355 -7.30634 1.000 84.92202 673 ALA A N 1
ATOM 4927 C CA . ALA A 1 673 ? -44.87621 14.49774 -6.00413 1.000 89.42448 673 ALA A CA 1
ATOM 4928 C C . ALA A 1 673 ? -43.77046 13.88339 -5.15359 1.000 89.66223 673 ALA A C 1
ATOM 4929 O O . ALA A 1 673 ? -42.97199 14.60715 -4.54747 1.000 94.19710 673 ALA A O 1
ATOM 4931 N N . THR A 1 674 ? -43.69881 12.55050 -5.10711 1.000 94.87981 674 THR A N 1
ATOM 4932 C CA . THR A 1 674 ? -42.78334 11.88558 -4.18715 1.000 94.85432 674 THR A CA 1
ATOM 4933 C C . THR A 1 674 ? -41.32333 12.02413 -4.60099 1.000 94.59639 674 THR A C 1
ATOM 4934 O O . THR A 1 674 ? -40.44065 11.89280 -3.74685 1.000 104.70837 674 THR A O 1
ATOM 4938 N N . THR A 1 675 ? -41.04683 12.27706 -5.88084 1.000 92.75270 675 THR A N 1
ATOM 4939 C CA . THR A 1 675 ? -39.68220 12.43130 -6.37047 1.000 87.19977 675 THR A CA 1
ATOM 4940 C C . THR A 1 675 ? -39.33052 13.86719 -6.73394 1.000 82.00324 675 THR A C 1
ATOM 4941 O O . THR A 1 675 ? -38.18822 14.12639 -7.12882 1.000 90.06801 675 THR A O 1
ATOM 4945 N N . GLY A 1 676 ? -40.26921 14.80633 -6.59684 1.000 84.09884 676 GLY A N 1
ATOM 4946 C CA . GLY A 1 676 ? -40.02892 16.15770 -7.07907 1.000 89.20709 676 GLY A CA 1
ATOM 4947 C C . GLY A 1 676 ? -38.86537 16.84480 -6.38970 1.000 99.97359 676 GLY A C 1
ATOM 4948 O O . GLY A 1 676 ? -38.03089 17.47624 -7.04407 1.000 94.22607 676 GLY A O 1
ATOM 4949 N N . ARG A 1 677 ? -38.78709 16.72484 -5.06208 1.000 97.30793 677 ARG A N 1
ATOM 4950 C CA . ARG A 1 677 ? -37.72693 17.39995 -4.31880 1.000 103.72308 677 ARG A CA 1
ATOM 4951 C C . ARG A 1 677 ? -36.35090 16.83956 -4.66405 1.000 82.97250 677 ARG A C 1
ATOM 4952 O O . ARG A 1 677 ? -35.38946 17.60048 -4.81757 1.000 91.64034 677 ARG A O 1
ATOM 4960 N N . LEU A 1 678 ? -36.23605 15.51351 -4.78538 1.000 76.87501 678 LEU A N 1
ATOM 4961 C CA . LEU A 1 678 ? -34.93428 14.89260 -5.01903 1.000 89.47405 678 LEU A CA 1
ATOM 4962 C C . LEU A 1 678 ? -34.41914 15.18518 -6.42557 1.000 86.44744 678 LEU A C 1
ATOM 4963 O O . LEU A 1 678 ? -33.24648 15.53327 -6.60716 1.000 83.78525 678 LEU A O 1
ATOM 4968 N N . ILE A 1 679 ? -35.28028 15.04206 -7.43562 1.000 82.32642 679 ILE A N 1
ATOM 4969 C CA . ILE A 1 679 ? -34.85352 15.26937 -8.81321 1.000 89.68892 679 ILE A CA 1
ATOM 4970 C C . ILE A 1 679 ? -34.49476 16.73595 -9.03030 1.000 85.27570 679 ILE A C 1
ATOM 4971 O O . ILE A 1 679 ? -33.48959 17.05318 -9.67747 1.000 83.14741 679 ILE A O 1
ATOM 4976 N N . THR A 1 680 ? -35.30262 17.65049 -8.48687 1.000 84.86249 680 THR A N 1
ATOM 4977 C CA . THR A 1 680 ? -35.00821 19.07586 -8.60978 1.000 79.40041 680 THR A CA 1
ATOM 4978 C C . THR A 1 680 ? -33.69590 19.43123 -7.92356 1.000 69.54510 680 THR A C 1
ATOM 4979 O O . THR A 1 680 ? -32.88290 20.18442 -8.47203 1.000 85.31405 680 THR A O 1
ATOM 4983 N N . GLY A 1 681 ? -33.47509 18.90544 -6.71719 1.000 82.90925 681 GLY A N 1
ATOM 4984 C CA . GLY A 1 681 ? -32.22511 19.17300 -6.02493 1.000 83.17471 681 GLY A CA 1
ATOM 4985 C C . GLY A 1 681 ? -31.02917 18.58548 -6.74810 1.000 80.90408 681 GLY A C 1
ATOM 4986 O O . GLY A 1 681 ? -29.97977 19.22845 -6.86152 1.000 73.78947 681 GLY A O 1
ATOM 4987 N N . ALA A 1 682 ? -31.17119 17.36010 -7.25586 1.000 74.33736 682 ALA A N 1
ATOM 4988 C CA . ALA A 1 682 ? -30.09355 16.76345 -8.03336 1.000 81.46546 682 ALA A CA 1
ATOM 4989 C C . ALA A 1 682 ? -29.80014 17.59163 -9.27578 1.000 76.80691 682 ALA A C 1
ATOM 4990 O O . ALA A 1 682 ? -28.63397 17.81001 -9.61941 1.000 69.25516 682 ALA A O 1
ATOM 4992 N N . ALA A 1 683 ? -30.84860 18.08204 -9.94592 1.000 73.86435 683 ALA A N 1
ATOM 4993 C CA . ALA A 1 683 ? -30.65674 18.91587 -11.12935 1.000 79.47072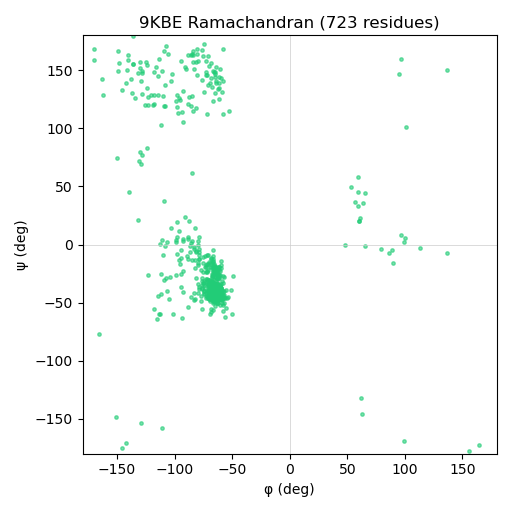 683 ALA A CA 1
ATOM 4994 C C . ALA A 1 683 ? -29.92270 20.20522 -10.78744 1.000 76.22519 683 ALA A C 1
ATOM 4995 O O . ALA A 1 683 ? -29.02823 20.63383 -11.52613 1.000 76.50359 683 ALA A O 1
ATOM 4997 N N . LEU A 1 684 ? -30.29066 20.84099 -9.67270 1.000 72.10500 684 LEU A N 1
ATOM 4998 C CA . LEU A 1 684 ? -29.60094 22.05651 -9.25341 1.000 71.25501 684 LEU A CA 1
ATOM 4999 C C . LEU A 1 684 ? -28.13567 21.77818 -8.94796 1.000 74.35222 684 LEU A C 1
ATOM 5000 O O . LEU A 1 684 ? -27.26313 22.60008 -9.25383 1.000 75.90300 684 LEU A O 1
ATOM 5005 N N . ILE A 1 685 ? -27.84631 20.62637 -8.33713 1.000 79.21285 685 ILE A N 1
ATOM 5006 C CA . ILE A 1 685 ? -26.46179 20.27150 -8.03670 1.000 70.13929 685 ILE A CA 1
ATOM 5007 C C . ILE A 1 685 ? -25.66119 20.12821 -9.32272 1.000 75.41850 685 ILE A C 1
ATOM 5008 O O . ILE A 1 685 ? -24.57650 20.70619 -9.46924 1.000 63.95549 685 ILE A O 1
ATOM 5013 N N . LEU A 1 686 ? -26.18826 19.35597 -10.27606 1.000 76.25836 686 LEU A N 1
ATOM 5014 C CA . LEU A 1 686 ? -25.45833 19.10845 -11.51462 1.000 70.02652 686 LEU A CA 1
ATOM 5015 C C . LEU A 1 686 ? -25.30662 20.37797 -12.34159 1.000 71.02606 686 LEU A C 1
ATOM 5016 O O . LEU A 1 686 ? -24.27287 20.57005 -12.99479 1.000 73.27531 686 LEU A O 1
ATOM 5021 N N . ALA A 1 687 ? -26.31371 21.25335 -12.31712 1.000 71.54825 687 ALA A N 1
ATOM 5022 C CA . ALA A 1 687 ? -26.22207 22.51341 -13.04738 1.000 72.25163 687 ALA A CA 1
ATOM 5023 C C . ALA A 1 687 ? -25.06858 23.36387 -12.53308 1.000 79.03194 687 ALA A C 1
ATOM 5024 O O . ALA A 1 687 ? -24.34726 23.98724 -13.32008 1.000 77.31873 687 ALA A O 1
ATOM 5026 N N . VAL A 1 688 ? -24.88169 23.40820 -11.21279 1.000 81.87748 688 VAL A N 1
ATOM 5027 C CA . VAL A 1 688 ? -23.75498 24.14880 -10.65173 1.000 70.94225 688 VAL A CA 1
ATOM 5028 C C . VAL A 1 688 ? -22.43840 23.52939 -11.10304 1.000 71.90611 688 VAL A C 1
ATOM 5029 O O . VAL A 1 688 ? -21.50745 24.23327 -11.51357 1.000 72.84242 688 VAL A O 1
ATOM 5033 N N . VAL A 1 689 ? -22.34043 22.20048 -11.03763 1.000 65.10854 689 VAL A N 1
ATOM 5034 C CA . VAL A 1 689 ? -21.08920 21.53910 -11.39235 1.000 67.96069 689 VAL A CA 1
ATOM 5035 C C . VAL A 1 689 ? -20.80131 21.70968 -12.88040 1.000 70.84819 689 VAL A C 1
ATOM 5036 O O . VAL A 1 689 ? -19.70909 22.13635 -13.27144 1.000 71.29091 689 VAL A O 1
ATOM 5040 N N . ALA A 1 690 ? -21.78772 21.41302 -13.73051 1.000 71.77921 690 ALA A N 1
ATOM 5041 C CA . ALA A 1 690 ? -21.59174 21.57980 -15.16775 1.000 75.71428 690 ALA A CA 1
ATOM 5042 C C . ALA A 1 690 ? -21.43477 23.05040 -15.53710 1.000 71.99676 690 ALA A C 1
ATOM 5043 O O . ALA A 1 690 ? -20.63034 23.39212 -16.41075 1.000 71.71562 690 ALA A O 1
ATOM 5045 N N . GLY A 1 691 ? -22.18443 23.93545 -14.87546 1.000 70.32466 691 GLY A N 1
ATOM 5046 C CA . GLY A 1 691 ? -22.05146 25.35641 -15.14981 1.000 74.26734 691 GLY A CA 1
ATOM 5047 C C . GLY A 1 691 ? -20.66840 25.89672 -14.84496 1.000 81.82285 691 GLY A C 1
ATOM 5048 O O . GLY A 1 691 ? -20.23053 26.87493 -15.45657 1.000 77.78661 691 GLY A O 1
ATOM 5049 N N . ALA A 1 692 ? -19.96268 25.27797 -13.89648 1.000 70.92942 692 ALA A N 1
ATOM 5050 C CA . ALA A 1 692 ? -18.59114 25.69177 -13.62275 1.000 73.55008 692 ALA A CA 1
ATOM 5051 C C . ALA A 1 692 ? -17.68251 25.38995 -14.80697 1.000 84.37455 692 ALA A C 1
ATOM 5052 O O . ALA A 1 692 ? -16.75798 26.15621 -15.10047 1.000 77.42732 692 ALA A O 1
ATOM 5054 N N . PHE A 1 693 ? -17.93235 24.28212 -15.50142 1.000 71.83478 693 PHE A N 1
ATOM 5055 C CA . PHE A 1 693 ? -17.07625 23.86034 -16.59966 1.000 67.63234 693 PHE A CA 1
ATOM 5056 C C . PHE A 1 693 ? -17.42271 24.51976 -17.93104 1.000 75.80845 693 PHE A C 1
ATOM 5057 O O . PHE A 1 693 ? -16.61790 24.43575 -18.86457 1.000 71.89043 693 PHE A O 1
ATOM 5065 N N . VAL A 1 694 ? -18.58151 25.17942 -18.05170 1.000 65.10258 694 VAL A N 1
ATOM 5066 C CA . VAL A 1 694 ? -18.84923 25.91942 -19.28141 1.000 80.24359 694 VAL A CA 1
ATOM 5067 C C . VAL A 1 694 ? -17.92058 27.11825 -19.41502 1.000 82.88335 694 VAL A C 1
ATOM 5068 O O . VAL A 1 694 ? -17.78655 27.67383 -20.51057 1.000 79.21727 694 VAL A O 1
ATOM 5072 N N . PHE A 1 695 ? -17.26616 27.52793 -18.33080 1.000 77.13878 695 PHE A N 1
ATOM 5073 C CA . PHE A 1 695 ? -16.32300 28.63562 -18.35736 1.000 90.09070 695 PHE A CA 1
ATOM 5074 C C . PHE A 1 695 ? -14.90710 28.19297 -18.70776 1.000 78.68425 695 PHE A C 1
ATOM 5075 O O . PHE A 1 695 ? -13.98223 29.00819 -18.64141 1.000 80.10563 695 PHE A O 1
ATOM 5083 N N . SER A 1 696 ? -14.72216 26.92800 -19.07721 1.000 70.50328 696 SER A N 1
ATOM 5084 C CA . SER A 1 696 ? -13.40700 26.42362 -19.44649 1.000 77.86705 696 SER A CA 1
ATOM 5085 C C . SER A 1 696 ? -12.88780 27.10928 -20.70448 1.000 70.64686 696 SER A C 1
ATOM 5086 O O . SER A 1 696 ? -13.64915 27.46643 -21.60685 1.000 70.30637 696 SER A O 1
ATOM 5089 N N . ASP A 1 697 ? -11.56565 27.29131 -20.75431 1.000 75.40702 697 ASP A N 1
ATOM 5090 C CA . ASP A 1 697 ? -10.92935 27.85790 -21.93723 1.000 64.90228 697 ASP A CA 1
ATOM 5091 C C . ASP A 1 697 ? -10.89981 26.87984 -23.10487 1.000 79.42883 697 ASP A C 1
ATOM 5092 O O . ASP A 1 697 ? -10.73319 27.30752 -24.25097 1.000 74.02962 697 ASP A O 1
ATOM 5097 N N . LEU A 1 698 ? -11.05518 25.58600 -22.84185 1.000 61.91754 698 LEU A N 1
ATOM 5098 C CA . LEU A 1 698 ? -11.06013 24.56785 -23.88397 1.000 60.96981 698 LEU A CA 1
ATOM 5099 C C . LEU A 1 698 ? -12.46902 24.43658 -24.45154 1.000 64.54419 698 LEU A C 1
ATOM 5100 O O . LEU A 1 698 ? -13.40666 24.10162 -23.71892 1.000 73.53697 698 LEU A O 1
ATOM 5105 N N . VAL A 1 699 ? -12.61691 24.69703 -25.75449 1.000 68.02558 699 VAL A N 1
ATOM 5106 C CA . VAL A 1 699 ? -13.94256 24.67729 -26.37274 1.000 72.28944 699 VAL A CA 1
ATOM 5107 C C . VAL A 1 699 ? -14.56408 23.28943 -26.27847 1.000 64.06242 699 VAL A C 1
ATOM 5108 O O . VAL A 1 699 ? -15.79186 23.15177 -26.21011 1.000 67.19720 699 VAL A O 1
ATOM 5112 N N . MET A 1 700 ? -13.73133 22.24527 -26.25821 1.000 63.65207 700 MET A N 1
ATOM 5113 C CA . MET A 1 700 ? -14.23042 20.88144 -26.11968 1.000 67.20739 700 MET A CA 1
ATOM 5114 C C . MET A 1 700 ? -14.94754 20.68771 -24.79014 1.000 65.35859 700 MET A C 1
ATOM 5115 O O . MET A 1 700 ? -16.00488 20.04982 -24.73243 1.000 64.18543 700 MET A O 1
ATOM 5120 N N . MET A 1 701 ? -14.37798 21.22082 -23.70718 1.000 63.55517 701 MET A N 1
ATOM 5121 C CA . MET A 1 701 ? -15.02285 21.11697 -22.40334 1.000 66.08574 701 MET A CA 1
ATOM 5122 C C . MET A 1 701 ? -16.31496 21.92742 -22.36078 1.000 70.00800 701 MET A C 1
ATOM 5123 O O . MET A 1 701 ? -17.30313 21.49656 -21.75362 1.000 65.31865 701 MET A O 1
ATOM 5128 N N . LYS A 1 702 ? -16.32746 23.09979 -23.00421 1.000 63.89584 702 LYS A N 1
ATOM 5129 C CA . LYS A 1 702 ? -17.55631 23.88477 -23.09703 1.000 66.41538 702 LYS A CA 1
ATOM 5130 C C . LYS A 1 702 ? -18.67130 23.07878 -23.75105 1.000 67.20313 702 LYS A C 1
ATOM 5131 O O . LYS A 1 702 ? -19.81711 23.09019 -23.28449 1.000 68.83855 702 LYS A O 1
ATOM 5137 N N . TYR A 1 703 ? -18.34454 22.36950 -24.83307 1.000 65.98829 703 TYR A N 1
ATOM 5138 C CA . TYR A 1 703 ? -19.32887 21.56196 -25.54601 1.000 74.61447 703 TYR A CA 1
ATOM 5139 C C . TYR A 1 703 ? -19.90458 20.47715 -24.64204 1.000 65.32481 703 TYR A C 1
ATOM 5140 O O . TYR A 1 703 ? -21.12428 20.27910 -24.58540 1.000 69.60915 703 TYR A O 1
ATOM 5149 N N . LEU A 1 704 ? -19.03785 19.77160 -23.91253 1.000 67.33028 704 LEU A N 1
ATOM 5150 C CA . LEU A 1 704 ? -19.50818 18.69880 -23.04139 1.000 65.57173 704 LEU A CA 1
ATOM 5151 C C . LEU A 1 704 ? -20.32311 19.24785 -21.87461 1.000 63.72231 704 LEU A C 1
ATOM 5152 O O . LEU A 1 704 ? -21.36544 18.68599 -21.51710 1.000 65.12066 704 LEU A O 1
ATOM 5157 N N . ALA A 1 705 ? -19.86501 20.34766 -21.27171 1.000 68.55357 705 ALA A N 1
ATOM 5158 C CA . ALA A 1 705 ? -20.56447 20.91134 -20.12143 1.000 67.72854 705 ALA A CA 1
ATOM 5159 C C . ALA A 1 705 ? -21.93033 21.46332 -20.51617 1.000 68.26575 705 ALA A C 1
ATOM 5160 O O . ALA A 1 705 ? -22.91007 21.29155 -19.78223 1.000 66.92849 705 ALA A O 1
ATOM 5162 N N . PHE A 1 706 ? -22.01504 22.12996 -21.66982 1.000 63.63503 706 PHE A N 1
ATOM 5163 C CA . PHE A 1 706 ? -23.29878 22.65957 -22.12221 1.000 64.63188 706 PHE A CA 1
ATOM 5164 C C . PHE A 1 706 ? -24.25722 21.54355 -22.51284 1.000 69.93134 706 PHE A C 1
ATOM 5165 O O . PHE A 1 706 ? -25.45544 21.61646 -22.21162 1.000 69.62529 706 PHE A O 1
ATOM 5173 N N . GLY A 1 707 ? -23.75243 20.50318 -23.18128 1.000 65.51278 707 GLY A N 1
ATOM 5174 C CA . GLY A 1 707 ? -24.60785 19.37500 -23.50794 1.000 61.10908 707 GLY A CA 1
ATOM 5175 C C . GLY A 1 707 ? -25.24024 18.77233 -22.26953 1.000 71.43755 707 GLY A C 1
ATOM 5176 O O . GLY A 1 707 ? -26.42164 18.42043 -22.27099 1.000 62.39887 707 GLY A O 1
ATOM 5177 N N . LEU A 1 708 ? -24.46509 18.67194 -21.18736 1.000 71.45608 708 LEU A N 1
ATOM 5178 C CA . LEU A 1 708 ? -25.00931 18.21943 -19.91226 1.000 64.03060 708 LEU A CA 1
ATOM 5179 C C . LEU A 1 708 ? -26.06575 19.18440 -19.38535 1.000 74.14397 708 LEU A C 1
ATOM 5180 O O . LEU A 1 708 ? -27.12729 18.75844 -18.91712 1.000 71.77374 708 LEU A O 1
ATOM 5185 N N . LEU A 1 709 ? -25.79452 20.49086 -19.46137 1.000 70.03586 709 LEU A N 1
ATOM 5186 C CA . LEU A 1 709 ? -26.73707 21.47919 -18.94422 1.000 72.39084 709 LEU A CA 1
ATOM 5187 C C . LEU A 1 709 ? -28.05478 21.45119 -19.70935 1.000 70.02738 709 LEU A C 1
ATOM 5188 O O . LEU A 1 709 ? -29.13154 21.50180 -19.10442 1.000 65.55433 709 LEU A O 1
ATOM 5193 N N . ILE A 1 710 ? -27.98979 21.37433 -21.04120 1.000 67.06473 710 ILE A N 1
ATOM 5194 C CA . ILE A 1 710 ? -29.20694 21.36921 -21.85056 1.000 80.07024 710 ILE A CA 1
ATOM 5195 C C . ILE A 1 710 ? -30.02004 20.11154 -21.57957 1.000 68.73428 710 ILE A C 1
ATOM 5196 O O . ILE A 1 710 ? -31.23610 20.17326 -21.36139 1.000 75.62899 710 ILE A O 1
ATOM 5201 N N . ALA A 1 711 ? -29.35898 18.95125 -21.58702 1.000 73.33208 711 ALA A N 1
ATOM 5202 C CA . ALA A 1 711 ? -30.06745 17.69653 -21.36226 1.000 78.27850 711 ALA A CA 1
ATOM 5203 C C . ALA A 1 711 ? -30.68161 17.65863 -19.97080 1.000 77.85891 711 ALA A C 1
ATOM 5204 O O . ALA A 1 711 ? -31.77812 17.12001 -19.77975 1.000 73.54440 711 ALA A O 1
ATOM 5206 N N . LEU A 1 712 ? -29.98118 18.22184 -18.98613 1.000 73.07474 712 LEU A N 1
ATOM 5207 C CA . LEU A 1 712 ? -30.50101 18.27160 -17.62558 1.000 71.92429 712 LEU A CA 1
ATOM 5208 C C . LEU A 1 712 ? -31.73122 19.16769 -17.54012 1.000 71.38996 712 LEU A C 1
ATOM 5209 O O . LEU A 1 712 ? -32.74966 18.78829 -16.95140 1.000 78.41045 712 LEU A O 1
ATOM 5214 N N . LEU A 1 713 ? -31.65845 20.35979 -18.13606 1.000 76.55937 713 LEU A N 1
ATOM 5215 C CA . LEU A 1 713 ? -32.79659 21.27198 -18.10472 1.000 69.60624 713 LEU A CA 1
ATOM 5216 C C . LEU A 1 713 ? -33.99788 20.67821 -18.83025 1.000 81.01638 713 LEU A C 1
ATOM 5217 O O . LEU A 1 713 ? -35.14010 20.82339 -18.37751 1.000 79.76514 713 LEU A O 1
ATOM 5222 N N . LEU A 1 714 ? -33.76072 20.00204 -19.95624 1.000 70.29258 714 LEU A N 1
ATOM 5223 C CA . LEU A 1 714 ? -34.85875 19.38314 -20.69369 1.000 81.40475 714 LEU A CA 1
ATOM 5224 C C . LEU A 1 714 ? -35.48239 18.23992 -19.90067 1.000 85.85912 714 LEU A C 1
ATOM 5225 O O . LEU A 1 714 ? -36.70882 18.16264 -19.76188 1.000 85.86518 714 LEU A O 1
ATOM 5230 N N . ASP A 1 715 ? -34.64844 17.34412 -19.36722 1.000 75.18914 715 ASP A N 1
ATOM 5231 C CA . ASP A 1 715 ? -35.16219 16.17707 -18.65571 1.000 73.41616 715 ASP A CA 1
ATOM 5232 C C . ASP A 1 715 ? -35.87606 16.57114 -17.36727 1.000 75.86676 715 ASP A C 1
ATOM 5233 O O . ASP A 1 715 ? -36.90246 15.97904 -17.01647 1.000 80.76140 715 ASP A O 1
ATOM 5238 N N . ALA A 1 716 ? -35.34366 17.55888 -16.64439 1.000 75.59849 716 ALA A N 1
ATOM 5239 C CA . ALA A 1 716 ? -35.91013 17.91340 -15.34631 1.000 77.88146 716 ALA A CA 1
ATOM 5240 C C . ALA A 1 716 ? -37.20630 18.70081 -15.48071 1.000 89.65826 716 ALA A C 1
ATOM 5241 O O . ALA A 1 716 ? -38.06420 18.62867 -14.59368 1.000 89.20469 716 ALA A O 1
ATOM 5243 N N . THR A 1 717 ? -37.36826 19.46293 -16.56212 1.000 81.46280 717 THR A N 1
ATOM 5244 C CA . THR A 1 717 ? -38.53472 20.32051 -16.72201 1.000 83.26410 717 THR A CA 1
ATOM 5245 C C . THR A 1 717 ? -39.43252 19.87951 -17.87123 1.000 87.05963 717 THR A C 1
ATOM 5246 O O . THR A 1 717 ? -40.60075 19.55520 -17.64882 1.000 101.43183 717 THR A O 1
ATOM 5250 N N . ILE A 1 718 ? -38.91125 19.83522 -19.09821 1.000 89.96693 718 ILE A N 1
ATOM 5251 C CA . ILE A 1 718 ? -39.76079 19.54558 -20.25003 1.000 92.18180 718 ILE A CA 1
ATOM 5252 C C . ILE A 1 718 ? -40.22054 18.09306 -20.22642 1.000 92.71557 718 ILE A C 1
ATOM 5253 O O . ILE A 1 718 ? -41.40516 17.79804 -20.42934 1.000 99.08360 718 ILE A O 1
ATOM 5258 N N . ILE A 1 719 ? -39.30118 17.16550 -19.95906 1.000 82.31233 719 ILE A N 1
ATOM 5259 C CA . ILE A 1 719 ? -39.64972 15.74923 -19.96481 1.000 86.50002 719 ILE A CA 1
ATOM 5260 C C . ILE A 1 719 ? -40.42035 15.37555 -18.70282 1.000 94.41770 719 ILE A C 1
ATOM 5261 O O . ILE A 1 719 ? -41.53328 14.84206 -18.77661 1.000 91.40534 719 ILE A O 1
ATOM 5266 N N . ARG A 1 720 ? -39.84583 15.65473 -17.52807 1.000 85.16124 720 ARG A N 1
ATOM 5267 C CA . ARG A 1 720 ? -40.41240 15.14442 -16.28002 1.000 95.25503 720 ARG A CA 1
ATOM 5268 C C . ARG A 1 720 ? -41.79081 15.73265 -15.99749 1.000 91.60018 720 ARG A C 1
ATOM 5269 O O . ARG A 1 720 ? -42.71974 15.00706 -15.62573 1.000 90.52184 720 ARG A O 1
ATOM 5277 N N . MET A 1 721 ? -41.94356 17.04522 -16.16326 1.000 93.76553 721 MET A N 1
ATOM 5278 C CA . MET A 1 721 ? -43.15505 17.72155 -15.72117 1.000 85.41290 721 MET A CA 1
ATOM 5279 C C . MET A 1 721 ? -44.22081 17.82727 -16.80265 1.000 97.22085 721 MET A C 1
ATOM 5280 O O . MET A 1 721 ? -45.40068 17.98991 -16.47166 1.000 96.09688 721 MET A O 1
ATOM 5285 N N . PHE A 1 722 ? -43.84945 17.75233 -18.08094 1.000 84.90520 722 PHE A N 1
ATOM 5286 C CA . PHE A 1 722 ? -44.82936 17.92610 -19.14736 1.000 87.49350 722 PHE A CA 1
ATOM 5287 C C . PHE A 1 722 ? -44.97368 16.69339 -20.02874 1.000 95.22369 722 PHE A C 1
ATOM 5288 O O . PHE A 1 722 ? -46.08470 16.17265 -20.16413 1.000 99.66654 722 PHE A O 1
ATOM 5296 N N . LEU A 1 723 ? -43.88593 16.19463 -20.61674 1.000 91.38198 723 LEU A N 1
ATOM 5297 C CA . LEU A 1 723 ? -44.01092 15.14643 -21.62471 1.000 84.09437 723 LEU A CA 1
ATOM 5298 C C . LEU A 1 723 ? -44.29869 13.78107 -21.00935 1.000 101.03090 723 LEU A C 1
ATOM 5299 O O . LEU A 1 723 ? -45.06797 12.99743 -21.57622 1.000 89.20855 723 LEU A O 1
ATOM 5304 N N . VAL A 1 724 ? -43.69235 13.47264 -19.86734 1.000 98.35280 724 VAL A N 1
ATOM 5305 C CA . VAL A 1 724 ? -43.90709 12.18338 -19.21064 1.000 92.60348 724 VAL A CA 1
ATOM 5306 C C . VAL A 1 724 ? -45.33501 12.08700 -18.67548 1.000 92.88786 724 VAL A C 1
ATOM 5307 O O . VAL A 1 724 ? -46.03964 11.12744 -19.02097 1.000 86.98253 724 VAL A O 1
ATOM 5311 N N . PRO A 1 725 ? -45.81875 13.02214 -17.84190 1.000 110.80621 725 PRO A N 1
ATOM 5312 C CA . PRO A 1 725 ? -47.19542 12.87252 -17.33782 1.000 102.77018 725 PRO A CA 1
ATOM 5313 C C . PRO A 1 725 ? -48.24986 12.95369 -18.42660 1.000 107.67392 725 PRO A C 1
ATOM 5314 O O . PRO A 1 725 ? -49.26748 12.25576 -18.33936 1.000 120.27850 725 PRO A O 1
ATOM 5318 N N . ALA A 1 726 ? -48.04178 13.78006 -19.45352 1.000 101.79460 726 ALA A N 1
ATOM 5319 C CA . ALA A 1 726 ? -49.02309 13.88037 -20.52970 1.000 111.99362 726 ALA A CA 1
ATOM 5320 C C . ALA A 1 726 ? -49.09470 12.58372 -21.32359 1.000 111.10192 726 ALA A C 1
ATOM 5321 O O . ALA A 1 726 ? -50.16090 11.97033 -21.43884 1.000 120.87794 726 ALA A O 1
ATOM 5323 N N . VAL A 1 727 ? -47.95674 12.14169 -21.86258 1.000 112.31402 727 VAL A N 1
ATOM 5324 C CA . VAL A 1 727 ? -47.94379 10.96494 -22.72736 1.000 110.34516 727 VAL A CA 1
ATOM 5325 C C . VAL A 1 727 ? -48.46090 9.74744 -21.97446 1.000 104.36217 727 VAL A C 1
ATOM 5326 O O . VAL A 1 727 ? -49.32458 9.01503 -22.46882 1.000 106.28704 727 VAL A O 1
ATOM 5330 N N . MET A 1 728 ? -47.97508 9.54355 -20.74618 1.000 96.98364 728 MET A N 1
ATOM 5331 C CA . MET A 1 728 ? -48.38635 8.38453 -19.95718 1.000 110.34887 728 MET A CA 1
ATOM 5332 C C . MET A 1 728 ? -49.89758 8.33367 -19.76195 1.000 117.59026 728 MET A C 1
ATOM 5333 O O . MET A 1 728 ? -50.46933 7.24671 -19.61710 1.000 105.72939 728 MET A O 1
ATOM 5338 N N . LYS A 1 729 ? -50.56234 9.49023 -19.77009 1.000 123.15177 729 LYS A N 1
ATOM 5339 C CA . LYS A 1 729 ? -52.01704 9.49912 -19.68533 1.000 111.79720 729 LYS A CA 1
ATOM 5340 C C . LYS A 1 729 ? -52.65949 9.03256 -20.98737 1.000 127.06548 729 LYS A C 1
ATOM 5341 O O . LYS A 1 729 ? -53.75927 8.46858 -20.96137 1.000 129.75876 729 LYS A O 1
ATOM 5347 N N . LEU A 1 730 ? -51.99890 9.26187 -22.12895 1.000 123.04542 730 LEU A N 1
ATOM 5348 C CA . LEU A 1 730 ? -52.55558 8.82948 -23.40814 1.000 118.06115 730 LEU A CA 1
ATOM 5349 C C . LEU A 1 730 ? -52.63865 7.31117 -23.49024 1.000 126.05106 730 LEU A C 1
ATOM 5350 O O . LEU A 1 730 ? -53.65959 6.76039 -23.92113 1.000 128.05630 730 LEU A O 1
ATOM 5355 N N . LEU A 1 731 ? -51.57154 6.61377 -23.08669 1.000 125.57536 731 LEU A N 1
ATOM 5356 C CA . LEU A 1 731 ? -51.60497 5.15706 -23.11046 1.000 135.60829 731 LEU A CA 1
ATOM 5357 C C . LEU A 1 731 ? -52.44098 4.56878 -21.98347 1.000 129.53618 731 LEU A C 1
ATOM 5358 O O . LEU A 1 731 ? -52.70432 3.36348 -22.00746 1.000 134.95452 731 LEU A O 1
ATOM 5363 N N . GLY A 1 732 ? -52.85598 5.37439 -21.00834 1.000 120.68221 732 GLY A N 1
ATOM 5364 C CA . GLY A 1 732 ? -53.73195 4.87051 -19.96046 1.000 136.21162 732 GLY A CA 1
ATOM 5365 C C . GLY A 1 732 ? -53.08321 3.76169 -19.15514 1.000 143.44855 732 GLY A C 1
ATOM 5366 O O . GLY A 1 732 ? -51.93306 3.87079 -18.71352 1.000 135.22291 732 GLY A O 1
ATOM 5367 N N . ASP A 1 733 ? -53.82825 2.67245 -18.95809 1.000 150.72263 733 ASP A N 1
ATOM 5368 C CA . ASP A 1 733 ? -53.34110 1.53868 -18.18188 1.000 155.20925 733 ASP A CA 1
ATOM 5369 C C . ASP A 1 733 ? -52.44313 0.60872 -18.98669 1.000 144.59852 733 ASP A C 1
ATOM 5370 O O . ASP A 1 733 ? -51.88167 -0.33202 -18.41463 1.000 139.49749 733 ASP A O 1
ATOM 5375 N N . ASP A 1 734 ? -52.29349 0.84642 -20.29065 1.000 143.37596 734 ASP A N 1
ATOM 5376 C CA . ASP A 1 734 ? -51.38000 0.05762 -21.10701 1.000 139.59326 734 ASP A CA 1
ATOM 5377 C C . ASP A 1 734 ? -49.91557 0.34750 -20.80052 1.000 137.88595 734 ASP A C 1
ATOM 5378 O O . ASP A 1 734 ? -49.04365 -0.37078 -21.30175 1.000 140.08370 734 ASP A O 1
ATOM 5383 N N . CYS A 1 735 ? -49.62720 1.37405 -19.99535 1.000 135.56863 735 CYS A N 1
ATOM 5384 C CA . CYS A 1 735 ? -48.24641 1.66107 -19.61736 1.000 125.22258 735 CYS A CA 1
ATOM 5385 C C . CYS A 1 735 ? -47.62702 0.48996 -18.86835 1.000 123.72077 735 CYS A C 1
ATOM 5386 O O . CYS A 1 735 ? -46.46084 0.14366 -19.09132 1.000 115.22589 735 CYS A O 1
ATOM 5389 N N . TRP A 1 736 ? -48.39430 -0.13322 -17.98054 1.000 125.31282 736 TRP A N 1
ATOM 5390 C CA . TRP A 1 736 ? -47.91412 -1.23216 -17.15773 1.000 122.85191 736 TRP A CA 1
ATOM 5391 C C . TRP A 1 736 ? -48.01574 -2.58387 -17.85172 1.000 119.98874 736 TRP A C 1
ATOM 5392 O O . TRP A 1 736 ? -47.65557 -3.59942 -17.24718 1.000 116.16994 736 TRP A O 1
ATOM 5403 N N . TRP A 1 737 ? -48.49174 -2.61905 -19.09625 1.000 132.02264 737 TRP A N 1
ATOM 5404 C CA . TRP A 1 737 ? -48.62543 -3.87641 -19.82134 1.000 143.55489 737 TRP A CA 1
ATOM 5405 C C . TRP A 1 737 ? -47.27674 -4.57430 -19.93868 1.000 140.23737 737 TRP A C 1
ATOM 5406 O O . TRP A 1 737 ? -46.27411 -3.96274 -20.32071 1.000 135.28384 737 TRP A O 1
ATOM 5417 N N . ALA A 1 738 ? -47.26336 -5.86403 -19.61231 1.000 134.92887 738 ALA A N 1
ATOM 5418 C CA . ALA A 1 738 ? -46.09212 -6.71570 -19.76038 1.000 144.49632 738 ALA A CA 1
ATOM 5419 C C . ALA A 1 738 ? -46.51819 -8.17630 -19.71811 1.000 152.79779 738 ALA A C 1
ATOM 5420 O O . ALA A 1 738 ? -47.24498 -8.58078 -18.80211 1.000 161.81682 738 ALA A O 1
ATOM 5422 N N . PRO A 1 739 ? -46.10806 -8.98909 -20.69070 1.000 152.76619 739 PRO A N 1
ATOM 5423 C CA . PRO A 1 739 ? -46.41937 -10.42214 -20.62792 1.000 154.35747 739 PRO A CA 1
ATOM 5424 C C . PRO A 1 739 ? -45.87585 -11.04322 -19.34890 1.000 159.41481 739 PRO A C 1
ATOM 5425 O O . PRO A 1 739 ? -44.77666 -10.71735 -18.89557 1.000 151.62724 739 PRO A O 1
ATOM 5429 N N . ARG A 1 740 ? -46.66603 -11.95003 -18.76665 1.000 163.88120 740 ARG A N 1
ATOM 5430 C CA . ARG A 1 740 ? -46.33089 -12.49080 -17.45275 1.000 158.87274 740 ARG A CA 1
ATOM 5431 C C . ARG A 1 740 ? -45.12135 -13.41458 -17.50606 1.000 158.94498 740 ARG A C 1
ATOM 5432 O O . ARG A 1 740 ? -44.37278 -13.50462 -16.52652 1.000 154.75067 740 ARG A O 1
ATOM 5440 N N . TRP A 1 741 ? -44.90975 -14.10816 -18.62777 1.000 183.03686 741 TRP A N 1
ATOM 5441 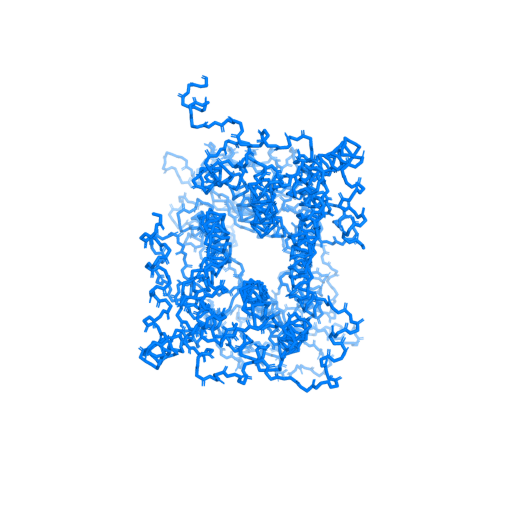C CA . TRP A 1 741 ? -43.70131 -14.91144 -18.76981 1.000 181.74939 741 TRP A CA 1
ATOM 5442 C C . TRP A 1 741 ? -42.44859 -14.04654 -18.82104 1.000 179.05767 741 TRP A C 1
ATOM 5443 O O . TRP A 1 741 ? -41.33957 -14.56756 -18.66030 1.000 174.70999 741 TRP A O 1
ATOM 5454 N N . MET A 1 742 ? -42.60138 -12.74118 -19.04412 1.000 173.39099 742 MET A N 1
ATOM 5455 C CA . MET A 1 742 ? -41.50247 -11.79276 -18.92271 1.000 169.57312 742 MET A CA 1
ATOM 5456 C C . MET A 1 742 ? -41.45903 -11.15579 -17.53943 1.000 167.24999 742 MET A C 1
ATOM 5457 O O . MET A 1 742 ? -40.37270 -10.91061 -17.00232 1.000 161.59386 742 MET A O 1
ATOM 5462 N N . LYS A 1 743 ? -42.62677 -10.88189 -16.95085 1.000 153.86948 743 LYS A N 1
ATOM 5463 C CA . LYS A 1 743 ? -42.66589 -10.36146 -15.58880 1.000 153.87044 743 LYS A CA 1
ATOM 5464 C C . LYS A 1 743 ? -42.16848 -11.39180 -14.58391 1.000 155.76846 743 LYS A C 1
ATOM 5465 O O . LYS A 1 743 ? -41.66504 -11.02256 -13.51657 1.000 155.27578 743 LYS A O 1
ATOM 5471 N N . ARG A 1 744 ? -42.30872 -12.68121 -14.90273 1.000 165.53688 744 ARG A N 1
ATOM 5472 C CA . ARG A 1 744 ? -41.78665 -13.72709 -14.02901 1.000 166.01283 744 ARG A CA 1
ATOM 5473 C C . ARG A 1 744 ? -40.26645 -13.66802 -13.94647 1.000 161.23092 744 ARG A C 1
ATOM 5474 O O . ARG A 1 744 ? -39.68782 -13.85941 -12.87009 1.000 157.61786 744 ARG A O 1
ATOM 5482 N N . VAL A 1 745 ? -39.60136 -13.41448 -15.07709 1.000 154.87555 745 VAL A N 1
ATOM 5483 C CA . VAL A 1 745 ? -38.15036 -13.24746 -15.06426 1.000 146.19308 745 VAL A CA 1
ATOM 5484 C C . VAL A 1 745 ? -37.76952 -12.01620 -14.25298 1.000 148.77301 745 VAL A C 1
ATOM 5485 O O . VAL A 1 745 ? -36.77346 -12.01809 -13.51913 1.000 140.16432 745 VAL A O 1
ATOM 5489 N N . GLN A 1 746 ? -38.55195 -10.94235 -14.37645 1.000 156.03357 746 GLN A N 1
ATOM 5490 C CA . GLN A 1 746 ? -38.34195 -9.78042 -13.52199 1.000 156.51427 746 GLN A CA 1
ATOM 5491 C C . GLN A 1 746 ? -38.65426 -10.09860 -12.06503 1.000 161.76379 746 GLN A C 1
ATOM 5492 O O . GLN A 1 746 ? -38.00937 -9.55516 -11.16107 1.000 158.42840 746 GLN A O 1
ATOM 5498 N N . GLU A 1 747 ? -39.63305 -10.97432 -11.81877 1.000 173.91653 747 GLU A N 1
ATOM 5499 C CA . GLU A 1 747 ? -39.98990 -11.32440 -10.44726 1.000 180.37391 747 GLU A CA 1
ATOM 5500 C C . GLU A 1 747 ? -38.94729 -12.23741 -9.81361 1.000 180.34582 747 GLU A C 1
ATOM 5501 O O . GLU A 1 747 ? -38.62055 -12.08506 -8.63070 1.000 186.45687 747 GLU A O 1
ATOM 5507 N N . LYS A 1 748 ? -38.41365 -13.19254 -10.58023 1.000 176.51770 748 LYS A N 1
ATOM 5508 C CA . LYS A 1 748 ? -37.42364 -14.12042 -10.04343 1.000 169.92098 748 LYS A CA 1
ATOM 5509 C C . LYS A 1 748 ? -36.11173 -13.43668 -9.68389 1.000 168.69308 748 LYS A C 1
ATOM 5510 O O . LYS A 1 748 ? -35.28826 -14.04364 -8.99001 1.000 161.20335 748 LYS A O 1
ATOM 5516 N N . LEU A 1 749 ? -35.89830 -12.20107 -10.13453 1.000 181.65938 749 LEU A N 1
ATOM 5517 C CA . LEU A 1 749 ? -34.71446 -11.42466 -9.79134 1.000 177.12154 749 LEU A CA 1
ATOM 5518 C C . LEU A 1 749 ? -35.04560 -10.19519 -8.95930 1.000 180.30791 749 LEU A C 1
ATOM 5519 O O . LEU A 1 749 ? -34.36403 -9.91832 -7.96779 1.000 180.22718 749 LEU A O 1
ATOM 5524 N N . GLY A 1 750 ? -36.08308 -9.45214 -9.33370 1.000 168.24082 750 GLY A N 1
ATOM 5525 C CA . GLY A 1 750 ? -36.49628 -8.29083 -8.55905 1.000 165.11666 750 GLY A CA 1
ATOM 5526 C C . GLY A 1 750 ? -35.48258 -7.16816 -8.52309 1.000 161.13512 750 GLY A C 1
ATOM 5527 O O . GLY A 1 750 ? -35.23789 -6.59125 -7.45494 1.000 150.34183 750 GLY A O 1
ATOM 5528 N N . LEU A 1 751 ? -34.88663 -6.84123 -9.66553 1.000 157.51038 751 LEU A N 1
ATOM 5529 C CA . LEU A 1 751 ? -33.91554 -5.75530 -9.73029 1.000 145.62876 751 LEU A CA 1
ATOM 5530 C C . LEU A 1 751 ? -34.60599 -4.39484 -9.68190 1.000 140.74289 751 LEU A C 1
ATOM 5531 O O . LEU A 1 751 ? -34.29080 -3.56113 -8.83175 1.000 147.12068 751 LEU A O 1
#

Sequence (725 aa):
MFAWWGRTVYQFRYIVIGVMVALCLGGGVYGISLGNHVTQSGFYDEGSQSVAASLIGDEVYGRDRTSHVVAILTPPDDKKVTDKAWQKKVTEELDQVVKDHEDQIVGWVGWLKAPDTTDPTVSAMKTQDLRHTFISIPLQGDDDDEILKNYQVVEPELQQVNGGDIRLAGLNPLASELTGTIGEDQKRAEVAAIPLVAVVLFFVFGTVIAAALPAIIGGLAIAGALGIMRLVAEFTPVHFFAQPVVTLIGLGIAIDYGLFIVSRFREEIAEGYDTEAAVRRTVMTSGRTVVFSAVIIVASSVPLLLFPQGFLKSITYAIIASVMLAAILSITVLAAALAILGPRVDALGVTTLLKIEEVERGFWGRLVNVVMKRPIAFAAPILVVMVLLIIPLGQLSLGGISEKYLPPDNAVRQSQEQFDKLFPGFRTEPLTLVMKREDGEPITDAQIADMRAKALTVSGFTDPDNDPEKMWKERPANDSGSKDPSVRVIQNGLENRNDAAKKIDELRALQPPHGIEVFVGGTPALEQDSIHSLFDKLPLMALILIVTTTVLMFLAFGSVVLPIKAALMSALTLGSTMGILTWMFVDGHGSGLMNYTPQPLMAPMIGLIIAVIWGLSTDYEVFLVSRMVEARERGMSTAEAIRIGTATTGRLITGAALILAVVAGAFVFSDLVMMKYLAFGLLIALLLDATIIRMFLVPAVMKLLGDDCWWAPRWMKRVQEKLGL

Nearest PDB structures (foldseek):
  7n6b-assembly1_A  TM=9.680E-01  e=2.516E-91  Mycolicibacterium smegmatis MC2 155
  6n40-assembly1_A  TM=9.742E-01  e=1.460E-90  Mycolicibacterium smegmatis MC2 155
  6ajj-assembly1_A  TM=9.781E-01  e=5.129E-90  Mycolicibacterium smegmatis MC2 155
  8qkk-assembly1_A  TM=9.698E-01  e=1.289E-88  Mycolicibacterium smegmatis MC2 155
  7k7m-assembly1_A  TM=9.693E-01  e=1.046E-88  Mycolicibacterium smegmatis MC2 155